Protein AF-0000000082836106 (afdb_homodimer)

InterPro domains:
  IPR004549 Acetyl-CoA carboxylase, biotin carboxylase [TIGR00514] (13-456)
  IPR005479 Carbamoyl phosphate synthase, ATP-binding domain [PF02786] (125-332)
  IPR005479 Carbamoyl phosphate synthase, ATP-binding domain [PS00866] (163-177)
  IPR005479 Carbamoyl phosphate synthase, ATP-binding domain [PS00867] (296-303)
  IPR005481 Biotin carboxylase-like, N-terminal domain [PF00289] (12-120)
  IPR005482 Biotin carboxylase, C-terminal [PF02785] (346-452)
  IPR005482 Biotin carboxylase, C-terminal [SM00878] (346-452)
  IPR011054 Rudiment single hybrid motif [SSF51246] (341-456)
  IPR011761 ATP-grasp fold [PS50975] (130-327)
  IPR011764 Biotin carboxylation domain [PS50979] (11-456)
  IPR016185 Pre-ATP-grasp domain superfamily [SSF52440] (9-123)
  IPR051602 Acetyl-CoA Carboxylase Biotin Carboxylase Component [PTHR48095] (11-457)

Structure (mmCIF, N/CA/C/O backbone):
data_AF-0000000082836106-model_v1
#
loop_
_entity.id
_entity.type
_entity.pdbx_description
1 polymer 'Biotin carboxylase'
#
loop_
_atom_site.group_PDB
_atom_site.id
_atom_site.type_symbol
_atom_site.label_atom_id
_atom_site.label_alt_id
_atom_site.label_comp_id
_atom_site.label_asym_id
_atom_site.label_entity_id
_atom_site.label_seq_id
_atom_site.pdbx_PDB_ins_code
_atom_site.Cartn_x
_atom_site.Cartn_y
_atom_site.Cartn_z
_atom_site.occupancy
_atom_site.B_iso_or_equiv
_atom_site.auth_seq_id
_atom_site.auth_comp_id
_atom_site.auth_asym_id
_atom_site.auth_atom_id
_atom_site.pdbx_PDB_model_num
ATOM 1 N N . MET A 1 1 ? -33.094 6.199 3.857 1 26.92 1 MET A N 1
ATOM 2 C CA . MET A 1 1 ? -32.188 6.82 2.904 1 26.92 1 MET A CA 1
ATOM 3 C C . MET A 1 1 ? -30.906 5.977 2.729 1 26.92 1 MET A C 1
ATOM 5 O O . MET A 1 1 ? -30.234 5.66 3.707 1 26.92 1 MET A O 1
ATOM 9 N N . GLY A 1 2 ? -30.75 4.965 1.754 1 36.78 2 GLY A N 1
ATOM 10 C CA . GLY A 1 2 ? -29.984 3.734 1.646 1 36.78 2 GLY A CA 1
ATOM 11 C C . GLY A 1 2 ? -28.484 3.949 1.783 1 36.78 2 GLY A C 1
ATOM 12 O O . GLY A 1 2 ? -27.938 4.922 1.256 1 36.78 2 GLY A O 1
ATOM 13 N N . VAL A 1 3 ? -27.906 3.609 2.736 1 43.66 3 VAL A N 1
ATOM 14 C CA . VAL A 1 3 ? -26.469 3.596 2.939 1 43.66 3 VAL A CA 1
ATOM 15 C C . VAL A 1 3 ? -25.75 3.307 1.618 1 43.66 3 VAL A C 1
ATOM 17 O O . VAL A 1 3 ? -26 2.277 0.986 1 43.66 3 VAL A O 1
ATOM 20 N N . HIS A 1 4 ? -25.516 4.266 0.72 1 56.12 4 HIS A N 1
ATOM 21 C CA . HIS A 1 4 ? -24.828 4.148 -0.56 1 56.12 4 HIS A CA 1
ATOM 22 C C . HIS A 1 4 ? -23.594 3.264 -0.441 1 56.12 4 HIS A C 1
ATOM 24 O O . HIS A 1 4 ? -22.594 3.666 0.156 1 56.12 4 HIS A O 1
ATOM 30 N N . SER A 1 5 ? -23.859 1.925 -0.444 1 71.69 5 SER A N 1
ATOM 31 C CA . SER A 1 5 ? -22.797 0.916 -0.417 1 71.69 5 SER A CA 1
ATOM 32 C C . SER A 1 5 ? -22 0.915 -1.717 1 71.69 5 SER A C 1
ATOM 34 O O . SER A 1 5 ? -22.547 1.197 -2.787 1 71.69 5 SER A O 1
ATOM 36 N N . PHE A 1 6 ? -20.719 0.881 -1.63 1 85.88 6 PHE A N 1
ATOM 37 C CA . PHE A 1 6 ? -19.781 0.758 -2.734 1 85.88 6 PHE A CA 1
ATOM 38 C C . PHE A 1 6 ? -20.203 -0.344 -3.695 1 85.88 6 PHE A C 1
ATOM 40 O O . PHE A 1 6 ? -20.062 -0.206 -4.91 1 85.88 6 PHE A O 1
ATOM 47 N N . TYR A 1 7 ? -20.891 -1.307 -3.232 1 93 7 TYR A N 1
ATOM 48 C CA . TYR A 1 7 ? -21.344 -2.467 -3.996 1 93 7 TYR A CA 1
ATOM 49 C C . TYR A 1 7 ? -22.5 -3.168 -3.295 1 93 7 TYR A C 1
ATOM 51 O O . TYR A 1 7 ? -22.516 -3.271 -2.064 1 93 7 TYR A O 1
ATOM 59 N N . ARG A 1 8 ? -23.484 -3.559 -4.035 1 93.88 8 ARG A N 1
ATOM 60 C CA . ARG A 1 8 ? -24.594 -4.359 -3.518 1 93.88 8 ARG A CA 1
ATOM 61 C C . ARG A 1 8 ? -24.625 -5.738 -4.164 1 93.88 8 ARG A C 1
ATOM 63 O O . ARG A 1 8 ? -25 -5.875 -5.328 1 93.88 8 ARG A O 1
ATOM 70 N N . PRO A 1 9 ? -24.281 -6.734 -3.365 1 96.56 9 PRO A N 1
ATOM 71 C CA . PRO A 1 9 ? -24.281 -8.086 -3.922 1 96.56 9 PRO A CA 1
ATOM 72 C C . PRO A 1 9 ? -25.656 -8.5 -4.477 1 96.56 9 PRO A C 1
ATOM 74 O O . PRO A 1 9 ? -26.688 -8.172 -3.887 1 96.56 9 PRO A O 1
ATOM 77 N N . ARG A 1 10 ? -25.656 -9.258 -5.559 1 95.88 10 ARG A N 1
ATOM 78 C CA . ARG A 1 10 ? -26.906 -9.695 -6.195 1 95.88 10 ARG A CA 1
ATOM 79 C C . ARG A 1 10 ? -27.156 -11.172 -5.941 1 95.88 10 ARG A C 1
ATOM 81 O O . ARG A 1 10 ? -28.219 -11.547 -5.422 1 95.88 10 ARG A O 1
ATOM 88 N N . ARG A 1 11 ? -26.141 -11.953 -6.254 1 97.38 11 ARG A N 1
ATOM 89 C CA . ARG A 1 11 ? -26.281 -13.398 -6.164 1 97.38 11 ARG A CA 1
ATOM 90 C C . ARG A 1 11 ? -25.547 -13.945 -4.945 1 97.38 11 ARG A C 1
ATOM 92 O O . ARG A 1 11 ? -25.938 -14.977 -4.391 1 97.38 11 ARG A O 1
ATOM 99 N N . ILE A 1 12 ? -24.5 -13.297 -4.625 1 98.69 12 ILE A N 1
ATOM 100 C CA . ILE A 1 12 ? -23.609 -13.82 -3.59 1 98.69 12 ILE A CA 1
ATOM 101 C C . ILE A 1 12 ? -23.719 -12.969 -2.33 1 98.69 12 ILE A C 1
ATOM 103 O O . ILE A 1 12 ? -23.031 -11.961 -2.193 1 98.69 12 ILE A O 1
ATOM 107 N N . HIS A 1 13 ? -24.484 -13.406 -1.452 1 98.56 13 HIS A N 1
ATOM 108 C CA . HIS A 1 13 ? -24.609 -12.727 -0.166 1 98.56 13 HIS A CA 1
ATOM 109 C C . HIS A 1 13 ? -23.688 -13.336 0.872 1 98.56 13 HIS A C 1
ATOM 111 O O . HIS A 1 13 ? -23.125 -12.625 1.71 1 98.56 13 HIS A O 1
ATOM 117 N N . THR A 1 14 ? -23.562 -14.633 0.803 1 98.81 14 THR A N 1
ATOM 118 C CA . THR A 1 14 ? -22.656 -15.383 1.67 1 98.81 14 THR A CA 1
ATOM 119 C C . THR A 1 14 ? -21.641 -16.172 0.845 1 98.81 14 THR A C 1
ATOM 121 O O . THR A 1 14 ? -22.016 -16.953 -0.031 1 98.81 14 THR A O 1
ATOM 124 N N . LEU A 1 15 ? -20.344 -15.93 1.142 1 98.94 15 LEU A N 1
ATOM 125 C CA . LEU A 1 15 ? -19.25 -16.547 0.399 1 98.94 15 LEU A CA 1
ATOM 126 C C . LEU A 1 15 ? -18.484 -17.516 1.281 1 98.94 15 LEU A C 1
ATOM 128 O O . LEU A 1 15 ? -18 -17.141 2.35 1 98.94 15 LEU A O 1
ATOM 132 N N . LEU A 1 16 ? -18.391 -18.766 0.863 1 98.94 16 LEU A N 1
ATOM 133 C CA . LEU A 1 16 ? -17.5 -19.703 1.513 1 98.94 16 LEU A CA 1
ATOM 134 C C . LEU A 1 16 ? -16.109 -19.641 0.889 1 98.94 16 LEU A C 1
ATOM 136 O O . LEU A 1 16 ? -15.961 -19.734 -0.333 1 98.94 16 LEU A O 1
ATOM 140 N N . VAL A 1 17 ? -15.117 -19.469 1.69 1 98.94 17 VAL A N 1
ATOM 141 C CA . VAL A 1 17 ? -13.727 -19.469 1.257 1 98.94 17 VAL A CA 1
ATOM 142 C C . VAL A 1 17 ? -13.109 -20.844 1.462 1 98.94 17 VAL A C 1
ATOM 144 O O . VAL A 1 17 ? -12.719 -21.203 2.576 1 98.94 17 VAL A O 1
ATOM 147 N N . ALA A 1 18 ? -12.938 -21.562 0.358 1 98.75 18 ALA A N 1
ATOM 148 C CA . ALA A 1 18 ? -12.484 -22.938 0.409 1 98.75 18 ALA A CA 1
ATOM 149 C C . ALA A 1 18 ? -10.961 -23.031 0.312 1 98.75 18 ALA A C 1
ATOM 151 O O . ALA A 1 18 ? -10.422 -23.734 -0.541 1 98.75 18 ALA A O 1
ATOM 152 N N . ASN A 1 19 ? -10.312 -22.359 1.171 1 98.44 19 ASN A N 1
ATOM 153 C CA . ASN A 1 19 ? -8.859 -22.328 1.199 1 98.44 19 ASN A CA 1
ATOM 154 C C . ASN A 1 19 ? -8.336 -21.938 2.576 1 98.44 19 ASN A C 1
ATOM 156 O O . ASN A 1 19 ? -9.102 -21.828 3.533 1 98.44 19 ASN A O 1
ATOM 160 N N . ARG A 1 20 ? -7.09 -21.828 2.727 1 97.88 20 ARG A N 1
ATOM 161 C CA . ARG A 1 20 ? -6.375 -21.438 3.936 1 97.88 20 ARG A CA 1
ATOM 162 C C . ARG A 1 20 ? -5.289 -20.406 3.617 1 97.88 20 ARG A C 1
ATOM 164 O O . ARG A 1 20 ? -5.07 -20.078 2.453 1 97.88 20 ARG A O 1
ATOM 171 N N . GLY A 1 21 ? -4.59 -19.969 4.691 1 96.88 21 GLY A N 1
ATOM 172 C CA . GLY A 1 21 ? -3.395 -19.156 4.516 1 96.88 21 GLY A CA 1
ATOM 173 C C . GLY A 1 21 ? -3.695 -17.75 4.078 1 96.88 21 GLY A C 1
ATOM 174 O O . GLY A 1 21 ? -4.75 -17.203 4.406 1 96.88 21 GLY A O 1
ATOM 175 N N . GLU A 1 22 ? -2.717 -17.141 3.473 1 97.81 22 GLU A N 1
ATOM 176 C CA . GLU A 1 22 ? -2.812 -15.719 3.131 1 97.81 22 GLU A CA 1
ATOM 177 C C . GLU A 1 22 ? -3.869 -15.484 2.057 1 97.81 22 GLU A C 1
ATOM 179 O O . GLU A 1 22 ? -4.527 -14.445 2.045 1 97.81 22 GLU A O 1
ATOM 184 N N . ILE A 1 23 ? -4.117 -16.469 1.186 1 98.56 23 ILE A N 1
ATOM 185 C CA . ILE A 1 23 ? -5.09 -16.266 0.116 1 98.56 23 ILE A CA 1
ATOM 186 C C . ILE A 1 23 ? -6.504 -16.266 0.695 1 98.56 23 ILE A C 1
ATOM 188 O O . ILE A 1 23 ? -7.379 -15.547 0.221 1 98.56 23 ILE A O 1
ATOM 192 N N . ALA A 1 24 ? -6.73 -17.109 1.729 1 98.69 24 ALA A N 1
ATOM 193 C CA . ALA A 1 24 ? -8.031 -17.062 2.393 1 98.69 24 ALA A CA 1
ATOM 194 C C . ALA A 1 24 ? -8.32 -15.672 2.953 1 98.69 24 ALA A C 1
ATOM 196 O O . ALA A 1 24 ? -9.43 -15.156 2.811 1 98.69 24 ALA A O 1
ATOM 197 N N . LEU A 1 25 ? -7.301 -15.078 3.541 1 98.25 25 LEU A N 1
ATOM 198 C CA . LEU A 1 25 ? -7.438 -13.727 4.078 1 98.25 25 LEU A CA 1
ATOM 199 C C . LEU A 1 25 ? -7.699 -12.719 2.965 1 98.25 25 LEU A C 1
ATOM 201 O O . LEU A 1 25 ? -8.531 -11.828 3.113 1 98.25 25 LEU A O 1
ATOM 205 N N . ARG A 1 26 ? -6.992 -12.867 1.902 1 98.69 26 ARG A N 1
ATOM 206 C CA . ARG A 1 26 ? -7.156 -11.992 0.742 1 98.69 26 ARG A CA 1
ATOM 207 C C . ARG A 1 26 ? -8.594 -12.031 0.232 1 98.69 26 ARG A C 1
ATOM 209 O O . ARG A 1 26 ? -9.18 -10.984 -0.072 1 98.69 26 ARG A O 1
ATOM 216 N N . VAL A 1 27 ? -9.156 -13.188 0.156 1 98.88 27 VAL A N 1
ATOM 217 C CA . VAL A 1 27 ? -10.516 -13.367 -0.344 1 98.88 27 VAL A CA 1
ATOM 218 C C . VAL A 1 27 ? -11.516 -12.805 0.663 1 98.88 27 VAL A C 1
ATOM 220 O O . VAL A 1 27 ? -12.477 -12.133 0.283 1 98.88 27 VAL A O 1
ATOM 223 N N . ILE A 1 28 ? -11.312 -13.086 1.913 1 98.69 28 ILE A N 1
ATOM 224 C CA . ILE A 1 28 ? -12.195 -12.586 2.965 1 98.69 28 ILE A CA 1
ATOM 225 C C . ILE A 1 28 ? -12.258 -11.062 2.912 1 98.69 28 ILE A C 1
ATOM 227 O O . ILE A 1 28 ? -13.344 -10.477 2.93 1 98.69 28 ILE A O 1
ATOM 231 N N . ARG A 1 29 ? -11.117 -10.43 2.795 1 98.44 29 ARG A N 1
ATOM 232 C CA . ARG A 1 29 ? -11.055 -8.969 2.766 1 98.44 29 ARG A CA 1
ATOM 233 C C . ARG A 1 29 ? -11.789 -8.414 1.554 1 98.44 29 ARG A C 1
ATOM 235 O O . ARG A 1 29 ? -12.578 -7.473 1.678 1 98.44 29 ARG A O 1
ATOM 242 N N . ALA A 1 30 ? -11.562 -8.992 0.409 1 98.5 30 ALA A N 1
ATOM 243 C CA . ALA A 1 30 ? -12.219 -8.539 -0.813 1 98.5 30 ALA A CA 1
ATOM 244 C C . ALA A 1 30 ? -13.734 -8.688 -0.706 1 98.5 30 ALA A C 1
ATOM 246 O O . ALA A 1 30 ? -14.477 -7.773 -1.077 1 98.5 30 ALA A O 1
ATOM 247 N N . ALA A 1 31 ? -14.148 -9.828 -0.204 1 98.62 31 ALA A N 1
ATOM 248 C CA . ALA A 1 31 ? -15.578 -10.094 -0.066 1 98.62 31 ALA A CA 1
ATOM 249 C C . ALA A 1 31 ? -16.234 -9.102 0.896 1 98.62 31 ALA A C 1
ATOM 251 O O . ALA A 1 31 ? -17.297 -8.547 0.604 1 98.62 31 ALA A O 1
ATOM 252 N N . ARG A 1 32 ? -15.625 -8.875 1.991 1 97.44 32 ARG A N 1
ATOM 253 C CA . ARG A 1 32 ? -16.172 -7.957 2.988 1 97.44 32 ARG A CA 1
ATOM 254 C C . ARG A 1 32 ? -16.281 -6.547 2.424 1 97.44 32 ARG A C 1
ATOM 256 O O . ARG A 1 32 ? -17.266 -5.852 2.682 1 97.44 32 ARG A O 1
ATOM 263 N N . GLU A 1 33 ? -15.336 -6.125 1.688 1 97.5 33 GLU A N 1
ATOM 264 C CA . GLU A 1 33 ? -15.375 -4.801 1.068 1 97.5 33 GLU A CA 1
ATOM 265 C C . GLU A 1 33 ? -16.547 -4.691 0.089 1 97.5 33 GLU A C 1
ATOM 267 O O . GLU A 1 33 ? -17.016 -3.59 -0.194 1 97.5 33 GLU A O 1
ATOM 272 N N . LEU A 1 34 ? -17 -5.816 -0.427 1 97.81 34 LEU A N 1
ATOM 273 C CA . LEU A 1 34 ? -18.109 -5.84 -1.371 1 97.81 34 LEU A CA 1
ATOM 274 C C . LEU A 1 34 ? -19.438 -6.051 -0.646 1 97.81 34 LEU A C 1
ATOM 276 O O . LEU A 1 34 ? -20.484 -6.207 -1.283 1 97.81 34 LEU A O 1
ATOM 280 N N . GLY A 1 35 ? -19.391 -6.176 0.662 1 96.5 35 GLY A N 1
ATOM 281 C CA . GLY A 1 35 ? -20.609 -6.32 1.442 1 96.5 35 GLY A CA 1
ATOM 282 C C . GLY A 1 35 ? -21.078 -7.758 1.543 1 96.5 35 GLY A C 1
ATOM 283 O O . GLY A 1 35 ? -22.25 -8.016 1.83 1 96.5 35 GLY A O 1
ATOM 284 N N . MET A 1 36 ? -20.219 -8.703 1.307 1 98.25 36 MET A N 1
ATOM 285 C CA . MET A 1 36 ? -20.578 -10.125 1.386 1 98.25 36 MET A CA 1
ATOM 286 C C . MET A 1 36 ? -20.203 -10.703 2.746 1 98.25 36 MET A C 1
ATOM 288 O O . MET A 1 36 ? -19.156 -10.375 3.295 1 98.25 36 MET A O 1
ATOM 292 N N . ARG A 1 37 ? -21.062 -11.531 3.281 1 98.38 37 ARG A N 1
ATOM 293 C CA . ARG A 1 37 ? -20.734 -12.305 4.473 1 98.38 37 ARG A CA 1
ATOM 294 C C . ARG A 1 37 ? -19.734 -13.406 4.148 1 98.38 37 ARG A C 1
ATOM 296 O O . ARG A 1 37 ? -19.859 -14.078 3.121 1 98.38 37 ARG A O 1
ATOM 303 N N . THR A 1 38 ? -18.766 -13.648 5.027 1 98.81 38 THR A N 1
ATOM 304 C CA . THR A 1 38 ? -17.688 -14.594 4.715 1 98.81 38 THR A CA 1
ATOM 305 C C . THR A 1 38 ? -17.719 -15.773 5.68 1 98.81 38 THR A C 1
ATOM 307 O O . THR A 1 38 ? -17.969 -15.602 6.871 1 98.81 38 THR A O 1
ATOM 310 N N . VAL A 1 39 ? -17.469 -16.938 5.133 1 98.88 39 VAL A N 1
ATOM 311 C CA . VAL A 1 39 ? -17.344 -18.172 5.898 1 98.88 39 VAL A CA 1
ATOM 312 C C . VAL A 1 39 ? -15.984 -18.812 5.613 1 98.88 39 VAL A C 1
ATOM 314 O O . VAL A 1 39 ? -15.711 -19.219 4.48 1 98.88 39 VAL A O 1
ATOM 317 N N . ALA A 1 40 ? -15.164 -18.922 6.625 1 98.75 40 ALA A N 1
ATOM 318 C CA . ALA A 1 40 ? -13.891 -19.625 6.488 1 98.75 40 ALA A CA 1
ATOM 319 C C . ALA A 1 40 ? -14.055 -21.109 6.793 1 98.75 40 ALA A C 1
ATOM 321 O O . ALA A 1 40 ? -14.891 -21.5 7.617 1 98.75 40 ALA A O 1
ATOM 322 N N . VAL A 1 41 ? -13.297 -21.922 6.152 1 98.88 41 VAL A N 1
ATOM 323 C CA . VAL A 1 41 ? -13.188 -23.328 6.539 1 98.88 41 VAL A CA 1
ATOM 324 C C . VAL A 1 41 ? -11.828 -23.578 7.199 1 98.88 41 VAL A C 1
ATOM 326 O O . VAL A 1 41 ? -10.883 -22.812 6.992 1 98.88 41 VAL A O 1
ATOM 329 N N . TYR A 1 42 ? -11.781 -24.609 8.047 1 98.69 42 TYR A N 1
ATOM 330 C CA . TYR A 1 42 ? -10.5 -24.891 8.695 1 98.69 42 TYR A CA 1
ATOM 331 C C . TYR A 1 42 ? -10.383 -26.359 9.055 1 98.69 42 TYR A C 1
ATOM 333 O O . TYR A 1 42 ? -11.383 -27.016 9.359 1 98.69 42 TYR A O 1
ATOM 341 N N . SER A 1 43 ? -9.211 -26.891 8.906 1 98.62 43 SER A N 1
ATOM 342 C CA . SER A 1 43 ? -8.859 -28.203 9.422 1 98.62 43 SER A CA 1
ATOM 343 C C . SER A 1 43 ? -8.461 -28.141 10.898 1 98.62 43 SER A C 1
ATOM 345 O O . SER A 1 43 ? -8.352 -27.047 11.461 1 98.62 43 SER A O 1
ATOM 347 N N . ASP A 1 44 ? -8.164 -29.328 11.445 1 98.38 44 ASP A N 1
ATOM 348 C CA . ASP A 1 44 ? -7.672 -29.375 12.82 1 98.38 44 ASP A CA 1
ATOM 349 C C . ASP A 1 44 ? -6.426 -28.516 12.984 1 98.38 44 ASP A C 1
ATOM 351 O O . ASP A 1 44 ? -6.25 -27.859 14.016 1 98.38 44 ASP A O 1
ATOM 355 N N . ALA A 1 45 ? -5.664 -28.5 12.023 1 97.69 45 ALA A N 1
ATOM 356 C CA . ALA A 1 45 ? -4.371 -27.812 12.102 1 97.69 45 ALA A CA 1
ATOM 357 C C . ALA A 1 45 ? -4.539 -26.297 12.008 1 97.69 45 ALA A C 1
ATOM 359 O O . ALA A 1 45 ? -3.66 -25.547 12.43 1 97.69 45 ALA A O 1
ATOM 360 N N . ASP A 1 46 ? -5.715 -25.859 11.516 1 97.69 46 ASP A N 1
ATOM 361 C CA . ASP A 1 46 ? -5.898 -24.453 11.227 1 97.69 46 ASP A CA 1
ATOM 362 C C . ASP A 1 46 ? -6.941 -23.828 12.156 1 97.69 46 ASP A C 1
ATOM 364 O O . ASP A 1 46 ? -7.504 -22.781 11.852 1 97.69 46 ASP A O 1
ATOM 368 N N . ARG A 1 47 ? -7.125 -24.422 13.242 1 97.19 47 ARG A N 1
ATOM 369 C CA . ARG A 1 47 ? -8.164 -23.969 14.156 1 97.19 47 ARG A CA 1
ATOM 370 C C . ARG A 1 47 ? -7.934 -22.516 14.578 1 97.19 47 ARG A C 1
ATOM 372 O O . ARG A 1 47 ? -8.883 -21.75 14.727 1 97.19 47 ARG A O 1
ATOM 379 N N . ASP A 1 48 ? -6.715 -22.125 14.719 1 95.75 48 ASP A N 1
ATOM 380 C CA . ASP A 1 48 ? -6.395 -20.797 15.227 1 95.75 48 ASP A CA 1
ATOM 381 C C . ASP A 1 48 ? -5.863 -19.891 14.109 1 95.75 48 ASP A C 1
ATOM 383 O O . ASP A 1 48 ? -5.242 -18.859 14.383 1 95.75 48 ASP A O 1
ATOM 387 N N . ALA A 1 49 ? -6.121 -20.297 12.891 1 96.5 49 ALA A N 1
ATOM 388 C CA . ALA A 1 49 ? -5.641 -19.5 11.758 1 96.5 49 ALA A CA 1
ATOM 389 C C . ALA A 1 49 ? -6.312 -18.141 11.711 1 96.5 49 ALA A C 1
ATOM 391 O O . ALA A 1 49 ? -7.473 -18 12.109 1 96.5 49 ALA A O 1
ATOM 392 N N . LEU A 1 50 ? -5.625 -17.141 11.195 1 95.06 50 LEU A N 1
ATOM 393 C CA . LEU A 1 50 ? -6.121 -15.773 11.141 1 95.06 50 LEU A CA 1
ATOM 394 C C . LEU A 1 50 ? -7.391 -15.688 10.297 1 95.06 50 LEU A C 1
ATOM 396 O O . LEU A 1 50 ? -8.273 -14.883 10.586 1 95.06 50 LEU A O 1
ATOM 400 N N . ALA A 1 51 ? -7.438 -16.453 9.25 1 96.62 51 ALA A N 1
ATOM 401 C CA . ALA A 1 51 ? -8.617 -16.438 8.391 1 96.62 51 ALA A CA 1
ATOM 402 C C . ALA A 1 51 ? -9.867 -16.844 9.172 1 96.62 51 ALA A C 1
ATOM 404 O O . ALA A 1 51 ? -10.945 -16.281 8.953 1 96.62 51 ALA A O 1
ATOM 405 N N . VAL A 1 52 ? -9.703 -17.797 10.039 1 97.38 52 VAL A N 1
ATOM 406 C CA . VAL A 1 52 ? -10.797 -18.281 10.875 1 97.38 52 VAL A CA 1
ATOM 407 C C . VAL A 1 52 ? -11.258 -17.172 11.82 1 97.38 52 VAL A C 1
ATOM 409 O O . VAL A 1 52 ? -12.461 -16.984 12.016 1 97.38 52 VAL A O 1
ATOM 412 N N . ARG A 1 53 ? -10.359 -16.391 12.258 1 94.19 53 ARG A N 1
ATOM 413 C CA . ARG A 1 53 ? -10.641 -15.336 13.219 1 94.19 53 ARG A CA 1
ATOM 414 C C . ARG A 1 53 ? -11.305 -14.141 12.547 1 94.19 53 ARG A C 1
ATOM 416 O O . ARG A 1 53 ? -12.117 -13.445 13.156 1 94.19 53 ARG A O 1
ATOM 423 N N . LEU A 1 54 ? -10.984 -13.914 11.328 1 95.62 54 LEU A N 1
ATOM 424 C CA . LEU A 1 54 ? -11.391 -12.672 10.688 1 95.62 54 LEU A CA 1
ATOM 425 C C . LEU A 1 54 ? -12.68 -12.859 9.891 1 95.62 54 LEU A C 1
ATOM 427 O O . LEU A 1 54 ? -13.375 -11.883 9.586 1 95.62 54 LEU A O 1
ATOM 431 N N . ALA A 1 55 ? -12.977 -14.07 9.547 1 98.19 55 ALA A N 1
ATOM 432 C CA . ALA A 1 55 ? -14.211 -14.328 8.805 1 98.19 55 ALA A CA 1
ATOM 433 C C . ALA A 1 55 ? -15.438 -14.117 9.688 1 98.19 55 ALA A C 1
ATOM 435 O O . ALA A 1 55 ? -15.336 -14.133 10.922 1 98.19 55 ALA A O 1
ATOM 436 N N . ASP A 1 56 ? -16.562 -13.922 9.094 1 98.06 56 ASP A N 1
ATOM 437 C CA . ASP A 1 56 ? -17.812 -13.734 9.828 1 98.06 56 ASP A CA 1
ATOM 438 C C . ASP A 1 56 ? -18.25 -15.039 10.508 1 98.06 56 ASP A C 1
ATOM 440 O O . ASP A 1 56 ? -18.906 -15.016 11.547 1 98.06 56 ASP A O 1
ATOM 444 N N . ALA A 1 57 ? -17.984 -16.141 9.875 1 98.44 57 ALA A N 1
ATOM 445 C CA . ALA A 1 57 ? -18.234 -17.469 10.398 1 98.44 57 ALA A CA 1
ATOM 446 C C . ALA A 1 57 ? -17.156 -18.453 9.961 1 98.44 57 ALA A C 1
ATOM 448 O O . ALA A 1 57 ? -16.375 -18.156 9.062 1 98.44 57 ALA A O 1
ATOM 449 N N . ALA A 1 58 ? -17.062 -19.625 10.672 1 98.69 58 ALA A N 1
ATOM 450 C CA . ALA A 1 58 ? -16.078 -20.656 10.32 1 98.69 58 ALA A CA 1
ATOM 451 C C . ALA A 1 58 ? -16.672 -22.047 10.469 1 98.69 58 ALA A C 1
ATOM 453 O O . ALA A 1 58 ? -17.484 -22.297 11.359 1 98.69 58 ALA A O 1
ATOM 454 N N . VAL A 1 59 ? -16.281 -22.906 9.586 1 98.81 59 VAL A N 1
ATOM 455 C CA . VAL A 1 59 ? -16.781 -24.281 9.602 1 98.81 59 VAL A CA 1
ATOM 456 C C . VAL A 1 59 ? -15.602 -25.266 9.609 1 98.81 59 VAL A C 1
ATOM 458 O O . VAL A 1 59 ? -14.688 -25.141 8.781 1 98.81 59 VAL A O 1
ATOM 461 N N . HIS A 1 60 ? -15.617 -26.203 10.539 1 98.75 60 HIS A N 1
ATOM 462 C CA . HIS A 1 60 ? -14.617 -27.266 10.602 1 98.75 60 HIS A CA 1
ATOM 463 C C . HIS A 1 60 ? -14.828 -28.297 9.5 1 98.75 60 HIS A C 1
ATOM 465 O O . HIS A 1 60 ? -15.938 -28.812 9.344 1 98.75 60 HIS A O 1
ATOM 471 N N . ILE A 1 61 ? -13.766 -28.641 8.773 1 98.75 61 ILE A N 1
ATOM 472 C CA . ILE A 1 61 ? -13.992 -29.484 7.605 1 98.75 61 ILE A CA 1
ATOM 473 C C . ILE A 1 61 ? -13.219 -30.797 7.762 1 98.75 61 ILE A C 1
ATOM 475 O O . ILE A 1 61 ? -13.141 -31.594 6.82 1 98.75 61 ILE A O 1
ATOM 479 N N . GLY A 1 62 ? -12.5 -31.047 8.891 1 98.44 62 GLY A N 1
ATOM 480 C CA . GLY A 1 62 ? -11.883 -32.344 9.102 1 98.44 62 GLY A CA 1
ATOM 481 C C . GLY A 1 62 ? -10.492 -32.25 9.695 1 98.44 62 GLY A C 1
ATOM 482 O O . GLY A 1 62 ? -10.086 -31.219 10.195 1 98.44 62 GLY A O 1
ATOM 483 N N . PRO A 1 63 ? -9.766 -33.438 9.656 1 98.19 63 PRO A N 1
ATOM 484 C CA . PRO A 1 63 ? -8.43 -33.531 10.242 1 98.19 63 PRO A CA 1
ATOM 485 C C . PRO A 1 63 ? -7.383 -32.781 9.438 1 98.19 63 PRO A C 1
ATOM 487 O O . PRO A 1 63 ? -7.695 -32.219 8.383 1 98.19 63 PRO A O 1
ATOM 490 N N . ALA A 1 64 ? -6.191 -32.719 9.898 1 97.69 64 ALA A N 1
ATOM 491 C CA . ALA A 1 64 ? -5.109 -31.891 9.398 1 97.69 64 ALA A CA 1
ATOM 492 C C . ALA A 1 64 ? -4.699 -32.312 7.988 1 97.69 64 ALA A C 1
ATOM 494 O O . ALA A 1 64 ? -4.363 -31.469 7.152 1 97.69 64 ALA A O 1
ATOM 495 N N . HIS A 1 65 ? -4.777 -33.562 7.738 1 97.31 65 HIS A N 1
ATOM 496 C CA . HIS A 1 65 ? -4.332 -34 6.43 1 97.31 65 HIS A CA 1
ATOM 497 C C . H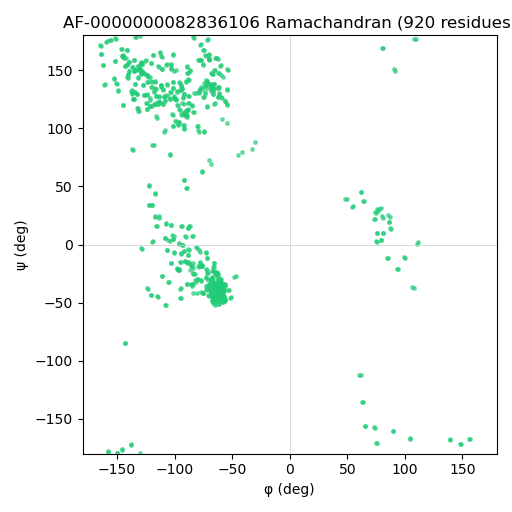IS A 1 65 ? -5.223 -33.469 5.32 1 97.31 65 HIS A C 1
ATOM 499 O O . HIS A 1 65 ? -6.449 -33.594 5.383 1 97.31 65 HIS A O 1
ATOM 505 N N . ALA A 1 66 ? -4.668 -32.969 4.266 1 95.88 66 ALA A N 1
ATOM 506 C CA . ALA A 1 66 ? -5.383 -32.219 3.238 1 95.88 66 ALA A CA 1
ATOM 507 C C . ALA A 1 66 ? -6.465 -33.062 2.582 1 95.88 66 ALA A C 1
ATOM 509 O O . ALA A 1 66 ? -7.547 -32.562 2.27 1 95.88 66 ALA A O 1
ATOM 510 N N . THR A 1 67 ? -6.188 -34.375 2.318 1 95.81 67 THR A N 1
ATOM 511 C CA . THR A 1 67 ? -7.121 -35.25 1.62 1 95.81 67 THR A CA 1
ATOM 512 C C . THR A 1 67 ? -8.383 -35.469 2.451 1 95.81 67 THR A C 1
ATOM 514 O O . THR A 1 67 ? -9.406 -35.906 1.928 1 95.81 67 THR A O 1
ATOM 517 N N . ARG A 1 68 ? -8.281 -35.125 3.742 1 97.44 68 ARG A N 1
ATOM 518 C CA . ARG A 1 68 ? -9.414 -35.312 4.645 1 97.44 68 ARG A CA 1
ATOM 519 C C . ARG A 1 68 ? -10.047 -34 5.035 1 97.44 68 ARG A C 1
ATOM 521 O O . ARG A 1 68 ? -10.922 -33.938 5.902 1 97.44 68 ARG A O 1
ATOM 528 N N . SER A 1 69 ? -9.562 -32.906 4.426 1 97.94 69 SER A N 1
ATOM 529 C CA . SER A 1 69 ? -10.086 -31.594 4.73 1 97.94 69 SER A CA 1
ATOM 530 C C . SER A 1 69 ? -10.148 -30.719 3.482 1 97.94 69 SER A C 1
ATOM 532 O O . SER A 1 69 ? -11.117 -30.781 2.723 1 97.94 69 SER A O 1
ATOM 534 N N . TYR A 1 70 ? -9.086 -30.062 3.102 1 98.25 70 TYR A N 1
ATOM 535 C CA . TYR A 1 70 ? -9.109 -29.031 2.066 1 98.25 70 TYR A CA 1
ATOM 536 C C . TYR A 1 70 ? -9.281 -29.656 0.686 1 98.25 70 TYR A C 1
ATOM 538 O O . TYR A 1 70 ? -9.695 -28.969 -0.258 1 98.25 70 TYR A O 1
ATOM 546 N N . LEU A 1 71 ? -8.961 -30.938 0.535 1 97.44 71 LEU A N 1
ATOM 547 C CA . LEU A 1 71 ? -9.125 -31.641 -0.737 1 97.44 71 LEU A CA 1
ATOM 548 C C . LEU A 1 71 ? -10.375 -32.5 -0.728 1 97.44 71 LEU A C 1
ATOM 550 O O . LEU A 1 71 ? -10.617 -33.25 -1.669 1 97.44 71 LEU A O 1
ATOM 554 N N . ASN A 1 72 ? -11.133 -32.406 0.344 1 98.25 72 ASN A N 1
ATOM 555 C CA . ASN A 1 72 ? -12.375 -33.156 0.47 1 98.25 72 ASN A CA 1
ATOM 556 C C . ASN A 1 72 ? -13.57 -32.344 -0.041 1 98.25 72 ASN A C 1
ATOM 558 O O . ASN A 1 72 ? -14.164 -31.578 0.706 1 98.25 72 ASN A O 1
ATOM 562 N N . ALA A 1 73 ? -13.984 -32.656 -1.286 1 98.56 73 ALA A N 1
ATOM 563 C CA . ALA A 1 73 ? -15.055 -31.906 -1.947 1 98.56 73 ALA A CA 1
ATOM 564 C C . ALA A 1 73 ? -16.359 -32.031 -1.179 1 98.56 73 ALA A C 1
ATOM 566 O O . ALA A 1 73 ? -17.125 -31.062 -1.063 1 98.56 73 ALA A O 1
ATOM 567 N N . GLU A 1 74 ? -16.625 -33.188 -0.707 1 98.44 74 GLU A N 1
ATOM 568 C CA . GLU A 1 74 ? -17.859 -33.438 0.022 1 98.44 74 GLU A CA 1
ATOM 569 C C . GLU A 1 74 ? -17.922 -32.594 1.294 1 98.44 74 GLU A C 1
ATOM 571 O O . GLU A 1 74 ? -18.969 -32 1.614 1 98.44 74 GLU A O 1
ATOM 576 N N . ALA A 1 75 ? -16.875 -32.531 2.004 1 98.69 75 ALA A N 1
ATOM 577 C CA . ALA A 1 75 ? -16.812 -31.719 3.223 1 98.69 75 ALA A CA 1
ATOM 578 C C . ALA A 1 75 ? -17.031 -30.234 2.918 1 98.69 75 ALA A C 1
ATOM 580 O O . ALA A 1 75 ? -17.703 -29.531 3.672 1 98.69 75 ALA A O 1
ATOM 581 N N . LEU A 1 76 ? -16.469 -29.797 1.867 1 98.88 76 LEU A N 1
ATOM 582 C CA . LEU A 1 76 ? -16.594 -28.391 1.484 1 98.88 76 LEU A CA 1
ATOM 583 C C . LEU A 1 76 ? -18.016 -28.062 1.059 1 98.88 76 LEU A C 1
ATOM 585 O O . LEU A 1 76 ? -18.547 -27.016 1.402 1 98.88 76 LEU A O 1
ATOM 589 N N . LEU A 1 77 ? -18.625 -28.953 0.3 1 98.81 77 LEU A N 1
ATOM 590 C CA . LEU A 1 77 ? -20.016 -28.766 -0.114 1 98.81 77 LEU A CA 1
ATOM 591 C C . LEU A 1 77 ? -20.953 -28.797 1.089 1 98.81 77 LEU A C 1
ATOM 593 O O . LEU A 1 77 ? -21.922 -28.016 1.153 1 98.81 77 LEU A O 1
ATOM 597 N N . ALA A 1 78 ? -20.672 -29.656 2.008 1 98.75 78 ALA A N 1
ATOM 598 C CA . ALA A 1 78 ? -21.469 -29.703 3.238 1 98.75 78 ALA A CA 1
ATOM 599 C C . ALA A 1 78 ? -21.328 -28.391 4.023 1 98.75 78 ALA A C 1
ATOM 601 O O . ALA A 1 78 ? -22.312 -27.875 4.559 1 98.75 78 ALA A O 1
ATOM 602 N N . ALA A 1 79 ? -20.109 -27.906 4.105 1 98.81 79 ALA A N 1
ATOM 603 C CA . ALA A 1 79 ? -19.844 -26.641 4.781 1 98.81 79 ALA A CA 1
ATOM 604 C C . ALA A 1 79 ? -20.641 -25.5 4.137 1 98.81 79 ALA A C 1
ATOM 606 O O . ALA A 1 79 ? -21.172 -24.641 4.828 1 98.81 79 ALA A O 1
ATOM 607 N N . ALA A 1 80 ? -20.656 -25.484 2.834 1 98.81 80 ALA A N 1
ATOM 608 C CA . ALA A 1 80 ? -21.406 -24.484 2.107 1 98.81 80 ALA A CA 1
ATOM 609 C C . ALA A 1 80 ? -22.891 -24.562 2.434 1 98.81 80 ALA A C 1
ATOM 611 O O . ALA A 1 80 ? -23.547 -23.547 2.703 1 98.81 80 ALA A O 1
ATOM 612 N N . ARG A 1 81 ? -23.391 -25.75 2.412 1 98.06 81 ARG A N 1
ATOM 613 C CA . ARG A 1 81 ? -24.812 -25.969 2.717 1 98.06 81 ARG A CA 1
ATOM 614 C C . ARG A 1 81 ? -25.125 -25.531 4.141 1 98.06 81 ARG A C 1
ATOM 616 O O . ARG A 1 81 ? -26.109 -24.828 4.371 1 98.06 81 ARG A O 1
ATOM 623 N N . ASP A 1 82 ? -24.312 -25.891 5.059 1 97.44 82 ASP A N 1
ATOM 624 C CA . ASP A 1 82 ? -24.531 -25.641 6.477 1 97.44 82 ASP A CA 1
ATOM 625 C C . ASP A 1 82 ? -24.469 -24.141 6.781 1 97.44 82 ASP A C 1
ATOM 627 O O . ASP A 1 82 ? -25.156 -23.656 7.691 1 97.44 82 ASP A O 1
ATOM 631 N N . SER A 1 83 ? -23.672 -23.453 6.051 1 98.25 83 SER A N 1
ATOM 632 C CA . SER A 1 83 ? -23.453 -22.031 6.34 1 98.25 83 SER A CA 1
ATOM 633 C C . SER A 1 83 ? -24.375 -21.156 5.516 1 98.25 83 SER A C 1
ATOM 635 O O . SER A 1 83 ? -24.406 -19.938 5.688 1 98.25 83 SER A O 1
ATOM 637 N N . GLY A 1 84 ? -25.078 -21.766 4.582 1 98.25 84 GLY A N 1
ATOM 638 C CA . GLY A 1 84 ? -25.969 -20.984 3.727 1 98.25 84 GLY A CA 1
ATOM 639 C C . GLY A 1 84 ? -25.219 -20.188 2.674 1 98.25 84 GLY A C 1
ATOM 640 O O . GLY A 1 84 ? -25.688 -19.125 2.262 1 98.25 84 GLY A O 1
ATOM 641 N N . ALA A 1 85 ? -24.109 -20.641 2.299 1 98.81 85 ALA A N 1
ATOM 642 C CA . ALA A 1 85 ? -23.312 -19.953 1.29 1 98.81 85 ALA A CA 1
ATOM 643 C C . ALA A 1 85 ? -23.984 -20 -0.075 1 98.81 85 ALA A C 1
ATOM 645 O O . ALA A 1 85 ? -24.641 -20.984 -0.411 1 98.81 85 ALA A O 1
ATOM 646 N N . ASP A 1 86 ? -23.75 -18.938 -0.812 1 98.81 86 ASP A N 1
ATOM 647 C CA . ASP A 1 86 ? -24.25 -18.844 -2.184 1 98.81 86 ASP A CA 1
ATOM 648 C C . ASP A 1 86 ? -23.156 -19.219 -3.184 1 98.81 86 ASP A C 1
ATOM 650 O O . ASP A 1 86 ? -23.438 -19.547 -4.336 1 98.81 86 ASP A O 1
ATOM 654 N N . ALA A 1 87 ? -21.953 -19.125 -2.723 1 98.94 87 ALA A N 1
ATOM 655 C CA . ALA A 1 87 ? -20.812 -19.281 -3.617 1 98.94 87 ALA A CA 1
ATOM 656 C C . ALA A 1 87 ? -19.594 -19.812 -2.865 1 98.94 87 ALA A C 1
ATOM 658 O O . ALA A 1 87 ? -19.516 -19.719 -1.638 1 98.94 87 ALA A O 1
ATOM 659 N N . ILE A 1 88 ? -18.688 -20.406 -3.619 1 98.94 88 ILE A N 1
ATOM 660 C CA . ILE A 1 88 ? -17.422 -20.891 -3.094 1 98.94 88 ILE A CA 1
ATOM 661 C C . ILE A 1 88 ? -16.266 -20.266 -3.869 1 98.94 88 ILE A C 1
ATOM 663 O O . ILE A 1 88 ? -16.219 -20.344 -5.102 1 98.94 88 ILE A O 1
ATOM 667 N N . HIS A 1 89 ? -15.398 -19.594 -3.213 1 98.94 89 HIS A N 1
ATOM 668 C CA . HIS A 1 89 ? -14.117 -19.172 -3.775 1 98.94 89 HIS A CA 1
ATOM 669 C C . HIS A 1 89 ? -13 -20.125 -3.371 1 98.94 89 HIS A C 1
ATOM 671 O O . HIS A 1 89 ? -12.664 -20.234 -2.189 1 98.94 89 HIS A O 1
ATOM 677 N N . PRO A 1 90 ? -12.352 -20.734 -4.297 1 98.44 90 PRO A N 1
ATOM 678 C CA . PRO A 1 90 ? -11.398 -21.781 -3.949 1 98.44 90 PRO A CA 1
ATOM 679 C C . PRO A 1 90 ? -9.977 -21.25 -3.758 1 98.44 90 PRO A C 1
ATOM 681 O O . PRO A 1 90 ? -9.086 -22 -3.354 1 98.44 90 PRO A O 1
ATOM 684 N N . GLY A 1 91 ? -9.719 -19.953 -4.023 1 97.88 91 GLY A N 1
ATOM 685 C CA . GLY A 1 91 ? -8.367 -19.406 -3.951 1 97.88 91 GLY A CA 1
ATOM 686 C C . GLY A 1 91 ? -7.422 -20.047 -4.957 1 97.88 91 GLY A C 1
ATOM 687 O O . GLY A 1 91 ? -7.727 -20.094 -6.148 1 97.88 91 GLY A O 1
ATOM 688 N N . TYR A 1 92 ? -6.246 -20.375 -4.512 1 96.5 92 TYR A N 1
ATOM 689 C CA . TYR A 1 92 ? -5.312 -21.172 -5.297 1 96.5 92 TYR A CA 1
ATOM 690 C C . TYR A 1 92 ? -4.809 -22.359 -4.488 1 96.5 92 TYR A C 1
ATOM 692 O O . TYR A 1 92 ? -4.828 -22.344 -3.256 1 96.5 92 TYR A O 1
ATOM 700 N N . GLY A 1 93 ? -4.395 -23.375 -5.234 1 92.69 93 GLY A N 1
ATOM 701 C CA . GLY A 1 93 ? -4.055 -24.641 -4.578 1 92.69 93 GLY A CA 1
ATOM 702 C C . GLY A 1 93 ? -5.27 -25.484 -4.242 1 92.69 93 GLY A C 1
ATOM 703 O O . GLY A 1 93 ? -6.406 -25.062 -4.488 1 92.69 93 GLY A O 1
ATOM 704 N N . PHE A 1 94 ? -5.047 -26.734 -3.857 1 96.19 94 PHE A N 1
ATOM 705 C CA . PHE A 1 94 ? -6.098 -27.656 -3.455 1 96.19 94 PHE A CA 1
ATOM 706 C C . PHE A 1 94 ? -7.07 -27.906 -4.598 1 96.19 94 PHE A C 1
ATOM 708 O O . PHE A 1 94 ? -6.684 -28.391 -5.66 1 96.19 94 PHE A O 1
ATOM 715 N N . LEU A 1 95 ? -8.32 -27.406 -4.418 1 96.88 95 LEU A N 1
ATOM 716 C CA . LEU A 1 95 ? -9.328 -27.766 -5.41 1 96.88 95 LEU A CA 1
ATOM 717 C C . LEU A 1 95 ? -9.594 -26.609 -6.371 1 96.88 95 LEU A C 1
ATOM 719 O O . LEU A 1 95 ? -10.57 -26.641 -7.125 1 96.88 95 LEU A O 1
ATOM 723 N N . ALA A 1 96 ? -8.719 -25.625 -6.426 1 97.25 96 ALA A N 1
ATOM 724 C CA . ALA A 1 96 ? -8.953 -24.406 -7.168 1 97.25 96 ALA A CA 1
ATOM 725 C C . ALA A 1 96 ? -8.984 -24.656 -8.672 1 97.25 96 ALA A C 1
ATOM 727 O O . ALA A 1 96 ? -9.664 -23.953 -9.422 1 97.25 96 ALA A O 1
ATOM 728 N N . GLU A 1 97 ? -8.273 -25.688 -9.086 1 95.06 97 GLU A N 1
ATOM 729 C CA . GLU A 1 97 ? -8.234 -26.016 -10.508 1 95.06 97 GLU A CA 1
ATOM 730 C C . GLU A 1 97 ? -8.828 -27.391 -10.781 1 95.06 97 GLU A C 1
ATOM 732 O O . GLU A 1 97 ? -8.414 -28.078 -11.719 1 95.06 97 GLU A O 1
ATOM 737 N N . ASN A 1 98 ? -9.672 -27.828 -9.883 1 96.19 98 ASN A N 1
ATOM 738 C CA . ASN A 1 98 ? -10.312 -29.125 -10.031 1 96.19 98 ASN A CA 1
ATOM 739 C C . ASN A 1 98 ? -11.656 -29 -10.758 1 96.19 98 ASN A C 1
ATOM 741 O O . ASN A 1 98 ? -12.617 -28.484 -10.195 1 96.19 98 ASN A O 1
ATOM 745 N N . ALA A 1 99 ? -11.703 -29.578 -11.938 1 97.5 99 ALA A N 1
ATOM 746 C CA . ALA A 1 99 ? -12.891 -29.453 -12.781 1 97.5 99 ALA A CA 1
ATOM 747 C C . ALA A 1 99 ? -14.094 -30.156 -12.133 1 97.5 99 ALA A C 1
ATOM 749 O O . ALA A 1 99 ? -15.211 -29.641 -12.188 1 97.5 99 ALA A O 1
ATOM 750 N N . ASP A 1 100 ? -13.82 -31.281 -11.562 1 97.75 100 ASP A N 1
ATOM 751 C CA . ASP A 1 100 ? -14.914 -32.031 -10.938 1 97.75 100 ASP A CA 1
ATOM 752 C C . ASP A 1 100 ? -15.5 -31.266 -9.758 1 97.75 100 ASP A C 1
ATOM 754 O O . ASP A 1 100 ? -16.719 -31.297 -9.531 1 97.75 100 ASP A O 1
ATOM 758 N N . PHE A 1 101 ? -14.711 -30.609 -8.992 1 98.38 101 PHE A N 1
ATOM 759 C CA . PHE A 1 101 ? -15.188 -29.812 -7.883 1 98.38 101 PHE A CA 1
ATOM 760 C C . PHE A 1 101 ? -16 -28.625 -8.383 1 98.38 101 PHE A C 1
ATOM 762 O O . PHE A 1 101 ? -17.078 -28.328 -7.852 1 98.38 101 PHE A O 1
ATOM 769 N N . SER A 1 102 ? -15.43 -27.922 -9.344 1 98.56 102 SER A N 1
ATOM 770 C CA . SER A 1 102 ? -16.188 -26.828 -9.945 1 98.56 102 SER A CA 1
ATOM 771 C C . SER A 1 102 ? -17.562 -27.281 -10.398 1 98.56 102 SER A C 1
ATOM 773 O O . SER A 1 102 ? -18.562 -26.609 -10.141 1 98.56 102 SER A O 1
ATOM 775 N N . GLN A 1 103 ? -17.641 -28.438 -11.078 1 98.5 103 GLN A N 1
ATOM 776 C CA . GLN A 1 103 ? -18.906 -29 -11.539 1 98.5 103 GLN A CA 1
ATOM 777 C C . GLN A 1 103 ? -19.812 -29.344 -10.359 1 98.5 103 GLN A C 1
ATOM 779 O O . GLN A 1 103 ? -21.016 -29.062 -10.398 1 98.5 103 GLN A O 1
ATOM 784 N N . ALA A 1 104 ? -19.25 -29.938 -9.352 1 98.75 104 ALA A N 1
ATOM 785 C CA . ALA A 1 104 ? -20.031 -30.328 -8.172 1 98.75 104 ALA A CA 1
ATOM 786 C C . ALA A 1 104 ? -20.641 -29.094 -7.5 1 98.75 104 ALA A C 1
ATOM 788 O O . ALA A 1 104 ? -21.781 -29.156 -7.008 1 98.75 104 ALA A O 1
ATOM 789 N N . VAL A 1 105 ? -19.891 -28.031 -7.406 1 98.81 105 VAL A N 1
ATOM 790 C CA . VAL A 1 105 ? -20.375 -26.797 -6.816 1 98.81 105 VAL A CA 1
ATOM 791 C C . VAL A 1 105 ? -21.578 -26.281 -7.609 1 98.81 105 VAL A C 1
ATOM 793 O O . VAL A 1 105 ? -22.609 -25.938 -7.023 1 98.81 105 VAL A O 1
ATOM 796 N N . THR A 1 106 ? -21.453 -26.281 -8.898 1 98.38 106 THR A N 1
ATOM 797 C CA . THR A 1 106 ? -22.531 -25.781 -9.75 1 98.38 106 THR A CA 1
ATOM 798 C C . THR A 1 106 ? -23.734 -26.719 -9.688 1 98.38 106 THR A C 1
ATOM 800 O O . THR A 1 106 ? -24.875 -26.25 -9.688 1 98.38 106 THR A O 1
ATOM 803 N N . ASP A 1 107 ? -23.484 -27.969 -9.68 1 98.44 107 ASP A N 1
ATOM 804 C CA . ASP A 1 107 ? -24.562 -28.953 -9.578 1 98.44 107 ASP A CA 1
ATOM 805 C C . ASP A 1 107 ? -25.344 -28.781 -8.281 1 98.44 107 ASP A C 1
ATOM 807 O O . ASP A 1 107 ? -26.531 -29.094 -8.219 1 98.44 107 ASP A O 1
ATOM 811 N N . ALA A 1 108 ? -24.719 -28.312 -7.27 1 98.5 108 ALA A N 1
ATOM 812 C CA . ALA A 1 108 ? -25.344 -28.094 -5.973 1 98.5 108 ALA A CA 1
ATOM 813 C C . ALA A 1 108 ? -26.125 -26.781 -5.949 1 98.5 108 ALA A C 1
ATOM 815 O O . ALA A 1 108 ? -26.688 -26.406 -4.922 1 98.5 108 ALA A O 1
ATOM 816 N N . GLY A 1 109 ? -26.078 -26.078 -7.031 1 98.19 109 GLY A N 1
ATOM 817 C CA . GLY A 1 109 ? -26.812 -24.812 -7.137 1 98.19 109 GLY A CA 1
ATOM 818 C C . GLY A 1 109 ? -26.031 -23.625 -6.613 1 98.19 109 GLY A C 1
ATOM 819 O O . GLY A 1 109 ? -26.594 -22.562 -6.355 1 98.19 109 GLY A O 1
ATOM 820 N N . LEU A 1 110 ? -24.75 -23.797 -6.406 1 98.69 110 LEU A N 1
ATOM 821 C CA . LEU A 1 110 ? -23.891 -22.734 -5.902 1 98.69 110 LEU A CA 1
ATOM 822 C C . LEU A 1 110 ? -23.078 -22.109 -7.031 1 98.69 110 LEU A C 1
ATOM 824 O O . LEU A 1 110 ? -22.953 -22.688 -8.109 1 98.69 110 LEU A O 1
ATOM 828 N N . VAL A 1 111 ? -22.547 -20.953 -6.766 1 98.75 111 VAL A N 1
ATOM 829 C CA . VAL A 1 111 ? -21.656 -20.266 -7.711 1 98.75 111 VAL A CA 1
ATOM 830 C C . VAL A 1 111 ? -20.203 -20.641 -7.414 1 98.75 111 VAL A C 1
ATOM 832 O O . VAL A 1 111 ? -19.734 -20.5 -6.281 1 98.75 111 VAL A O 1
ATOM 835 N N . PHE A 1 112 ? -19.562 -21.203 -8.383 1 98.69 112 PHE A N 1
ATOM 836 C CA . PHE A 1 112 ? -18.125 -21.375 -8.297 1 98.69 112 PHE A CA 1
ATOM 837 C C . PHE A 1 112 ? -17.406 -20.109 -8.766 1 98.69 112 PHE A C 1
ATOM 839 O O . PHE A 1 112 ? -17.562 -19.672 -9.906 1 98.69 112 PHE A O 1
ATOM 846 N N . VAL A 1 113 ? -16.594 -19.453 -7.914 1 98.88 113 VAL A N 1
ATOM 847 C CA . VAL A 1 113 ? -15.867 -18.234 -8.297 1 98.88 113 VAL A CA 1
ATOM 848 C C . VAL A 1 113 ? -14.625 -18.625 -9.094 1 98.88 113 VAL A C 1
ATOM 850 O O . VAL A 1 113 ? -13.562 -18.891 -8.523 1 98.88 113 VAL A O 1
ATOM 853 N N . GLY A 1 114 ? -14.664 -18.578 -10.344 1 98.06 114 GLY A N 1
ATOM 854 C CA . GLY A 1 114 ? -13.656 -19 -11.297 1 98.06 114 GLY A CA 1
ATOM 855 C C . GLY A 1 114 ? -14.242 -19.516 -12.602 1 98.06 114 GLY A C 1
ATOM 856 O O . GLY A 1 114 ? -15.43 -19.312 -12.875 1 98.06 114 GLY A O 1
ATOM 857 N N . PRO A 1 115 ? -13.5 -20.047 -13.422 1 98 115 PRO A N 1
ATOM 858 C CA . PRO A 1 115 ? -14 -20.562 -14.695 1 98 115 PRO A CA 1
ATOM 859 C C . PRO A 1 115 ? -14.867 -21.812 -14.523 1 98 115 PRO A C 1
ATOM 861 O O . PRO A 1 115 ? -14.836 -22.438 -13.469 1 98 115 PRO A O 1
ATOM 864 N N . ASP A 1 116 ? -15.602 -22.125 -15.539 1 97.69 116 ASP A N 1
ATOM 865 C CA . ASP A 1 116 ? -16.469 -23.297 -15.469 1 97.69 116 ASP A CA 1
ATOM 866 C C . ASP A 1 116 ? -15.648 -24.578 -15.602 1 97.69 116 ASP A C 1
ATOM 868 O O . ASP A 1 116 ? -14.477 -24.547 -15.977 1 97.69 116 ASP A O 1
ATOM 872 N N . ALA A 1 117 ? -16.281 -25.656 -15.297 1 98.25 117 ALA A N 1
ATOM 873 C CA . ALA A 1 117 ? -15.633 -26.969 -15.258 1 98.25 117 ALA A CA 1
ATOM 874 C C . ALA A 1 117 ? -15.039 -27.328 -16.609 1 98.25 117 ALA A C 1
ATOM 876 O O . ALA A 1 117 ? -13.961 -27.906 -16.688 1 98.25 117 ALA A O 1
ATOM 877 N N . ARG A 1 118 ? -15.695 -27.016 -17.672 1 97.69 118 ARG A N 1
ATOM 878 C CA . ARG A 1 118 ? -15.234 -27.344 -19.016 1 97.69 118 ARG A CA 1
ATOM 879 C C . ARG A 1 118 ? -13.914 -26.641 -19.328 1 97.69 118 ARG A C 1
ATOM 881 O O . ARG A 1 118 ? -12.984 -27.25 -19.844 1 97.69 118 ARG A O 1
ATOM 888 N N . THR A 1 119 ? -13.875 -25.359 -19 1 97.94 119 THR A N 1
ATOM 889 C CA . THR A 1 119 ? -12.672 -24.578 -19.234 1 97.94 119 THR A CA 1
ATOM 890 C C . THR A 1 119 ? -11.516 -25.094 -18.375 1 97.94 119 THR A C 1
ATOM 892 O O . THR A 1 119 ? -10.391 -25.219 -18.859 1 97.94 119 THR A O 1
ATOM 895 N N . ILE A 1 120 ? -11.812 -25.422 -17.094 1 97.38 120 ILE A N 1
ATOM 896 C CA . ILE A 1 120 ? -10.781 -25.953 -16.219 1 97.38 120 ILE A CA 1
ATOM 897 C C . ILE A 1 120 ? -10.234 -27.25 -16.781 1 97.38 120 ILE A C 1
ATOM 899 O O . ILE A 1 120 ? -9.023 -27.453 -16.828 1 97.38 120 ILE A O 1
ATOM 903 N N . ARG A 1 121 ? -11.062 -28.078 -17.281 1 95.81 121 ARG A N 1
ATOM 904 C CA . ARG A 1 121 ? -10.672 -29.375 -17.828 1 95.81 121 ARG A CA 1
ATOM 905 C C . ARG A 1 121 ? -9.836 -29.203 -19.094 1 95.81 121 ARG A C 1
ATOM 907 O O . ARG A 1 121 ? -8.773 -29.812 -19.219 1 95.81 121 ARG A O 1
ATOM 914 N N . SER A 1 122 ? -10.297 -28.406 -19.984 1 95.19 122 SER A N 1
ATOM 915 C CA . SER A 1 122 ? -9.633 -28.25 -21.281 1 95.19 122 SER A CA 1
ATOM 916 C C . SER A 1 122 ? -8.273 -27.578 -21.125 1 95.19 122 SER A C 1
ATOM 918 O O . SER A 1 122 ? -7.277 -28.031 -21.688 1 95.19 122 SER A O 1
ATOM 920 N N . MET A 1 123 ? -8.211 -26.547 -20.312 1 95.81 123 MET A N 1
ATOM 921 C CA . MET A 1 123 ? -6.98 -25.766 -20.203 1 95.81 123 MET A CA 1
ATOM 922 C C . MET A 1 123 ? -6.027 -26.391 -19.188 1 95.81 123 MET A C 1
ATOM 924 O O . MET A 1 123 ? -4.836 -26.078 -19.172 1 95.81 123 MET A O 1
ATOM 928 N N . GLY A 1 124 ? -6.617 -27.266 -18.328 1 89.38 124 GLY A N 1
ATOM 929 C CA . GLY A 1 124 ? -5.773 -27.984 -17.391 1 89.38 124 GLY A CA 1
ATOM 930 C C . GLY A 1 124 ? -5.066 -29.172 -18.016 1 89.38 124 GLY A C 1
ATOM 931 O O . GLY A 1 124 ? -4.066 -29.656 -17.484 1 89.38 124 GLY A O 1
ATOM 932 N N . ASP A 1 125 ? -5.559 -29.625 -19.141 1 85.62 125 ASP A N 1
ATOM 933 C CA . ASP A 1 125 ? -4.949 -30.703 -19.922 1 85.62 125 ASP A CA 1
ATOM 934 C C . ASP A 1 125 ? -3.92 -30.141 -20.906 1 85.62 125 ASP A C 1
ATOM 936 O O . ASP A 1 125 ? -4.258 -29.359 -21.781 1 85.62 125 ASP A O 1
ATOM 940 N N . LYS A 1 126 ? -2.727 -30.594 -20.781 1 80.31 126 LYS A N 1
ATOM 941 C CA . LYS A 1 126 ? -1.624 -30.016 -21.547 1 80.31 126 LYS A CA 1
ATOM 942 C C . LYS A 1 126 ? -1.876 -30.141 -23.047 1 80.31 126 LYS A C 1
ATOM 944 O O . LYS A 1 126 ? -1.685 -29.172 -23.781 1 80.31 126 LYS A O 1
ATOM 949 N N . ALA A 1 127 ? -2.264 -31.297 -23.469 1 81.38 127 ALA A N 1
ATOM 950 C CA . ALA A 1 127 ? -2.514 -31.5 -24.891 1 81.38 127 ALA A CA 1
ATOM 951 C C . ALA A 1 127 ? -3.684 -30.656 -25.375 1 81.38 127 ALA A C 1
ATOM 953 O O . ALA A 1 127 ? -3.609 -30.031 -26.438 1 81.38 127 ALA A O 1
ATOM 954 N N . ALA A 1 128 ? -4.742 -30.672 -24.625 1 90 128 ALA A N 1
ATOM 955 C CA . ALA A 1 128 ? -5.918 -29.875 -24.984 1 90 128 ALA A CA 1
ATOM 956 C C . ALA A 1 128 ? -5.605 -28.391 -24.984 1 90 128 ALA A C 1
ATOM 958 O O . ALA A 1 128 ? -6.043 -27.656 -25.875 1 90 128 ALA A O 1
ATOM 959 N N . ALA A 1 129 ? -4.879 -27.969 -24.016 1 92.38 129 ALA A N 1
ATOM 960 C CA . ALA A 1 129 ? -4.5 -26.562 -23.938 1 92.38 129 ALA A CA 1
ATOM 961 C C . ALA A 1 129 ? -3.668 -26.141 -25.141 1 92.38 129 ALA A C 1
ATOM 963 O O . ALA A 1 129 ? -3.863 -25.047 -25.688 1 92.38 129 ALA A O 1
ATOM 964 N N . ARG A 1 130 ? -2.746 -26.953 -25.531 1 90.31 130 ARG A N 1
ATOM 965 C CA . ARG A 1 130 ? -1.909 -26.672 -26.688 1 90.31 130 ARG A CA 1
ATOM 966 C C . ARG A 1 130 ? -2.748 -26.578 -27.969 1 90.31 130 ARG A C 1
ATOM 968 O O . ARG A 1 130 ? -2.498 -25.734 -28.812 1 90.31 130 ARG A O 1
ATOM 975 N N . ALA A 1 131 ? -3.664 -27.516 -28.062 1 92.31 131 ALA A N 1
ATOM 976 C CA . ALA A 1 131 ? -4.555 -27.484 -29.219 1 92.31 131 ALA A CA 1
ATOM 977 C C . ALA A 1 131 ? -5.359 -26.188 -29.266 1 92.31 131 ALA A C 1
ATOM 979 O O . ALA A 1 131 ? -5.523 -25.594 -30.328 1 92.31 131 ALA A O 1
ATOM 980 N N . CYS A 1 132 ? -5.859 -25.797 -28.125 1 95.5 132 CYS A N 1
ATOM 981 C CA . CYS A 1 132 ? -6.598 -24.547 -28.031 1 95.5 132 CYS A CA 1
ATOM 982 C C . CYS A 1 132 ? -5.711 -23.359 -28.422 1 95.5 132 CYS A C 1
ATOM 984 O O . CYS A 1 132 ? -6.152 -22.453 -29.125 1 95.5 132 CYS A O 1
ATOM 986 N N . ALA A 1 133 ? -4.5 -23.375 -27.969 1 96.69 133 ALA A N 1
ATOM 987 C CA . ALA A 1 133 ? -3.549 -22.312 -28.266 1 96.69 133 ALA A CA 1
ATOM 988 C C . ALA A 1 133 ? -3.273 -22.234 -29.766 1 96.69 133 ALA A C 1
ATOM 990 O O . ALA A 1 133 ? -3.307 -21.141 -30.344 1 96.69 133 ALA A O 1
ATOM 991 N N . LYS A 1 134 ? -3.039 -23.328 -30.344 1 94.5 134 LYS A N 1
ATOM 992 C CA . LYS A 1 134 ? -2.785 -23.375 -31.781 1 94.5 134 LYS A CA 1
ATOM 993 C C . LYS A 1 134 ? -3.979 -22.828 -32.562 1 94.5 134 LYS A C 1
ATOM 995 O O . LYS A 1 134 ? -3.807 -22.047 -33.5 1 94.5 134 LYS A O 1
ATOM 1000 N N . ALA A 1 135 ? -5.09 -23.266 -32.188 1 96.56 135 ALA A N 1
ATOM 1001 C CA . ALA A 1 135 ? -6.309 -22.828 -32.844 1 96.56 135 ALA A CA 1
ATOM 1002 C C . ALA A 1 135 ? -6.484 -21.312 -32.719 1 96.56 135 ALA A C 1
ATOM 1004 O O . ALA A 1 135 ? -7.023 -20.672 -33.625 1 96.56 135 ALA A O 1
ATOM 1005 N N . ALA A 1 136 ? -6.027 -20.75 -31.656 1 97.25 136 ALA A N 1
ATOM 1006 C CA . ALA A 1 136 ? -6.16 -19.312 -31.391 1 97.25 136 ALA A CA 1
ATOM 1007 C C . ALA A 1 136 ? -4.988 -18.531 -31.984 1 97.25 136 ALA A C 1
ATOM 1009 O O . ALA A 1 136 ? -4.91 -17.312 -31.844 1 97.25 136 ALA A O 1
ATOM 1010 N N . GLY A 1 137 ? -4.012 -19.234 -32.562 1 97 137 GLY A N 1
ATOM 1011 C CA . GLY A 1 137 ? -2.852 -18.578 -33.156 1 97 137 GLY A CA 1
ATOM 1012 C C . GLY A 1 137 ? -1.803 -18.188 -32.125 1 97 137 GLY A C 1
ATOM 1013 O O . GLY A 1 137 ? -1.041 -17.234 -32.344 1 97 137 GLY A O 1
ATOM 1014 N N . VAL A 1 138 ? -1.799 -18.812 -31.047 1 97.5 138 VAL A N 1
ATOM 1015 C CA . VAL A 1 138 ? -0.827 -18.547 -29.984 1 97.5 138 VAL A CA 1
ATOM 1016 C C . VAL A 1 138 ? 0.374 -19.484 -30.141 1 97.5 138 VAL A C 1
ATOM 1018 O O . VAL A 1 138 ? 0.216 -20.703 -30.219 1 97.5 138 VAL A O 1
ATOM 1021 N N . PRO A 1 139 ? 1.565 -18.922 -30.203 1 95.62 139 PRO A N 1
ATOM 1022 C CA . PRO A 1 139 ? 2.748 -19.766 -30.391 1 95.62 139 PRO A CA 1
ATOM 1023 C C . PRO A 1 139 ? 2.957 -20.75 -29.25 1 95.62 139 PRO A C 1
ATOM 1025 O O . PRO A 1 139 ? 2.832 -20.375 -28.078 1 95.62 139 PRO A O 1
ATOM 1028 N N . THR A 1 140 ? 3.238 -21.922 -29.594 1 93.88 140 THR A N 1
ATOM 1029 C CA . THR A 1 140 ? 3.604 -22.938 -28.625 1 93.88 140 THR A CA 1
ATOM 1030 C C . THR A 1 140 ? 5.02 -23.453 -28.875 1 93.88 140 THR A C 1
ATOM 1032 O O . THR A 1 140 ? 5.605 -23.172 -29.922 1 93.88 140 THR A O 1
ATOM 1035 N N . VAL A 1 141 ? 5.555 -24.094 -27.875 1 89.69 141 VAL A N 1
ATOM 1036 C CA . VAL A 1 141 ? 6.918 -24.594 -28.031 1 89.69 141 VAL A CA 1
ATOM 1037 C C . VAL A 1 141 ? 6.992 -25.562 -29.203 1 89.69 141 VAL A C 1
ATOM 1039 O O . VAL A 1 141 ? 6.246 -26.547 -29.25 1 89.69 141 VAL A O 1
ATOM 1042 N N . PRO A 1 142 ? 7.859 -25.297 -30.047 1 89.62 142 PRO A N 1
ATOM 1043 C CA . PRO A 1 142 ? 8.008 -26.219 -31.172 1 89.62 142 PRO A CA 1
ATOM 1044 C C . PRO A 1 142 ? 8.398 -27.625 -30.734 1 89.62 142 PRO A C 1
ATOM 1046 O O . PRO A 1 142 ? 9.258 -27.781 -29.859 1 89.62 142 PRO A O 1
ATOM 1049 N N . GLY A 1 143 ? 7.676 -28.562 -31.234 1 87.31 143 GLY A N 1
ATOM 1050 C CA . GLY A 1 143 ? 7.934 -29.953 -30.891 1 87.31 143 GLY A CA 1
ATOM 1051 C C . GLY A 1 143 ? 7.359 -30.938 -31.906 1 87.31 143 GLY A C 1
ATOM 1052 O O . GLY A 1 143 ? 6.742 -30.516 -32.875 1 87.31 143 GLY A O 1
ATOM 1053 N N . SER A 1 144 ? 7.727 -32.156 -31.609 1 86.44 144 SER A N 1
ATOM 1054 C CA . SER A 1 144 ? 7.207 -33.188 -32.5 1 86.44 144 SER A CA 1
ATOM 1055 C C . SER A 1 144 ? 5.703 -33.375 -32.312 1 86.44 144 SER A C 1
ATOM 1057 O O . SER A 1 144 ? 5.184 -33.156 -31.203 1 86.44 144 SER A O 1
ATOM 1059 N N . GLU A 1 145 ? 4.98 -33.531 -33.406 1 78.12 145 GLU A N 1
ATOM 1060 C CA . GLU A 1 145 ? 3.555 -33.812 -33.344 1 78.12 145 GLU A CA 1
ATOM 1061 C C . GLU A 1 145 ? 3.316 -35.219 -32.781 1 78.12 145 GLU A C 1
ATOM 1063 O O . GLU A 1 145 ? 3.035 -36.156 -33.562 1 78.12 145 GLU A O 1
ATOM 1068 N N . GLY A 1 146 ? 3.57 -35.5 -31.516 1 74.81 146 GLY A N 1
ATOM 1069 C CA . GLY A 1 146 ? 3.373 -36.812 -30.922 1 74.81 146 GLY A CA 1
ATOM 1070 C C . GLY A 1 146 ? 4.672 -37.562 -30.703 1 74.81 146 GLY A C 1
ATOM 1071 O O . GLY A 1 146 ? 5.746 -36.969 -30.672 1 74.81 146 GLY A O 1
ATOM 1072 N N . VAL A 1 147 ? 4.5 -38.844 -30.438 1 81.38 147 VAL A N 1
ATOM 1073 C CA . VAL A 1 147 ? 5.633 -39.719 -30.125 1 81.38 147 VAL A CA 1
ATOM 1074 C C . VAL A 1 147 ? 6.426 -40 -31.406 1 81.38 147 VAL A C 1
ATOM 1076 O O . VAL A 1 147 ? 5.844 -40.188 -32.469 1 81.38 147 VAL A O 1
ATOM 1079 N N . VAL A 1 148 ? 7.742 -39.906 -31.172 1 85.94 148 VAL A N 1
ATOM 1080 C CA . VAL A 1 148 ? 8.641 -40.219 -32.281 1 85.94 148 VAL A CA 1
ATOM 1081 C C . VAL A 1 148 ? 8.953 -41.719 -32.281 1 85.94 148 VAL A C 1
ATOM 1083 O O . VAL A 1 148 ? 9.469 -42.25 -31.297 1 85.94 148 VAL A O 1
ATOM 1086 N N . GLY A 1 149 ? 8.531 -42.375 -33.312 1 77.56 149 GLY A N 1
ATOM 1087 C CA . GLY A 1 149 ? 8.609 -43.844 -33.375 1 77.56 149 GLY A CA 1
ATOM 1088 C C . GLY A 1 149 ? 9.953 -44.344 -33.844 1 77.56 149 GLY A C 1
ATOM 1089 O O . GLY A 1 149 ? 10.297 -45.5 -33.625 1 77.56 149 GLY A O 1
ATOM 1090 N N . SER A 1 150 ? 10.719 -43.469 -34.625 1 84.62 150 SER A N 1
ATOM 1091 C CA . SER A 1 150 ? 11.992 -43.906 -35.188 1 84.62 150 SER A CA 1
ATOM 1092 C C . SER A 1 150 ? 13.023 -42.781 -35.156 1 84.62 150 SER A C 1
ATOM 1094 O O . SER A 1 150 ? 12.672 -41.625 -35 1 84.62 150 SER A O 1
ATOM 1096 N N . LEU A 1 151 ? 14.203 -43.219 -35.25 1 89.62 151 LEU A N 1
ATOM 1097 C CA . LEU A 1 151 ? 15.289 -42.25 -35.312 1 89.62 151 LEU A CA 1
ATOM 1098 C C . LEU A 1 151 ? 15.125 -41.312 -36.531 1 89.62 151 LEU A C 1
ATOM 1100 O O . LEU A 1 151 ? 15.391 -40.125 -36.438 1 89.62 151 LEU A O 1
ATOM 1104 N N . ASP A 1 152 ? 14.758 -41.938 -37.625 1 90.69 152 ASP A N 1
ATOM 1105 C CA . ASP A 1 152 ? 14.562 -41.125 -38.844 1 90.69 152 ASP A CA 1
ATOM 1106 C C . ASP A 1 152 ? 13.469 -40.094 -38.625 1 90.69 152 ASP A C 1
ATOM 1108 O O . ASP A 1 152 ? 13.609 -38.938 -39.062 1 90.69 152 ASP A O 1
ATOM 1112 N N . GLU A 1 153 ? 12.461 -40.469 -38.062 1 90.38 153 GLU A N 1
ATOM 1113 C CA . GLU A 1 153 ? 11.391 -39.531 -37.75 1 90.38 153 GLU A CA 1
ATOM 1114 C C . GLU A 1 153 ? 11.883 -38.438 -36.781 1 90.38 153 GLU A C 1
ATOM 1116 O O . GLU A 1 153 ? 11.531 -37.281 -36.938 1 90.38 153 GLU A O 1
ATOM 1121 N N . ALA A 1 154 ? 12.609 -38.875 -35.844 1 92.19 154 ALA A N 1
ATOM 1122 C CA . ALA A 1 154 ? 13.172 -37.906 -34.875 1 92.19 154 ALA A CA 1
ATOM 1123 C C . ALA A 1 154 ? 14.039 -36.875 -35.594 1 92.19 154 ALA A C 1
ATOM 1125 O O . ALA A 1 154 ? 13.961 -35.688 -35.281 1 92.19 154 ALA A O 1
ATOM 1126 N N . LEU A 1 155 ? 14.828 -37.375 -36.438 1 92.56 155 LEU A N 1
ATOM 1127 C CA . LEU A 1 155 ? 15.734 -36.469 -37.156 1 92.56 155 LEU A CA 1
ATOM 1128 C C . LEU A 1 155 ? 14.953 -35.531 -38.062 1 92.56 155 LEU A C 1
ATOM 1130 O O . LEU A 1 155 ? 15.328 -34.344 -38.188 1 92.56 155 LEU A O 1
ATOM 1134 N N . SER A 1 156 ? 13.93 -36 -38.656 1 92.56 156 SER A N 1
ATOM 1135 C CA . SER A 1 156 ? 13.078 -35.156 -39.469 1 92.56 156 SER A CA 1
ATOM 1136 C C . SER A 1 156 ? 12.43 -34.031 -38.656 1 92.56 156 SER A C 1
ATOM 1138 O O . SER A 1 156 ? 12.445 -32.875 -39.031 1 92.56 156 SER A O 1
ATOM 1140 N N . HIS A 1 157 ? 11.812 -34.406 -37.562 1 92 157 HIS A N 1
ATOM 1141 C CA . HIS A 1 157 ? 11.219 -33.438 -36.656 1 92 157 HIS A CA 1
ATOM 1142 C C . HIS A 1 157 ? 12.273 -32.438 -36.156 1 92 157 HIS A C 1
ATOM 1144 O O . HIS A 1 157 ? 12.008 -31.234 -36.062 1 92 157 HIS A O 1
ATOM 1150 N N . ALA A 1 158 ? 13.359 -32.969 -35.781 1 92.94 158 ALA A N 1
ATOM 1151 C CA . ALA A 1 158 ? 14.438 -32.125 -35.25 1 92.94 158 ALA A CA 1
ATOM 1152 C C . ALA A 1 158 ? 14.859 -31.062 -36.25 1 92.94 158 ALA A C 1
ATOM 1154 O O . ALA A 1 158 ? 15.188 -29.938 -35.875 1 92.94 158 ALA A O 1
ATOM 1155 N N . ALA A 1 159 ? 14.891 -31.438 -37.5 1 91.56 159 ALA A N 1
ATOM 1156 C CA . ALA A 1 159 ? 15.258 -30.5 -38.562 1 91.56 159 ALA A CA 1
ATOM 1157 C C . ALA A 1 159 ? 14.258 -29.344 -38.625 1 91.56 159 ALA A C 1
ATOM 1159 O O . ALA A 1 159 ? 14.625 -28.203 -38.938 1 91.56 159 ALA A O 1
ATOM 1160 N N . GLN A 1 160 ? 13.117 -29.594 -38.344 1 90.31 160 GLN A N 1
ATOM 1161 C CA . GLN A 1 160 ? 12.07 -28.578 -38.375 1 90.31 160 GLN A CA 1
ATOM 1162 C C . GLN A 1 160 ? 12.086 -27.719 -37.094 1 90.31 160 GLN A C 1
ATOM 1164 O O . GLN A 1 160 ? 11.898 -26.5 -37.156 1 90.31 160 GLN A O 1
ATOM 1169 N N . ILE A 1 161 ? 12.281 -28.344 -35.969 1 90.94 161 ILE A N 1
ATOM 1170 C CA . ILE A 1 161 ? 12.242 -27.672 -34.688 1 90.94 161 ILE A CA 1
ATOM 1171 C C . ILE A 1 161 ? 13.516 -26.859 -34.5 1 90.94 161 ILE A C 1
ATOM 1173 O O . ILE A 1 161 ? 13.461 -25.719 -34 1 90.94 161 ILE A O 1
ATOM 1177 N N . GLY A 1 162 ? 14.609 -27.422 -34.875 1 89.31 162 GLY A N 1
ATOM 1178 C CA . GLY A 1 162 ? 15.906 -26.797 -34.656 1 89.31 162 GLY A CA 1
ATOM 1179 C C . GLY A 1 162 ? 16.531 -27.219 -33.344 1 89.31 162 GLY A C 1
ATOM 1180 O O . GLY A 1 162 ? 15.828 -27.516 -32.375 1 89.31 162 GLY A O 1
ATOM 1181 N N . TYR A 1 163 ? 17.906 -27.281 -33.25 1 90.31 163 TYR A N 1
ATOM 1182 C CA . TYR A 1 163 ? 18.656 -27.625 -32.031 1 90.31 163 TYR A CA 1
ATOM 1183 C C . TYR A 1 163 ? 18.953 -26.391 -31.203 1 90.31 163 TYR A C 1
ATOM 1185 O O . TYR A 1 163 ? 18.969 -25.266 -31.719 1 90.31 163 TYR A O 1
ATOM 1193 N N . PRO A 1 164 ? 19.141 -26.438 -29.891 1 90.12 164 PRO A N 1
ATOM 1194 C CA . PRO A 1 164 ? 19.094 -27.688 -29.109 1 90.12 164 PRO A CA 1
ATOM 1195 C C . PRO A 1 164 ? 17.672 -28.172 -28.859 1 90.12 164 PRO A C 1
ATOM 1197 O O . PRO A 1 164 ? 16.719 -27.391 -28.938 1 90.12 164 PRO A O 1
ATOM 1200 N N . LEU A 1 165 ? 17.578 -29.516 -28.562 1 91.88 165 LEU A N 1
ATOM 1201 C CA . LEU A 1 165 ? 16.281 -30.156 -28.375 1 91.88 165 LEU A CA 1
ATOM 1202 C C . LEU A 1 165 ? 16.234 -30.922 -27.047 1 91.88 165 LEU A C 1
ATOM 1204 O O . LEU A 1 165 ? 17.281 -31.359 -26.547 1 91.88 165 LEU A O 1
ATOM 1208 N N . MET A 1 166 ? 15.07 -30.922 -26.562 1 88.44 166 MET A N 1
ATOM 1209 C CA . MET A 1 166 ? 14.797 -31.766 -25.406 1 88.44 166 MET A CA 1
ATOM 1210 C C . MET A 1 166 ? 14.031 -33.031 -25.812 1 88.44 166 MET A C 1
ATOM 1212 O O . MET A 1 166 ? 13.078 -32.938 -26.594 1 88.44 166 MET A O 1
ATOM 1216 N N . ILE A 1 167 ? 14.531 -34.188 -25.328 1 87.44 167 ILE A N 1
ATOM 1217 C CA . ILE A 1 167 ? 13.875 -35.469 -25.531 1 87.44 167 ILE A CA 1
ATOM 1218 C C . ILE A 1 167 ? 13.117 -35.875 -24.266 1 87.44 167 ILE A C 1
ATOM 1220 O O . ILE A 1 167 ? 13.711 -36 -23.188 1 87.44 167 ILE A O 1
ATOM 1224 N N . LYS A 1 168 ? 11.844 -35.875 -24.359 1 83 168 LYS A N 1
ATOM 1225 C CA . LYS A 1 168 ? 11.023 -36.219 -23.203 1 83 168 LYS A CA 1
ATOM 1226 C C . LYS A 1 168 ? 10.297 -37.562 -23.406 1 83 168 LYS A C 1
ATOM 1228 O O . LYS A 1 168 ? 9.805 -37.844 -24.5 1 83 168 LYS A O 1
ATOM 1233 N N . ALA A 1 169 ? 10.32 -38.312 -22.359 1 77.75 169 ALA A N 1
ATOM 1234 C CA . ALA A 1 169 ? 9.516 -39.531 -22.391 1 77.75 169 ALA A CA 1
ATOM 1235 C C . ALA A 1 169 ? 8.023 -39.188 -22.391 1 77.75 169 ALA A C 1
ATOM 1237 O O . ALA A 1 169 ? 7.574 -38.312 -21.672 1 77.75 169 ALA A O 1
ATOM 1238 N N . SER A 1 170 ? 7.273 -39.844 -23.219 1 72.94 170 SER A N 1
ATOM 1239 C CA . SER A 1 170 ? 5.844 -39.594 -23.344 1 72.94 170 SER A CA 1
ATOM 1240 C C . SER A 1 170 ? 5.105 -39.938 -22.047 1 72.94 170 SER A C 1
ATOM 1242 O O . SER A 1 170 ? 4.121 -39.281 -21.688 1 72.94 170 SER A O 1
ATOM 1244 N N . ALA A 1 171 ? 5.637 -40.969 -21.469 1 63.44 171 ALA A N 1
ATOM 1245 C CA . ALA A 1 171 ? 4.992 -41.438 -20.25 1 63.44 171 ALA A CA 1
ATOM 1246 C C . ALA A 1 171 ? 5.68 -40.875 -19 1 63.44 171 ALA A C 1
ATOM 1248 O O . ALA A 1 171 ? 5.332 -41.25 -17.875 1 63.44 171 ALA A O 1
ATOM 1249 N N . GLY A 1 172 ? 6.684 -40.062 -19.312 1 56.19 172 GLY A N 1
ATOM 1250 C CA . GLY A 1 172 ? 7.441 -39.531 -18.188 1 56.19 172 GLY A CA 1
ATOM 1251 C C . GLY A 1 172 ? 6.863 -38.25 -17.609 1 56.19 172 GLY A C 1
ATOM 1252 O O . GLY A 1 172 ? 6.078 -37.594 -18.281 1 56.19 172 GLY A O 1
ATOM 1253 N N . GLY A 1 173 ? 6.879 -38.031 -16.234 1 53.66 173 GLY A N 1
ATOM 1254 C CA . GLY A 1 173 ? 6.492 -36.812 -15.539 1 53.66 173 GLY A CA 1
ATOM 1255 C C . GLY A 1 173 ? 7.535 -36.344 -14.547 1 53.66 173 GLY A C 1
ATOM 1256 O O . GLY A 1 173 ? 8.484 -37.062 -14.242 1 53.66 173 GLY A O 1
ATOM 1257 N N . GLY A 1 174 ? 7.66 -35.062 -14.172 1 47.78 174 GLY A N 1
ATOM 1258 C CA . GLY A 1 174 ? 8.445 -34.531 -13.07 1 47.78 174 GLY A CA 1
ATOM 1259 C C . GLY A 1 174 ? 9.922 -34.406 -13.391 1 47.78 174 GLY A C 1
ATOM 1260 O O . GLY A 1 174 ? 10.773 -34.625 -12.531 1 47.78 174 GLY A O 1
ATOM 1261 N N . GLY A 1 175 ? 10.227 -34.156 -14.586 1 55.72 175 GLY A N 1
ATOM 1262 C CA . GLY A 1 175 ? 11.617 -33.969 -14.961 1 55.72 175 GLY A CA 1
ATOM 1263 C C . GLY A 1 175 ? 12.344 -35.281 -15.242 1 55.72 175 GLY A C 1
ATOM 1264 O O . GLY A 1 175 ? 13.492 -35.25 -15.688 1 55.72 175 GLY A O 1
ATOM 1265 N N . ARG A 1 176 ? 11.742 -36.406 -14.891 1 57.72 176 ARG A N 1
ATOM 1266 C CA . ARG A 1 176 ? 12.367 -37.719 -15.172 1 57.72 176 ARG A CA 1
ATOM 1267 C C . ARG A 1 176 ? 12.203 -38.094 -16.641 1 57.72 176 ARG A C 1
ATOM 1269 O O . ARG A 1 176 ? 11.172 -37.812 -17.25 1 57.72 176 ARG A O 1
ATOM 1276 N N . GLY A 1 177 ? 13.258 -38.562 -17.188 1 60.5 177 GLY A N 1
ATOM 1277 C CA . GLY A 1 177 ? 13.258 -39.031 -18.562 1 60.5 177 GLY A CA 1
ATOM 1278 C C . GLY A 1 177 ? 13.484 -37.938 -19.578 1 60.5 177 GLY A C 1
ATOM 1279 O O . GLY A 1 177 ? 12.852 -37.906 -20.641 1 60.5 177 GLY A O 1
ATOM 1280 N N . ILE A 1 178 ? 14.141 -36.906 -19.125 1 73.44 178 ILE A N 1
ATOM 1281 C CA . ILE A 1 178 ? 14.414 -35.781 -20.031 1 73.44 178 ILE A CA 1
ATOM 1282 C C . ILE A 1 178 ? 15.898 -35.781 -20.391 1 73.44 178 ILE A C 1
ATOM 1284 O O . ILE A 1 178 ? 16.766 -36 -19.547 1 73.44 178 ILE A O 1
ATOM 1288 N N . ARG A 1 179 ? 16.281 -35.719 -21.688 1 81.44 179 ARG A N 1
ATOM 1289 C CA . ARG A 1 179 ? 17.625 -35.562 -22.203 1 81.44 179 ARG A CA 1
ATOM 1290 C C . ARG A 1 179 ? 17.703 -34.406 -23.188 1 81.44 179 ARG A C 1
ATOM 1292 O O . ARG A 1 179 ? 16.719 -34.094 -23.859 1 81.44 179 ARG A O 1
ATOM 1299 N N . VAL A 1 180 ? 18.828 -33.781 -23.188 1 88.31 180 VAL A N 1
ATOM 1300 C CA . VAL A 1 180 ? 19.031 -32.656 -24.094 1 88.31 180 VAL A CA 1
ATOM 1301 C C . VAL A 1 180 ? 20.031 -33.031 -25.188 1 88.31 180 VAL A C 1
ATOM 1303 O O . VAL A 1 180 ? 21.031 -33.719 -24.906 1 88.31 180 VAL A O 1
ATOM 1306 N N . ALA A 1 181 ? 19.75 -32.75 -26.422 1 92 181 ALA A N 1
ATOM 1307 C CA . ALA A 1 181 ? 20.656 -32.938 -27.562 1 92 181 ALA A CA 1
ATOM 1308 C C . ALA A 1 181 ? 20.984 -31.594 -28.219 1 92 181 ALA A C 1
ATOM 1310 O O . ALA A 1 181 ? 20.094 -30.906 -28.719 1 92 181 ALA A O 1
ATOM 1311 N N . ALA A 1 182 ? 22.234 -31.25 -28.266 1 92 182 ALA A N 1
ATOM 1312 C CA . ALA A 1 182 ? 22.656 -29.953 -28.766 1 92 182 ALA A CA 1
ATOM 1313 C C . ALA A 1 182 ? 22.766 -29.953 -30.297 1 92 182 ALA A C 1
ATOM 1315 O O . ALA A 1 182 ? 22.766 -28.906 -30.922 1 92 182 ALA A O 1
ATOM 1316 N N . ASP A 1 183 ? 22.984 -31.109 -30.844 1 93.38 183 ASP A N 1
ATOM 1317 C CA . ASP A 1 183 ? 23.141 -31.25 -32.281 1 93.38 183 ASP A CA 1
ATOM 1318 C C . ASP A 1 183 ? 22.688 -32.625 -32.781 1 93.38 183 ASP A C 1
ATOM 1320 O O . ASP A 1 183 ? 22.203 -33.438 -31.969 1 93.38 183 ASP A O 1
ATOM 1324 N N . GLU A 1 184 ? 22.766 -32.75 -34.062 1 94.38 184 GLU A N 1
ATOM 1325 C CA . GLU A 1 184 ? 22.281 -33.969 -34.656 1 94.38 184 GLU A CA 1
ATOM 1326 C C . GLU A 1 184 ? 23.031 -35.188 -34.156 1 94.38 184 GLU A C 1
ATOM 1328 O O . GLU A 1 184 ? 22.438 -36.25 -33.906 1 94.38 184 GLU A O 1
ATOM 1333 N N . ALA A 1 185 ? 24.328 -34.969 -33.969 1 94.81 185 ALA A N 1
ATOM 1334 C CA . ALA A 1 185 ? 25.141 -36.094 -33.469 1 94.81 185 ALA A CA 1
ATOM 1335 C C . ALA A 1 185 ? 24.672 -36.531 -32.094 1 94.81 185 ALA A C 1
ATOM 1337 O O . ALA A 1 185 ? 24.531 -37.719 -31.828 1 94.81 185 ALA A O 1
ATOM 1338 N N . GLN A 1 186 ? 24.375 -35.625 -31.312 1 94.38 186 GLN A N 1
ATOM 1339 C CA . GLN A 1 186 ? 23.906 -35.906 -29.969 1 94.38 186 GLN A CA 1
ATOM 1340 C C . GLN A 1 186 ? 22.516 -36.5 -30 1 94.38 186 GLN A C 1
ATOM 1342 O O . GLN A 1 186 ? 22.172 -37.375 -29.172 1 94.38 186 GLN A O 1
ATOM 1347 N N . LEU A 1 187 ? 21.734 -36.062 -30.906 1 94 187 LEU A N 1
ATOM 1348 C CA . LEU A 1 187 ? 20.375 -36.594 -31.016 1 94 187 LEU A CA 1
ATOM 1349 C C . LEU A 1 187 ? 20.391 -38.094 -31.391 1 94 187 LEU A C 1
ATOM 1351 O O . LEU A 1 187 ? 19.641 -38.875 -30.828 1 94 187 LEU A O 1
ATOM 1355 N N . ARG A 1 188 ? 21.266 -38.406 -32.281 1 93.81 188 ARG A N 1
ATOM 1356 C CA . ARG A 1 188 ? 21.391 -39.781 -32.75 1 93.81 188 ARG A CA 1
ATOM 1357 C C . ARG A 1 188 ? 21.781 -40.719 -31.594 1 93.81 188 ARG A C 1
ATOM 1359 O O . ARG A 1 188 ? 21.344 -41.875 -31.562 1 93.81 188 ARG A O 1
ATOM 1366 N N . GLU A 1 189 ? 22.484 -40.125 -30.719 1 93.12 189 GLU A N 1
ATOM 1367 C CA . GLU A 1 189 ? 22.922 -40.906 -29.578 1 93.12 189 GLU A CA 1
ATOM 1368 C C . GLU A 1 189 ? 21.859 -40.938 -28.484 1 93.12 189 GLU A C 1
ATOM 1370 O O . GLU A 1 189 ? 21.656 -41.938 -27.812 1 93.12 189 GLU A O 1
ATOM 1375 N N . ALA A 1 190 ? 21.203 -39.906 -28.344 1 91.75 190 ALA A N 1
ATOM 1376 C CA . ALA A 1 190 ? 20.344 -39.688 -27.188 1 91.75 190 ALA A CA 1
ATOM 1377 C C . ALA A 1 190 ? 19 -40.375 -27.375 1 91.75 190 ALA A C 1
ATOM 1379 O O . ALA A 1 190 ? 18.391 -40.844 -26.406 1 91.75 190 ALA A O 1
ATOM 1380 N N . ILE A 1 191 ? 18.484 -40.531 -28.562 1 90.94 191 ILE A N 1
ATOM 1381 C CA . ILE A 1 191 ? 17.125 -41.031 -28.812 1 90.94 191 ILE A CA 1
ATOM 1382 C C . ILE A 1 191 ? 17.016 -42.469 -28.344 1 90.94 191 ILE A C 1
ATOM 1384 O O . ILE A 1 191 ? 16.141 -42.812 -27.547 1 90.94 191 ILE A O 1
ATOM 1388 N N . PRO A 1 192 ? 18 -43.312 -28.844 1 88.44 192 PRO A N 1
ATOM 1389 C CA . PRO A 1 192 ? 17.891 -44.719 -28.375 1 88.44 192 PRO A CA 1
ATOM 1390 C C . PRO A 1 192 ? 18.031 -44.812 -26.859 1 88.44 192 PRO A C 1
ATOM 1392 O O . PRO A 1 192 ? 17.344 -45.656 -26.234 1 88.44 192 PRO A O 1
ATOM 1395 N N . MET A 1 193 ? 18.828 -44 -26.344 1 89 193 MET A N 1
ATOM 1396 C CA . MET A 1 193 ? 19.016 -44.031 -24.891 1 89 193 MET A CA 1
ATOM 1397 C C . MET A 1 193 ? 17.734 -43.594 -24.188 1 89 193 MET A C 1
ATOM 1399 O O . MET A 1 193 ? 17.344 -44.188 -23.172 1 89 193 MET A O 1
ATOM 1403 N N . ALA A 1 194 ? 17.172 -42.562 -24.609 1 87.75 194 ALA A N 1
ATOM 1404 C CA . ALA A 1 194 ? 15.953 -42.031 -24.016 1 87.75 194 ALA A CA 1
ATOM 1405 C C . ALA A 1 194 ? 14.805 -43.031 -24.141 1 87.75 194 ALA A C 1
ATOM 1407 O O . ALA A 1 194 ? 14.008 -43.188 -23.203 1 87.75 194 ALA A O 1
ATOM 1408 N N . GLN A 1 195 ? 14.719 -43.656 -25.25 1 87.19 195 GLN A N 1
ATOM 1409 C CA . GLN A 1 195 ? 13.672 -44.656 -25.469 1 87.19 195 GLN A CA 1
ATOM 1410 C C . GLN A 1 195 ? 13.836 -45.844 -24.547 1 87.19 195 GLN A C 1
ATOM 1412 O O . GLN A 1 195 ? 12.859 -46.344 -23.984 1 87.19 195 GLN A O 1
ATOM 1417 N N . ALA A 1 196 ? 15.078 -46.25 -24.406 1 86.31 196 ALA A N 1
ATOM 1418 C CA . ALA A 1 196 ? 15.375 -47.375 -23.5 1 86.31 196 ALA A CA 1
ATOM 1419 C C . ALA A 1 196 ? 15.055 -47.031 -22.062 1 86.31 196 ALA A C 1
ATOM 1421 O O . ALA A 1 196 ? 14.469 -47.844 -21.328 1 86.31 196 ALA A O 1
ATOM 1422 N N . GLU A 1 197 ? 15.508 -45.875 -21.75 1 85.62 197 GLU A N 1
ATOM 1423 C CA . GLU A 1 197 ? 15.227 -45.406 -20.391 1 85.62 197 GLU A CA 1
ATOM 1424 C C . GLU A 1 197 ? 13.727 -45.281 -20.156 1 85.62 197 GLU A C 1
ATOM 1426 O O . GLU A 1 197 ? 13.234 -45.625 -19.078 1 85.62 197 GLU A O 1
ATOM 1431 N N . ALA A 1 198 ? 13.039 -44.75 -21.047 1 80.88 198 ALA A N 1
ATOM 1432 C CA . ALA A 1 198 ? 11.586 -44.594 -20.938 1 80.88 198 ALA A CA 1
ATOM 1433 C C . ALA A 1 198 ? 10.898 -45.969 -20.828 1 80.88 198 ALA A C 1
ATOM 1435 O O . ALA A 1 198 ? 9.977 -46.125 -20.031 1 80.88 198 ALA A O 1
ATOM 1436 N N . ARG A 1 199 ? 11.398 -46.906 -21.609 1 84.06 199 ARG A N 1
ATOM 1437 C CA . ARG A 1 199 ? 10.852 -48.25 -21.547 1 84.06 199 ARG A CA 1
ATOM 1438 C C . ARG A 1 199 ? 11.094 -48.875 -20.172 1 84.06 199 ARG A C 1
ATOM 1440 O O . ARG A 1 199 ? 10.211 -49.531 -19.625 1 84.06 199 ARG A O 1
ATOM 1447 N N . ALA A 1 200 ? 12.25 -48.656 -19.766 1 82.5 200 ALA A N 1
ATOM 1448 C CA . ALA A 1 200 ? 12.633 -49.25 -18.484 1 82.5 200 ALA A CA 1
ATOM 1449 C C . ALA A 1 200 ? 11.875 -48.594 -17.328 1 82.5 200 ALA A C 1
ATOM 1451 O O . ALA A 1 200 ? 11.484 -49.25 -16.375 1 82.5 200 ALA A O 1
ATOM 1452 N N . ALA A 1 201 ? 11.766 -47.312 -17.5 1 75.62 201 ALA A N 1
ATOM 1453 C CA . ALA A 1 201 ? 11.203 -46.562 -16.406 1 75.62 201 ALA A CA 1
ATOM 1454 C C . ALA A 1 201 ? 9.68 -46.562 -16.438 1 75.62 201 ALA A C 1
ATOM 1456 O O . ALA A 1 201 ? 9.031 -46.562 -15.383 1 75.62 201 ALA A O 1
ATOM 1457 N N . PHE A 1 202 ? 9.094 -46.562 -17.609 1 75.06 202 PHE A N 1
ATOM 1458 C CA . PHE A 1 202 ? 7.66 -46.281 -17.703 1 75.06 202 PHE A CA 1
ATOM 1459 C C . PHE A 1 202 ? 6.961 -47.375 -18.5 1 75.06 202 PHE A C 1
ATOM 1461 O O . PHE A 1 202 ? 5.738 -47.344 -18.672 1 75.06 202 PHE A O 1
ATOM 1468 N N . GLY A 1 203 ? 7.742 -48.375 -19.062 1 77.38 203 GLY A N 1
ATOM 1469 C CA . GLY A 1 203 ? 7.168 -49.438 -19.859 1 77.38 203 GLY A CA 1
ATOM 1470 C C . GLY A 1 203 ? 6.762 -49 -21.25 1 77.38 203 GLY A C 1
ATOM 1471 O O . GLY A 1 203 ? 6.094 -49.75 -21.969 1 77.38 203 GLY A O 1
ATOM 1472 N N . ASP A 1 204 ? 7.004 -47.812 -21.578 1 78.06 204 ASP A N 1
ATOM 1473 C CA . ASP A 1 204 ? 6.719 -47.188 -22.875 1 78.06 204 ASP A CA 1
ATOM 1474 C C . ASP A 1 204 ? 7.934 -46.406 -23.391 1 78.06 204 ASP A C 1
ATOM 1476 O O . ASP A 1 204 ? 8.422 -45.5 -22.734 1 78.06 204 ASP A O 1
ATOM 1480 N N . GLY A 1 205 ? 8.414 -46.844 -24.484 1 79.75 205 GLY A N 1
ATOM 1481 C CA . GLY A 1 205 ? 9.625 -46.25 -25.031 1 79.75 205 GLY A CA 1
ATOM 1482 C C . GLY A 1 205 ? 9.352 -45 -25.859 1 79.75 205 GLY A C 1
ATOM 1483 O O . GLY A 1 205 ? 10.25 -44.5 -26.531 1 79.75 205 GLY A O 1
ATOM 1484 N N . GLY A 1 206 ? 8.07 -44.562 -25.828 1 82.12 206 GLY A N 1
ATOM 1485 C CA . GLY A 1 206 ? 7.707 -43.406 -26.594 1 82.12 206 GLY A CA 1
ATOM 1486 C C . GLY A 1 206 ? 8.359 -42.125 -26.078 1 82.12 206 GLY A C 1
ATOM 1487 O O . GLY A 1 206 ? 8.43 -41.906 -24.875 1 82.12 206 GLY A O 1
ATOM 1488 N N . VAL A 1 207 ? 8.992 -41.375 -27.031 1 87.38 207 VAL A N 1
ATOM 1489 C CA . VAL A 1 207 ? 9.586 -40.094 -26.688 1 87.38 207 VAL A CA 1
ATOM 1490 C C . VAL A 1 207 ? 9.117 -39 -27.656 1 87.38 207 VAL A C 1
ATOM 1492 O O . VAL A 1 207 ? 8.68 -39.312 -28.766 1 87.38 207 VAL A O 1
ATOM 1495 N N . TYR A 1 208 ? 8.984 -37.812 -27.172 1 87.12 208 TYR A N 1
ATOM 1496 C CA . TYR A 1 208 ? 8.734 -36.719 -28.094 1 87.12 208 TYR A CA 1
ATOM 1497 C C . TYR A 1 208 ? 9.836 -35.656 -27.984 1 87.12 208 TYR A C 1
ATOM 1499 O O . TYR A 1 208 ? 10.602 -35.656 -27.016 1 87.12 208 TYR A O 1
ATOM 1507 N N . LEU A 1 209 ? 10.008 -34.875 -29.062 1 89.31 209 LEU A N 1
ATOM 1508 C CA . LEU A 1 209 ? 11.016 -33.844 -29.141 1 89.31 209 LEU A CA 1
ATOM 1509 C C . LEU A 1 209 ? 10.391 -32.469 -28.906 1 89.31 209 LEU A C 1
ATOM 1511 O O . LEU A 1 209 ? 9.266 -32.219 -29.359 1 89.31 209 LEU A O 1
ATOM 1515 N N . GLU A 1 210 ? 11.094 -31.656 -28.188 1 88.75 210 GLU A N 1
ATOM 1516 C CA . GLU A 1 210 ? 10.719 -30.266 -28 1 88.75 210 GLU A CA 1
ATOM 1517 C C . GLU A 1 210 ? 11.938 -29.359 -28.031 1 88.75 210 GLU A C 1
ATOM 1519 O O . GLU A 1 210 ? 13.039 -29.766 -27.656 1 88.75 210 GLU A O 1
ATOM 1524 N N . ARG A 1 211 ? 11.727 -28.203 -28.531 1 90.56 211 ARG A N 1
ATOM 1525 C CA . ARG A 1 211 ? 12.805 -27.219 -28.484 1 90.56 211 ARG A CA 1
ATOM 1526 C C . ARG A 1 211 ? 13.32 -27.016 -27.062 1 90.56 211 ARG A C 1
ATOM 1528 O O . ARG A 1 211 ? 12.523 -26.938 -26.125 1 90.56 211 ARG A O 1
ATOM 1535 N N . TYR A 1 212 ? 14.68 -27.031 -26.938 1 86.44 212 TYR A N 1
ATOM 1536 C CA . TYR A 1 212 ? 15.289 -26.766 -25.641 1 86.44 212 TYR A CA 1
ATOM 1537 C C . TYR A 1 212 ? 15.594 -25.281 -25.484 1 86.44 212 TYR A C 1
ATOM 1539 O O . TYR A 1 212 ? 16.203 -24.656 -26.359 1 86.44 212 TYR A O 1
ATOM 1547 N N . LEU A 1 213 ? 15.188 -24.703 -24.438 1 87.94 213 LEU A N 1
ATOM 1548 C CA . LEU A 1 213 ? 15.406 -23.297 -24.125 1 87.94 213 LEU A CA 1
ATOM 1549 C C . LEU A 1 213 ? 16.234 -23.141 -22.844 1 87.94 213 LEU A C 1
ATOM 1551 O O . LEU A 1 213 ? 15.672 -22.906 -21.781 1 87.94 213 LEU A O 1
ATOM 1555 N N . PRO A 1 214 ? 17.578 -23.172 -22.922 1 83.31 214 PRO A N 1
ATOM 1556 C CA . PRO A 1 214 ? 18.438 -23.219 -21.734 1 83.31 214 PRO A CA 1
ATOM 1557 C C . PRO A 1 214 ? 18.359 -21.953 -20.891 1 83.31 214 PRO A C 1
ATOM 1559 O O . PRO A 1 214 ? 18.531 -22 -19.672 1 83.31 214 PRO A O 1
ATOM 1562 N N . ARG A 1 215 ? 18.156 -20.828 -21.5 1 90.69 215 ARG A N 1
ATOM 1563 C CA . ARG A 1 215 ? 18.094 -19.547 -20.797 1 90.69 215 ARG A CA 1
ATOM 1564 C C . ARG A 1 215 ? 16.734 -18.906 -20.938 1 90.69 215 ARG A C 1
ATOM 1566 O O . ARG A 1 215 ? 16.625 -17.719 -21.25 1 90.69 215 ARG A O 1
ATOM 1573 N N . ALA A 1 216 ? 15.766 -19.766 -20.781 1 92.12 216 ALA A N 1
ATOM 1574 C CA . ALA A 1 216 ? 14.398 -19.281 -20.969 1 92.12 216 ALA A CA 1
ATOM 1575 C C . ALA A 1 216 ? 13.969 -18.391 -19.797 1 92.12 216 ALA A C 1
ATOM 1577 O O . ALA A 1 216 ? 14.359 -18.625 -18.656 1 92.12 216 ALA A O 1
ATOM 1578 N N . ARG A 1 217 ? 13.242 -17.359 -20.156 1 96.62 217 ARG A N 1
ATOM 1579 C CA . ARG A 1 217 ? 12.492 -16.578 -19.172 1 96.62 217 ARG A CA 1
ATOM 1580 C C . ARG A 1 217 ? 11.086 -17.125 -18.984 1 96.62 217 ARG A C 1
ATOM 1582 O O . ARG A 1 217 ? 10.477 -17.625 -19.953 1 96.62 217 ARG A O 1
ATOM 1589 N N . HIS A 1 218 ? 10.609 -17.156 -17.797 1 96.75 218 HIS A N 1
ATOM 1590 C CA . HIS A 1 218 ? 9.234 -17.531 -17.484 1 96.75 218 HIS A CA 1
ATOM 1591 C C . HIS A 1 218 ? 8.352 -16.297 -17.312 1 96.75 218 HIS A C 1
ATOM 1593 O O . HIS A 1 218 ? 8.414 -15.617 -16.297 1 96.75 218 HIS A O 1
ATOM 1599 N N . ILE A 1 219 ? 7.535 -15.984 -18.328 1 98.44 219 ILE A N 1
ATOM 1600 C CA . ILE A 1 219 ? 6.691 -14.797 -18.344 1 98.44 219 ILE A CA 1
ATOM 1601 C C . ILE A 1 219 ? 5.223 -15.203 -18.25 1 98.44 219 ILE A C 1
ATOM 1603 O O . ILE A 1 219 ? 4.797 -16.172 -18.891 1 98.44 219 ILE A O 1
ATOM 1607 N N . GLU A 1 220 ? 4.52 -14.492 -17.453 1 98.69 220 GLU A N 1
ATOM 1608 C CA . GLU A 1 220 ? 3.098 -14.773 -17.281 1 98.69 220 GLU A CA 1
ATOM 1609 C C . GLU A 1 220 ? 2.244 -13.562 -17.641 1 98.69 220 GLU A C 1
ATOM 1611 O O . GLU A 1 220 ? 2.646 -12.422 -17.391 1 98.69 220 GLU A O 1
ATOM 1616 N N . VAL A 1 221 ? 1.114 -13.789 -18.203 1 98.94 221 VAL A N 1
ATOM 1617 C CA . VAL A 1 221 ? 0.168 -12.719 -18.5 1 98.94 221 VAL A CA 1
ATOM 1618 C C . VAL A 1 221 ? -1.099 -12.906 -17.672 1 98.94 221 VAL A C 1
ATOM 1620 O O . VAL A 1 221 ? -1.723 -13.969 -17.703 1 98.94 221 VAL A O 1
ATOM 1623 N N . GLN A 1 222 ? -1.431 -11.914 -16.891 1 98.94 222 GLN A N 1
ATOM 1624 C CA . GLN A 1 222 ? -2.67 -11.922 -16.125 1 98.94 222 GLN A CA 1
ATOM 1625 C C . GLN A 1 222 ? -3.865 -11.555 -17 1 98.94 222 GLN A C 1
ATOM 1627 O O . GLN A 1 222 ? -3.838 -10.547 -17.703 1 98.94 222 GLN A O 1
ATOM 1632 N N . VAL A 1 223 ? -4.914 -12.336 -16.938 1 98.88 223 VAL A N 1
ATOM 1633 C CA . VAL A 1 223 ? -6.109 -12.039 -17.719 1 98.88 223 VAL A CA 1
ATOM 1634 C C . VAL A 1 223 ? -7.34 -12.062 -16.812 1 98.88 223 VAL A C 1
ATOM 1636 O O . VAL A 1 223 ? -7.309 -12.641 -15.727 1 98.88 223 VAL A O 1
ATOM 1639 N N . LEU A 1 224 ? -8.344 -11.398 -17.219 1 98.69 224 LEU A N 1
ATOM 1640 C CA . LEU A 1 224 ? -9.68 -11.359 -16.625 1 98.69 224 LEU A CA 1
ATOM 1641 C C . LEU A 1 224 ? -10.758 -11.461 -17.688 1 98.69 224 LEU A C 1
ATOM 1643 O O . LEU A 1 224 ? -10.688 -10.781 -18.719 1 98.69 224 LEU A O 1
ATOM 1647 N N . GLY A 1 225 ? -11.719 -12.352 -17.469 1 98.56 225 GLY A N 1
ATOM 1648 C CA . GLY A 1 225 ? -12.812 -12.508 -18.422 1 98.56 225 GLY A CA 1
ATOM 1649 C C . GLY A 1 225 ? -14.156 -12.711 -17.75 1 98.56 225 GLY A C 1
ATOM 1650 O O . GLY A 1 225 ? -14.227 -13.156 -16.609 1 98.56 225 GLY A O 1
ATOM 1651 N N . ASP A 1 226 ? -15.227 -12.391 -18.484 1 98.31 226 ASP A N 1
ATOM 1652 C CA . ASP A 1 226 ? -16.578 -12.617 -17.969 1 98.31 226 ASP A CA 1
ATOM 1653 C C . ASP A 1 226 ? -17.312 -13.648 -18.812 1 98.31 226 ASP A C 1
ATOM 1655 O O . ASP A 1 226 ? -18.547 -13.766 -18.719 1 98.31 226 ASP A O 1
ATOM 1659 N N . GLY A 1 227 ? -16.609 -14.398 -19.609 1 97.19 227 GLY A N 1
ATOM 1660 C CA . GLY A 1 227 ? -17.203 -15.391 -20.5 1 97.19 227 GLY A CA 1
ATOM 1661 C C . GLY A 1 227 ? -17.484 -14.867 -21.891 1 97.19 227 GLY A C 1
ATOM 1662 O O . GLY A 1 227 ? -17.594 -15.641 -22.844 1 97.19 227 GLY A O 1
ATOM 1663 N N . GLU A 1 228 ? -17.578 -13.57 -22.031 1 97.06 228 GLU A N 1
ATOM 1664 C CA . GLU A 1 228 ? -17.859 -12.93 -23.312 1 97.06 228 GLU A CA 1
ATOM 1665 C C . GLU A 1 228 ? -16.672 -12.07 -23.766 1 97.06 228 GLU A C 1
ATOM 1667 O O . GLU A 1 228 ? -16.281 -12.117 -24.938 1 97.06 228 GLU A O 1
ATOM 1672 N N . ARG A 1 229 ? -16.156 -11.336 -22.844 1 97.81 229 ARG A N 1
ATOM 1673 C CA . ARG A 1 229 ? -15.008 -10.469 -23.094 1 97.81 229 ARG A CA 1
ATOM 1674 C C . ARG A 1 229 ? -13.883 -10.766 -22.109 1 97.81 229 ARG A C 1
ATOM 1676 O O . ARG A 1 229 ? -14.109 -11.359 -21.047 1 97.81 229 ARG A O 1
ATOM 1683 N N . ALA A 1 230 ? -12.719 -10.375 -22.562 1 98.5 230 ALA A N 1
ATOM 1684 C CA . ALA A 1 230 ? -11.562 -10.523 -21.672 1 98.5 230 ALA A CA 1
ATOM 1685 C C . ALA A 1 230 ? -10.625 -9.328 -21.797 1 98.5 230 ALA A C 1
ATOM 1687 O O . ALA A 1 230 ? -10.68 -8.586 -22.781 1 98.5 230 ALA A O 1
ATOM 1688 N N . VAL A 1 231 ? -9.875 -9.062 -20.797 1 98.88 231 VAL A N 1
ATOM 1689 C CA . VAL A 1 231 ? -8.805 -8.07 -20.797 1 98.88 231 VAL A CA 1
ATOM 1690 C C . VAL A 1 231 ? -7.531 -8.688 -20.203 1 98.88 231 VAL A C 1
ATOM 1692 O O . VAL A 1 231 ? -7.59 -9.695 -19.5 1 98.88 231 VAL A O 1
ATOM 1695 N N . HIS A 1 232 ? -6.457 -8.133 -20.625 1 98.88 232 HIS A N 1
ATOM 1696 C CA . HIS A 1 232 ? -5.219 -8.469 -19.938 1 98.88 232 HIS A CA 1
ATOM 1697 C C . HIS A 1 232 ? -4.785 -7.348 -19 1 98.88 232 HIS A C 1
ATOM 1699 O O . HIS A 1 232 ? -5.211 -6.203 -19.156 1 98.88 232 HIS A O 1
ATOM 1705 N N . LEU A 1 233 ? -4.031 -7.723 -18 1 98.81 233 LEU A N 1
ATOM 1706 C CA . LEU A 1 233 ? -3.479 -6.766 -17.047 1 98.81 233 LEU A CA 1
ATOM 1707 C C . LEU A 1 233 ? -1.953 -6.809 -17.062 1 98.81 233 LEU A C 1
ATOM 1709 O O . LEU A 1 233 ? -1.316 -6.727 -16 1 98.81 233 LEU A O 1
ATOM 1713 N N . PHE A 1 234 ? -1.412 -7.066 -18.234 1 98.81 234 PHE A N 1
ATOM 1714 C CA . PHE A 1 234 ? 0.019 -7.051 -18.516 1 98.81 234 PHE A CA 1
ATOM 1715 C C . PHE A 1 234 ? 0.694 -8.297 -17.953 1 98.81 234 PHE A C 1
ATOM 1717 O O . PHE A 1 234 ? 0.026 -9.281 -17.641 1 98.81 234 PHE A O 1
ATOM 1724 N N . GLU A 1 235 ? 2.053 -8.273 -18 1 98.81 235 GLU A N 1
ATOM 1725 C CA . GLU A 1 235 ? 2.805 -9.492 -17.719 1 98.81 235 GLU A CA 1
ATOM 1726 C C . GLU A 1 235 ? 3.588 -9.359 -16.422 1 98.81 235 GLU A C 1
ATOM 1728 O O . GLU A 1 235 ? 3.723 -8.266 -15.867 1 98.81 235 GLU A O 1
ATOM 1733 N N . ARG A 1 236 ? 4.027 -10.484 -15.953 1 98.69 236 ARG A N 1
ATOM 1734 C CA . ARG A 1 236 ? 4.953 -10.648 -14.836 1 98.69 236 ARG A CA 1
ATOM 1735 C C . ARG A 1 236 ? 6.18 -11.453 -15.258 1 98.69 236 ARG A C 1
ATOM 1737 O O . ARG A 1 236 ? 6.086 -12.336 -16.109 1 98.69 236 ARG A O 1
ATOM 1744 N N . GLU A 1 237 ? 7.301 -11.117 -14.688 1 98.62 237 GLU A N 1
ATOM 1745 C CA . GLU A 1 237 ? 8.539 -11.875 -14.781 1 98.62 237 GLU A CA 1
ATOM 1746 C C . GLU A 1 237 ? 8.688 -12.844 -13.609 1 98.62 237 GLU A C 1
ATOM 1748 O O . GLU A 1 237 ? 8.852 -12.422 -12.461 1 98.62 237 GLU A O 1
ATOM 1753 N N . CYS A 1 238 ? 8.602 -14.141 -13.938 1 98.06 238 CYS A N 1
ATOM 1754 C CA . CYS A 1 238 ? 8.609 -15.156 -12.891 1 98.06 238 CYS A CA 1
ATOM 1755 C C . CYS A 1 238 ? 9.75 -16.141 -13.094 1 98.06 238 CYS A C 1
ATOM 1757 O O . CYS A 1 238 ? 9.625 -17.328 -12.75 1 98.06 238 CYS A O 1
ATOM 1759 N N . SER A 1 239 ? 10.859 -15.727 -13.586 1 97.25 239 SER A N 1
ATOM 1760 C CA . SER A 1 239 ? 11.961 -16.578 -14.008 1 97.25 239 SER A CA 1
ATOM 1761 C C . SER A 1 239 ? 12.789 -17.047 -12.82 1 97.25 239 SER A C 1
ATOM 1763 O O . SER A 1 239 ? 13.406 -18.109 -12.867 1 97.25 239 SER A O 1
ATOM 1765 N N . LEU A 1 240 ? 12.859 -16.266 -11.766 1 96.25 240 LEU A N 1
ATOM 1766 C CA . LEU A 1 240 ? 13.617 -16.688 -10.602 1 96.25 240 LEU A CA 1
ATOM 1767 C C . LEU A 1 240 ? 12.867 -17.766 -9.828 1 96.25 240 LEU A C 1
ATOM 1769 O O . LEU A 1 240 ? 12 -17.469 -9.008 1 96.25 240 LEU A O 1
ATOM 1773 N N . GLN A 1 241 ? 13.289 -18.984 -10.141 1 92.44 241 GLN A N 1
ATOM 1774 C CA . GLN A 1 241 ? 12.617 -20.156 -9.609 1 92.44 241 GLN A CA 1
ATOM 1775 C C . GLN A 1 241 ? 13.617 -21.156 -9.023 1 92.44 241 GLN A C 1
ATOM 1777 O O . GLN A 1 241 ? 14.781 -21.172 -9.422 1 92.44 241 GLN A O 1
ATOM 1782 N N . ARG A 1 242 ? 13.109 -21.844 -8.062 1 86.19 242 ARG A N 1
ATOM 1783 C CA . ARG A 1 242 ? 13.828 -23 -7.516 1 86.19 242 ARG A CA 1
ATOM 1784 C C . ARG A 1 242 ? 13.039 -24.281 -7.715 1 86.19 242 ARG A C 1
ATOM 1786 O O . ARG A 1 242 ? 11.938 -24.438 -7.184 1 86.19 242 ARG A O 1
ATOM 1793 N N . ARG A 1 243 ? 13.586 -25.219 -8.398 1 78.56 243 ARG A N 1
ATOM 1794 C CA . ARG A 1 243 ? 12.891 -26.453 -8.719 1 78.56 243 ARG A CA 1
ATOM 1795 C C . ARG A 1 243 ? 11.492 -26.188 -9.273 1 78.56 243 ARG A C 1
ATOM 1797 O O . ARG A 1 243 ? 10.508 -26.75 -8.789 1 78.56 243 ARG A O 1
ATOM 1804 N N . ARG A 1 244 ? 11.406 -25.156 -10.094 1 78.12 244 ARG A N 1
ATOM 1805 C CA . ARG A 1 244 ? 10.211 -24.781 -10.836 1 78.12 244 ARG A CA 1
ATOM 1806 C C . ARG A 1 244 ? 9.188 -24.109 -9.922 1 78.12 244 ARG A C 1
ATOM 1808 O O . ARG A 1 244 ? 8 -24.031 -10.258 1 78.12 244 ARG A O 1
ATOM 1815 N N . GLN A 1 245 ? 9.617 -23.812 -8.75 1 84.56 245 GLN A N 1
ATOM 1816 C CA . GLN A 1 245 ? 8.781 -23.031 -7.844 1 84.56 245 GLN A CA 1
ATOM 1817 C C . GLN A 1 245 ? 9.188 -21.562 -7.848 1 84.56 245 GLN A C 1
ATOM 1819 O O . GLN A 1 245 ? 10.367 -21.234 -7.66 1 84.56 245 GLN A O 1
ATOM 1824 N N . LYS A 1 246 ? 8.289 -20.781 -8.109 1 93.12 246 LYS A N 1
ATOM 1825 C CA . LYS A 1 246 ? 8.555 -19.344 -8.172 1 93.12 246 LYS A CA 1
ATOM 1826 C C . LYS A 1 246 ? 8.906 -18.797 -6.801 1 93.12 246 LYS A C 1
ATOM 1828 O O . LYS A 1 246 ? 8.25 -19.109 -5.809 1 93.12 246 LYS A O 1
ATOM 1833 N N . VAL A 1 247 ? 9.938 -17.938 -6.73 1 94.81 247 VAL A N 1
ATOM 1834 C CA . VAL A 1 247 ? 10.414 -17.438 -5.441 1 94.81 247 VAL A CA 1
ATOM 1835 C C . VAL A 1 247 ? 10.391 -15.914 -5.434 1 94.81 247 VAL A C 1
ATOM 1837 O O . VAL A 1 247 ? 10.18 -15.297 -4.391 1 94.81 247 VAL A O 1
ATOM 1840 N N . PHE A 1 248 ? 10.711 -15.344 -6.531 1 97.44 248 PHE A N 1
ATOM 1841 C CA . PHE A 1 248 ? 10.836 -13.906 -6.758 1 97.44 248 PHE A CA 1
ATOM 1842 C C . PHE A 1 248 ? 10.18 -13.508 -8.07 1 97.44 248 PHE A C 1
ATOM 1844 O O . PHE A 1 248 ? 10.492 -14.07 -9.125 1 97.44 248 PHE A O 1
ATOM 1851 N N . GLU A 1 249 ? 9.258 -12.547 -7.988 1 98.5 249 GLU A N 1
ATOM 1852 C CA . GLU A 1 249 ? 8.539 -12.125 -9.188 1 98.5 249 GLU A CA 1
ATOM 1853 C C . GLU A 1 249 ? 8.555 -10.609 -9.328 1 98.5 249 GLU A C 1
ATOM 1855 O O . GLU A 1 249 ? 8.602 -9.883 -8.328 1 98.5 249 GLU A O 1
ATOM 1860 N N . GLU A 1 250 ? 8.508 -10.109 -10.5 1 98.38 250 GLU A N 1
ATOM 1861 C CA . GLU A 1 250 ? 8.422 -8.664 -10.695 1 98.38 250 GLU A CA 1
ATOM 1862 C C . GLU A 1 250 ? 7.531 -8.32 -11.891 1 98.38 250 GLU A C 1
ATOM 1864 O O . GLU A 1 250 ? 7.273 -9.172 -12.742 1 98.38 250 GLU A O 1
ATOM 1869 N N . ALA A 1 251 ? 6.961 -7.25 -11.914 1 98.81 251 ALA A N 1
ATOM 1870 C CA . ALA A 1 251 ? 6.129 -6.68 -12.969 1 98.81 251 ALA A CA 1
ATOM 1871 C C . ALA A 1 251 ? 6.457 -5.203 -13.188 1 98.81 251 ALA A C 1
ATOM 1873 O O . ALA A 1 251 ? 6.574 -4.438 -12.234 1 98.81 251 ALA A O 1
ATOM 1874 N N . PRO A 1 252 ? 6.691 -4.754 -14.445 1 98.5 252 PRO A N 1
ATOM 1875 C CA . PRO A 1 252 ? 6.754 -5.582 -15.648 1 98.5 252 PRO A CA 1
ATOM 1876 C C . PRO A 1 252 ? 8.07 -6.344 -15.773 1 98.5 252 PRO A C 1
ATOM 1878 O O . PRO A 1 252 ? 8.969 -6.184 -14.938 1 98.5 252 PRO A O 1
ATOM 1881 N N . SER A 1 253 ? 8.148 -7.168 -16.688 1 98.5 253 SER A N 1
ATOM 1882 C CA . SER A 1 253 ? 9.398 -7.867 -16.969 1 98.5 253 SER A CA 1
ATOM 1883 C C . SER A 1 253 ? 10.453 -6.91 -17.516 1 98.5 253 SER A C 1
ATOM 1885 O O . SER A 1 253 ? 10.18 -6.117 -18.406 1 98.5 253 SER A O 1
ATOM 1887 N N . PRO A 1 254 ? 11.633 -6.953 -16.984 1 96.69 254 PRO A N 1
ATOM 1888 C CA . PRO A 1 254 ? 12.711 -6.117 -17.516 1 96.69 254 PRO A CA 1
ATOM 1889 C C . PRO A 1 254 ? 13.227 -6.613 -18.859 1 96.69 254 PRO A C 1
ATOM 1891 O O . PRO A 1 254 ? 13.984 -5.91 -19.531 1 96.69 254 PRO A O 1
ATOM 1894 N N . ALA A 1 255 ? 12.773 -7.746 -19.281 1 96.19 255 ALA A N 1
ATOM 1895 C CA . ALA A 1 255 ? 13.336 -8.375 -20.469 1 96.19 255 ALA A CA 1
ATOM 1896 C C . ALA A 1 255 ? 12.531 -8.016 -21.719 1 96.19 255 ALA A C 1
ATOM 1898 O O . ALA A 1 255 ? 13 -8.211 -22.844 1 96.19 255 ALA A O 1
ATOM 1899 N N . LEU A 1 256 ? 11.367 -7.512 -21.516 1 97.38 256 LEU A N 1
ATOM 1900 C CA . LEU A 1 256 ? 10.484 -7.352 -22.672 1 97.38 256 LEU A CA 1
ATOM 1901 C C . LEU A 1 256 ? 10.477 -5.906 -23.156 1 97.38 256 LEU A C 1
ATOM 1903 O O . LEU A 1 256 ? 10.352 -4.977 -22.344 1 97.38 256 LEU A O 1
ATOM 1907 N N . SER A 1 257 ? 10.586 -5.73 -24.453 1 96.81 257 SER A N 1
ATOM 1908 C CA . SER A 1 257 ? 10.305 -4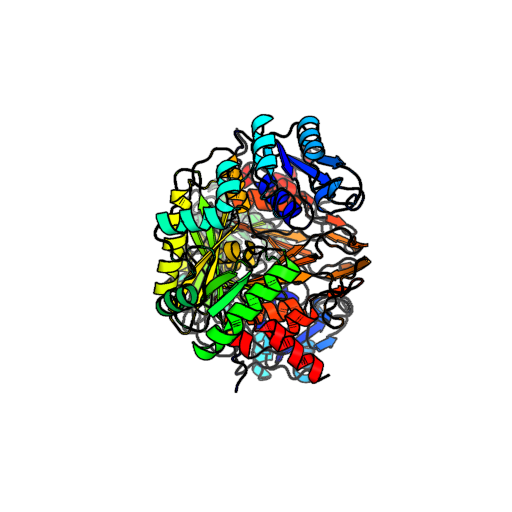.438 -25.062 1 96.81 257 SER A CA 1
ATOM 1909 C C . SER A 1 257 ? 8.805 -4.16 -25.094 1 96.81 257 SER A C 1
ATOM 1911 O O . SER A 1 257 ? 7.992 -5.078 -24.938 1 96.81 257 SER A O 1
ATOM 1913 N N . PRO A 1 258 ? 8.406 -2.916 -25.297 1 97 258 PRO A N 1
ATOM 1914 C CA . PRO A 1 258 ? 6.977 -2.605 -25.375 1 97 258 PRO A CA 1
ATOM 1915 C C . PRO A 1 258 ? 6.273 -3.371 -26.484 1 97 258 PRO A C 1
ATOM 1917 O O . PRO A 1 258 ? 5.145 -3.842 -26.312 1 97 258 PRO A O 1
ATOM 1920 N N . ALA A 1 259 ? 6.953 -3.506 -27.609 1 97.75 259 ALA A N 1
ATOM 1921 C CA . ALA A 1 259 ? 6.355 -4.207 -28.75 1 97.75 259 ALA A CA 1
ATOM 1922 C C . ALA A 1 259 ? 6.145 -5.688 -28.422 1 97.75 259 ALA A C 1
ATOM 1924 O O . ALA A 1 259 ? 5.098 -6.254 -28.75 1 97.75 259 ALA A O 1
ATOM 1925 N N . LEU A 1 260 ? 7.141 -6.305 -27.844 1 97.75 260 LEU A N 1
ATOM 1926 C CA . LEU A 1 260 ? 7.039 -7.715 -27.484 1 97.75 260 LEU A CA 1
ATOM 1927 C C . LEU A 1 260 ? 5.969 -7.918 -26.406 1 97.75 260 LEU A C 1
ATOM 1929 O O . LEU A 1 260 ? 5.227 -8.898 -26.453 1 97.75 260 LEU A O 1
ATOM 1933 N N . ARG A 1 261 ? 5.918 -7.043 -25.453 1 98.31 261 ARG A N 1
ATOM 1934 C CA . ARG A 1 261 ? 4.887 -7.078 -24.422 1 98.31 261 ARG A CA 1
ATOM 1935 C C . ARG A 1 261 ? 3.492 -7.051 -25.047 1 98.31 261 ARG A C 1
ATOM 1937 O O . ARG A 1 261 ? 2.621 -7.828 -24.641 1 98.31 261 ARG A O 1
ATOM 1944 N N . GLN A 1 262 ? 3.314 -6.152 -25.938 1 98.31 262 GLN A N 1
ATOM 1945 C CA . GLN A 1 262 ? 2.02 -6.035 -26.594 1 98.31 262 GLN A CA 1
ATOM 1946 C C . GLN A 1 262 ? 1.651 -7.328 -27.312 1 98.31 262 GLN A C 1
ATOM 1948 O O . GLN A 1 262 ? 0.529 -7.82 -27.188 1 98.31 262 GLN A O 1
ATOM 1953 N N . ALA A 1 263 ? 2.598 -7.855 -28.062 1 98.5 263 ALA A N 1
ATOM 1954 C CA . ALA A 1 263 ? 2.35 -9.086 -28.797 1 98.5 263 ALA A CA 1
ATOM 1955 C C . ALA A 1 263 ? 2.018 -10.242 -27.859 1 98.5 263 ALA A C 1
ATOM 1957 O O . ALA A 1 263 ? 1.118 -11.039 -28.141 1 98.5 263 ALA A O 1
ATOM 1958 N N . LEU A 1 264 ? 2.779 -10.297 -26.812 1 98.69 264 LEU A N 1
ATOM 1959 C CA . LEU A 1 264 ? 2.58 -11.344 -25.812 1 98.69 264 LEU A CA 1
ATOM 1960 C C . LEU A 1 264 ? 1.194 -11.234 -25.188 1 98.69 264 LEU A C 1
ATOM 1962 O O . LEU A 1 264 ? 0.464 -12.219 -25.109 1 98.69 264 LEU A O 1
ATOM 1966 N N . CYS A 1 265 ? 0.791 -10.078 -24.766 1 98.81 265 CYS A N 1
ATOM 1967 C CA . CYS A 1 265 ? -0.491 -9.859 -24.109 1 98.81 265 CYS A CA 1
ATOM 1968 C C . CYS A 1 265 ? -1.647 -10.102 -25.062 1 98.81 265 CYS A C 1
ATOM 1970 O O . CYS A 1 265 ? -2.676 -10.664 -24.688 1 98.81 265 CYS A O 1
ATOM 1972 N N . GLU A 1 266 ? -1.461 -9.711 -26.312 1 98.56 266 GLU A N 1
ATOM 1973 C CA . GLU A 1 266 ? -2.494 -9.945 -27.312 1 98.56 266 GLU A CA 1
ATOM 1974 C C . GLU A 1 266 ? -2.688 -11.438 -27.562 1 98.56 266 GLU A C 1
ATOM 1976 O O . GLU A 1 266 ? -3.814 -11.898 -27.766 1 98.56 266 GLU A O 1
ATOM 1981 N N . SER A 1 267 ? -1.601 -12.109 -27.578 1 98.56 267 SER A N 1
ATOM 1982 C CA . SER A 1 267 ? -1.681 -13.555 -27.734 1 98.56 267 SER A CA 1
ATOM 1983 C C . SER A 1 267 ? -2.457 -14.188 -26.578 1 98.56 267 SER A C 1
ATOM 1985 O O . SER A 1 267 ? -3.291 -15.07 -26.797 1 98.56 267 SER A O 1
ATOM 1987 N N . ALA A 1 268 ? -2.197 -13.75 -25.375 1 98.81 268 ALA A N 1
ATOM 1988 C CA . ALA A 1 268 ? -2.904 -14.25 -24.203 1 98.81 268 ALA A CA 1
ATOM 1989 C C . ALA A 1 268 ? -4.398 -13.945 -24.281 1 98.81 268 ALA A C 1
ATOM 1991 O O . ALA A 1 268 ? -5.23 -14.781 -23.938 1 98.81 268 ALA A O 1
ATOM 1992 N N . LEU A 1 269 ? -4.684 -12.781 -24.75 1 98.56 269 LEU A N 1
ATOM 1993 C CA . LEU A 1 269 ? -6.074 -12.352 -24.875 1 98.56 269 LEU A CA 1
ATOM 1994 C C . LEU A 1 269 ? -6.828 -13.211 -25.875 1 98.56 269 LEU A C 1
ATOM 1996 O O . LEU A 1 269 ? -7.973 -13.594 -25.641 1 98.56 269 LEU A O 1
ATOM 2000 N N . ARG A 1 270 ? -6.211 -13.484 -27 1 98.31 270 ARG A N 1
ATOM 2001 C CA . ARG A 1 270 ? -6.848 -14.297 -28.031 1 98.31 270 ARG A CA 1
ATOM 2002 C C . ARG A 1 270 ? -7.223 -15.672 -27.484 1 98.31 270 ARG A C 1
ATOM 2004 O O . ARG A 1 270 ? -8.336 -16.156 -27.719 1 98.31 270 ARG A O 1
ATOM 2011 N N . LEU A 1 271 ? -6.301 -16.234 -26.781 1 98.5 271 LEU A N 1
ATOM 2012 C CA . LEU A 1 271 ? -6.57 -17.562 -26.219 1 98.5 271 LEU A CA 1
ATOM 2013 C C . LEU A 1 271 ? -7.66 -17.484 -25.156 1 98.5 271 LEU A C 1
ATOM 2015 O O . LEU A 1 271 ? -8.57 -18.312 -25.125 1 98.5 271 LEU A O 1
ATOM 2019 N N . THR A 1 272 ? -7.562 -16.516 -24.312 1 98.69 272 THR A N 1
ATOM 2020 C CA . THR A 1 272 ? -8.531 -16.328 -23.25 1 98.69 272 THR A CA 1
ATOM 2021 C C . THR A 1 272 ? -9.945 -16.188 -23.812 1 98.69 272 THR A C 1
ATOM 2023 O O . THR A 1 272 ? -10.883 -16.812 -23.312 1 98.69 272 THR A O 1
ATOM 2026 N N . GLU A 1 273 ? -10.086 -15.398 -24.828 1 98.12 273 GLU A N 1
ATOM 2027 C CA . GLU A 1 273 ? -11.383 -15.164 -25.453 1 98.12 273 GLU A CA 1
ATOM 2028 C C . GLU A 1 273 ? -11.875 -16.406 -26.188 1 98.12 273 GLU A C 1
ATOM 2030 O O . GLU A 1 273 ? -13.07 -16.719 -26.156 1 98.12 273 GLU A O 1
ATOM 2035 N N . SER A 1 274 ? -11 -17.125 -26.766 1 97.88 274 SER A N 1
ATOM 2036 C CA . SER A 1 274 ? -11.367 -18.297 -27.562 1 97.88 274 SER A CA 1
ATOM 2037 C C . SER A 1 274 ? -12 -19.375 -26.688 1 97.88 274 SER A C 1
ATOM 2039 O O . SER A 1 274 ? -12.812 -20.156 -27.156 1 97.88 274 SER A O 1
ATOM 2041 N N . VAL A 1 275 ? -11.68 -19.375 -25.406 1 97.56 275 VAL A N 1
ATOM 2042 C CA . VAL A 1 275 ? -12.195 -20.438 -24.547 1 97.56 275 VAL A CA 1
ATOM 2043 C C . VAL A 1 275 ? -13.312 -19.891 -23.656 1 97.56 275 VAL A C 1
ATOM 2045 O O . VAL A 1 275 ? -13.789 -20.578 -22.75 1 97.56 275 VAL A O 1
ATOM 2048 N N . GLY A 1 276 ? -13.664 -18.641 -23.844 1 97.75 276 GLY A N 1
ATOM 2049 C CA . GLY A 1 276 ? -14.734 -18.062 -23.062 1 97.75 276 GLY A CA 1
ATOM 2050 C C . GLY A 1 276 ? -14.43 -18.031 -21.578 1 97.75 276 GLY A C 1
ATOM 2051 O O . GLY A 1 276 ? -15.281 -18.391 -20.75 1 97.75 276 GLY A O 1
ATOM 2052 N N . TYR A 1 277 ? -13.305 -17.641 -21.281 1 98.44 277 TYR A N 1
ATOM 2053 C CA . TYR A 1 277 ? -12.805 -17.719 -19.922 1 98.44 277 TYR A CA 1
ATOM 2054 C C . TYR A 1 277 ? -13.586 -16.797 -19 1 98.44 277 TYR A C 1
ATOM 2056 O O . TYR A 1 277 ? -13.906 -15.664 -19.359 1 98.44 277 TYR A O 1
ATOM 2064 N N . ARG A 1 278 ? -13.898 -17.266 -17.812 1 98.31 278 ARG A N 1
ATOM 2065 C CA . ARG A 1 278 ? -14.562 -16.484 -16.766 1 98.31 278 ARG A CA 1
ATOM 2066 C C . ARG A 1 278 ? -13.703 -16.406 -15.516 1 98.31 278 ARG A C 1
ATOM 2068 O O . ARG A 1 278 ? -13.203 -17.422 -15.031 1 98.31 278 ARG A O 1
ATOM 2075 N N . GLY A 1 279 ? -13.617 -15.156 -14.938 1 98.25 279 GLY A N 1
ATOM 2076 C CA . GLY A 1 279 ? -12.797 -14.953 -13.758 1 98.25 279 GLY A CA 1
ATOM 2077 C C . GLY A 1 279 ? -11.359 -14.586 -14.086 1 98.25 279 GLY A C 1
ATOM 2078 O O . GLY A 1 279 ? -11.078 -14.086 -15.172 1 98.25 279 GLY A O 1
ATOM 2079 N N . ALA A 1 280 ? -10.469 -14.766 -13.125 1 98.75 280 ALA A N 1
ATOM 2080 C CA . ALA A 1 280 ? -9.055 -14.477 -13.305 1 98.75 280 ALA A CA 1
ATOM 2081 C C . ALA A 1 280 ? -8.281 -15.727 -13.719 1 98.75 280 ALA A C 1
ATOM 2083 O O . ALA A 1 280 ? -8.547 -16.812 -13.227 1 98.75 280 ALA A O 1
ATOM 2084 N N . GLY A 1 281 ? -7.402 -15.586 -14.656 1 98.62 281 GLY A N 1
ATOM 2085 C CA . GLY A 1 281 ? -6.492 -16.625 -15.109 1 98.62 281 GLY A CA 1
ATOM 2086 C C . GLY A 1 281 ? -5.105 -16.109 -15.438 1 98.62 281 GLY A C 1
ATOM 2087 O O . GLY A 1 281 ? -4.887 -14.891 -15.484 1 98.62 281 GLY A O 1
ATOM 2088 N N . THR A 1 282 ? -4.191 -16.984 -15.602 1 98.62 282 THR A N 1
ATOM 2089 C CA . THR A 1 282 ? -2.824 -16.609 -15.953 1 98.62 282 THR A CA 1
ATOM 2090 C C . THR A 1 282 ? -2.285 -17.531 -17.047 1 98.62 282 THR A C 1
ATOM 2092 O O . THR A 1 282 ? -2.359 -18.75 -16.938 1 98.62 282 THR A O 1
ATOM 2095 N N . LEU A 1 283 ? -1.846 -16.953 -18.094 1 98.5 283 LEU A N 1
ATOM 2096 C CA . LEU A 1 283 ? -1.146 -17.703 -19.125 1 98.5 283 LEU A CA 1
ATOM 2097 C C . LEU A 1 283 ? 0.363 -17.641 -18.922 1 98.5 283 LEU A C 1
ATOM 2099 O O . LEU A 1 283 ? 0.913 -16.562 -18.672 1 98.5 283 LEU A O 1
ATOM 2103 N N . GLU A 1 284 ? 0.951 -18.781 -19.016 1 96.88 284 GLU A N 1
ATOM 2104 C CA . GLU A 1 284 ? 2.395 -18.875 -18.828 1 96.88 284 GLU A CA 1
ATOM 2105 C C . GLU A 1 284 ? 3.117 -19.109 -20.156 1 96.88 284 GLU A C 1
ATOM 2107 O O . GLU A 1 284 ? 2.648 -19.859 -21 1 96.88 284 GLU A O 1
ATOM 2112 N N . TYR A 1 285 ? 4.207 -18.375 -20.266 1 97.12 285 TYR A N 1
ATOM 2113 C CA . TYR A 1 285 ? 5.027 -18.438 -21.469 1 97.12 285 TYR A CA 1
ATOM 2114 C C . TYR A 1 285 ? 6.492 -18.672 -21.125 1 97.12 285 TYR A C 1
ATOM 2116 O O . TYR A 1 285 ? 6.949 -18.281 -20.047 1 97.12 285 TYR A O 1
ATOM 2124 N N . LEU A 1 286 ? 7.148 -19.312 -22 1 94.56 286 LEU A N 1
ATOM 2125 C CA . LEU A 1 286 ? 8.602 -19.25 -22.047 1 94.56 286 LEU A CA 1
ATOM 2126 C C . LEU A 1 286 ? 9.07 -18.234 -23.078 1 94.56 286 LEU A C 1
ATOM 2128 O O . LEU A 1 286 ? 8.508 -18.156 -24.172 1 94.56 286 LEU A O 1
ATOM 2132 N N . TYR A 1 287 ? 9.961 -17.391 -22.703 1 97 287 TYR A N 1
ATOM 2133 C CA . TYR A 1 287 ? 10.531 -16.406 -23.609 1 97 287 TYR A CA 1
ATOM 2134 C C . TYR A 1 287 ? 12.016 -16.672 -23.844 1 97 287 TYR A C 1
ATOM 2136 O O . TYR A 1 287 ? 12.789 -16.797 -22.875 1 97 287 TYR A O 1
ATOM 2144 N N . ASP A 1 288 ? 12.328 -16.875 -25.062 1 94.38 288 ASP A N 1
ATOM 2145 C CA . ASP A 1 288 ? 13.719 -17.016 -25.5 1 94.38 288 ASP A CA 1
ATOM 2146 C C . ASP A 1 288 ? 14.297 -15.664 -25.922 1 94.38 288 ASP A C 1
ATOM 2148 O O . ASP A 1 288 ? 14.086 -15.227 -27.062 1 94.38 288 ASP A O 1
ATOM 2152 N N . GLU A 1 289 ? 15.086 -15.125 -25.047 1 92.94 289 GLU A N 1
ATOM 2153 C CA . GLU A 1 289 ? 15.617 -13.789 -25.297 1 92.94 289 GLU A CA 1
ATOM 2154 C C . GLU A 1 289 ? 16.516 -13.766 -26.516 1 92.94 289 GLU A C 1
ATOM 2156 O O . GLU A 1 289 ? 16.562 -12.773 -27.25 1 92.94 289 GLU A O 1
ATOM 2161 N N . ALA A 1 290 ? 17.297 -14.797 -26.719 1 90.06 290 ALA A N 1
ATOM 2162 C CA . ALA A 1 290 ? 18.234 -14.867 -27.828 1 90.06 290 ALA A CA 1
ATOM 2163 C C . ALA A 1 290 ? 17.5 -14.82 -29.172 1 90.06 290 ALA A C 1
ATOM 2165 O O . ALA A 1 290 ? 17.984 -14.211 -30.125 1 90.06 290 ALA A O 1
ATOM 2166 N N . ARG A 1 291 ? 16.391 -15.445 -29.219 1 89.5 291 ARG A N 1
ATOM 2167 C CA . ARG A 1 291 ? 15.633 -15.508 -30.469 1 89.5 291 ARG A CA 1
ATOM 2168 C C . ARG A 1 291 ? 14.555 -14.43 -30.516 1 89.5 291 ARG A C 1
ATOM 2170 O O . ARG A 1 291 ? 14.016 -14.133 -31.578 1 89.5 291 ARG A O 1
ATOM 2177 N N . GLY A 1 292 ? 14.148 -13.938 -29.359 1 93.69 292 GLY A N 1
ATOM 2178 C CA . GLY A 1 292 ? 13.078 -12.961 -29.266 1 93.69 292 GLY A CA 1
ATOM 2179 C C . GLY A 1 292 ? 11.703 -13.562 -29.469 1 93.69 292 GLY A C 1
ATOM 2180 O O . GLY A 1 292 ? 10.82 -12.93 -30.047 1 93.69 292 GLY A O 1
ATOM 2181 N N . GLU A 1 293 ? 11.578 -14.836 -29.078 1 94.75 293 GLU A N 1
ATOM 2182 C CA . GLU A 1 293 ? 10.32 -15.555 -29.281 1 94.75 293 GLU A CA 1
ATOM 2183 C C . GLU A 1 293 ? 9.75 -16.031 -27.938 1 94.75 293 GLU A C 1
ATOM 2185 O O . GLU A 1 293 ? 10.5 -16.406 -27.047 1 94.75 293 GLU A O 1
ATOM 2190 N N . PHE A 1 294 ? 8.461 -15.914 -27.875 1 97.44 294 PHE A N 1
ATOM 2191 C CA . PHE A 1 294 ? 7.789 -16.469 -26.703 1 97.44 294 PHE A CA 1
ATOM 2192 C C . PHE A 1 294 ? 6.895 -17.625 -27.094 1 97.44 294 PHE A C 1
ATOM 2194 O O . PHE A 1 294 ? 6.418 -17.703 -28.234 1 97.44 294 PHE A O 1
ATOM 2201 N N . TYR A 1 295 ? 6.652 -18.578 -26.125 1 95.75 295 TYR A N 1
ATOM 2202 C CA . TYR A 1 295 ? 5.863 -19.781 -26.359 1 95.75 295 TYR A CA 1
ATOM 2203 C C . TYR A 1 295 ? 4.934 -20.062 -25.188 1 95.75 295 TYR A C 1
ATOM 2205 O O . TYR A 1 295 ? 5.371 -20.109 -24.031 1 95.75 295 TYR A O 1
ATOM 2213 N N . PHE A 1 296 ? 3.703 -20.312 -25.562 1 96.31 296 PHE A N 1
ATOM 2214 C CA . PHE A 1 296 ? 2.719 -20.703 -24.547 1 96.31 296 PHE A CA 1
ATOM 2215 C C . PHE A 1 296 ? 3.043 -22.062 -23.969 1 96.31 296 PHE A C 1
ATOM 2217 O O . PHE A 1 296 ? 3.418 -22.984 -24.703 1 96.31 296 PHE A O 1
ATOM 2224 N N . ILE A 1 297 ? 2.883 -22.141 -22.594 1 89.25 297 ILE A N 1
ATOM 2225 C CA . ILE A 1 297 ? 3.152 -23.453 -22 1 89.25 297 ILE A CA 1
ATOM 2226 C C . ILE A 1 297 ? 1.901 -23.953 -21.281 1 89.25 297 ILE A C 1
ATOM 2228 O O . ILE A 1 297 ? 1.543 -25.125 -21.406 1 89.25 297 ILE A O 1
ATOM 2232 N N . GLU A 1 298 ? 1.237 -23.125 -20.562 1 90.38 298 GLU A N 1
ATOM 2233 C CA . GLU A 1 298 ? 0.03 -23.547 -19.859 1 90.38 298 GLU A CA 1
ATOM 2234 C C . GLU A 1 298 ? -0.792 -22.344 -19.406 1 90.38 298 GLU A C 1
ATOM 2236 O O . GLU A 1 298 ? -0.321 -21.203 -19.453 1 90.38 298 GLU A O 1
ATOM 2241 N N . MET A 1 299 ? -2.004 -22.625 -19.078 1 96.06 299 MET A N 1
ATOM 2242 C CA . MET A 1 299 ? -2.885 -21.641 -18.453 1 96.06 299 MET A CA 1
ATOM 2243 C C . MET A 1 299 ? -3.273 -22.094 -17.047 1 96.06 299 MET A C 1
ATOM 2245 O O . MET A 1 299 ? -3.666 -23.25 -16.844 1 96.06 299 MET A O 1
ATOM 2249 N N . ASN A 1 300 ? -3.078 -21.219 -16.094 1 95.81 300 ASN A N 1
ATOM 2250 C CA . ASN A 1 300 ? -3.617 -21.438 -14.766 1 95.81 300 ASN A CA 1
ATOM 2251 C C . ASN A 1 300 ? -5.027 -20.875 -14.625 1 95.81 300 ASN A C 1
ATOM 2253 O O . ASN A 1 300 ? -5.227 -19.672 -14.719 1 95.81 300 ASN A O 1
ATOM 2257 N N . THR A 1 301 ? -5.945 -21.781 -14.414 1 98.12 301 THR A N 1
ATOM 2258 C CA . THR A 1 301 ? -7.359 -21.422 -14.43 1 98.12 301 THR A CA 1
ATOM 2259 C C . THR A 1 301 ? -7.82 -21 -13.031 1 98.12 301 THR A C 1
ATOM 2261 O O . THR A 1 301 ? -8.852 -21.469 -12.547 1 98.12 301 THR A O 1
ATOM 2264 N N . ARG A 1 302 ? -7.098 -20.156 -12.422 1 97.62 302 ARG A N 1
ATOM 2265 C CA . ARG A 1 302 ? -7.324 -19.578 -11.102 1 97.62 302 ARG A CA 1
ATOM 2266 C C . ARG A 1 302 ? -6.465 -18.344 -10.875 1 97.62 302 ARG A C 1
ATOM 2268 O O . ARG A 1 302 ? -5.625 -18 -11.711 1 97.62 302 ARG A O 1
ATOM 2275 N N . ILE A 1 303 ? -6.723 -17.656 -9.797 1 98.31 303 ILE A N 1
ATOM 2276 C CA . ILE A 1 303 ? -5.816 -16.594 -9.359 1 98.31 303 ILE A CA 1
ATOM 2277 C C . ILE A 1 303 ? -4.488 -17.203 -8.914 1 98.31 303 ILE A C 1
ATOM 2279 O O . ILE A 1 303 ? -4.445 -18.344 -8.445 1 98.31 303 ILE A O 1
ATOM 2283 N N . GLN A 1 304 ? -3.395 -16.484 -9.133 1 97.81 304 GLN A N 1
ATOM 2284 C CA . GLN A 1 304 ? -2.082 -17.031 -8.789 1 97.81 304 GLN A CA 1
ATOM 2285 C C . GLN A 1 304 ? -1.463 -16.266 -7.621 1 97.81 304 GLN A C 1
ATOM 2287 O O . GLN A 1 304 ? -1.939 -15.195 -7.246 1 97.81 304 GLN A O 1
ATOM 2292 N N . VAL A 1 305 ? -0.483 -16.922 -7.023 1 98.19 305 VAL A N 1
ATOM 2293 C CA . VAL A 1 305 ? 0.196 -16.422 -5.828 1 98.19 305 VAL A CA 1
ATOM 2294 C C . VAL A 1 305 ? 0.773 -15.039 -6.094 1 98.19 305 VAL A C 1
ATOM 2296 O O . VAL A 1 305 ? 0.75 -14.172 -5.215 1 98.19 305 VAL A O 1
ATOM 2299 N N . GLU A 1 306 ? 1.228 -14.773 -7.359 1 98.38 306 GLU A N 1
ATOM 2300 C CA . GLU A 1 306 ? 1.965 -13.555 -7.703 1 98.38 306 GLU A CA 1
ATOM 2301 C C . GLU A 1 306 ? 1.027 -12.469 -8.219 1 98.38 306 GLU A C 1
ATOM 2303 O O . GLU A 1 306 ? 1.481 -11.414 -8.672 1 98.38 306 GLU A O 1
ATOM 2308 N N . HIS A 1 307 ? -0.316 -12.602 -7.996 1 98.75 307 HIS A N 1
ATOM 2309 C CA . HIS A 1 307 ? -1.274 -11.633 -8.523 1 98.75 307 HIS A CA 1
ATOM 2310 C C . HIS A 1 307 ? -1.078 -10.266 -7.891 1 98.75 307 HIS A C 1
ATOM 2312 O O . HIS A 1 307 ? -1.425 -9.242 -8.492 1 98.75 307 HIS A O 1
ATOM 2318 N N . PRO A 1 308 ? -0.493 -10.164 -6.688 1 98.88 308 PRO A N 1
ATOM 2319 C CA . PRO A 1 308 ? -0.399 -8.859 -6.039 1 98.88 308 PRO A CA 1
ATOM 2320 C C . PRO A 1 308 ? 0.448 -7.867 -6.832 1 98.88 308 PRO A C 1
ATOM 2322 O O . PRO A 1 308 ? 0.192 -6.66 -6.797 1 98.88 308 PRO A O 1
ATOM 2325 N N . ILE A 1 309 ? 1.481 -8.32 -7.535 1 98.88 309 ILE A N 1
ATOM 2326 C CA . ILE A 1 309 ? 2.318 -7.355 -8.242 1 98.88 309 ILE A CA 1
ATOM 2327 C C . ILE A 1 309 ? 1.569 -6.816 -9.461 1 98.88 309 ILE A C 1
ATOM 2329 O O . ILE A 1 309 ? 1.809 -5.688 -9.891 1 98.88 309 ILE A O 1
ATOM 2333 N N . THR A 1 310 ? 0.65 -7.625 -10.031 1 98.88 310 THR A N 1
ATOM 2334 C CA . THR A 1 310 ? -0.24 -7.098 -11.062 1 98.88 310 THR A CA 1
ATOM 2335 C C . THR A 1 310 ? -1.163 -6.031 -10.484 1 98.88 310 THR A C 1
ATOM 2337 O O . THR A 1 310 ? -1.362 -4.977 -11.094 1 98.88 310 THR A O 1
ATOM 2340 N N . GLU A 1 311 ? -1.688 -6.336 -9.32 1 98.75 311 GLU A N 1
ATOM 2341 C CA . GLU A 1 311 ? -2.535 -5.348 -8.664 1 98.75 311 GLU A CA 1
ATOM 2342 C C . GLU A 1 311 ? -1.763 -4.066 -8.367 1 98.75 311 GLU A C 1
ATOM 2344 O O . GLU A 1 311 ? -2.295 -2.967 -8.508 1 98.75 311 GLU A O 1
ATOM 2349 N N . ALA A 1 312 ? -0.536 -4.207 -7.98 1 98.62 312 ALA A N 1
ATOM 2350 C CA . ALA A 1 312 ? 0.281 -3.066 -7.582 1 98.62 312 ALA A CA 1
ATOM 2351 C C . ALA A 1 312 ? 0.547 -2.139 -8.766 1 98.62 312 ALA A C 1
ATOM 2353 O O . ALA A 1 312 ? 0.516 -0.915 -8.617 1 98.62 312 ALA A O 1
ATOM 2354 N N . ILE A 1 313 ? 0.749 -2.65 -9.977 1 98.56 313 ILE A N 1
ATOM 2355 C CA . ILE A 1 313 ? 1.152 -1.796 -11.094 1 98.56 313 ILE A CA 1
ATOM 2356 C C . ILE A 1 313 ? -0.085 -1.289 -11.828 1 98.56 313 ILE A C 1
ATOM 2358 O O . ILE A 1 313 ? 0.003 -0.361 -12.633 1 98.56 313 ILE A O 1
ATOM 2362 N N . THR A 1 314 ? -1.283 -1.909 -11.562 1 98.31 314 THR A N 1
ATOM 2363 C CA . THR A 1 314 ? -2.457 -1.505 -12.328 1 98.31 314 THR A CA 1
ATOM 2364 C C . THR A 1 314 ? -3.451 -0.76 -11.438 1 98.31 314 THR A C 1
ATOM 2366 O O . THR A 1 314 ? -4.293 -0.007 -11.938 1 98.31 314 THR A O 1
ATOM 2369 N N . GLY A 1 315 ? -3.406 -1.081 -10.133 1 97.25 315 GLY A N 1
ATOM 2370 C CA . GLY A 1 315 ? -4.395 -0.528 -9.219 1 97.25 315 GLY A CA 1
ATOM 2371 C C . GLY A 1 315 ? -5.711 -1.28 -9.242 1 97.25 315 GLY A C 1
ATOM 2372 O O . GLY A 1 315 ? -6.691 -0.845 -8.633 1 97.25 315 GLY A O 1
ATOM 2373 N N . ILE A 1 316 ? -5.738 -2.398 -9.891 1 98.19 316 ILE A N 1
ATOM 2374 C CA . ILE A 1 316 ? -6.973 -3.166 -10.031 1 98.19 316 ILE A CA 1
ATOM 2375 C C . ILE A 1 316 ? -6.98 -4.316 -9.023 1 98.19 316 ILE A C 1
ATOM 2377 O O . ILE A 1 316 ? -6.023 -5.086 -8.945 1 98.19 316 ILE A O 1
ATOM 2381 N N . ASP A 1 317 ? -8.016 -4.391 -8.234 1 98.38 317 ASP A N 1
ATOM 2382 C CA . ASP A 1 317 ? -8.195 -5.477 -7.273 1 98.38 317 ASP A CA 1
ATOM 2383 C C . ASP A 1 317 ? -8.75 -6.723 -7.957 1 98.38 317 ASP A C 1
ATOM 2385 O O . ASP A 1 317 ? -9.961 -6.824 -8.18 1 98.38 317 ASP A O 1
ATOM 2389 N N . LEU A 1 318 ? -7.934 -7.672 -8.219 1 98.75 318 LEU A N 1
ATOM 2390 C CA . LEU A 1 318 ? -8.281 -8.828 -9.047 1 98.75 318 LEU A CA 1
ATOM 2391 C C . LEU A 1 318 ? -9.305 -9.711 -8.344 1 98.75 318 LEU A C 1
ATOM 2393 O O . LEU A 1 318 ? -10.219 -10.242 -8.977 1 98.75 318 LEU A O 1
ATOM 2397 N N . VAL A 1 319 ? -9.141 -9.883 -7.031 1 98.81 319 VAL A N 1
ATOM 2398 C CA . VAL A 1 319 ? -10.047 -10.766 -6.301 1 98.81 319 VAL A CA 1
ATOM 2399 C C . VAL A 1 319 ? -11.438 -10.141 -6.242 1 98.81 319 VAL A C 1
ATOM 2401 O O . VAL A 1 319 ? -12.445 -10.836 -6.391 1 98.81 319 VAL A O 1
ATOM 2404 N N . ARG A 1 320 ? -11.531 -8.852 -6.07 1 98.56 320 ARG A N 1
ATOM 2405 C CA . ARG A 1 320 ? -12.828 -8.188 -6.113 1 98.56 320 ARG A CA 1
ATOM 2406 C C . ARG A 1 320 ? -13.469 -8.328 -7.488 1 98.56 320 ARG A C 1
ATOM 2408 O O . ARG A 1 320 ? -14.68 -8.562 -7.594 1 98.56 320 ARG A O 1
ATOM 2415 N N . GLU A 1 321 ? -12.648 -8.156 -8.547 1 98.5 321 GLU A N 1
ATOM 2416 C CA . GLU A 1 321 ? -13.18 -8.305 -9.898 1 98.5 321 GLU A CA 1
ATOM 2417 C C . GLU A 1 321 ? -13.727 -9.711 -10.125 1 98.5 321 GLU A C 1
ATOM 2419 O O . GLU A 1 321 ? -14.766 -9.883 -10.758 1 98.5 321 GLU A O 1
ATOM 2424 N N . MET A 1 322 ? -13.023 -10.703 -9.625 1 98.81 322 MET A N 1
ATOM 2425 C CA . MET A 1 322 ? -13.5 -12.078 -9.727 1 98.81 322 MET A CA 1
ATOM 2426 C C . MET A 1 322 ? -14.883 -12.227 -9.086 1 98.81 322 MET A C 1
ATOM 2428 O O . MET A 1 322 ? -15.773 -12.852 -9.664 1 98.81 322 MET A O 1
ATOM 2432 N N . LEU A 1 323 ? -14.992 -11.68 -7.891 1 98.81 323 LEU A N 1
ATOM 2433 C CA . LEU A 1 323 ? -16.234 -11.797 -7.137 1 98.81 323 LEU A CA 1
ATOM 2434 C C . LEU A 1 323 ? -17.375 -11.07 -7.848 1 98.81 323 LEU A C 1
ATOM 2436 O O . LEU A 1 323 ? -18.5 -11.57 -7.902 1 98.81 323 LEU A O 1
ATOM 2440 N N . ARG A 1 324 ? -17.109 -9.938 -8.398 1 98.5 324 ARG A N 1
ATOM 2441 C CA . ARG A 1 324 ? -18.109 -9.18 -9.133 1 98.5 324 ARG A CA 1
ATOM 2442 C C . ARG A 1 324 ? -18.578 -9.93 -10.367 1 98.5 324 ARG A C 1
ATOM 2444 O O . ARG A 1 324 ? -19.781 -10.016 -10.641 1 98.5 324 ARG A O 1
ATOM 2451 N N . ILE A 1 325 ? -17.641 -10.461 -11.086 1 98.62 325 ILE A N 1
ATOM 2452 C CA . ILE A 1 325 ? -17.953 -11.25 -12.273 1 98.62 325 ILE A CA 1
ATOM 2453 C C . ILE A 1 325 ? -18.797 -12.469 -11.875 1 98.62 325 ILE A C 1
ATOM 2455 O O . ILE A 1 325 ? -19.812 -12.758 -12.492 1 98.62 325 ILE A O 1
ATOM 2459 N N . ALA A 1 326 ? -18.344 -13.164 -10.828 1 98.75 326 ALA A N 1
ATOM 2460 C CA . ALA A 1 326 ? -19.078 -14.344 -10.344 1 98.75 326 ALA A CA 1
ATOM 2461 C C . ALA A 1 326 ? -20.469 -13.961 -9.875 1 98.75 326 ALA A C 1
ATOM 2463 O O . ALA A 1 326 ? -21.406 -14.773 -9.953 1 98.75 326 ALA A O 1
ATOM 2464 N N . ASP A 1 327 ? -20.609 -12.75 -9.398 1 98.62 327 ASP A N 1
ATOM 2465 C CA . ASP A 1 327 ? -21.891 -12.242 -8.898 1 98.62 327 ASP A CA 1
ATOM 2466 C C . ASP A 1 327 ? -22.797 -11.828 -10.055 1 98.62 327 ASP A C 1
ATOM 2468 O O . ASP A 1 327 ? -23.922 -11.367 -9.828 1 98.62 327 ASP A O 1
ATOM 2472 N N . GLY A 1 328 ? -22.266 -11.891 -11.258 1 97.38 328 GLY A N 1
ATOM 2473 C CA . GLY A 1 328 ? -23.094 -11.695 -12.43 1 97.38 328 GLY A CA 1
ATOM 2474 C C . GLY A 1 328 ? -22.797 -10.398 -13.164 1 97.38 328 GLY A C 1
ATOM 2475 O O . GLY A 1 328 ? -23.406 -10.117 -14.203 1 97.38 328 GLY A O 1
ATOM 2476 N N . GLU A 1 329 ? -21.891 -9.648 -12.711 1 97.12 329 GLU A N 1
ATOM 2477 C CA . GLU A 1 329 ? -21.547 -8.398 -13.375 1 97.12 329 GLU A CA 1
ATOM 2478 C C . GLU A 1 329 ? -20.688 -8.641 -14.609 1 97.12 329 GLU A C 1
ATOM 2480 O O . GLU A 1 329 ? -19.75 -9.453 -14.578 1 97.12 329 GLU A O 1
ATOM 2485 N N . PRO A 1 330 ? -21.047 -7.988 -15.711 1 97.12 330 PRO A N 1
ATOM 2486 C CA . PRO A 1 330 ? -20.109 -8.031 -16.828 1 97.12 330 PRO A CA 1
ATOM 2487 C C . PRO A 1 330 ? -18.766 -7.371 -16.516 1 97.12 330 PRO A C 1
ATOM 2489 O O . PRO A 1 330 ? -18.672 -6.609 -15.547 1 97.12 330 PRO A O 1
ATOM 2492 N N . LEU A 1 331 ? -17.828 -7.727 -17.281 1 97.12 331 LEU A N 1
ATOM 2493 C CA . LEU A 1 331 ? -16.531 -7.086 -17.125 1 97.12 331 LEU A CA 1
ATOM 2494 C C . LEU A 1 331 ? -16.656 -5.566 -17.219 1 97.12 331 LEU A C 1
ATOM 2496 O O . LEU A 1 331 ? -17.062 -5.035 -18.25 1 97.12 331 LEU A O 1
ATOM 2500 N N . ARG A 1 332 ? -16.281 -4.852 -16.219 1 95.69 332 ARG A N 1
ATOM 2501 C CA . ARG A 1 332 ? -16.469 -3.402 -16.188 1 95.69 332 ARG A CA 1
ATOM 2502 C C . ARG A 1 332 ? -15.273 -2.682 -16.797 1 95.69 332 ARG A C 1
ATOM 2504 O O . ARG A 1 332 ? -15.367 -1.513 -17.172 1 95.69 332 ARG A O 1
ATOM 2511 N N . LEU A 1 333 ? -14.133 -3.371 -16.969 1 96.5 333 LEU A N 1
ATOM 2512 C CA . LEU A 1 333 ? -12.891 -2.775 -17.453 1 96.5 333 LEU A CA 1
ATOM 2513 C C . LEU A 1 333 ? -12.766 -2.93 -18.969 1 96.5 333 LEU A C 1
ATOM 2515 O O . LEU A 1 333 ? -13.078 -3.99 -19.516 1 96.5 333 LEU A O 1
ATOM 2519 N N . LYS A 1 334 ? -12.414 -1.896 -19.594 1 97.62 334 LYS A N 1
ATOM 2520 C CA . LYS A 1 334 ? -11.93 -1.953 -20.969 1 97.62 334 LYS A CA 1
ATOM 2521 C C . LYS A 1 334 ? -10.406 -1.921 -21.016 1 97.62 334 LYS A C 1
ATOM 2523 O O . LYS A 1 334 ? -9.766 -1.367 -20.125 1 97.62 334 LYS A O 1
ATOM 2528 N N . GLN A 1 335 ? -9.875 -2.557 -22.047 1 98.12 335 GLN A N 1
ATOM 2529 C CA . GLN A 1 335 ? -8.422 -2.645 -22.141 1 98.12 335 GLN A CA 1
ATOM 2530 C C . GLN A 1 335 ? -7.781 -1.263 -22.047 1 98.12 335 GLN A C 1
ATOM 2532 O O . GLN A 1 335 ? -6.754 -1.092 -21.391 1 98.12 335 GLN A O 1
ATOM 2537 N N . ALA A 1 336 ? -8.414 -0.274 -22.672 1 96.5 336 ALA A N 1
ATOM 2538 C CA . ALA A 1 336 ? -7.879 1.081 -22.766 1 96.5 336 ALA A CA 1
ATOM 2539 C C . ALA A 1 336 ? -7.82 1.735 -21.391 1 96.5 336 ALA A C 1
ATOM 2541 O O . ALA A 1 336 ? -7.062 2.686 -21.172 1 96.5 336 ALA A O 1
ATOM 2542 N N . ASP A 1 337 ? -8.57 1.226 -20.422 1 91.94 337 ASP A N 1
ATOM 2543 C CA . ASP A 1 337 ? -8.656 1.795 -19.078 1 91.94 337 ASP A CA 1
ATOM 2544 C C . ASP A 1 337 ? -7.547 1.252 -18.188 1 91.94 337 ASP A C 1
ATOM 2546 O O . ASP A 1 337 ? -7.297 1.788 -17.094 1 91.94 337 ASP A O 1
ATOM 2550 N N . ILE A 1 338 ? -6.941 0.206 -18.578 1 97.69 338 ILE A N 1
ATOM 2551 C CA . ILE A 1 338 ? -5.922 -0.455 -17.781 1 97.69 338 ILE A CA 1
ATOM 2552 C C . ILE A 1 338 ? -4.547 0.122 -18.109 1 97.69 338 ILE A C 1
ATOM 2554 O O . ILE A 1 338 ? -4.051 -0.039 -19.234 1 97.69 338 ILE A O 1
ATOM 2558 N N . VAL A 1 339 ? -3.973 0.831 -17.172 1 96.44 339 VAL A N 1
ATOM 2559 C CA . VAL A 1 339 ? -2.703 1.521 -17.375 1 96.44 339 VAL A CA 1
ATOM 2560 C C . VAL A 1 339 ? -1.647 0.958 -16.422 1 96.44 339 VAL A C 1
ATOM 2562 O O . VAL A 1 339 ? -1.914 0.757 -15.242 1 96.44 339 VAL A O 1
ATOM 2565 N N . MET A 1 340 ? -0.533 0.647 -16.969 1 97.25 340 MET A N 1
ATOM 2566 C CA . MET A 1 340 ? 0.592 0.176 -16.172 1 97.25 340 MET A CA 1
ATOM 2567 C C . MET A 1 340 ? 1.344 1.347 -15.539 1 97.25 340 MET A C 1
ATOM 2569 O O . MET A 1 340 ? 1.716 2.293 -16.234 1 97.25 340 MET A O 1
ATOM 2573 N N . ARG A 1 341 ? 1.582 1.268 -14.258 1 96.19 341 ARG A N 1
ATOM 2574 C CA . ARG A 1 341 ? 2.312 2.316 -13.555 1 96.19 341 ARG A CA 1
ATOM 2575 C C . ARG A 1 341 ? 3.393 1.721 -12.656 1 96.19 341 ARG A C 1
ATOM 2577 O O . ARG A 1 341 ? 3.113 0.845 -11.836 1 96.19 341 ARG A O 1
ATOM 2584 N N . GLY A 1 342 ? 4.574 2.264 -12.828 1 97.44 342 GLY A N 1
ATOM 2585 C CA . GLY A 1 342 ? 5.676 1.871 -11.969 1 97.44 342 GLY A CA 1
ATOM 2586 C C . GLY A 1 342 ? 6.078 0.419 -12.141 1 97.44 342 GLY A C 1
ATOM 2587 O O . GLY A 1 342 ? 5.949 -0.142 -13.234 1 97.44 342 GLY A O 1
ATOM 2588 N N . ALA A 1 343 ? 6.707 -0.096 -11.062 1 98.62 343 ALA A N 1
ATOM 2589 C CA . ALA A 1 343 ? 7.195 -1.471 -11 1 98.62 343 ALA A CA 1
ATOM 2590 C C . ALA A 1 343 ? 6.93 -2.088 -9.633 1 98.62 343 ALA A C 1
ATOM 2592 O O . ALA A 1 343 ? 6.859 -1.377 -8.625 1 98.62 343 ALA A O 1
ATOM 2593 N N . ALA A 1 344 ? 6.742 -3.357 -9.672 1 98.88 344 ALA A N 1
ATOM 2594 C CA . ALA A 1 344 ? 6.469 -4.074 -8.43 1 98.88 344 ALA A CA 1
ATOM 2595 C C . ALA A 1 344 ? 7.293 -5.355 -8.344 1 98.88 344 ALA A C 1
ATOM 2597 O O . ALA A 1 344 ? 7.656 -5.938 -9.375 1 98.88 344 ALA A O 1
ATOM 2598 N N . ILE A 1 345 ? 7.617 -5.754 -7.148 1 98.88 345 ILE A N 1
ATOM 2599 C CA . ILE A 1 345 ? 8.375 -6.961 -6.848 1 98.88 345 ILE A CA 1
ATOM 2600 C C . ILE A 1 345 ? 7.707 -7.719 -5.703 1 98.88 345 ILE A C 1
ATOM 2602 O O . ILE A 1 345 ? 7.23 -7.109 -4.742 1 98.88 345 ILE A O 1
ATOM 2606 N N . GLU A 1 346 ? 7.652 -9.008 -5.844 1 98.88 346 GLU A N 1
ATOM 2607 C CA . GLU A 1 346 ? 7.129 -9.875 -4.793 1 98.88 346 GLU A CA 1
ATOM 2608 C C . GLU A 1 346 ? 8.156 -10.938 -4.395 1 98.88 346 GLU A C 1
ATOM 2610 O O . GLU A 1 346 ? 8.734 -11.602 -5.254 1 98.88 346 GLU A O 1
ATOM 2615 N N . CYS A 1 347 ? 8.422 -11.062 -3.121 1 98.75 347 CYS A N 1
ATOM 2616 C CA . CYS A 1 347 ? 9.211 -12.133 -2.531 1 98.75 347 CYS A CA 1
ATOM 2617 C C . CYS A 1 347 ? 8.328 -13.094 -1.744 1 98.75 347 CYS A C 1
ATOM 2619 O O . CYS A 1 347 ? 7.59 -12.672 -0.853 1 98.75 347 CYS A O 1
ATOM 2621 N N . ARG A 1 348 ? 8.406 -14.32 -2.102 1 98.31 348 ARG A N 1
ATOM 2622 C CA . ARG A 1 348 ? 7.699 -15.344 -1.343 1 98.31 348 ARG A CA 1
ATOM 2623 C C . ARG A 1 348 ? 8.516 -15.797 -0.136 1 98.31 348 ARG A C 1
ATOM 2625 O O . ARG A 1 348 ? 9.562 -16.422 -0.29 1 98.31 348 ARG A O 1
ATOM 2632 N N . LEU A 1 349 ? 8.055 -15.531 1.011 1 98.06 349 LEU A N 1
ATOM 2633 C CA . LEU A 1 349 ? 8.695 -16.016 2.23 1 98.06 349 LEU A CA 1
ATOM 2634 C C . LEU A 1 349 ? 8.125 -17.359 2.654 1 98.06 349 LEU A C 1
ATOM 2636 O O . LEU A 1 349 ? 6.973 -17.438 3.086 1 98.06 349 LEU A O 1
ATOM 2640 N N . ASN A 1 350 ? 8.914 -18.375 2.562 1 97 350 ASN A N 1
ATOM 2641 C CA . ASN A 1 350 ? 8.508 -19.734 2.891 1 97 350 ASN A CA 1
ATOM 2642 C C . ASN A 1 350 ? 9.195 -20.234 4.156 1 97 350 ASN A C 1
ATOM 2644 O O . ASN A 1 350 ? 10.32 -19.828 4.457 1 97 350 ASN A O 1
ATOM 2648 N N . ALA A 1 351 ? 8.547 -21.109 4.848 1 97.06 351 ALA A N 1
ATOM 2649 C CA . ALA A 1 351 ? 9.109 -21.734 6.039 1 97.06 351 ALA A CA 1
ATOM 2650 C C . ALA A 1 351 ? 10.133 -22.812 5.668 1 97.06 351 ALA A C 1
ATOM 2652 O O . ALA A 1 351 ? 9.961 -23.984 5.996 1 97.06 351 ALA A O 1
ATOM 2653 N N . GLU A 1 352 ? 11.188 -22.359 5.023 1 95.38 352 GLU A N 1
ATOM 2654 C CA . GLU A 1 352 ? 12.273 -23.219 4.551 1 95.38 352 GLU A CA 1
ATOM 2655 C C . GLU A 1 352 ? 13.633 -22.609 4.871 1 95.38 352 GLU A C 1
ATOM 2657 O O . GLU A 1 352 ? 13.781 -21.391 4.938 1 95.38 352 GLU A O 1
ATOM 2662 N N . ASP A 1 353 ? 14.609 -23.5 5.094 1 93.38 353 ASP A N 1
ATOM 2663 C CA . ASP A 1 353 ? 15.969 -23.062 5.391 1 93.38 353 ASP A CA 1
ATOM 2664 C C . ASP A 1 353 ? 16.844 -23.125 4.145 1 93.38 353 ASP A C 1
ATOM 2666 O O . ASP A 1 353 ? 17.328 -24.188 3.768 1 93.38 353 ASP A O 1
ATOM 2670 N N . PRO A 1 354 ? 17.141 -21.984 3.596 1 90.19 354 PRO A N 1
ATOM 2671 C CA . PRO A 1 354 ? 17.953 -21.984 2.381 1 90.19 354 PRO A CA 1
ATOM 2672 C C . PRO A 1 354 ? 19.344 -22.578 2.611 1 90.19 354 PRO A C 1
ATOM 2674 O O . PRO A 1 354 ? 19.969 -23.109 1.679 1 90.19 354 PRO A O 1
ATOM 2677 N N . ALA A 1 355 ? 19.828 -22.516 3.793 1 88.25 355 ALA A N 1
ATOM 2678 C CA . ALA A 1 355 ? 21.156 -23.016 4.113 1 88.25 355 ALA A CA 1
ATOM 2679 C C . ALA A 1 355 ? 21.156 -24.547 4.242 1 88.25 355 ALA A C 1
ATOM 2681 O O . ALA A 1 355 ? 22.219 -25.172 4.23 1 88.25 355 ALA A O 1
ATOM 2682 N N . ARG A 1 356 ? 20.016 -25.172 4.367 1 90.06 356 ARG A N 1
ATOM 2683 C CA . ARG A 1 356 ? 19.891 -26.609 4.496 1 90.06 356 ARG A CA 1
ATOM 2684 C C . ARG A 1 356 ? 19 -27.188 3.389 1 90.06 356 ARG A C 1
ATOM 2686 O O . ARG A 1 356 ? 18.031 -27.891 3.666 1 90.06 356 ARG A O 1
ATOM 2693 N N . ASN A 1 357 ? 19.344 -26.812 2.215 1 85.38 357 ASN A N 1
ATOM 2694 C CA . ASN A 1 357 ? 18.688 -27.312 1.013 1 85.38 357 ASN A CA 1
ATOM 2695 C C . ASN A 1 357 ? 17.172 -27.109 1.073 1 85.38 357 ASN A C 1
ATOM 2697 O O . ASN A 1 357 ? 16.406 -28.016 0.718 1 85.38 357 ASN A O 1
ATOM 2701 N N . PHE A 1 358 ? 16.781 -26 1.745 1 89.44 358 PHE A N 1
ATOM 2702 C CA . PHE A 1 358 ? 15.391 -25.578 1.81 1 89.44 358 PHE A CA 1
ATOM 2703 C C . PHE A 1 358 ? 14.547 -26.609 2.553 1 89.44 358 PHE A C 1
ATOM 2705 O O . PHE A 1 358 ? 13.398 -26.875 2.17 1 89.44 358 PHE A O 1
ATOM 2712 N N . THR A 1 359 ? 15.062 -27.156 3.492 1 91.31 359 THR A N 1
ATOM 2713 C CA . THR A 1 359 ? 14.297 -28.047 4.355 1 91.31 359 THR A CA 1
ATOM 2714 C C . THR A 1 359 ? 13.156 -27.281 5.039 1 91.31 359 THR A C 1
ATOM 2716 O O . THR A 1 359 ? 13.375 -26.219 5.621 1 91.31 359 THR A O 1
ATOM 2719 N N . PRO A 1 360 ? 11.961 -27.859 4.859 1 91.06 360 PRO A N 1
ATOM 2720 C CA . PRO A 1 360 ? 10.852 -27.203 5.551 1 91.06 360 PRO A CA 1
ATOM 2721 C C . PRO A 1 360 ? 11.023 -27.188 7.066 1 91.06 360 PRO A C 1
ATOM 2723 O O . PRO A 1 360 ? 11.594 -28.125 7.629 1 91.06 360 PRO A O 1
ATOM 2726 N N . GLY A 1 361 ? 10.531 -26.141 7.723 1 92.81 361 GLY A N 1
ATOM 2727 C CA . GLY A 1 361 ? 10.633 -26.031 9.172 1 92.81 361 GLY A CA 1
ATOM 2728 C C . GLY A 1 361 ? 9.359 -25.562 9.828 1 92.81 361 GLY A C 1
ATOM 2729 O O . GLY A 1 361 ? 9.211 -24.359 10.109 1 92.81 361 GLY A O 1
ATOM 2730 N N . PRO A 1 362 ? 8.461 -26.531 10.008 1 94 362 PRO A N 1
ATOM 2731 C CA . PRO A 1 362 ? 7.27 -26.156 10.781 1 94 362 PRO A CA 1
ATOM 2732 C C . PRO A 1 362 ? 7.598 -25.797 12.227 1 94 362 PRO A C 1
ATOM 2734 O O . PRO A 1 362 ? 8.711 -26.047 12.695 1 94 362 PRO A O 1
ATOM 2737 N N . GLY A 1 363 ? 6.676 -25.094 12.82 1 96.19 363 GLY A N 1
ATOM 2738 C CA . GLY A 1 363 ? 6.887 -24.672 14.195 1 96.19 363 GLY A CA 1
ATOM 2739 C C . GLY A 1 363 ? 6.074 -23.453 14.57 1 96.19 363 GLY A C 1
ATOM 2740 O O . GLY A 1 363 ? 5.102 -23.109 13.891 1 96.19 363 GLY A O 1
ATOM 2741 N N . THR A 1 364 ? 6.492 -22.938 15.742 1 97.25 364 THR A N 1
ATOM 2742 C CA . THR A 1 364 ? 5.785 -21.766 16.266 1 97.25 364 THR A CA 1
ATOM 2743 C C . THR A 1 364 ? 6.57 -20.5 15.977 1 97.25 364 THR A C 1
ATOM 2745 O O . THR A 1 364 ? 7.762 -20.406 16.266 1 97.25 364 THR A O 1
ATOM 2748 N N . VAL A 1 365 ? 5.906 -19.531 15.375 1 96.88 365 VAL A N 1
ATOM 2749 C CA . VAL A 1 365 ? 6.512 -18.219 15.148 1 96.88 365 VAL A CA 1
ATOM 2750 C C . VAL A 1 365 ? 6.625 -17.469 16.469 1 96.88 365 VAL A C 1
ATOM 2752 O O . VAL A 1 365 ? 5.613 -17.156 17.109 1 96.88 365 VAL A O 1
ATOM 2755 N N . SER A 1 366 ? 7.844 -17.156 16.859 1 96.81 366 SER A N 1
ATOM 2756 C CA . SER A 1 366 ? 8.031 -16.5 18.141 1 96.81 366 SER A CA 1
ATOM 2757 C C . SER A 1 366 ? 7.953 -14.992 18.016 1 96.81 366 SER A C 1
ATOM 2759 O O . SER A 1 366 ? 7.543 -14.305 18.953 1 96.81 366 SER A O 1
ATOM 2761 N N . HIS A 1 367 ? 8.414 -14.531 16.906 1 95.12 367 HIS A N 1
ATOM 2762 C CA . HIS A 1 367 ? 8.461 -13.086 16.688 1 95.12 367 HIS A CA 1
ATOM 2763 C C . HIS A 1 367 ? 8.336 -12.742 15.211 1 95.12 367 HIS A C 1
ATOM 2765 O O . HIS A 1 367 ? 8.891 -13.438 14.359 1 95.12 367 HIS A O 1
ATOM 2771 N N . VAL A 1 368 ? 7.578 -11.727 15 1 95.62 368 VAL A N 1
ATOM 2772 C CA . VAL A 1 368 ? 7.496 -11.227 13.633 1 95.62 368 VAL A CA 1
ATOM 2773 C C . VAL A 1 368 ? 7.246 -9.719 13.648 1 95.62 368 VAL A C 1
ATOM 2775 O O . VAL A 1 368 ? 6.43 -9.227 14.43 1 95.62 368 VAL A O 1
ATOM 2778 N N . ARG A 1 369 ? 7.973 -8.969 12.898 1 94.5 369 ARG A N 1
ATOM 2779 C CA . ARG A 1 369 ? 7.758 -7.562 12.578 1 94.5 369 ARG A CA 1
ATOM 2780 C C . ARG A 1 369 ? 7.863 -7.316 11.078 1 94.5 369 ARG A C 1
ATOM 2782 O O . ARG A 1 369 ? 8.938 -7.492 10.484 1 94.5 369 ARG A O 1
ATOM 2789 N N . TRP A 1 370 ? 6.805 -6.934 10.516 1 96.69 370 TRP A N 1
ATOM 2790 C CA . TRP A 1 370 ? 6.766 -6.691 9.078 1 96.69 370 TRP A CA 1
ATOM 2791 C C . TRP A 1 370 ? 7.199 -5.266 8.758 1 96.69 370 TRP A C 1
ATOM 2793 O O . TRP A 1 370 ? 7.004 -4.352 9.562 1 96.69 370 TRP A O 1
ATOM 2803 N N . PRO A 1 371 ? 7.793 -5.082 7.582 1 96.94 371 PRO A N 1
ATOM 2804 C CA . PRO A 1 371 ? 8.125 -3.729 7.133 1 96.94 371 PRO A CA 1
ATOM 2805 C C . PRO A 1 371 ? 6.891 -2.904 6.773 1 96.94 371 PRO A C 1
ATOM 2807 O O . PRO A 1 371 ? 5.797 -3.455 6.645 1 96.94 371 PRO A O 1
ATOM 2810 N N . ALA A 1 372 ? 7.047 -1.591 6.77 1 96.31 372 ALA A N 1
ATOM 2811 C CA . ALA A 1 372 ? 5.965 -0.674 6.422 1 96.31 372 ALA A CA 1
ATOM 2812 C C . ALA A 1 372 ? 6.469 0.458 5.531 1 96.31 372 ALA A C 1
ATOM 2814 O O . ALA A 1 372 ? 7.578 0.385 4.992 1 96.31 372 ALA A O 1
ATOM 2815 N N . GLY A 1 373 ? 5.641 1.435 5.293 1 95.31 373 GLY A N 1
ATOM 2816 C CA . GLY A 1 373 ? 5.992 2.572 4.461 1 95.31 373 GLY A CA 1
ATOM 2817 C C . GLY A 1 373 ? 5.289 2.568 3.115 1 95.31 373 GLY A C 1
ATOM 2818 O O . GLY A 1 373 ? 4.559 1.627 2.793 1 95.31 373 GLY A O 1
ATOM 2819 N N . PRO A 1 374 ? 5.504 3.592 2.348 1 96.94 374 PRO A N 1
ATOM 2820 C CA . PRO A 1 374 ? 4.84 3.688 1.044 1 96.94 374 PRO A CA 1
ATOM 2821 C C . PRO A 1 374 ? 5.223 2.547 0.104 1 96.94 374 PRO A C 1
ATOM 2823 O O . PRO A 1 374 ? 6.395 2.16 0.038 1 96.94 374 PRO A O 1
ATOM 2826 N N . GLY A 1 375 ? 4.227 2.016 -0.533 1 98 375 GLY A N 1
ATOM 2827 C CA . GLY A 1 375 ? 4.48 1.034 -1.574 1 98 375 GLY A CA 1
ATOM 2828 C C . GLY A 1 375 ? 4.785 -0.349 -1.028 1 98 375 GLY A C 1
ATOM 2829 O O . GLY A 1 375 ? 5.117 -1.263 -1.786 1 98 375 GLY A O 1
ATOM 2830 N N . VAL A 1 376 ? 4.707 -0.532 0.314 1 98.56 376 VAL A N 1
ATOM 2831 C CA . VAL A 1 376 ? 5.008 -1.826 0.917 1 98.56 376 VAL A CA 1
ATOM 2832 C C . VAL A 1 376 ? 3.713 -2.521 1.323 1 98.56 376 VAL A C 1
ATOM 2834 O O . VAL A 1 376 ? 2.865 -1.926 1.995 1 98.56 376 VAL A O 1
ATOM 2837 N N . ARG A 1 377 ? 3.541 -3.742 0.839 1 98.62 377 ARG A N 1
ATOM 2838 C CA . ARG A 1 377 ? 2.395 -4.586 1.159 1 98.62 377 ARG A CA 1
ATOM 2839 C C . ARG A 1 377 ? 2.842 -5.957 1.646 1 98.62 377 ARG A C 1
ATOM 2841 O O . ARG A 1 377 ? 3.797 -6.531 1.116 1 98.62 377 ARG A O 1
ATOM 2848 N N . ILE A 1 378 ? 2.162 -6.457 2.727 1 98.25 378 ILE A N 1
ATOM 2849 C CA . ILE A 1 378 ? 2.416 -7.801 3.234 1 98.25 378 ILE A CA 1
ATOM 2850 C C . ILE A 1 378 ? 1.129 -8.625 3.191 1 98.25 378 ILE A C 1
ATOM 2852 O O . ILE A 1 378 ? 0.108 -8.219 3.754 1 98.25 378 ILE A O 1
ATOM 2856 N N . ASP A 1 379 ? 1.131 -9.648 2.494 1 98.31 379 ASP A N 1
ATOM 2857 C CA . ASP A 1 379 ? 0.095 -10.672 2.588 1 98.31 379 ASP A CA 1
ATOM 2858 C C . ASP A 1 379 ? 0.579 -11.875 3.402 1 98.31 379 ASP A C 1
ATOM 2860 O O . ASP A 1 379 ? 1.343 -12.703 2.904 1 98.31 379 ASP A O 1
ATOM 2864 N N . SER A 1 380 ? 0.14 -11.93 4.633 1 97.62 380 SER A N 1
ATOM 2865 C CA . SER A 1 380 ? 0.677 -12.953 5.523 1 97.62 380 SER A CA 1
ATOM 2866 C C . SER A 1 380 ? -0.43 -13.609 6.344 1 97.62 380 SER A C 1
ATOM 2868 O O . SER A 1 380 ? -1.432 -12.969 6.668 1 97.62 380 SER A O 1
ATOM 2870 N N . MET A 1 381 ? -0.158 -14.805 6.695 1 95.38 381 MET A N 1
ATOM 2871 C CA . MET A 1 381 ? -1.065 -15.523 7.59 1 95.38 381 MET A CA 1
ATOM 2872 C C . MET A 1 381 ? -0.474 -15.641 8.992 1 95.38 381 MET A C 1
ATOM 2874 O O . MET A 1 381 ? -1.126 -16.141 9.906 1 95.38 381 MET A O 1
ATOM 2878 N N . VAL A 1 382 ? 0.758 -15.188 9.18 1 95.25 382 VAL A N 1
ATOM 2879 C CA . VAL A 1 382 ? 1.427 -15.531 10.43 1 95.25 382 VAL A CA 1
ATOM 2880 C C . VAL A 1 382 ? 1.403 -14.328 11.375 1 95.25 382 VAL A C 1
ATOM 2882 O O . VAL A 1 382 ? 1.322 -13.188 10.93 1 95.25 382 VAL A O 1
ATOM 2885 N N . TYR A 1 383 ? 1.413 -14.562 12.586 1 93.62 383 TYR A N 1
ATOM 2886 C CA . TYR A 1 383 ? 1.554 -13.641 13.711 1 93.62 383 TYR A CA 1
ATOM 2887 C C . TYR A 1 383 ? 2.33 -14.281 14.852 1 93.62 383 TYR A C 1
ATOM 2889 O O . TYR A 1 383 ? 2.557 -15.492 14.852 1 93.62 383 TYR A O 1
ATOM 2897 N N . ALA A 1 384 ? 2.832 -13.484 15.734 1 92.81 384 ALA A N 1
ATOM 2898 C CA . ALA A 1 384 ? 3.549 -14.039 16.875 1 92.81 384 ALA A CA 1
ATOM 2899 C C . ALA A 1 384 ? 2.674 -15.031 17.641 1 92.81 384 ALA A C 1
ATOM 2901 O O . ALA A 1 384 ? 1.538 -14.719 18 1 92.81 384 ALA A O 1
ATOM 2902 N N . GLY A 1 385 ? 3.146 -16.234 17.797 1 93.69 385 GLY A N 1
ATOM 2903 C CA . GLY A 1 385 ? 2.412 -17.281 18.484 1 93.69 385 GLY A CA 1
ATOM 2904 C C . GLY A 1 385 ? 1.705 -18.234 17.547 1 93.69 385 GLY A C 1
ATOM 2905 O O . GLY A 1 385 ? 1.264 -19.312 17.969 1 93.69 385 GLY A O 1
ATOM 2906 N N . SER A 1 386 ? 1.652 -17.891 16.312 1 94.56 386 SER A N 1
ATOM 2907 C CA . SER A 1 386 ? 0.983 -18.781 15.375 1 94.56 386 SER A CA 1
ATOM 2908 C C . SER A 1 386 ? 1.844 -19.984 15.055 1 94.56 386 SER A C 1
ATOM 2910 O O . SER A 1 386 ? 3.072 -19.938 15.141 1 94.56 386 SER A O 1
ATOM 2912 N N . VAL A 1 387 ? 1.157 -21.078 14.656 1 95.69 387 VAL A N 1
ATOM 2913 C CA . VAL A 1 387 ? 1.837 -22.344 14.359 1 95.69 387 VAL A CA 1
ATOM 2914 C C . VAL A 1 387 ? 1.809 -22.609 12.859 1 95.69 387 VAL A C 1
ATOM 2916 O O . VAL A 1 387 ? 0.747 -22.547 12.234 1 95.69 387 VAL A O 1
ATOM 2919 N N . VAL A 1 388 ? 2.941 -22.844 12.359 1 96.25 388 VAL A N 1
ATOM 2920 C CA . VAL A 1 388 ? 3.074 -23.312 10.977 1 96.25 388 VAL A CA 1
ATOM 2921 C C . VAL A 1 388 ? 3.029 -24.828 10.938 1 96.25 388 VAL A C 1
ATOM 2923 O O . VAL A 1 388 ? 3.992 -25.5 11.328 1 96.25 388 VAL A O 1
ATOM 2926 N N . PRO A 1 389 ? 1.966 -25.344 10.414 1 95.19 389 PRO A N 1
ATOM 2927 C CA . PRO A 1 389 ? 1.827 -26.812 10.438 1 95.19 389 PRO A CA 1
ATOM 2928 C C . PRO A 1 389 ? 2.648 -27.5 9.352 1 95.19 389 PRO A C 1
ATOM 2930 O O . PRO A 1 389 ? 2.953 -26.891 8.32 1 95.19 389 PRO A O 1
ATOM 2933 N N . PRO A 1 390 ? 2.959 -28.75 9.5 1 94.88 390 PRO A N 1
ATOM 2934 C CA . PRO A 1 390 ? 3.758 -29.5 8.523 1 94.88 390 PRO A CA 1
ATOM 2935 C C . PRO A 1 390 ? 2.908 -30.141 7.426 1 94.88 390 PRO A C 1
ATOM 2937 O O . PRO A 1 390 ? 3.412 -30.938 6.633 1 94.88 390 PRO A O 1
ATOM 2940 N N . TYR A 1 391 ? 1.696 -29.75 7.289 1 94.19 391 TYR A N 1
ATOM 2941 C CA . TYR A 1 391 ? 0.768 -30.5 6.445 1 94.19 391 TYR A CA 1
ATOM 2942 C C . TYR A 1 391 ? 0.562 -29.797 5.109 1 94.19 391 TYR A C 1
ATOM 2944 O O . TYR A 1 391 ? 0.057 -30.391 4.156 1 94.19 391 TYR A O 1
ATOM 2952 N N . TYR A 1 392 ? 0.964 -28.562 5.105 1 94.75 392 TYR A N 1
ATOM 2953 C CA . TYR A 1 392 ? 0.566 -27.75 3.955 1 94.75 392 TYR A CA 1
ATOM 2954 C C . TYR A 1 392 ? 1.766 -27.031 3.354 1 94.75 392 TYR A C 1
ATOM 2956 O O . TYR A 1 392 ? 2.898 -27.219 3.809 1 94.75 392 TYR A O 1
ATOM 2964 N N . ASP A 1 393 ? 1.438 -26.25 2.25 1 90.06 393 ASP A N 1
ATOM 2965 C CA . ASP A 1 393 ? 2.484 -25.438 1.63 1 90.06 393 ASP A CA 1
ATOM 2966 C C . ASP A 1 393 ? 3.168 -24.547 2.658 1 90.06 393 ASP A C 1
ATOM 2968 O O . ASP A 1 393 ? 2.523 -24.062 3.59 1 90.06 393 ASP A O 1
ATOM 2972 N N . SER A 1 394 ? 4.379 -24.25 2.457 1 93.12 394 SER A N 1
ATOM 2973 C CA . SER A 1 394 ? 5.219 -23.594 3.455 1 93.12 394 SER A CA 1
ATOM 2974 C C . SER A 1 394 ? 5.148 -22.078 3.32 1 93.12 394 SER A C 1
ATOM 2976 O O . SER A 1 394 ? 5.879 -21.359 4.004 1 93.12 394 SER A O 1
ATOM 2978 N N . LEU A 1 395 ? 4.312 -21.547 2.494 1 95.94 395 LEU A N 1
ATOM 2979 C CA . LEU A 1 395 ? 4.25 -20.094 2.289 1 95.94 395 LEU A CA 1
ATOM 2980 C C . LEU A 1 395 ? 3.793 -19.391 3.559 1 95.94 395 LEU A C 1
ATOM 2982 O O . LEU A 1 395 ? 2.705 -19.656 4.07 1 95.94 395 LEU A O 1
ATOM 2986 N N . LEU A 1 396 ? 4.629 -18.5 4.039 1 96.94 396 LEU A N 1
ATOM 2987 C CA . LEU A 1 396 ? 4.355 -17.734 5.25 1 96.94 396 LEU A CA 1
ATOM 2988 C C . LEU A 1 396 ? 3.738 -16.391 4.906 1 96.94 396 LEU A C 1
ATOM 2990 O O . LEU A 1 396 ? 2.777 -15.953 5.547 1 96.94 396 LEU A O 1
ATOM 2994 N N . ALA A 1 397 ? 4.344 -15.773 3.939 1 98.12 397 ALA A N 1
ATOM 2995 C CA . ALA A 1 397 ? 3.99 -14.398 3.594 1 98.12 397 ALA A CA 1
ATOM 2996 C C . ALA A 1 397 ? 4.496 -14.039 2.201 1 98.12 397 ALA A C 1
ATOM 2998 O O . ALA A 1 397 ? 5.426 -14.672 1.688 1 98.12 397 ALA A O 1
ATOM 2999 N N . LYS A 1 398 ? 3.877 -13.148 1.628 1 98.75 398 LYS A N 1
ATOM 3000 C CA . LYS A 1 398 ? 4.359 -12.445 0.442 1 98.75 398 LYS A CA 1
ATOM 3001 C C . LYS A 1 398 ? 4.715 -11 0.768 1 98.75 398 LYS A C 1
ATOM 3003 O O . LYS A 1 398 ? 3.885 -10.258 1.294 1 98.75 398 LYS A O 1
ATOM 3008 N N . LEU A 1 399 ? 5.957 -10.664 0.524 1 98.81 399 LEU A N 1
ATOM 3009 C CA . LEU A 1 399 ? 6.371 -9.266 0.629 1 98.81 399 LEU A CA 1
ATOM 3010 C C . LEU A 1 399 ? 6.34 -8.586 -0.736 1 98.81 399 LEU A C 1
ATOM 3012 O O . LEU A 1 399 ? 7.086 -8.977 -1.642 1 98.81 399 LEU A O 1
ATOM 3016 N N . ILE A 1 400 ? 5.473 -7.574 -0.884 1 98.94 400 ILE A N 1
ATOM 3017 C CA . ILE A 1 400 ? 5.254 -6.887 -2.152 1 98.94 400 ILE A CA 1
ATOM 3018 C C . ILE A 1 400 ? 5.668 -5.422 -2.025 1 98.94 400 ILE A C 1
ATOM 3020 O O . ILE A 1 400 ? 5.344 -4.766 -1.034 1 98.94 400 ILE A O 1
ATOM 3024 N N . VAL A 1 401 ? 6.398 -4.941 -3.016 1 98.75 401 VAL A N 1
ATOM 3025 C CA . VAL A 1 401 ? 6.699 -3.514 -3.051 1 98.75 401 VAL A CA 1
ATOM 3026 C C . VAL A 1 401 ? 6.32 -2.941 -4.414 1 98.75 401 VAL A C 1
ATOM 3028 O O . VAL A 1 401 ? 6.359 -3.648 -5.426 1 98.75 401 VAL A O 1
ATOM 3031 N N . TRP A 1 402 ? 5.906 -1.733 -4.477 1 98.75 402 TRP A N 1
ATOM 3032 C CA . TRP A 1 402 ? 5.688 -0.927 -5.672 1 98.75 402 TRP A CA 1
ATOM 3033 C C . TRP A 1 402 ? 6.496 0.365 -5.613 1 98.75 402 TRP A C 1
ATOM 3035 O O . TRP A 1 402 ? 6.621 0.98 -4.551 1 98.75 402 TRP A O 1
ATOM 3045 N N . ASP A 1 403 ? 7.043 0.748 -6.664 1 98.44 403 ASP A N 1
ATOM 3046 C CA . ASP A 1 403 ? 7.695 2.049 -6.789 1 98.44 403 ASP A CA 1
ATOM 3047 C C . ASP A 1 403 ? 7.621 2.568 -8.219 1 98.44 403 ASP A C 1
ATOM 3049 O O . ASP A 1 403 ? 7.035 1.921 -9.094 1 98.44 403 ASP A O 1
ATOM 3053 N N . GLU A 1 404 ? 8.172 3.73 -8.531 1 96.62 404 GLU A N 1
ATOM 3054 C CA . GLU A 1 404 ? 7.988 4.445 -9.797 1 96.62 404 GLU A CA 1
ATOM 3055 C C . GLU A 1 404 ? 8.719 3.742 -10.938 1 96.62 404 GLU A C 1
ATOM 3057 O O . GLU A 1 404 ? 8.344 3.889 -12.102 1 96.62 404 GLU A O 1
ATOM 3062 N N . ASP A 1 405 ? 9.75 2.982 -10.609 1 96.88 405 ASP A N 1
ATOM 3063 C CA . ASP A 1 405 ? 10.469 2.178 -11.594 1 96.88 405 ASP A CA 1
ATOM 3064 C C . ASP A 1 405 ? 11.164 0.993 -10.93 1 96.88 405 ASP A C 1
ATOM 3066 O O . ASP A 1 405 ? 11.094 0.822 -9.711 1 96.88 405 ASP A O 1
ATOM 3070 N N . ARG A 1 406 ? 11.75 0.186 -11.711 1 97.88 406 ARG A N 1
ATOM 3071 C CA . ARG A 1 406 ? 12.305 -1.076 -11.234 1 97.88 406 ARG A CA 1
ATOM 3072 C C . ARG A 1 406 ? 13.438 -0.834 -10.242 1 97.88 406 ARG A C 1
ATOM 3074 O O . ARG A 1 406 ? 13.508 -1.496 -9.203 1 97.88 406 ARG A O 1
ATOM 3081 N N . ASP A 1 407 ? 14.352 0.112 -10.531 1 97.31 407 ASP A N 1
ATOM 3082 C CA . ASP A 1 407 ? 15.484 0.384 -9.656 1 97.31 407 ASP A CA 1
ATOM 3083 C C . ASP A 1 407 ? 15.016 0.85 -8.273 1 97.31 407 ASP A C 1
ATOM 3085 O O . ASP A 1 407 ? 15.539 0.401 -7.254 1 97.31 407 ASP A O 1
ATOM 3089 N N . ALA A 1 408 ? 14.055 1.72 -8.281 1 97.56 408 ALA A N 1
ATOM 3090 C CA . ALA A 1 408 ? 13.484 2.193 -7.023 1 97.56 408 ALA A CA 1
ATOM 3091 C C . ALA A 1 408 ? 12.797 1.058 -6.273 1 97.56 408 ALA A C 1
ATOM 3093 O O . ALA A 1 408 ? 12.875 0.981 -5.043 1 97.56 408 ALA A O 1
ATOM 3094 N N . ALA A 1 409 ? 12.109 0.22 -6.977 1 98.44 409 ALA A N 1
ATOM 3095 C CA . ALA A 1 409 ? 11.438 -0.917 -6.355 1 98.44 409 ALA A CA 1
ATOM 3096 C C . ALA A 1 409 ? 12.445 -1.863 -5.707 1 98.44 409 ALA A C 1
ATOM 3098 O O . ALA A 1 409 ? 12.211 -2.373 -4.609 1 98.44 409 ALA A O 1
ATOM 3099 N N . LEU A 1 410 ? 13.523 -2.09 -6.395 1 98.31 410 LEU A N 1
ATOM 3100 C CA . LEU A 1 410 ? 14.562 -2.953 -5.844 1 98.31 410 LEU A CA 1
ATOM 3101 C C . LEU A 1 410 ? 15.148 -2.354 -4.57 1 98.31 410 LEU A C 1
ATOM 3103 O O . LEU A 1 410 ? 15.375 -3.066 -3.59 1 98.31 410 LEU A O 1
ATOM 3107 N N . ALA A 1 411 ? 15.391 -1.068 -4.562 1 97.81 411 ALA A N 1
ATOM 3108 C CA . ALA A 1 411 ? 15.906 -0.394 -3.375 1 97.81 411 ALA A CA 1
ATOM 3109 C C . ALA A 1 411 ? 14.914 -0.493 -2.215 1 97.81 411 ALA A C 1
ATOM 3111 O O . ALA A 1 411 ? 15.312 -0.758 -1.077 1 97.81 411 ALA A O 1
ATOM 3112 N N . ARG A 1 412 ? 13.711 -0.265 -2.51 1 98.31 412 ARG A N 1
ATOM 3113 C CA . ARG A 1 412 ? 12.672 -0.354 -1.483 1 98.31 412 ARG A CA 1
ATOM 3114 C C . ARG A 1 412 ? 12.547 -1.779 -0.958 1 98.31 412 ARG A C 1
ATOM 3116 O O . ARG A 1 412 ? 12.344 -1.989 0.24 1 98.31 412 ARG A O 1
ATOM 3123 N N . MET A 1 413 ? 12.617 -2.734 -1.853 1 98.62 413 MET A N 1
ATOM 3124 C CA . MET A 1 413 ? 12.547 -4.129 -1.42 1 98.62 413 MET A CA 1
ATOM 3125 C C . MET A 1 413 ? 13.719 -4.469 -0.503 1 98.62 413 MET A C 1
ATOM 3127 O O . MET A 1 413 ? 13.539 -5.145 0.513 1 98.62 413 MET A O 1
ATOM 3131 N N . ALA A 1 414 ? 14.875 -4.02 -0.916 1 98.06 414 ALA A N 1
ATOM 3132 C CA . ALA A 1 414 ? 16.047 -4.254 -0.073 1 98.06 414 ALA A CA 1
ATOM 3133 C C . ALA A 1 414 ? 15.828 -3.684 1.327 1 98.06 414 ALA A C 1
ATOM 3135 O O . ALA A 1 414 ? 16.078 -4.363 2.324 1 98.06 414 ALA A O 1
ATOM 3136 N N . ARG A 1 415 ? 15.352 -2.502 1.4 1 97.31 415 ARG A N 1
ATOM 3137 C CA . ARG A 1 415 ? 15.07 -1.864 2.684 1 97.31 415 ARG A CA 1
ATOM 3138 C C . ARG A 1 415 ? 14.008 -2.635 3.455 1 97.31 415 ARG A C 1
ATOM 3140 O O . ARG A 1 415 ? 14.141 -2.852 4.66 1 97.31 415 ARG A O 1
ATOM 3147 N N . ALA A 1 416 ? 12.945 -3.012 2.811 1 98.44 416 ALA A N 1
ATOM 3148 C CA . ALA A 1 416 ? 11.836 -3.725 3.441 1 98.44 416 ALA A CA 1
ATOM 3149 C C . ALA A 1 416 ? 12.297 -5.074 3.99 1 98.44 416 ALA A C 1
ATOM 3151 O O . ALA A 1 416 ? 11.922 -5.457 5.105 1 98.44 416 ALA A O 1
ATOM 3152 N N . LEU A 1 417 ? 13.086 -5.77 3.18 1 98.5 417 LEU A N 1
ATOM 3153 C CA . LEU A 1 417 ? 13.617 -7.047 3.629 1 98.5 417 LEU A CA 1
ATOM 3154 C C . LEU A 1 417 ? 14.508 -6.863 4.855 1 98.5 417 LEU A C 1
ATOM 3156 O O . LEU A 1 417 ? 14.438 -7.652 5.801 1 98.5 417 LEU A O 1
ATOM 3160 N N . ASP A 1 418 ? 15.273 -5.852 4.852 1 96.94 418 ASP A N 1
ATOM 3161 C CA . ASP A 1 418 ? 16.172 -5.57 5.969 1 96.94 418 ASP A CA 1
ATOM 3162 C C . ASP A 1 418 ? 15.383 -5.246 7.238 1 96.94 418 ASP A C 1
ATOM 3164 O O . ASP A 1 418 ? 15.82 -5.574 8.344 1 96.94 418 ASP A O 1
ATOM 3168 N N . GLU A 1 419 ? 14.297 -4.602 7.074 1 96.88 419 GLU A N 1
ATOM 3169 C CA . GLU A 1 419 ? 13.461 -4.191 8.195 1 96.88 419 GLU A CA 1
ATOM 3170 C C . GLU A 1 419 ? 12.672 -5.375 8.75 1 96.88 419 GLU A C 1
ATOM 3172 O O . GLU A 1 419 ? 12.164 -5.312 9.875 1 96.88 419 GLU A O 1
ATOM 3177 N N . THR A 1 420 ? 12.516 -6.441 8.008 1 97.5 420 THR A N 1
ATOM 3178 C CA . THR A 1 420 ? 11.695 -7.582 8.398 1 97.5 420 THR A CA 1
ATOM 3179 C C . THR A 1 420 ? 12.398 -8.414 9.469 1 97.5 420 THR A C 1
ATOM 3181 O O . THR A 1 420 ? 13.57 -8.766 9.32 1 97.5 420 THR A O 1
ATOM 3184 N N . GLU A 1 421 ? 11.68 -8.656 10.586 1 96 421 GLU A N 1
ATOM 3185 C CA . GLU A 1 421 ? 12.125 -9.586 11.617 1 96 421 GLU A CA 1
ATOM 3186 C C . GLU A 1 421 ? 11.203 -10.797 11.703 1 96 421 GLU A C 1
ATOM 3188 O O . GLU A 1 421 ? 9.984 -10.656 11.766 1 96 421 GLU A O 1
ATOM 3193 N N . PHE A 1 422 ? 11.781 -11.906 11.633 1 95.69 422 PHE A N 1
ATOM 3194 C CA . PHE A 1 422 ? 11.031 -13.148 11.68 1 95.69 422 PHE A CA 1
ATOM 3195 C C . PHE A 1 422 ? 11.812 -14.234 12.414 1 95.69 422 PHE A C 1
ATOM 3197 O O . PHE A 1 422 ? 12.898 -14.625 11.977 1 95.69 422 PHE A O 1
ATOM 3204 N N . GLU A 1 423 ? 11.219 -14.75 13.523 1 96.19 423 GLU A N 1
ATOM 3205 C CA . GLU A 1 423 ? 11.922 -15.719 14.359 1 96.19 423 GLU A CA 1
ATOM 3206 C C . GLU A 1 423 ? 11.016 -16.875 14.742 1 96.19 423 GLU A C 1
ATOM 3208 O O . GLU A 1 423 ? 9.789 -16.766 14.672 1 96.19 423 GLU A O 1
ATOM 3213 N N . GLY A 1 424 ? 11.578 -17.953 15.094 1 96.56 424 GLY A N 1
ATOM 3214 C CA . GLY A 1 424 ? 10.867 -19.141 15.57 1 96.56 424 GLY A CA 1
ATOM 3215 C C . GLY A 1 424 ? 10.836 -20.266 14.555 1 96.56 424 GLY A C 1
ATOM 3216 O O . GLY A 1 424 ? 10.875 -21.438 14.93 1 96.56 424 GLY A O 1
ATOM 3217 N N . VAL A 1 425 ? 10.719 -19.906 13.312 1 95.81 425 VAL A N 1
ATOM 3218 C CA . VAL A 1 425 ? 10.742 -20.859 12.203 1 95.81 425 VAL A CA 1
ATOM 3219 C C . VAL A 1 425 ? 11.703 -20.359 11.125 1 95.81 425 VAL A C 1
ATOM 3221 O O . VAL A 1 425 ? 11.875 -19.156 10.945 1 95.81 425 VAL A O 1
ATOM 3224 N N . PRO A 1 426 ? 12.398 -21.328 10.516 1 96.25 426 PRO A N 1
ATOM 3225 C CA . PRO A 1 426 ? 13.219 -20.859 9.406 1 96.25 426 PRO A CA 1
ATOM 3226 C C . PRO A 1 426 ? 12.398 -20.188 8.297 1 96.25 426 PRO A C 1
ATOM 3228 O O . PRO A 1 426 ? 11.203 -20.469 8.164 1 96.25 426 PRO A O 1
ATOM 3231 N N . SER A 1 427 ? 13.047 -19.312 7.574 1 96.81 427 SER A N 1
ATOM 3232 C CA . SER A 1 427 ? 12.383 -18.672 6.445 1 96.81 427 SER A CA 1
ATOM 3233 C C . SER A 1 427 ? 13.367 -18.391 5.312 1 96.81 427 SER A C 1
ATOM 3235 O O . SER A 1 427 ? 14.586 -18.453 5.512 1 96.81 427 SER A O 1
ATOM 3237 N N . THR A 1 428 ? 12.875 -18.047 4.188 1 96.81 428 THR A N 1
ATOM 3238 C CA . THR A 1 428 ? 13.688 -17.734 3.018 1 96.81 428 THR A CA 1
ATOM 3239 C C . THR A 1 428 ? 14.094 -16.266 3.018 1 96.81 428 THR A C 1
ATOM 3241 O O . THR A 1 428 ? 14.547 -15.734 1.996 1 96.81 428 THR A O 1
ATOM 3244 N N . LEU A 1 429 ? 13.969 -15.602 4.113 1 97.81 429 LEU A N 1
ATOM 3245 C CA . LEU A 1 429 ? 14.281 -14.18 4.242 1 97.81 429 LEU A CA 1
ATOM 3246 C C . LEU A 1 429 ? 15.727 -13.898 3.836 1 97.81 429 LEU A C 1
ATOM 3248 O O . LEU A 1 429 ? 15.992 -12.977 3.061 1 97.81 429 LEU A O 1
ATOM 3252 N N . SER A 1 430 ? 16.672 -14.711 4.316 1 96.44 430 SER A N 1
ATOM 3253 C CA . SER A 1 430 ? 18.078 -14.492 4.02 1 96.44 430 SER A CA 1
ATOM 3254 C C . SER A 1 430 ? 18.359 -14.656 2.529 1 96.44 430 SER A C 1
ATOM 3256 O O . SER A 1 430 ? 19.219 -13.961 1.971 1 96.44 430 SER A O 1
ATOM 3258 N N . LEU A 1 431 ? 17.719 -15.586 1.896 1 96 431 LEU A N 1
ATOM 3259 C CA . LEU A 1 431 ? 17.844 -15.781 0.457 1 96 431 LEU A CA 1
ATOM 3260 C C . LEU A 1 431 ? 17.453 -14.523 -0.304 1 96 431 LEU A C 1
ATOM 3262 O O . LEU A 1 431 ? 18.188 -14.078 -1.191 1 96 431 LEU A O 1
ATOM 3266 N N . HIS A 1 432 ? 16.344 -13.969 0.009 1 98.06 432 HIS A N 1
ATOM 3267 C CA . HIS A 1 432 ? 15.836 -12.789 -0.693 1 98.06 432 HIS A CA 1
ATOM 3268 C C . HIS A 1 432 ? 16.734 -11.586 -0.464 1 98.06 432 HIS A C 1
ATOM 3270 O O . HIS A 1 432 ? 16.938 -10.773 -1.37 1 98.06 432 HIS A O 1
ATOM 3276 N N . ARG A 1 433 ? 17.281 -11.406 0.788 1 97.75 433 ARG A N 1
ATOM 3277 C CA . ARG A 1 433 ? 18.234 -10.336 1.055 1 97.75 433 ARG A CA 1
ATOM 3278 C C . ARG A 1 433 ? 19.438 -10.445 0.13 1 97.75 433 ARG A C 1
ATOM 3280 O O . ARG A 1 433 ? 19.922 -9.438 -0.387 1 97.75 433 ARG A O 1
ATOM 3287 N N . ALA A 1 434 ? 19.859 -11.664 -0.098 1 96.44 434 ALA A N 1
ATOM 3288 C CA . ALA A 1 434 ? 21.016 -11.898 -0.971 1 96.44 434 ALA A CA 1
ATOM 3289 C C . ALA A 1 434 ? 20.656 -11.648 -2.432 1 96.44 434 ALA A C 1
ATOM 3291 O O . ALA A 1 434 ? 21.453 -11.094 -3.191 1 96.44 434 ALA A O 1
ATOM 3292 N N . LEU A 1 435 ? 19.484 -12.023 -2.822 1 96.12 435 LEU A N 1
ATOM 3293 C CA . LEU A 1 435 ? 19.062 -11.93 -4.215 1 96.12 435 LEU A CA 1
ATOM 3294 C C . LEU A 1 435 ? 18.938 -10.469 -4.648 1 96.12 435 LEU A C 1
ATOM 3296 O O . LEU A 1 435 ? 19.359 -10.109 -5.746 1 96.12 435 LEU A O 1
ATOM 3300 N N . VAL A 1 436 ? 18.391 -9.609 -3.824 1 96.62 436 VAL A N 1
ATOM 3301 C CA . VAL A 1 436 ? 18.156 -8.227 -4.207 1 96.62 436 VAL A CA 1
ATOM 3302 C C . VAL A 1 436 ? 19.484 -7.469 -4.277 1 96.62 436 VAL A C 1
ATOM 3304 O O . VAL A 1 436 ? 19.531 -6.344 -4.777 1 96.62 436 VAL A O 1
ATOM 3307 N N . ALA A 1 437 ? 20.516 -8.078 -3.781 1 94.75 437 ALA A N 1
ATOM 3308 C CA . ALA A 1 437 ? 21.844 -7.473 -3.844 1 94.75 437 ALA A CA 1
ATOM 3309 C C . ALA A 1 437 ? 22.672 -8.078 -4.973 1 94.75 437 ALA A C 1
ATOM 3311 O O . ALA A 1 437 ? 23.781 -7.625 -5.25 1 94.75 437 ALA A O 1
ATOM 3312 N N . ASP A 1 438 ? 22.172 -9.086 -5.605 1 95.75 438 ASP A N 1
ATOM 3313 C CA . ASP A 1 438 ? 22.922 -9.82 -6.629 1 95.75 438 ASP A CA 1
ATOM 3314 C C . ASP A 1 438 ? 23.016 -9.016 -7.922 1 95.75 438 ASP A C 1
ATOM 3316 O O . ASP A 1 438 ? 22.031 -8.422 -8.367 1 95.75 438 ASP A O 1
ATOM 3320 N N . ALA A 1 439 ? 24.188 -9.07 -8.523 1 95.19 439 ALA A N 1
ATOM 3321 C CA . ALA A 1 439 ? 24.453 -8.266 -9.711 1 95.19 439 ALA A CA 1
ATOM 3322 C C . ALA A 1 439 ? 23.578 -8.695 -10.883 1 95.19 439 ALA A C 1
ATOM 3324 O O . ALA A 1 439 ? 23.125 -7.863 -11.664 1 95.19 439 ALA A O 1
ATOM 3325 N N . GLY A 1 440 ? 23.406 -9.992 -11.023 1 95.5 440 GLY A N 1
ATOM 3326 C CA . GLY A 1 440 ? 22.547 -10.492 -12.086 1 95.5 440 GLY A CA 1
ATOM 3327 C C . GLY A 1 440 ? 21.109 -10.086 -11.938 1 95.5 440 GLY A C 1
ATOM 3328 O O . GLY A 1 440 ? 20.453 -9.695 -12.914 1 95.5 440 GLY A O 1
ATOM 3329 N N . VAL A 1 441 ? 20.594 -10.133 -10.734 1 96.62 441 VAL A N 1
ATOM 3330 C CA . VAL A 1 441 ? 19.219 -9.727 -10.453 1 96.62 441 VAL A CA 1
ATOM 3331 C C . VAL A 1 441 ? 19.078 -8.227 -10.648 1 96.62 441 VAL A C 1
ATOM 3333 O O . VAL A 1 441 ? 18.109 -7.766 -11.281 1 96.62 441 VAL A O 1
ATOM 3336 N N . LEU A 1 442 ? 20.016 -7.434 -10.172 1 96.62 442 LEU A N 1
ATOM 3337 C CA . LEU A 1 442 ? 19.984 -5.984 -10.312 1 96.62 442 LEU A CA 1
ATOM 3338 C C . LEU A 1 442 ? 19.984 -5.582 -11.789 1 96.62 442 LEU A C 1
ATOM 3340 O O . LEU A 1 442 ? 19.328 -4.617 -12.172 1 96.62 442 LEU A O 1
ATOM 3344 N N . ALA A 1 443 ? 20.641 -6.383 -12.617 1 96.12 443 ALA A N 1
ATOM 3345 C CA . ALA A 1 443 ? 20.75 -6.074 -14.039 1 96.12 443 ALA A CA 1
ATOM 3346 C C . ALA A 1 443 ? 19.578 -6.633 -14.82 1 96.12 443 ALA A C 1
ATOM 3348 O O . ALA A 1 443 ? 19.406 -6.328 -16 1 96.12 443 ALA A O 1
ATOM 3349 N N . GLY A 1 444 ? 18.781 -7.426 -14.172 1 95.81 444 GLY A N 1
ATOM 3350 C CA . GLY A 1 444 ? 17.703 -8.102 -14.867 1 95.81 444 GLY A CA 1
ATOM 3351 C C . GLY A 1 444 ? 18.188 -9.234 -15.75 1 95.81 444 GLY A C 1
ATOM 3352 O O . GLY A 1 444 ? 17.5 -9.617 -16.703 1 95.81 444 GLY A O 1
ATOM 3353 N N . ASP A 1 445 ? 19.391 -9.742 -15.422 1 95.25 445 ASP A N 1
ATOM 3354 C CA . ASP A 1 445 ? 20 -10.797 -16.234 1 95.25 445 ASP A CA 1
ATOM 3355 C C . ASP A 1 445 ? 19.875 -12.156 -15.531 1 95.25 445 ASP A C 1
ATOM 3357 O O . ASP A 1 445 ? 20.859 -12.656 -14.984 1 95.25 445 ASP A O 1
ATOM 3361 N N . TYR A 1 446 ? 18.734 -12.703 -15.586 1 95.75 446 TYR A N 1
ATOM 3362 C CA . TYR A 1 446 ? 18.484 -14.008 -14.992 1 95.75 446 TYR A CA 1
ATOM 3363 C C . TYR A 1 446 ? 17.484 -14.805 -15.828 1 95.75 446 TYR A C 1
ATOM 3365 O O . TYR A 1 446 ? 16.844 -14.25 -16.734 1 95.75 446 TYR A O 1
ATOM 3373 N N . HIS A 1 447 ? 17.422 -16.047 -15.625 1 94.81 447 HIS A N 1
ATOM 3374 C CA . HIS A 1 447 ? 16.578 -16.984 -16.328 1 94.81 447 HIS A CA 1
ATOM 3375 C C . HIS A 1 447 ? 16.109 -18.109 -15.406 1 94.81 447 HIS A C 1
ATOM 3377 O O . HIS A 1 447 ? 16.391 -18.078 -14.203 1 94.81 447 HIS A O 1
ATOM 3383 N N . THR A 1 448 ? 15.422 -19.047 -15.883 1 91.94 448 THR A N 1
ATOM 3384 C CA . THR A 1 448 ? 14.734 -20.031 -15.062 1 91.94 448 THR A CA 1
ATOM 3385 C C . THR A 1 448 ? 15.742 -20.922 -14.328 1 91.94 448 THR A C 1
ATOM 3387 O O . THR A 1 448 ? 15.43 -21.484 -13.281 1 91.94 448 THR A O 1
ATOM 3390 N N . ASN A 1 449 ? 16.984 -21.031 -14.844 1 89.38 449 ASN A N 1
ATOM 3391 C CA . ASN A 1 449 ? 17.984 -21.875 -14.203 1 89.38 449 ASN A CA 1
ATOM 3392 C C . ASN A 1 449 ? 18.984 -21.047 -13.391 1 89.38 449 ASN A C 1
ATOM 3394 O O . ASN A 1 449 ? 19.984 -21.578 -12.898 1 89.38 449 ASN A O 1
ATOM 3398 N N . TYR A 1 450 ? 18.719 -19.781 -13.258 1 92.38 450 TYR A N 1
ATOM 3399 C CA . TYR A 1 450 ? 19.641 -18.844 -12.625 1 92.38 450 TYR A CA 1
ATOM 3400 C C . TYR A 1 450 ? 19.844 -19.188 -11.156 1 92.38 450 TYR A C 1
ATOM 3402 O O . TYR A 1 450 ? 20.984 -19.281 -10.688 1 92.38 450 TYR A O 1
ATOM 3410 N N . LEU A 1 451 ? 18.797 -19.422 -10.5 1 90.19 451 LEU A N 1
ATOM 3411 C CA . LEU A 1 451 ? 18.844 -19.578 -9.055 1 90.19 451 LEU A CA 1
ATOM 3412 C C . LEU A 1 451 ? 19.578 -20.875 -8.68 1 90.19 451 LEU A C 1
ATOM 3414 O O . LEU A 1 451 ? 20.312 -20.906 -7.691 1 90.19 451 LEU A O 1
ATOM 3418 N N . GLU A 1 452 ? 19.344 -21.891 -9.414 1 86.31 452 GLU A N 1
ATOM 3419 C CA . GLU A 1 452 ? 20.031 -23.156 -9.156 1 86.31 452 GLU A CA 1
ATOM 3420 C C . GLU A 1 452 ? 21.547 -23 -9.273 1 86.31 452 GLU A C 1
ATOM 3422 O O . GLU A 1 452 ? 22.297 -23.469 -8.414 1 86.31 452 GLU A O 1
ATOM 3427 N N . SER A 1 453 ? 21.906 -22.359 -10.32 1 87 453 SER A N 1
ATOM 3428 C CA . SER A 1 453 ? 23.328 -22.078 -10.508 1 87 453 SER A CA 1
ATOM 3429 C C . SER A 1 453 ? 23.859 -21.141 -9.438 1 87 453 SER A C 1
ATOM 3431 O O . SER A 1 453 ? 24.984 -21.312 -8.953 1 87 453 SER A O 1
ATOM 3433 N N . TRP A 1 454 ? 23.109 -20.203 -9.117 1 88.06 454 TRP A N 1
ATOM 3434 C CA . TRP A 1 454 ? 23.438 -19.203 -8.102 1 88.06 454 TRP A CA 1
ATOM 3435 C C . TRP A 1 454 ? 23.672 -19.859 -6.746 1 88.06 454 TRP A C 1
ATOM 3437 O O . TRP A 1 454 ? 24.656 -19.531 -6.059 1 88.06 454 TRP A O 1
ATOM 3447 N N . MET A 1 455 ? 22.875 -20.719 -6.363 1 85.62 455 MET A N 1
ATOM 3448 C CA . MET A 1 455 ? 22.953 -21.406 -5.078 1 85.62 455 MET A CA 1
ATOM 3449 C C . MET A 1 455 ? 24.172 -22.344 -5.035 1 85.62 455 MET A C 1
ATOM 3451 O O . MET A 1 455 ? 24.828 -22.469 -4 1 85.62 455 MET A O 1
ATOM 3455 N N . GLN A 1 456 ? 24.438 -22.969 -6.133 1 81.69 456 GLN A N 1
ATOM 3456 C CA . GLN A 1 456 ? 25.609 -23.859 -6.215 1 81.69 456 GLN A CA 1
ATOM 3457 C C . GLN A 1 456 ? 26.906 -23.078 -6.031 1 81.69 456 GLN A C 1
ATOM 3459 O O . GLN A 1 456 ? 27.828 -23.562 -5.387 1 81.69 456 GLN A O 1
ATOM 3464 N N . GLN A 1 457 ? 26.922 -21.984 -6.559 1 80.94 457 GLN A N 1
ATOM 3465 C CA . GLN A 1 457 ? 28.125 -21.156 -6.449 1 80.94 457 GLN A CA 1
ATOM 3466 C C . GLN A 1 457 ? 28.312 -20.641 -5.023 1 80.94 457 GLN A C 1
ATOM 3468 O O . GLN A 1 457 ? 29.453 -20.453 -4.57 1 80.94 457 GLN A O 1
ATOM 3473 N N . ARG A 1 458 ? 27.312 -20.359 -4.344 1 75.81 458 ARG A N 1
ATOM 3474 C CA . ARG A 1 458 ? 27.391 -19.812 -2.992 1 75.81 458 ARG A CA 1
ATOM 3475 C C . ARG A 1 458 ? 27.734 -20.906 -1.986 1 75.81 458 ARG A C 1
ATOM 3477 O O . ARG A 1 458 ? 28.391 -20.641 -0.973 1 75.81 458 ARG A O 1
ATOM 3484 N N . GLU A 1 459 ? 27.156 -22.078 -2.137 1 66.12 459 GLU A N 1
ATOM 3485 C CA . GLU A 1 459 ? 27.547 -23.203 -1.289 1 66.12 459 GLU A CA 1
ATOM 3486 C C . GLU A 1 459 ? 29.016 -23.531 -1.448 1 66.12 459 GLU A C 1
ATOM 3488 O O . GLU A 1 459 ? 29.688 -23.906 -0.482 1 66.12 459 GLU A O 1
ATOM 3493 N N . GLY A 1 460 ? 29.531 -23.375 -2.604 1 50.56 460 GLY A N 1
ATOM 3494 C CA . GLY A 1 460 ? 30.953 -23.641 -2.816 1 50.56 460 GLY A CA 1
ATOM 3495 C C . GLY A 1 460 ? 31.844 -22.609 -2.168 1 50.56 460 GLY A C 1
ATOM 3496 O O . GLY A 1 460 ? 33.031 -22.859 -1.932 1 50.56 460 GLY A O 1
ATOM 3497 N N . THR A 1 461 ? 31.344 -21.438 -2.096 1 46.75 461 THR A N 1
ATOM 3498 C CA . THR A 1 461 ? 32.188 -20.406 -1.485 1 46.75 461 THR A CA 1
ATOM 3499 C C . THR A 1 461 ? 32.062 -20.453 0.035 1 46.75 461 THR A C 1
ATOM 3501 O O . THR A 1 461 ? 32.781 -19.75 0.738 1 46.75 461 THR A O 1
ATOM 3504 N N . GLN A 1 462 ? 31.109 -21.078 0.617 1 40.72 462 GLN A N 1
ATOM 3505 C CA . GLN A 1 462 ? 31.188 -21.25 2.064 1 40.72 462 GLN A CA 1
ATOM 3506 C C . GLN A 1 462 ? 32.062 -22.453 2.43 1 40.72 462 GLN A C 1
ATOM 3508 O O . GLN A 1 462 ? 32 -23.484 1.755 1 40.72 462 GLN A O 1
ATOM 3513 N N . MET B 1 1 ? 32.531 -2.652 -11.336 1 26.11 1 MET B N 1
ATOM 3514 C CA . MET B 1 1 ? 31.297 -2.541 -12.133 1 26.11 1 MET B CA 1
ATOM 3515 C C . MET B 1 1 ? 30.125 -2.09 -11.273 1 26.11 1 MET B C 1
ATOM 3517 O O . MET B 1 1 ? 29.828 -2.711 -10.25 1 26.11 1 MET B O 1
ATOM 3521 N N . GLY B 1 2 ? 29.859 -0.755 -11.031 1 37.69 2 GLY B N 1
ATOM 3522 C CA . GLY B 1 2 ? 29.234 0.032 -9.977 1 37.69 2 GLY B CA 1
ATOM 3523 C C . GLY B 1 2 ? 27.828 -0.423 -9.633 1 37.69 2 GLY B C 1
ATOM 3524 O O . GLY B 1 2 ? 27.047 -0.757 -10.516 1 37.69 2 GLY B O 1
ATOM 3525 N N . VAL B 1 3 ? 27.594 -1.058 -8.625 1 45 3 VAL B N 1
ATOM 3526 C CA . VAL B 1 3 ? 26.281 -1.457 -8.094 1 45 3 VAL B CA 1
ATOM 3527 C C . VAL B 1 3 ? 25.234 -0.421 -8.477 1 45 3 VAL B C 1
ATOM 3529 O O . VAL B 1 3 ? 25.391 0.766 -8.18 1 45 3 VAL B O 1
ATOM 3532 N N . HIS B 1 4 ? 24.547 -0.475 -9.609 1 58.16 4 HIS B N 1
ATOM 3533 C CA . HIS B 1 4 ? 23.516 0.403 -10.148 1 58.16 4 HIS B CA 1
ATOM 3534 C C . HIS B 1 4 ? 22.484 0.765 -9.078 1 58.16 4 HIS B C 1
ATOM 3536 O O . HIS B 1 4 ? 21.703 -0.085 -8.648 1 58.16 4 HIS B O 1
ATOM 3542 N N . SER B 1 5 ? 22.953 1.745 -8.164 1 72.81 5 SER B N 1
ATOM 3543 C CA . SER B 1 5 ? 22.078 2.258 -7.109 1 72.81 5 SER B CA 1
ATOM 3544 C C . SER B 1 5 ? 21 3.156 -7.676 1 72.81 5 SER B C 1
ATOM 3546 O O . SER B 1 5 ? 21.203 3.854 -8.672 1 72.81 5 SER B O 1
ATOM 3548 N N . PHE B 1 6 ? 19.797 2.98 -7.242 1 86.19 6 PHE B N 1
ATOM 3549 C CA . PHE B 1 6 ? 18.641 3.797 -7.562 1 86.19 6 PHE B CA 1
ATOM 3550 C C . PHE B 1 6 ? 18.953 5.277 -7.395 1 86.19 6 PHE B C 1
ATOM 3552 O O . PHE B 1 6 ? 18.5 6.109 -8.188 1 86.19 6 PHE B O 1
ATOM 3559 N N . TYR B 1 7 ? 19.844 5.605 -6.551 1 93.19 7 TYR B N 1
ATOM 3560 C CA . TYR B 1 7 ? 20.219 6.977 -6.227 1 93.19 7 TYR B CA 1
ATOM 3561 C C . TYR B 1 7 ? 21.609 7.02 -5.574 1 93.19 7 TYR B C 1
ATOM 3563 O O . TYR B 1 7 ? 21.953 6.137 -4.781 1 93.19 7 TYR B O 1
ATOM 3571 N N . ARG B 1 8 ? 22.406 7.961 -5.957 1 94 8 ARG B N 1
ATOM 3572 C CA . ARG B 1 8 ? 23.703 8.203 -5.324 1 94 8 ARG B CA 1
ATOM 3573 C C . ARG B 1 8 ? 23.734 9.57 -4.652 1 94 8 ARG B C 1
ATOM 3575 O O . ARG B 1 8 ? 23.812 10.602 -5.332 1 94 8 ARG B O 1
ATOM 3582 N N . PRO B 1 9 ? 23.766 9.539 -3.344 1 96.56 9 PRO B N 1
ATOM 3583 C CA . PRO B 1 9 ? 23.781 10.82 -2.629 1 96.56 9 PRO B CA 1
ATOM 3584 C C . PRO B 1 9 ? 25 11.672 -3.004 1 96.56 9 PRO B C 1
ATOM 3586 O O . PRO B 1 9 ? 26.094 11.148 -3.188 1 96.56 9 PRO B O 1
ATOM 3589 N N . ARG B 1 10 ? 24.828 12.992 -3.037 1 95.88 10 ARG B N 1
ATOM 3590 C CA . ARG B 1 10 ? 25.906 13.906 -3.402 1 95.88 10 ARG B CA 1
ATOM 3591 C C . ARG B 1 10 ? 26.406 14.68 -2.186 1 95.88 10 ARG B C 1
ATOM 3593 O O . ARG B 1 10 ? 27.594 14.633 -1.861 1 95.88 10 ARG B O 1
ATOM 3600 N N . ARG B 1 11 ? 25.438 15.289 -1.512 1 97.38 11 ARG B N 1
ATOM 3601 C CA . ARG B 1 11 ? 25.781 16.141 -0.384 1 97.38 11 ARG B CA 1
ATOM 3602 C C . ARG B 1 11 ? 25.469 15.469 0.942 1 97.38 11 ARG B C 1
ATOM 3604 O O . ARG B 1 11 ? 26.109 15.734 1.957 1 97.38 11 ARG B O 1
ATOM 3611 N N . ILE B 1 12 ? 24.453 14.68 0.91 1 98.69 12 ILE B N 1
ATOM 3612 C CA . ILE B 1 12 ? 23.953 14.102 2.15 1 98.69 12 ILE B CA 1
ATOM 3613 C C . ILE B 1 12 ? 24.281 12.617 2.199 1 98.69 12 ILE B C 1
ATOM 3615 O O . ILE B 1 12 ? 23.516 11.789 1.682 1 98.69 12 ILE B O 1
ATOM 3619 N N . HIS B 1 13 ? 25.281 12.312 2.859 1 98.56 13 HIS B N 1
ATOM 3620 C CA . HIS B 1 13 ? 25.656 10.914 3.059 1 98.56 13 HIS B CA 1
ATOM 3621 C C . HIS B 1 13 ? 25.109 10.383 4.379 1 98.56 13 HIS B C 1
ATOM 3623 O O . HIS B 1 13 ? 24.703 9.219 4.469 1 98.56 13 HIS B O 1
ATOM 3629 N N . THR B 1 14 ? 25.141 11.242 5.367 1 98.81 14 THR B N 1
ATOM 3630 C CA . THR B 1 14 ? 24.578 10.93 6.68 1 98.81 14 THR B CA 1
ATOM 3631 C C . THR B 1 14 ? 23.5 11.93 7.062 1 98.81 14 THR B C 1
ATOM 3633 O O . THR B 1 14 ? 23.734 13.141 7.051 1 98.81 14 THR B O 1
ATOM 3636 N N . LEU B 1 15 ? 22.312 11.391 7.391 1 98.94 15 LEU B N 1
ATOM 3637 C CA . LEU B 1 15 ? 21.141 12.211 7.711 1 98.94 15 LEU B CA 1
ATOM 3638 C C . LEU B 1 15 ? 20.75 12.047 9.172 1 98.94 15 LEU B C 1
ATOM 3640 O O . LEU B 1 15 ? 20.516 10.93 9.641 1 98.94 15 LEU B O 1
ATOM 3644 N N . LEU B 1 16 ? 20.719 13.141 9.906 1 98.94 16 LEU B N 1
ATOM 3645 C CA . LEU B 1 16 ? 20.141 13.117 11.25 1 98.94 16 LEU B CA 1
ATOM 3646 C C . LEU B 1 16 ? 18.641 13.383 11.195 1 98.94 16 LEU B C 1
ATOM 3648 O O . LEU B 1 16 ? 18.203 14.359 10.586 1 98.94 16 LEU B O 1
ATOM 3652 N N . VAL B 1 17 ? 17.891 12.531 11.789 1 98.94 17 VAL B N 1
ATOM 3653 C CA . VAL B 1 17 ? 16.438 12.688 11.891 1 98.94 17 VAL B CA 1
ATOM 3654 C C . VAL B 1 17 ? 16.078 13.32 13.227 1 98.94 17 VAL B C 1
ATOM 3656 O O . VAL B 1 17 ? 16.031 12.633 14.258 1 98.94 17 VAL B O 1
ATOM 3659 N N . ALA B 1 18 ? 15.719 14.594 13.172 1 98.75 18 ALA B N 1
ATOM 3660 C CA . ALA B 1 18 ? 15.469 15.367 14.383 1 98.75 18 ALA B CA 1
ATOM 3661 C C . ALA B 1 18 ? 13.992 15.297 14.781 1 98.75 18 ALA B C 1
ATOM 3663 O O . ALA B 1 18 ? 13.352 16.328 14.969 1 98.75 18 ALA B O 1
ATOM 3664 N N . ASN B 1 19 ? 13.508 14.141 14.938 1 98.44 19 ASN B N 1
ATOM 3665 C CA . ASN B 1 19 ? 12.117 13.906 15.305 1 98.44 19 ASN B CA 1
ATOM 3666 C C . ASN B 1 19 ? 11.922 12.531 15.945 1 98.44 19 ASN B C 1
ATOM 3668 O O . ASN B 1 19 ? 12.898 11.828 16.219 1 98.44 19 ASN B O 1
ATOM 3672 N N . ARG B 1 20 ? 10.766 12.211 16.281 1 97.81 20 ARG B N 1
ATOM 3673 C CA . ARG B 1 20 ? 10.344 10.945 16.875 1 97.81 20 ARG B CA 1
ATOM 3674 C C . ARG B 1 20 ? 9.094 10.406 16.188 1 97.81 20 ARG B C 1
ATOM 3676 O O . ARG B 1 20 ? 8.547 11.055 15.297 1 97.81 20 ARG B O 1
ATOM 3683 N N . GLY B 1 21 ? 8.656 9.219 16.656 1 96.88 21 GLY B N 1
ATOM 3684 C CA . GLY B 1 21 ? 7.363 8.695 16.234 1 96.88 21 GLY B CA 1
ATOM 3685 C C . GLY B 1 21 ? 7.359 8.172 14.812 1 96.88 21 GLY B C 1
ATOM 3686 O O . GLY B 1 21 ? 8.391 7.723 14.312 1 96.88 21 GLY B O 1
ATOM 3687 N N . GLU B 1 22 ? 6.184 8.133 14.258 1 97.75 22 GLU B N 1
ATOM 3688 C CA . GLU B 1 22 ? 6.008 7.52 12.945 1 97.75 22 GLU B CA 1
ATOM 3689 C C . GLU B 1 22 ? 6.711 8.328 11.859 1 97.75 22 GLU B C 1
ATOM 3691 O O . GLU B 1 22 ? 7.203 7.766 10.883 1 97.75 22 GLU B O 1
ATOM 3696 N N . ILE B 1 23 ? 6.84 9.641 12.031 1 98.5 23 ILE B N 1
ATOM 3697 C CA . ILE B 1 23 ? 7.469 10.461 11 1 98.5 23 ILE B CA 1
ATOM 3698 C C . ILE B 1 23 ? 8.969 10.195 10.977 1 98.5 23 ILE B C 1
ATOM 3700 O O . ILE B 1 23 ? 9.594 10.219 9.914 1 98.5 23 ILE B O 1
ATOM 3704 N N . ALA B 1 24 ? 9.562 9.961 12.164 1 98.69 24 ALA B N 1
ATOM 3705 C CA . ALA B 1 24 ? 10.977 9.594 12.188 1 98.69 24 ALA B CA 1
ATOM 3706 C C . ALA B 1 24 ? 11.219 8.32 11.375 1 98.69 24 ALA B C 1
ATOM 3708 O O . ALA B 1 24 ? 12.18 8.242 10.602 1 98.69 24 ALA B O 1
ATOM 3709 N N . LEU B 1 25 ? 10.32 7.363 11.523 1 98.25 25 LEU B N 1
ATOM 3710 C CA . LEU B 1 25 ? 10.422 6.117 10.773 1 98.25 25 LEU B CA 1
ATOM 3711 C C . LEU B 1 25 ? 10.258 6.375 9.273 1 98.25 25 LEU B C 1
ATOM 3713 O O . LEU B 1 25 ? 10.984 5.801 8.461 1 98.25 25 LEU B O 1
ATOM 3717 N N . ARG B 1 26 ? 9.328 7.191 8.945 1 98.69 26 ARG B N 1
ATOM 3718 C CA . ARG B 1 26 ? 9.078 7.559 7.559 1 98.69 26 ARG B CA 1
ATOM 3719 C C . ARG B 1 26 ? 10.328 8.156 6.914 1 98.69 26 ARG B C 1
ATOM 3721 O O . ARG B 1 26 ? 10.68 7.805 5.785 1 98.69 26 ARG B O 1
ATOM 3728 N N . VAL B 1 27 ? 10.992 9.008 7.605 1 98.88 27 VAL B N 1
ATOM 3729 C CA . VAL B 1 27 ? 12.18 9.68 7.102 1 98.88 27 VAL B CA 1
ATOM 3730 C C . VAL B 1 27 ? 13.336 8.68 7 1 98.88 27 VAL B C 1
ATOM 3732 O O . VAL B 1 27 ? 14.07 8.664 6.012 1 98.88 27 VAL B O 1
ATOM 3735 N N . ILE B 1 28 ? 13.5 7.863 8 1 98.69 28 ILE B N 1
ATOM 3736 C CA . ILE B 1 28 ? 14.555 6.859 8.008 1 98.69 28 ILE B CA 1
ATOM 3737 C C . ILE B 1 28 ? 14.406 5.945 6.793 1 98.69 28 ILE B C 1
ATOM 3739 O O . ILE B 1 28 ? 15.383 5.703 6.074 1 98.69 28 ILE B O 1
ATOM 3743 N N . ARG B 1 29 ? 13.203 5.492 6.531 1 98.44 29 ARG B N 1
ATOM 3744 C CA . ARG B 1 29 ? 12.953 4.59 5.414 1 98.44 29 ARG B CA 1
ATOM 3745 C C . ARG B 1 29 ? 13.273 5.266 4.086 1 98.44 29 ARG B C 1
ATOM 3747 O O . ARG B 1 29 ? 13.938 4.676 3.229 1 98.44 29 ARG B O 1
ATOM 3754 N N . ALA B 1 30 ? 12.836 6.477 3.916 1 98.56 30 ALA B N 1
ATOM 3755 C CA . ALA B 1 30 ? 13.094 7.215 2.682 1 98.56 30 ALA B CA 1
ATOM 3756 C C . ALA B 1 30 ? 14.594 7.414 2.461 1 98.56 30 ALA B C 1
ATOM 3758 O O . ALA B 1 30 ? 15.094 7.223 1.351 1 98.56 30 ALA B O 1
ATOM 3759 N N . ALA B 1 31 ? 15.258 7.797 3.527 1 98.62 31 ALA B N 1
ATOM 3760 C CA . ALA B 1 31 ? 16.703 8.039 3.439 1 98.62 31 ALA B CA 1
ATOM 3761 C C . ALA B 1 31 ? 17.453 6.762 3.074 1 98.62 31 ALA B C 1
ATOM 3763 O O . ALA B 1 31 ? 18.328 6.777 2.205 1 98.62 31 ALA B O 1
ATOM 3764 N N . ARG B 1 32 ? 17.125 5.699 3.703 1 97.5 32 ARG B N 1
ATOM 3765 C CA . ARG B 1 32 ? 17.797 4.426 3.443 1 97.5 32 ARG B CA 1
ATOM 3766 C C . ARG B 1 32 ? 17.578 3.984 1.998 1 97.5 32 ARG B C 1
ATOM 3768 O O . ARG B 1 32 ? 18.5 3.475 1.36 1 97.5 32 ARG B O 1
ATOM 3775 N N . GLU B 1 33 ? 16.422 4.168 1.479 1 97.5 33 GLU B N 1
ATOM 3776 C CA . GLU B 1 33 ? 16.141 3.818 0.091 1 97.5 33 GLU B CA 1
ATOM 3777 C C . GLU B 1 33 ? 16.984 4.645 -0.872 1 97.5 33 GLU B C 1
ATOM 3779 O O . GLU B 1 33 ? 17.234 4.234 -2.008 1 97.5 33 GLU B O 1
ATOM 3784 N N . LEU B 1 34 ? 17.438 5.809 -0.43 1 97.88 34 LEU B N 1
ATOM 3785 C CA . LEU B 1 34 ? 18.266 6.688 -1.256 1 97.88 34 LEU B CA 1
ATOM 3786 C C . LEU B 1 34 ? 19.75 6.434 -1.012 1 97.88 34 LEU B C 1
ATOM 3788 O O . LEU B 1 34 ? 20.594 7.148 -1.539 1 97.88 34 LEU B O 1
ATOM 3792 N N . GLY B 1 35 ? 20.047 5.492 -0.122 1 96.5 35 GLY B N 1
ATOM 3793 C CA . GLY B 1 35 ? 21.438 5.141 0.132 1 96.5 35 GLY B CA 1
ATOM 3794 C C . GLY B 1 35 ? 22.094 6.027 1.171 1 96.5 35 GLY B C 1
ATOM 3795 O O . GLY B 1 35 ? 23.328 6.117 1.23 1 96.5 35 GLY B O 1
ATOM 3796 N N . MET B 1 36 ? 21.344 6.699 1.97 1 98.25 36 MET B N 1
ATOM 3797 C CA . MET B 1 36 ? 21.875 7.57 3.012 1 98.25 36 MET B CA 1
ATOM 3798 C C . MET B 1 36 ? 21.938 6.844 4.352 1 98.25 36 MET B C 1
ATOM 3800 O O . MET B 1 36 ? 21.031 6.078 4.691 1 98.25 36 MET B O 1
ATOM 3804 N N . ARG B 1 37 ? 23.016 7.07 5.082 1 98.31 37 ARG B N 1
ATOM 3805 C CA . ARG B 1 37 ? 23.109 6.598 6.461 1 98.31 37 ARG B CA 1
ATOM 3806 C C . ARG B 1 37 ? 22.203 7.414 7.379 1 98.31 37 ARG B C 1
ATOM 3808 O O . ARG B 1 37 ? 22.125 8.641 7.262 1 98.31 37 ARG B O 1
ATOM 3815 N N . THR B 1 38 ? 21.516 6.773 8.336 1 98.81 38 THR B N 1
ATOM 3816 C CA . THR B 1 38 ? 20.531 7.473 9.156 1 98.81 38 THR B CA 1
ATOM 3817 C C . THR B 1 38 ? 20.953 7.473 10.625 1 98.81 38 THR B C 1
ATOM 3819 O O . THR B 1 38 ? 21.484 6.48 11.125 1 98.81 38 THR B O 1
ATOM 3822 N N . VAL B 1 39 ? 20.719 8.602 11.25 1 98.88 39 VAL B N 1
ATOM 3823 C CA . VAL B 1 39 ? 20.953 8.766 12.68 1 98.88 39 VAL B CA 1
ATOM 3824 C C . VAL B 1 39 ? 19.656 9.227 13.359 1 98.88 39 VAL B C 1
ATOM 3826 O O . VAL B 1 39 ? 19.156 10.32 13.078 1 98.88 39 VAL B O 1
ATOM 3829 N N . ALA B 1 40 ? 19.141 8.406 14.25 1 98.75 40 ALA B N 1
ATOM 3830 C CA . ALA B 1 40 ? 17.969 8.797 15.039 1 98.75 40 ALA B CA 1
ATOM 3831 C C . ALA B 1 40 ? 18.391 9.516 16.312 1 98.75 40 ALA B C 1
ATOM 3833 O O . ALA B 1 40 ? 19.453 9.227 16.875 1 98.75 40 ALA B O 1
ATOM 3834 N N . VAL B 1 41 ? 17.609 10.438 16.766 1 98.88 41 VAL B N 1
ATOM 3835 C CA . VAL B 1 41 ? 17.781 11.008 18.094 1 98.88 41 VAL B CA 1
ATOM 3836 C C . VAL B 1 41 ? 16.688 10.484 19.016 1 98.88 41 VAL B C 1
ATOM 3838 O O . VAL B 1 41 ? 15.633 10.039 18.562 1 98.88 41 VAL B O 1
ATOM 3841 N N . TYR B 1 42 ? 16.984 10.477 20.328 1 98.69 42 TYR B N 1
ATOM 3842 C CA . TYR B 1 42 ? 15.961 10 21.25 1 98.69 42 TYR B CA 1
ATOM 3843 C C . TYR B 1 42 ? 16.125 10.633 22.625 1 98.69 42 TYR B C 1
ATOM 3845 O O . TYR B 1 42 ? 17.25 10.93 23.047 1 98.69 42 TYR B O 1
ATOM 3853 N N . SER B 1 43 ? 15.031 10.922 23.25 1 98.62 43 SER B N 1
ATOM 3854 C CA . SER B 1 43 ? 15 11.312 24.656 1 98.62 43 SER B CA 1
ATOM 3855 C C . SER B 1 43 ? 14.992 10.086 25.562 1 98.62 43 SER B C 1
ATOM 3857 O O . SER B 1 43 ? 14.906 8.953 25.094 1 98.62 43 SER B O 1
ATOM 3859 N N . ASP B 1 44 ? 14.992 10.383 26.891 1 98.38 44 ASP B N 1
ATOM 3860 C CA . ASP B 1 44 ? 14.883 9.297 27.859 1 98.38 44 ASP B CA 1
ATOM 3861 C C . ASP B 1 44 ? 13.617 8.469 27.609 1 98.38 44 ASP B C 1
ATOM 3863 O O . ASP B 1 44 ? 13.641 7.246 27.75 1 98.38 44 ASP B O 1
ATOM 3867 N N . ALA B 1 45 ? 12.641 9.086 27.219 1 97.62 45 ALA B N 1
ATOM 3868 C CA . ALA B 1 45 ? 11.336 8.445 27.094 1 97.62 45 ALA B CA 1
ATOM 3869 C C . ALA B 1 45 ? 11.289 7.582 25.828 1 97.62 45 ALA B C 1
ATOM 3871 O O . ALA B 1 45 ? 10.453 6.676 25.719 1 97.62 45 ALA B O 1
ATOM 3872 N N . ASP B 1 46 ? 12.219 7.836 24.891 1 97.62 46 ASP B N 1
ATOM 3873 C CA . ASP B 1 46 ? 12.141 7.184 23.594 1 97.62 46 ASP B CA 1
ATOM 3874 C C . ASP B 1 46 ? 13.305 6.219 23.391 1 97.62 46 ASP B C 1
ATOM 3876 O O . ASP B 1 46 ? 13.633 5.855 22.266 1 97.62 46 ASP B O 1
ATOM 3880 N N . ARG B 1 47 ? 13.836 5.773 24.422 1 97.12 47 ARG B N 1
ATOM 3881 C CA . ARG B 1 47 ? 15.008 4.914 24.359 1 97.12 47 ARG B CA 1
ATOM 3882 C C . ARG B 1 47 ? 14.719 3.652 23.547 1 97.12 47 ARG B C 1
ATOM 3884 O O . ARG B 1 47 ? 15.57 3.174 22.797 1 97.12 47 ARG B O 1
ATOM 3891 N N . ASP B 1 48 ? 13.539 3.148 23.641 1 95.62 48 ASP B N 1
ATOM 3892 C CA . ASP B 1 48 ? 13.195 1.882 23 1 95.62 48 ASP B CA 1
ATOM 3893 C C . ASP B 1 48 ? 12.289 2.102 21.797 1 95.62 48 ASP B C 1
ATOM 3895 O O . ASP B 1 48 ? 11.633 1.169 21.328 1 95.62 48 ASP B O 1
ATOM 3899 N N . ALA B 1 49 ? 12.273 3.324 21.312 1 96.44 49 ALA B N 1
ATOM 3900 C CA . ALA B 1 49 ? 11.422 3.639 20.172 1 96.44 49 ALA B CA 1
ATOM 3901 C C . ALA B 1 49 ? 11.883 2.896 18.922 1 96.44 49 ALA B C 1
ATOM 3903 O O . ALA B 1 49 ? 13.078 2.65 18.75 1 96.44 49 ALA B O 1
ATOM 3904 N N . LEU B 1 50 ? 10.977 2.58 18.031 1 95 50 LEU B N 1
ATOM 3905 C CA . LEU B 1 50 ? 11.266 1.826 16.812 1 95 50 LEU B CA 1
ATOM 3906 C C . LEU B 1 50 ? 12.25 2.58 15.93 1 95 50 LEU B C 1
ATOM 3908 O O . LEU B 1 50 ? 13.078 1.967 15.25 1 95 50 LEU B O 1
ATOM 3912 N N . ALA B 1 51 ? 12.117 3.863 15.875 1 96.56 51 ALA B N 1
ATOM 3913 C CA . ALA B 1 51 ? 13.023 4.672 15.062 1 96.56 51 ALA B CA 1
ATOM 3914 C C . ALA B 1 51 ? 14.469 4.48 15.508 1 96.56 51 ALA B C 1
ATOM 3916 O O . ALA B 1 51 ? 15.375 4.438 14.68 1 96.56 51 ALA B O 1
ATOM 3917 N N . VAL B 1 52 ? 14.648 4.398 16.797 1 97.38 52 VAL B N 1
ATOM 3918 C CA . VAL B 1 52 ? 15.977 4.207 17.375 1 97.38 52 VAL B CA 1
ATOM 3919 C C . VAL B 1 52 ? 16.531 2.844 16.969 1 97.38 52 VAL B C 1
ATOM 3921 O O . VAL B 1 52 ? 17.703 2.721 16.625 1 97.38 52 VAL B O 1
ATOM 3924 N N . ARG B 1 53 ? 15.688 1.894 16.859 1 94.19 53 ARG B N 1
ATOM 3925 C CA . ARG B 1 53 ? 16.078 0.524 16.547 1 94.19 53 ARG B CA 1
ATOM 3926 C C . ARG B 1 53 ? 16.391 0.376 15.062 1 94.19 53 ARG B C 1
ATOM 3928 O O . ARG B 1 53 ? 17.25 -0.426 14.68 1 94.19 53 ARG B O 1
ATOM 3935 N N . LEU B 1 54 ? 15.75 1.128 14.25 1 95.5 54 LEU B N 1
ATOM 3936 C CA . LEU B 1 54 ? 15.812 0.885 12.812 1 95.5 54 LEU B CA 1
ATOM 3937 C C . LEU B 1 54 ? 16.875 1.77 12.164 1 95.5 54 LEU B C 1
ATOM 3939 O O . LEU B 1 54 ? 17.344 1.472 11.062 1 95.5 54 LEU B O 1
ATOM 3943 N N . ALA B 1 55 ? 17.219 2.848 12.805 1 98.19 55 ALA B N 1
ATOM 3944 C CA . ALA B 1 55 ? 18.234 3.732 12.242 1 98.19 55 ALA B CA 1
ATOM 3945 C C . ALA B 1 55 ? 19.609 3.08 12.289 1 98.19 55 ALA B C 1
ATOM 3947 O O . ALA B 1 55 ? 19.828 2.139 13.055 1 98.19 55 ALA B O 1
ATOM 3948 N N . ASP B 1 56 ? 20.516 3.549 11.492 1 98.06 56 ASP B N 1
ATOM 3949 C CA . ASP B 1 56 ? 21.875 3.023 11.469 1 98.06 56 ASP B CA 1
ATOM 3950 C C . ASP B 1 56 ? 22.625 3.379 12.75 1 98.06 56 ASP B C 1
ATOM 3952 O O . ASP B 1 56 ? 23.531 2.652 13.164 1 98.06 56 ASP B O 1
ATOM 3956 N N . ALA B 1 57 ? 22.344 4.523 13.297 1 98.44 57 ALA B N 1
ATOM 3957 C CA . ALA B 1 57 ? 22.891 4.996 14.562 1 98.44 57 ALA B CA 1
ATOM 3958 C C . ALA B 1 57 ? 21.859 5.812 15.336 1 98.44 57 ALA B C 1
ATOM 3960 O O . ALA B 1 57 ? 20.828 6.211 14.781 1 98.44 57 ALA B O 1
ATOM 3961 N N . ALA B 1 58 ? 22.109 5.996 16.672 1 98.69 58 ALA B N 1
ATOM 3962 C CA . ALA B 1 58 ? 21.203 6.789 17.5 1 98.69 58 ALA B CA 1
ATOM 3963 C C . ALA B 1 58 ? 21.984 7.629 18.516 1 98.69 58 ALA B C 1
ATOM 3965 O O . ALA B 1 58 ? 23.031 7.207 19.016 1 98.69 58 ALA B O 1
ATOM 3966 N N . VAL B 1 59 ? 21.484 8.797 18.766 1 98.81 59 VAL B N 1
ATOM 3967 C CA . VAL B 1 59 ? 22.125 9.719 19.703 1 98.81 59 VAL B CA 1
ATOM 3968 C C . VAL B 1 59 ? 21.125 10.172 2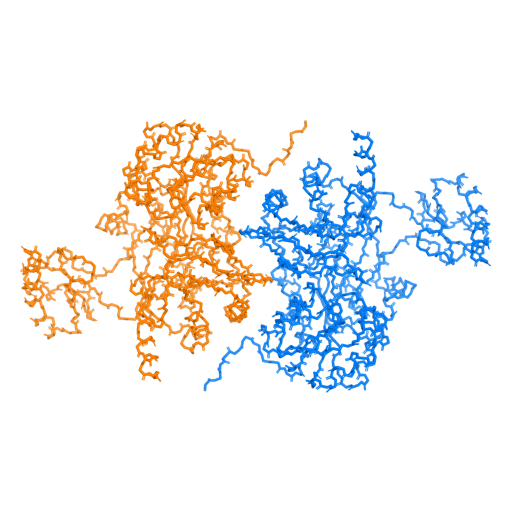0.75 1 98.81 59 VAL B C 1
ATOM 3970 O O . VAL B 1 59 ? 20.016 10.617 20.422 1 98.81 59 VAL B O 1
ATOM 3973 N N . HIS B 1 60 ? 21.484 10.062 22.031 1 98.75 60 HIS B N 1
ATOM 3974 C CA . HIS B 1 60 ? 20.688 10.555 23.141 1 98.75 60 HIS B CA 1
ATOM 3975 C C . HIS B 1 60 ? 20.734 12.078 23.234 1 98.75 60 HIS B C 1
ATOM 3977 O O . HIS B 1 60 ? 21.812 12.664 23.25 1 98.75 60 HIS B O 1
ATOM 3983 N N . ILE B 1 61 ? 19.562 12.703 23.328 1 98.75 61 ILE B N 1
ATOM 3984 C CA . ILE B 1 61 ? 19.594 14.164 23.234 1 98.75 61 ILE B CA 1
ATOM 3985 C C . ILE B 1 61 ? 19.047 14.773 24.531 1 98.75 61 ILE B C 1
ATOM 3987 O O . ILE B 1 61 ? 18.828 15.977 24.609 1 98.75 61 ILE B O 1
ATOM 3991 N N . GLY B 1 62 ? 18.688 13.969 25.578 1 98.44 62 GLY B N 1
ATOM 3992 C CA . GLY B 1 62 ? 18.312 14.555 26.859 1 98.44 62 GLY B CA 1
ATOM 3993 C C . GLY B 1 62 ? 17.125 13.867 27.5 1 98.44 62 GLY B C 1
ATOM 3994 O O . GLY B 1 62 ? 16.734 12.773 27.094 1 98.44 62 GLY B O 1
ATOM 3995 N N . PRO B 1 63 ? 16.578 14.547 28.578 1 98.19 63 PRO B N 1
ATOM 3996 C CA . PRO B 1 63 ? 15.461 13.984 29.328 1 98.19 63 PRO B CA 1
ATOM 3997 C C . PRO B 1 63 ? 14.148 13.984 28.547 1 98.19 63 PRO B C 1
ATOM 3999 O O . PRO B 1 63 ? 14.109 14.484 27.422 1 98.19 63 PRO B O 1
ATOM 4002 N N . ALA B 1 64 ? 13.133 13.453 29.094 1 97.69 64 ALA B N 1
ATOM 4003 C CA . ALA B 1 64 ? 11.859 13.172 28.438 1 97.69 64 ALA B CA 1
ATOM 4004 C C . ALA B 1 64 ? 11.148 14.469 28.047 1 97.69 64 ALA B C 1
ATOM 4006 O O . ALA B 1 64 ? 10.5 14.523 27 1 97.69 64 ALA B O 1
ATOM 4007 N N . HIS B 1 65 ? 11.312 15.438 28.812 1 97.31 65 HIS B N 1
ATOM 4008 C CA . HIS B 1 65 ? 10.602 16.672 28.516 1 97.31 65 HIS B CA 1
ATOM 4009 C C . HIS B 1 65 ? 11.094 17.297 27.219 1 97.31 65 HIS B C 1
ATOM 4011 O O . HIS B 1 65 ? 12.305 17.484 27.031 1 97.31 65 HIS B O 1
ATOM 4017 N N . ALA B 1 66 ? 10.227 17.719 26.359 1 95.94 66 ALA B N 1
ATOM 4018 C CA . ALA B 1 66 ? 10.547 18.125 25 1 95.94 66 ALA B CA 1
ATOM 4019 C C . ALA B 1 66 ? 11.516 19.297 24.984 1 95.94 66 ALA B C 1
ATOM 4021 O O . ALA B 1 66 ? 12.414 19.375 24.141 1 95.94 66 ALA B O 1
ATOM 4022 N N . THR B 1 67 ? 11.352 20.297 25.906 1 95.81 67 THR B N 1
ATOM 4023 C CA . THR B 1 67 ? 12.172 21.5 25.922 1 95.81 67 THR B CA 1
ATOM 4024 C C . THR B 1 67 ? 13.617 21.156 26.25 1 95.81 67 THR B C 1
ATOM 4026 O O . THR B 1 67 ? 14.523 21.969 26.016 1 95.81 67 THR B O 1
ATOM 4029 N N . ARG B 1 68 ? 13.82 19.922 26.781 1 97.44 68 ARG B N 1
ATOM 4030 C CA . ARG B 1 68 ? 15.156 19.5 27.156 1 97.44 68 ARG B CA 1
ATOM 4031 C C . ARG B 1 68 ? 15.703 18.453 26.203 1 97.44 68 ARG B C 1
ATOM 4033 O O . ARG B 1 68 ? 16.766 17.875 26.453 1 97.44 68 ARG B O 1
ATOM 4040 N N . SER B 1 69 ? 14.945 18.188 25.141 1 97.88 69 SER B N 1
ATOM 4041 C CA . SER B 1 69 ? 15.367 17.188 24.172 1 97.88 69 SER B CA 1
ATOM 4042 C C . SER B 1 69 ? 14.984 17.609 22.75 1 97.88 69 SER B C 1
ATOM 4044 O O . SER B 1 69 ? 15.727 18.359 22.109 1 97.88 69 SER B O 1
ATOM 4046 N N . TYR B 1 70 ? 13.797 17.344 22.297 1 98.25 70 TYR B N 1
ATOM 4047 C CA . TYR B 1 70 ? 13.422 17.5 20.891 1 98.25 70 TYR B CA 1
ATOM 4048 C C . TYR B 1 70 ? 13.312 18.969 20.516 1 98.25 70 TYR B C 1
ATOM 4050 O O . TYR B 1 70 ? 13.391 19.328 19.344 1 98.25 70 TYR B O 1
ATOM 4058 N N . LEU B 1 71 ? 13.117 19.859 21.5 1 97.44 71 LEU B N 1
ATOM 4059 C CA . LEU B 1 71 ? 13.023 21.297 21.25 1 97.44 71 LEU B CA 1
ATOM 4060 C C . LEU B 1 71 ? 14.336 22 21.594 1 97.44 71 LEU B C 1
ATOM 4062 O O . LEU B 1 71 ? 14.422 23.219 21.562 1 97.44 71 LEU B O 1
ATOM 4066 N N . ASN B 1 72 ? 15.328 21.203 21.953 1 98.25 72 ASN B N 1
ATOM 4067 C CA . ASN B 1 72 ? 16.641 21.734 22.281 1 98.25 72 ASN B CA 1
ATOM 4068 C C . ASN B 1 72 ? 17.547 21.766 21.062 1 98.25 72 ASN B C 1
ATOM 4070 O O . ASN B 1 72 ? 18.234 20.781 20.75 1 98.25 72 ASN B O 1
ATOM 4074 N N . ALA B 1 73 ? 17.656 22.969 20.453 1 98.56 73 ALA B N 1
ATOM 4075 C CA . ALA B 1 73 ? 18.422 23.141 19.219 1 98.56 73 ALA B CA 1
ATOM 4076 C C . ALA B 1 73 ? 19.891 22.797 19.422 1 98.56 73 ALA B C 1
ATOM 4078 O O . ALA B 1 73 ? 20.531 22.188 18.562 1 98.56 73 ALA B O 1
ATOM 4079 N N . GLU B 1 74 ? 20.406 23.203 20.516 1 98.44 74 GLU B N 1
ATOM 4080 C CA . GLU B 1 74 ? 21.812 22.953 20.812 1 98.44 74 GLU B CA 1
ATOM 4081 C C . GLU B 1 74 ? 22.109 21.453 20.891 1 98.44 74 GLU B C 1
ATOM 4083 O O . GLU B 1 74 ? 23.125 20.984 20.375 1 98.44 74 GLU B O 1
ATOM 4088 N N . ALA B 1 75 ? 21.266 20.734 21.531 1 98.69 75 ALA B N 1
ATOM 4089 C CA . ALA B 1 75 ? 21.422 19.281 21.656 1 98.69 75 ALA B CA 1
ATOM 4090 C C . ALA B 1 75 ? 21.375 18.609 20.281 1 98.69 75 ALA B C 1
ATOM 4092 O O . ALA B 1 75 ? 22.125 17.672 20 1 98.69 75 ALA B O 1
ATOM 4093 N N . LEU B 1 76 ? 20.516 19.062 19.453 1 98.88 76 LEU B N 1
ATOM 4094 C CA . LEU B 1 76 ? 20.359 18.5 18.125 1 98.88 76 LEU B CA 1
ATOM 4095 C C . LEU B 1 76 ? 21.578 18.797 17.266 1 98.88 76 LEU B C 1
ATOM 4097 O O . LEU B 1 76 ? 22.047 17.938 16.516 1 98.88 76 LEU B O 1
ATOM 4101 N N . LEU B 1 77 ? 22.078 20.016 17.344 1 98.81 77 LEU B N 1
ATOM 4102 C CA . LEU B 1 77 ? 23.266 20.391 16.594 1 98.81 77 LEU B CA 1
ATOM 4103 C C . LEU B 1 77 ? 24.484 19.594 17.078 1 98.81 77 LEU B C 1
ATOM 4105 O O . LEU B 1 77 ? 25.328 19.188 16.281 1 98.81 77 LEU B O 1
ATOM 4109 N N . ALA B 1 78 ? 24.562 19.406 18.344 1 98.75 78 ALA B N 1
ATOM 4110 C CA . ALA B 1 78 ? 25.641 18.594 18.891 1 98.75 78 ALA B CA 1
ATOM 4111 C C . ALA B 1 78 ? 25.547 17.156 18.391 1 98.75 78 ALA B C 1
ATOM 4113 O O . ALA B 1 78 ? 26.562 16.547 18.062 1 98.75 78 ALA B O 1
ATOM 4114 N N . ALA B 1 79 ? 24.344 16.625 18.391 1 98.81 79 ALA B N 1
ATOM 4115 C CA . ALA B 1 79 ? 24.125 15.273 17.875 1 98.81 79 ALA B CA 1
ATOM 4116 C C . ALA B 1 79 ? 24.562 15.156 16.422 1 98.81 79 ALA B C 1
ATOM 4118 O O . ALA B 1 79 ? 25.141 14.141 16.031 1 98.81 79 ALA B O 1
ATOM 4119 N N . ALA B 1 80 ? 24.234 16.156 15.648 1 98.81 80 ALA B N 1
ATOM 4120 C CA . ALA B 1 80 ? 24.656 16.156 14.25 1 98.81 80 ALA B CA 1
ATOM 4121 C C . ALA B 1 80 ? 26.172 16.156 14.125 1 98.81 80 ALA B C 1
ATOM 4123 O O . ALA B 1 80 ? 26.734 15.391 13.336 1 98.81 80 ALA B O 1
ATOM 4124 N N . ARG B 1 81 ? 26.797 16.984 14.891 1 98.06 81 ARG B N 1
ATOM 4125 C CA . ARG B 1 81 ? 28.25 17.062 14.867 1 98.06 81 ARG B CA 1
ATOM 4126 C C . ARG B 1 81 ? 28.875 15.734 15.289 1 98.06 81 ARG B C 1
ATOM 4128 O O . ARG B 1 81 ? 29.781 15.234 14.617 1 98.06 81 ARG B O 1
ATOM 4135 N N . ASP B 1 82 ? 28.359 15.156 16.312 1 97.5 82 ASP B N 1
ATOM 4136 C CA . ASP B 1 82 ? 28.922 13.93 16.891 1 97.5 82 ASP B CA 1
ATOM 4137 C C . ASP B 1 82 ? 28.75 12.75 15.938 1 97.5 82 ASP B C 1
ATOM 4139 O O . ASP B 1 82 ? 29.578 11.828 15.93 1 97.5 82 ASP B O 1
ATOM 4143 N N . SER B 1 83 ? 27.703 12.781 15.188 1 98.25 83 SER B N 1
ATOM 4144 C CA . SER B 1 83 ? 27.391 11.641 14.328 1 98.25 83 SER B CA 1
ATOM 4145 C C . SER B 1 83 ? 27.953 11.836 12.922 1 98.25 83 SER B C 1
ATOM 4147 O O . SER B 1 83 ? 27.859 10.938 12.086 1 98.25 83 SER B O 1
ATOM 4149 N N . GLY B 1 84 ? 28.469 13.016 12.672 1 98.25 84 GLY B N 1
ATOM 4150 C CA . GLY B 1 84 ? 29 13.297 11.344 1 98.25 84 GLY B CA 1
ATOM 4151 C C . GLY B 1 84 ? 27.922 13.5 10.305 1 98.25 84 GLY B C 1
ATOM 4152 O O . GLY B 1 84 ? 28.109 13.195 9.125 1 98.25 84 GLY B O 1
ATOM 4153 N N . ALA B 1 85 ? 26.797 13.945 10.719 1 98.81 85 ALA B N 1
ATOM 4154 C CA . ALA B 1 85 ? 25.688 14.18 9.797 1 98.81 85 ALA B CA 1
ATOM 4155 C C . ALA B 1 85 ? 25.984 15.344 8.859 1 98.81 85 ALA B C 1
ATOM 4157 O O . ALA B 1 85 ? 26.656 16.312 9.25 1 98.81 85 ALA B O 1
ATOM 4158 N N . ASP B 1 86 ? 25.438 15.203 7.672 1 98.81 86 ASP B N 1
ATOM 4159 C CA . ASP B 1 86 ? 25.547 16.266 6.672 1 98.81 86 ASP B CA 1
ATOM 4160 C C . ASP B 1 86 ? 24.281 17.125 6.652 1 98.81 86 ASP B C 1
ATOM 4162 O O . ASP B 1 86 ? 24.297 18.25 6.145 1 98.81 86 ASP B O 1
ATOM 4166 N N . ALA B 1 87 ? 23.25 16.562 7.16 1 98.94 87 ALA B N 1
ATOM 4167 C CA . ALA B 1 87 ? 21.938 17.203 7.051 1 98.94 87 ALA B CA 1
ATOM 4168 C C . ALA B 1 87 ? 21.047 16.812 8.219 1 98.94 87 ALA B C 1
ATOM 4170 O O . ALA B 1 87 ? 21.281 15.805 8.891 1 98.94 87 ALA B O 1
ATOM 4171 N N . ILE B 1 88 ? 20.047 17.656 8.461 1 98.94 88 ILE B N 1
ATOM 4172 C CA . ILE B 1 88 ? 19.031 17.391 9.477 1 98.94 88 ILE B CA 1
ATOM 4173 C C . ILE B 1 88 ? 17.641 17.453 8.836 1 98.94 88 ILE B C 1
ATOM 4175 O O . ILE B 1 88 ? 17.297 18.438 8.18 1 98.94 88 ILE B O 1
ATOM 4179 N N . HIS B 1 89 ? 16.906 16.406 8.93 1 98.94 89 HIS B N 1
ATOM 4180 C CA . HIS B 1 89 ? 15.477 16.406 8.609 1 98.94 89 HIS B CA 1
ATOM 4181 C C . HIS B 1 89 ? 14.633 16.562 9.875 1 98.94 89 HIS B C 1
ATOM 4183 O O . HIS B 1 89 ? 14.633 15.68 10.734 1 98.94 89 HIS B O 1
ATOM 4189 N N . PRO B 1 90 ? 13.859 17.562 9.953 1 98.5 90 PRO B N 1
ATOM 4190 C CA . PRO B 1 90 ? 13.164 17.844 11.219 1 98.5 90 PRO B CA 1
ATOM 4191 C C . PRO B 1 90 ? 11.789 17.188 11.289 1 98.5 90 PRO B C 1
ATOM 4193 O O . PRO B 1 90 ? 11.133 17.234 12.336 1 98.5 90 PRO B O 1
ATOM 4196 N N . GLY B 1 91 ? 11.297 16.547 10.203 1 97.88 91 GLY B N 1
ATOM 4197 C CA . GLY B 1 91 ? 9.961 15.977 10.188 1 97.88 91 GLY B CA 1
ATOM 4198 C C . GLY B 1 91 ? 8.867 17.016 10.328 1 97.88 91 GLY B C 1
ATOM 4199 O O . GLY B 1 91 ? 8.852 18.016 9.594 1 97.88 91 GLY B O 1
ATOM 4200 N N . TYR B 1 92 ? 7.898 16.734 11.141 1 96.44 92 TYR B N 1
ATOM 4201 C CA . TYR B 1 92 ? 6.898 17.719 11.539 1 96.44 92 TYR B CA 1
ATOM 4202 C C . TYR B 1 92 ? 6.77 17.781 13.055 1 96.44 92 TYR B C 1
ATOM 4204 O O . TYR B 1 92 ? 7.105 16.828 13.758 1 96.44 92 TYR B O 1
ATOM 4212 N N . GLY B 1 93 ? 6.312 18.953 13.508 1 92.62 93 GLY B N 1
ATOM 4213 C CA . GLY B 1 93 ? 6.316 19.188 14.938 1 92.62 93 GLY B CA 1
ATOM 4214 C C . GLY B 1 93 ? 7.668 19.625 15.469 1 92.62 93 GLY B C 1
ATOM 4215 O O . GLY B 1 93 ? 8.641 19.703 14.711 1 92.62 93 GLY B O 1
ATOM 4216 N N . PHE B 1 94 ? 7.711 20.078 16.719 1 96.19 94 PHE B N 1
ATOM 4217 C CA . PHE B 1 94 ? 8.938 20.5 17.391 1 96.19 94 PHE B CA 1
ATOM 4218 C C . PHE B 1 94 ? 9.602 21.641 16.656 1 96.19 94 PHE B C 1
ATOM 4220 O O . PHE B 1 94 ? 9.016 22.719 16.516 1 96.19 94 PHE B O 1
ATOM 4227 N N . LEU B 1 95 ? 10.789 21.359 16.062 1 96.81 95 LEU B N 1
ATOM 4228 C CA . LEU B 1 95 ? 11.539 22.469 15.492 1 96.81 95 LEU B CA 1
ATOM 4229 C C . LEU B 1 95 ? 11.398 22.5 13.977 1 96.81 95 LEU B C 1
ATOM 4231 O O . LEU B 1 95 ? 12.148 23.219 13.297 1 96.81 95 LEU B O 1
ATOM 4235 N N . ALA B 1 96 ? 10.43 21.828 13.414 1 97.19 96 ALA B N 1
ATOM 4236 C CA . ALA B 1 96 ? 10.312 21.641 11.969 1 97.19 96 ALA B CA 1
ATOM 4237 C C . ALA B 1 96 ? 9.992 22.969 11.281 1 97.19 96 ALA B C 1
ATOM 4239 O O . ALA B 1 96 ? 10.359 23.172 10.125 1 97.19 96 ALA B O 1
ATOM 4240 N N . GLU B 1 97 ? 9.32 23.844 12.016 1 95 97 GLU B N 1
ATOM 4241 C CA . GLU B 1 97 ? 8.961 25.141 11.43 1 95 97 GLU B CA 1
ATOM 4242 C C . GLU B 1 97 ? 9.625 26.297 12.18 1 95 97 GLU B C 1
ATOM 4244 O O . GLU B 1 97 ? 9.078 27.391 12.25 1 95 97 GLU B O 1
ATOM 4249 N N . ASN B 1 98 ? 10.711 25.969 12.812 1 96.12 98 ASN B N 1
ATOM 4250 C CA . ASN B 1 98 ? 11.453 26.984 13.562 1 96.12 98 ASN B CA 1
ATOM 4251 C C . ASN B 1 98 ? 12.531 27.641 12.703 1 96.12 98 ASN B C 1
ATOM 4253 O O . ASN B 1 98 ? 13.539 27 12.375 1 96.12 98 ASN B O 1
ATOM 4257 N N . ALA B 1 99 ? 12.336 28.906 12.43 1 97.44 99 ALA B N 1
ATOM 4258 C CA . ALA B 1 99 ? 13.242 29.625 11.539 1 97.44 99 ALA B CA 1
ATOM 4259 C C . ALA B 1 99 ? 14.648 29.719 12.141 1 97.44 99 ALA B C 1
ATOM 4261 O O . ALA B 1 99 ? 15.641 29.594 11.43 1 97.44 99 ALA B O 1
ATOM 4262 N N . ASP B 1 100 ? 14.688 29.953 13.406 1 97.69 100 ASP B N 1
ATOM 4263 C CA . ASP B 1 100 ? 15.977 30.094 14.07 1 97.69 100 ASP B CA 1
ATOM 4264 C C . ASP B 1 100 ? 16.766 28.781 14.016 1 97.69 100 ASP B C 1
ATOM 4266 O O . ASP B 1 100 ? 17.984 28.781 13.867 1 97.69 100 ASP B O 1
ATOM 4270 N N . PHE B 1 101 ? 16.109 27.688 14.172 1 98.38 101 PHE B N 1
ATOM 4271 C CA . PHE B 1 101 ? 16.766 26.375 14.078 1 98.38 101 PHE B CA 1
ATOM 4272 C C . PHE B 1 101 ? 17.266 26.125 12.664 1 98.38 101 PHE B C 1
ATOM 4274 O O . PHE B 1 101 ? 18.391 25.672 12.469 1 98.38 101 PHE B O 1
ATOM 4281 N N . SER B 1 102 ? 16.375 26.344 11.719 1 98.56 102 SER B N 1
ATOM 4282 C CA . SER B 1 102 ? 16.812 26.219 10.328 1 98.56 102 SER B CA 1
ATOM 4283 C C . SER B 1 102 ? 18.062 27.031 10.055 1 98.56 102 SER B C 1
ATOM 4285 O O . SER B 1 102 ? 19 26.531 9.422 1 98.56 102 SER B O 1
ATOM 4287 N N . GLN B 1 103 ? 18.109 28.281 10.523 1 98.5 103 GLN B N 1
ATOM 4288 C CA . GLN B 1 103 ? 19.266 29.141 10.352 1 98.5 103 GLN B CA 1
ATOM 4289 C C . GLN B 1 103 ? 20.484 28.578 11.062 1 98.5 103 GLN B C 1
ATOM 4291 O O . GLN B 1 103 ? 21.594 28.578 10.516 1 98.5 103 GLN B O 1
ATOM 4296 N N . ALA B 1 104 ? 20.297 28.109 12.273 1 98.75 104 ALA B N 1
ATOM 4297 C CA . ALA B 1 104 ? 21.391 27.547 13.055 1 98.75 104 ALA B CA 1
ATOM 4298 C C . ALA B 1 104 ? 22 26.328 12.352 1 98.75 104 ALA B C 1
ATOM 4300 O O . ALA B 1 104 ? 23.219 26.141 12.383 1 98.75 104 ALA B O 1
ATOM 4301 N N . VAL B 1 105 ? 21.172 25.5 11.781 1 98.81 105 VAL B N 1
ATOM 4302 C CA . VAL B 1 105 ? 21.625 24.328 11.039 1 98.81 105 VAL B CA 1
ATOM 4303 C C . VAL B 1 105 ? 22.516 24.766 9.875 1 98.81 105 VAL B C 1
ATOM 4305 O O . VAL B 1 105 ? 23.594 24.219 9.68 1 98.81 105 VAL B O 1
ATOM 4308 N N . THR B 1 106 ? 22.062 25.734 9.156 1 98.38 106 THR B N 1
ATOM 4309 C CA . THR B 1 106 ? 22.797 26.219 7.996 1 98.38 106 THR B CA 1
ATOM 4310 C C . THR B 1 106 ? 24.094 26.891 8.43 1 98.38 106 THR B C 1
ATOM 4312 O O . THR B 1 106 ? 25.125 26.766 7.777 1 98.38 106 THR B O 1
ATOM 4315 N N . ASP B 1 107 ? 24 27.656 9.469 1 98.5 107 ASP B N 1
ATOM 4316 C CA . ASP B 1 107 ? 25.188 28.328 10 1 98.5 107 ASP B CA 1
ATOM 4317 C C . ASP B 1 107 ? 26.25 27.328 10.422 1 98.5 107 ASP B C 1
ATOM 4319 O O . ASP B 1 107 ? 27.453 27.625 10.383 1 98.5 107 ASP B O 1
ATOM 4323 N N . ALA B 1 108 ? 25.859 26.188 10.82 1 98.5 108 ALA B N 1
ATOM 4324 C CA . ALA B 1 108 ? 26.781 25.125 11.258 1 98.5 108 ALA B CA 1
ATOM 4325 C C . ALA B 1 108 ? 27.359 24.391 10.055 1 98.5 108 ALA B C 1
ATOM 4327 O O . ALA B 1 108 ? 28.125 23.438 10.227 1 98.5 108 ALA B O 1
ATOM 4328 N N . GLY B 1 109 ? 26.938 24.75 8.891 1 98.19 109 GLY B N 1
ATOM 4329 C CA . GLY B 1 109 ? 27.453 24.141 7.68 1 98.19 109 GLY B CA 1
ATOM 4330 C C . GLY B 1 109 ? 26.688 22.891 7.273 1 98.19 109 GLY B C 1
ATOM 4331 O O . GLY B 1 109 ? 27.172 22.109 6.457 1 98.19 109 GLY B O 1
ATOM 4332 N N . LEU B 1 110 ? 25.562 22.672 7.844 1 98.75 110 LEU B N 1
ATOM 4333 C CA . LEU B 1 110 ? 24.734 21.516 7.547 1 98.75 110 LEU B CA 1
ATOM 4334 C C . LEU B 1 110 ? 23.578 21.891 6.617 1 98.75 110 LEU B C 1
ATOM 4336 O O . LEU B 1 110 ? 23.25 23.062 6.473 1 98.75 110 LEU B O 1
ATOM 4340 N N . VAL B 1 111 ? 22.984 20.891 6.035 1 98.75 111 VAL B N 1
ATOM 4341 C CA . VAL B 1 111 ? 21.812 21.078 5.191 1 98.75 111 VAL B CA 1
ATOM 4342 C C . VAL B 1 111 ? 20.547 20.891 6.027 1 98.75 111 VAL B C 1
ATOM 4344 O O . VAL B 1 111 ? 20.375 19.891 6.711 1 98.75 111 VAL B O 1
ATOM 4347 N N . PHE B 1 112 ? 19.734 21.906 6.051 1 98.69 112 PHE B N 1
ATOM 4348 C CA . PHE B 1 112 ? 18.406 21.766 6.605 1 98.69 112 PHE B CA 1
ATOM 4349 C C . PHE B 1 112 ? 17.438 21.234 5.551 1 98.69 112 PHE B C 1
ATOM 4351 O O . PHE B 1 112 ? 17.234 21.859 4.508 1 98.69 112 PHE B O 1
ATOM 4358 N N . VAL B 1 113 ? 16.812 20.062 5.754 1 98.88 113 VAL B N 1
ATOM 4359 C CA . VAL B 1 113 ? 15.859 19.5 4.797 1 98.88 113 VAL B CA 1
ATOM 4360 C C . VAL B 1 113 ? 14.508 20.203 4.938 1 98.88 113 VAL B C 1
ATOM 4362 O O . VAL B 1 113 ? 13.672 19.797 5.746 1 98.88 113 VAL B O 1
ATOM 4365 N N . GLY B 1 114 ? 14.219 21.156 4.156 1 98 114 GLY B N 1
ATOM 4366 C CA . GLY B 1 114 ? 13.062 22.031 4.191 1 98 114 GLY B CA 1
ATOM 4367 C C . GLY B 1 114 ? 13.352 23.422 3.662 1 98 114 GLY B C 1
ATOM 4368 O O . GLY B 1 114 ? 14.398 23.656 3.045 1 98 114 GLY B O 1
ATOM 4369 N N . PRO B 1 115 ? 12.492 24.281 3.785 1 98 115 PRO B N 1
ATOM 4370 C CA . PRO B 1 115 ? 12.711 25.656 3.299 1 98 115 PRO B CA 1
ATOM 4371 C C . PRO B 1 115 ? 13.734 26.422 4.133 1 98 115 PRO B C 1
ATOM 4373 O O . PRO B 1 115 ? 14.062 26 5.25 1 98 115 PRO B O 1
ATOM 4376 N N . ASP B 1 116 ? 14.219 27.484 3.592 1 97.75 116 ASP B N 1
ATOM 4377 C CA . ASP B 1 116 ? 15.203 28.281 4.309 1 97.75 116 ASP B CA 1
ATOM 4378 C C . ASP B 1 116 ? 14.555 29.078 5.43 1 97.75 116 ASP B C 1
ATOM 4380 O O . ASP B 1 116 ? 13.328 29.203 5.484 1 97.75 116 ASP B O 1
ATOM 4384 N N . ALA B 1 117 ? 15.367 29.609 6.266 1 98.25 117 ALA B N 1
ATOM 4385 C CA . ALA B 1 117 ? 14.914 30.312 7.465 1 98.25 117 ALA B CA 1
ATOM 4386 C C . ALA B 1 117 ? 14.047 31.516 7.102 1 98.25 117 ALA B C 1
ATOM 4388 O O . ALA B 1 117 ? 13.062 31.797 7.785 1 98.25 117 ALA B O 1
ATOM 4389 N N . ARG B 1 118 ? 14.359 32.219 6.086 1 97.69 118 ARG B N 1
ATOM 4390 C CA . ARG B 1 118 ? 13.609 33.375 5.66 1 97.69 118 ARG B CA 1
ATOM 4391 C C . ARG B 1 118 ? 12.18 33 5.285 1 97.69 118 ARG B C 1
ATOM 4393 O O . ARG B 1 118 ? 11.227 33.688 5.695 1 97.69 118 ARG B O 1
ATOM 4400 N N . THR B 1 119 ? 12.062 31.953 4.5 1 97.94 119 THR B N 1
ATOM 4401 C CA . THR B 1 119 ? 10.75 31.5 4.074 1 97.94 119 THR B CA 1
ATOM 4402 C C . THR B 1 119 ? 9.93 31.016 5.27 1 97.94 119 THR B C 1
ATOM 4404 O O . THR B 1 119 ? 8.734 31.328 5.371 1 97.94 119 THR B O 1
ATOM 4407 N N . ILE B 1 120 ? 10.594 30.281 6.184 1 97.31 120 ILE B N 1
ATOM 4408 C CA . ILE B 1 120 ? 9.906 29.797 7.375 1 97.31 120 ILE B CA 1
ATOM 4409 C C . ILE B 1 120 ? 9.398 30.984 8.188 1 97.31 120 ILE B C 1
ATOM 4411 O O . ILE B 1 120 ? 8.25 30.984 8.641 1 97.31 120 ILE B O 1
ATOM 4415 N N . ARG B 1 121 ? 10.164 31.984 8.32 1 95.81 121 ARG B N 1
ATOM 4416 C CA . ARG B 1 121 ? 9.812 33.188 9.094 1 95.81 121 ARG B CA 1
ATOM 4417 C C . ARG B 1 121 ? 8.656 33.938 8.438 1 95.81 121 ARG B C 1
ATOM 4419 O O . ARG B 1 121 ? 7.684 34.281 9.102 1 95.81 121 ARG B O 1
ATOM 4426 N N . SER B 1 122 ? 8.766 34.188 7.191 1 95.19 122 SER B N 1
ATOM 4427 C CA . SER B 1 122 ? 7.777 34.969 6.48 1 95.19 122 SER B CA 1
ATOM 4428 C C . SER B 1 122 ? 6.434 34.25 6.406 1 95.19 122 SER B C 1
ATOM 4430 O O . SER B 1 122 ? 5.391 34.844 6.691 1 95.19 122 SER B O 1
ATOM 4432 N N . MET B 1 123 ? 6.457 33 6.098 1 95.75 123 MET B N 1
ATOM 4433 C CA . MET B 1 123 ? 5.207 32.25 5.887 1 95.75 123 MET B CA 1
ATOM 4434 C C . MET B 1 123 ? 4.637 31.766 7.207 1 95.75 123 MET B C 1
ATOM 4436 O O . MET B 1 123 ? 3.461 31.406 7.285 1 95.75 123 MET B O 1
ATOM 4440 N N . GLY B 1 124 ? 5.535 31.719 8.219 1 89.12 124 GLY B N 1
ATOM 4441 C CA . GLY B 1 124 ? 5.059 31.344 9.539 1 89.12 124 GLY B CA 1
ATOM 4442 C C . GLY B 1 124 ? 4.363 32.469 10.266 1 89.12 124 GLY B C 1
ATOM 4443 O O . GLY B 1 124 ? 3.602 32.25 11.211 1 89.12 124 GLY B O 1
ATOM 4444 N N . ASP B 1 125 ? 4.609 33.688 9.844 1 85.56 125 ASP B N 1
ATOM 4445 C CA . ASP B 1 125 ? 3.955 34.875 10.367 1 85.56 125 ASP B CA 1
ATOM 4446 C C . ASP B 1 125 ? 2.646 35.156 9.633 1 85.56 125 ASP B C 1
ATOM 4448 O O . ASP B 1 125 ? 2.643 35.375 8.422 1 85.56 125 ASP B O 1
ATOM 4452 N N . LYS B 1 126 ? 1.59 35.188 10.359 1 80.19 126 LYS B N 1
ATOM 4453 C CA . LYS B 1 126 ? 0.264 35.281 9.758 1 80.19 126 LYS B CA 1
ATOM 4454 C C . LYS B 1 126 ? 0.129 36.531 8.906 1 80.19 126 LYS B C 1
ATOM 4456 O O . LYS B 1 126 ? -0.374 36.469 7.777 1 80.19 126 LYS B O 1
ATOM 4461 N N . ALA B 1 127 ? 0.532 37.625 9.438 1 81.38 127 ALA B N 1
ATOM 4462 C CA . ALA B 1 127 ? 0.425 38.906 8.703 1 81.38 127 ALA B CA 1
ATOM 4463 C C . ALA B 1 127 ? 1.312 38.875 7.465 1 81.38 127 ALA B C 1
ATOM 4465 O O . ALA B 1 127 ? 0.886 39.312 6.387 1 81.38 127 ALA B O 1
ATOM 4466 N N . ALA B 1 128 ? 2.523 38.438 7.637 1 89.88 128 ALA B N 1
ATOM 4467 C CA . ALA B 1 128 ? 3.457 38.375 6.516 1 89.88 128 ALA B CA 1
ATOM 4468 C C . ALA B 1 128 ? 2.969 37.406 5.453 1 89.88 128 ALA B C 1
ATOM 4470 O O . ALA B 1 128 ? 3.068 37.688 4.254 1 89.88 128 ALA B O 1
ATOM 4471 N N . ALA B 1 129 ? 2.471 36.312 5.883 1 92.25 129 ALA B N 1
ATOM 4472 C CA . ALA B 1 129 ? 1.955 35.312 4.953 1 92.25 129 ALA B CA 1
ATOM 4473 C C . ALA B 1 129 ? 0.791 35.875 4.141 1 92.25 129 ALA B C 1
ATOM 4475 O O . ALA B 1 129 ? 0.699 35.625 2.932 1 92.25 129 ALA B O 1
ATOM 4476 N N . ARG B 1 130 ? -0.088 36.562 4.781 1 90.25 130 ARG B N 1
ATOM 4477 C CA . ARG B 1 130 ? -1.228 37.188 4.105 1 90.25 130 ARG B CA 1
ATOM 4478 C C . ARG B 1 130 ? -0.768 38.188 3.072 1 90.25 130 ARG B C 1
ATOM 4480 O O . ARG B 1 130 ? -1.338 38.281 1.983 1 90.25 130 ARG B O 1
ATOM 4487 N N . ALA B 1 131 ? 0.193 38.969 3.477 1 92.38 131 ALA B N 1
ATOM 4488 C CA . ALA B 1 131 ? 0.74 39.969 2.547 1 92.38 131 ALA B CA 1
ATOM 4489 C C . ALA B 1 131 ? 1.336 39.281 1.316 1 92.38 131 ALA B C 1
ATOM 4491 O O . ALA B 1 131 ? 1.14 39.75 0.189 1 92.38 131 ALA B O 1
ATOM 4492 N N . CYS B 1 132 ? 2.072 38.219 1.56 1 95.5 132 CYS B N 1
ATOM 4493 C CA . CYS B 1 132 ? 2.645 37.469 0.458 1 95.5 132 CYS B CA 1
ATOM 4494 C C . CYS B 1 132 ? 1.552 36.906 -0.444 1 95.5 132 CYS B C 1
ATOM 4496 O O . CYS B 1 132 ? 1.677 36.938 -1.669 1 95.5 132 CYS B O 1
ATOM 4498 N N . ALA B 1 133 ? 0.505 36.406 0.148 1 96.69 133 ALA B N 1
ATOM 4499 C CA . ALA B 1 133 ? -0.618 35.844 -0.601 1 96.69 133 ALA B CA 1
ATOM 4500 C C . ALA B 1 133 ? -1.28 36.906 -1.472 1 96.69 133 ALA B C 1
ATOM 4502 O O . ALA B 1 133 ? -1.538 36.688 -2.656 1 96.69 133 ALA B O 1
ATOM 4503 N N . LYS B 1 134 ? -1.527 38.031 -0.909 1 94.44 134 LYS B N 1
ATOM 4504 C CA . LYS B 1 134 ? -2.137 39.125 -1.65 1 94.44 134 LYS B CA 1
ATOM 4505 C C . LYS B 1 134 ? -1.266 39.531 -2.834 1 94.44 134 LYS B C 1
ATOM 4507 O O . LYS B 1 134 ? -1.771 39.75 -3.938 1 94.44 134 LYS B O 1
ATOM 4512 N N . ALA B 1 135 ? -0.028 39.656 -2.557 1 96.5 135 ALA B N 1
ATOM 4513 C CA . ALA B 1 135 ? 0.911 40.031 -3.604 1 96.5 135 ALA B CA 1
ATOM 4514 C C . ALA B 1 135 ? 0.92 39.031 -4.742 1 96.5 135 ALA B C 1
ATOM 4516 O O . ALA B 1 135 ? 1.121 39.375 -5.902 1 96.5 135 ALA B O 1
ATOM 4517 N N . ALA B 1 136 ? 0.685 37.781 -4.434 1 97.25 136 ALA B N 1
ATOM 4518 C CA . ALA B 1 136 ? 0.702 36.688 -5.418 1 97.25 136 ALA B CA 1
ATOM 4519 C C . ALA B 1 136 ? -0.671 36.531 -6.055 1 97.25 136 ALA B C 1
ATOM 4521 O O . ALA B 1 136 ? -0.863 35.625 -6.887 1 97.25 136 ALA B O 1
ATOM 4522 N N . GLY B 1 137 ? -1.668 37.281 -5.609 1 97 137 GLY B N 1
ATOM 4523 C CA . GLY B 1 137 ? -3.012 37.188 -6.16 1 97 137 GLY B CA 1
ATOM 4524 C C . GLY B 1 137 ? -3.803 36 -5.59 1 97 137 GLY B C 1
ATOM 4525 O O . GLY B 1 137 ? -4.707 35.5 -6.242 1 97 137 GLY B O 1
ATOM 4526 N N . VAL B 1 138 ? -3.457 35.562 -4.465 1 97.44 138 VAL B N 1
ATOM 4527 C CA . VAL B 1 138 ? -4.148 34.469 -3.799 1 97.44 138 VAL B CA 1
ATOM 4528 C C . VAL B 1 138 ? -5.227 35.031 -2.869 1 97.44 138 VAL B C 1
ATOM 4530 O O . VAL B 1 138 ? -4.941 35.875 -2.016 1 97.44 138 VAL B O 1
ATOM 4533 N N . PRO B 1 139 ? -6.445 34.562 -3.029 1 95.56 139 PRO B N 1
ATOM 4534 C CA . PRO B 1 139 ? -7.523 35.094 -2.186 1 95.56 139 PRO B CA 1
ATOM 4535 C C . PRO B 1 139 ? -7.301 34.812 -0.702 1 95.56 139 PRO B C 1
ATOM 4537 O O . PRO B 1 139 ? -6.926 33.688 -0.329 1 95.56 139 PRO B O 1
ATOM 4540 N N . THR B 1 140 ? -7.508 35.781 0.059 1 93.81 140 THR B N 1
ATOM 4541 C CA . THR B 1 140 ? -7.477 35.625 1.511 1 93.81 140 THR B CA 1
ATOM 4542 C C . THR B 1 140 ? -8.836 35.969 2.119 1 93.81 140 THR B C 1
ATOM 4544 O O . THR B 1 140 ? -9.703 36.531 1.443 1 93.81 140 THR B O 1
ATOM 4547 N N . VAL B 1 141 ? -9.008 35.531 3.34 1 89.44 141 VAL B N 1
ATOM 4548 C CA . VAL B 1 141 ? -10.289 35.781 3.99 1 89.44 141 VAL B CA 1
ATOM 4549 C C . VAL B 1 141 ? -10.547 37.281 4.062 1 89.44 141 VAL B C 1
ATOM 4551 O O . VAL B 1 141 ? -9.727 38.062 4.59 1 89.44 141 VAL B O 1
ATOM 4554 N N . PRO B 1 142 ? -11.625 37.656 3.586 1 89.62 142 PRO B N 1
ATOM 4555 C CA . PRO B 1 142 ? -11.945 39.094 3.672 1 89.62 142 PRO B CA 1
ATOM 4556 C C . PRO B 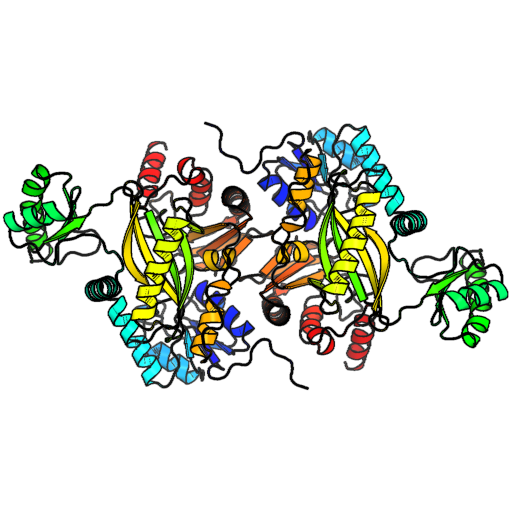1 142 ? -12.039 39.594 5.113 1 89.62 142 PRO B C 1
ATOM 4558 O O . PRO B 1 142 ? -12.617 38.906 5.969 1 89.62 142 PRO B O 1
ATOM 4561 N N . GLY B 1 143 ? -11.367 40.625 5.352 1 87.38 143 GLY B N 1
ATOM 4562 C CA . GLY B 1 143 ? -11.359 41.219 6.684 1 87.38 143 GLY B CA 1
ATOM 4563 C C . GLY B 1 143 ? -10.945 42.688 6.688 1 87.38 143 GLY B C 1
ATOM 4564 O O . GLY B 1 143 ? -10.664 43.25 5.633 1 87.38 143 GLY B O 1
ATOM 4565 N N . SER B 1 144 ? -11.062 43.188 7.895 1 86.38 144 SER B N 1
ATOM 4566 C CA . SER B 1 144 ? -10.664 44.594 8.023 1 86.38 144 SER B CA 1
ATOM 4567 C C . SER B 1 144 ? -9.156 44.75 7.898 1 86.38 144 SER B C 1
ATOM 4569 O O . SER B 1 144 ? -8.398 43.812 8.234 1 86.38 144 SER B O 1
ATOM 4571 N N . GLU B 1 145 ? -8.734 45.781 7.172 1 78.31 145 GLU B N 1
ATOM 4572 C CA . GLU B 1 145 ? -7.309 46.062 7.082 1 78.31 145 GLU B CA 1
ATOM 4573 C C . GLU B 1 145 ? -6.77 46.594 8.414 1 78.31 145 GLU B C 1
ATOM 4575 O O . GLU B 1 145 ? -6.598 47.781 8.594 1 78.31 145 GLU B O 1
ATOM 4580 N N . GLY B 1 146 ? -6.637 45.75 9.438 1 74.81 146 GLY B N 1
ATOM 4581 C CA . GLY B 1 146 ? -6.133 46.156 10.742 1 74.81 146 GLY B CA 1
ATOM 4582 C C . GLY B 1 146 ? -7.223 46.281 11.781 1 74.81 146 GLY B C 1
ATOM 4583 O O . GLY B 1 146 ? -8.32 45.75 11.625 1 74.81 146 GLY B O 1
ATOM 4584 N N . VAL B 1 147 ? -6.844 46.906 12.891 1 81.38 147 VAL B N 1
ATOM 4585 C CA . VAL B 1 147 ? -7.746 47.062 14.031 1 81.38 147 VAL B CA 1
ATOM 4586 C C . VAL B 1 147 ? -8.797 48.125 13.695 1 81.38 147 VAL B C 1
ATOM 4588 O O . VAL B 1 147 ? -8.492 49.156 13.078 1 81.38 147 VAL B O 1
ATOM 4591 N N . VAL B 1 148 ? -10.008 47.719 14.094 1 85.88 148 VAL B N 1
ATOM 4592 C CA . VAL B 1 148 ? -11.109 48.656 13.906 1 85.88 148 VAL B CA 1
ATOM 4593 C C . VAL B 1 148 ? -11.227 49.562 15.133 1 85.88 148 VAL B C 1
ATOM 4595 O O . VAL B 1 148 ? -11.383 49.094 16.25 1 85.88 148 VAL B O 1
ATOM 4598 N N . GLY B 1 149 ? -11.023 50.844 14.93 1 77.38 149 GLY B N 1
ATOM 4599 C CA . GLY B 1 149 ? -10.93 51.781 16.031 1 77.38 149 GLY B CA 1
ATOM 4600 C C . GLY B 1 149 ? -12.273 52.312 16.484 1 77.38 149 GLY B C 1
ATOM 4601 O O . GLY B 1 149 ? -12.398 52.844 17.594 1 77.38 149 GLY B O 1
ATOM 4602 N N . SER B 1 150 ? -13.312 52.25 15.578 1 84.56 150 SER B N 1
ATOM 4603 C CA . SER B 1 150 ? -14.625 52.781 15.914 1 84.56 150 SER B CA 1
ATOM 4604 C C . SER B 1 150 ? -15.742 51.938 15.328 1 84.56 150 SER B C 1
ATOM 4606 O O . SER B 1 150 ? -15.508 51.125 14.438 1 84.56 150 SER B O 1
ATOM 4608 N N . LEU B 1 151 ? -16.844 52.125 15.906 1 89.62 151 LEU B N 1
ATOM 4609 C CA . LEU B 1 151 ? -18.031 51.406 15.398 1 89.62 151 LEU B CA 1
ATOM 4610 C C . LEU B 1 151 ? -18.297 51.781 13.945 1 89.62 151 LEU B C 1
ATOM 4612 O O . LEU B 1 151 ? -18.672 50.938 13.141 1 89.62 151 LEU B O 1
ATOM 4616 N N . ASP B 1 152 ? -18.141 53.062 13.656 1 90.62 152 ASP B N 1
ATOM 4617 C CA . ASP B 1 152 ? -18.359 53.5 12.289 1 90.62 152 ASP B CA 1
ATOM 4618 C C . ASP B 1 152 ? -17.391 52.812 11.32 1 90.62 152 ASP B C 1
ATOM 4620 O O . ASP B 1 152 ? -17.781 52.438 10.219 1 90.62 152 ASP B O 1
ATOM 4624 N N . GLU B 1 153 ? -16.234 52.75 11.695 1 90.25 153 GLU B N 1
ATOM 4625 C CA . GLU B 1 153 ? -15.242 52.062 10.891 1 90.25 153 GLU B CA 1
ATOM 4626 C C . GLU B 1 153 ? -15.602 50.562 10.742 1 90.25 153 GLU B C 1
ATOM 4628 O O . GLU B 1 153 ? -15.445 50 9.664 1 90.25 153 GLU B O 1
ATOM 4633 N N . ALA B 1 154 ? -16 50.031 11.805 1 92.19 154 ALA B N 1
ATOM 4634 C CA . ALA B 1 154 ? -16.406 48.625 11.797 1 92.19 154 ALA B CA 1
ATOM 4635 C C . ALA B 1 154 ? -17.547 48.406 10.812 1 92.19 154 ALA B C 1
ATOM 4637 O O . ALA B 1 154 ? -17.547 47.406 10.062 1 92.19 154 ALA B O 1
ATOM 4638 N N . LEU B 1 155 ? -18.469 49.25 10.883 1 92.5 155 LEU B N 1
ATOM 4639 C CA . LEU B 1 155 ? -19.625 49.156 10.016 1 92.5 155 LEU B CA 1
ATOM 4640 C C . LEU B 1 155 ? -19.234 49.312 8.555 1 92.5 155 LEU B C 1
ATOM 4642 O O . LEU B 1 155 ? -19.781 48.656 7.672 1 92.5 155 LEU B O 1
ATOM 4646 N N . SER B 1 156 ? -18.344 50.188 8.305 1 92.5 156 SER B N 1
ATOM 4647 C CA . SER B 1 156 ? -17.844 50.406 6.945 1 92.5 156 SER B CA 1
ATOM 4648 C C . SER B 1 156 ? -17.156 49.156 6.418 1 92.5 156 SER B C 1
ATOM 4650 O O . SER B 1 156 ? -17.406 48.719 5.293 1 92.5 156 SER B O 1
ATOM 4652 N N . HIS B 1 157 ? -16.234 48.625 7.184 1 91.94 157 HIS B N 1
ATOM 4653 C CA . HIS B 1 157 ? -15.562 47.406 6.801 1 91.94 157 HIS B CA 1
ATOM 4654 C C . HIS B 1 157 ? -16.562 46.25 6.621 1 91.94 157 HIS B C 1
ATOM 4656 O O . HIS B 1 157 ? -16.438 45.469 5.688 1 91.94 157 HIS B O 1
ATOM 4662 N N . ALA B 1 158 ? -17.438 46.156 7.523 1 92.94 158 ALA B N 1
ATOM 4663 C CA . ALA B 1 158 ? -18.422 45.094 7.484 1 92.94 158 ALA B CA 1
ATOM 4664 C C . ALA B 1 158 ? -19.234 45.156 6.184 1 92.94 158 ALA B C 1
ATOM 4666 O O . ALA B 1 158 ? -19.578 44.094 5.637 1 92.94 158 ALA B O 1
ATOM 4667 N N . ALA B 1 159 ? -19.547 46.344 5.738 1 91.56 159 ALA B N 1
ATOM 4668 C CA . ALA B 1 159 ? -20.281 46.5 4.492 1 91.56 159 ALA B CA 1
ATOM 4669 C C . ALA B 1 159 ? -19.5 45.969 3.305 1 91.56 159 ALA B C 1
ATOM 4671 O O . ALA B 1 159 ? -20.078 45.438 2.354 1 91.56 159 ALA B O 1
ATOM 4672 N N . GLN B 1 160 ? -18.297 46 3.375 1 90.25 160 GLN B N 1
ATOM 4673 C CA . GLN B 1 160 ? -17.422 45.531 2.309 1 90.25 160 GLN B CA 1
ATOM 4674 C C . GLN B 1 160 ? -17.219 44.031 2.404 1 90.25 160 GLN B C 1
ATOM 4676 O O . GLN B 1 160 ? -17.203 43.312 1.387 1 90.25 160 GLN B O 1
ATOM 4681 N N . ILE B 1 161 ? -17.047 43.531 3.582 1 90.88 161 ILE B N 1
ATOM 4682 C CA . ILE B 1 161 ? -16.75 42.125 3.836 1 90.88 161 ILE B CA 1
ATOM 4683 C C . ILE B 1 161 ? -18.016 41.281 3.646 1 90.88 161 ILE B C 1
ATOM 4685 O O . ILE B 1 161 ? -17.984 40.219 3.049 1 90.88 161 ILE B O 1
ATOM 4689 N N . GLY B 1 162 ? -19.094 41.812 4.129 1 89.19 162 GLY B N 1
ATOM 4690 C CA . GLY B 1 162 ? -20.359 41.094 4.129 1 89.19 162 GLY B CA 1
ATOM 4691 C C . GLY B 1 162 ? -20.562 40.281 5.387 1 89.19 162 GLY B C 1
ATOM 4692 O O . GLY B 1 162 ? -19.609 39.812 6.008 1 89.19 162 GLY B O 1
ATOM 4693 N N . TYR B 1 163 ? -21.844 40.062 5.832 1 90.25 163 TYR B N 1
ATOM 4694 C CA . TYR B 1 163 ? -22.219 39.25 7 1 90.25 163 TYR B CA 1
ATOM 4695 C C . TYR B 1 163 ? -22.422 37.812 6.625 1 90.25 163 TYR B C 1
ATOM 4697 O O . TYR B 1 163 ? -22.719 37.5 5.469 1 90.25 163 TYR B O 1
ATOM 4705 N N . PRO B 1 164 ? -22.25 36.812 7.484 1 90.12 164 PRO B N 1
ATOM 4706 C CA . PRO B 1 164 ? -21.859 37 8.875 1 90.12 164 PRO B CA 1
ATOM 4707 C C . PRO B 1 164 ? -20.359 37.312 9.031 1 90.12 164 PRO B C 1
ATOM 4709 O O . PRO B 1 164 ? -19.578 37 8.133 1 90.12 164 PRO B O 1
ATOM 4712 N N . LEU B 1 165 ? -20.047 37.938 10.219 1 91.81 165 LEU B N 1
ATOM 4713 C CA . LEU B 1 165 ? -18.672 38.344 10.484 1 91.81 165 LEU B CA 1
ATOM 4714 C C . LEU B 1 165 ? -18.188 37.844 11.836 1 91.81 165 LEU B C 1
ATOM 4716 O O . LEU B 1 165 ? -19 37.594 12.734 1 91.81 165 LEU B O 1
ATOM 4720 N N . MET B 1 166 ? -16.938 37.625 11.82 1 88.38 166 MET B N 1
ATOM 4721 C CA . MET B 1 166 ? -16.266 37.281 13.078 1 88.38 166 MET B CA 1
ATOM 4722 C C . MET B 1 166 ? -15.484 38.5 13.602 1 88.38 166 MET B C 1
ATOM 4724 O O . MET B 1 166 ? -14.781 39.156 12.836 1 88.38 166 MET B O 1
ATOM 4728 N N . ILE B 1 167 ? -15.695 38.781 14.914 1 87.38 167 ILE B N 1
ATOM 4729 C CA . ILE B 1 167 ? -14.961 39.844 15.609 1 87.38 167 ILE B CA 1
ATOM 4730 C C . ILE B 1 167 ? -13.859 39.219 16.469 1 87.38 167 ILE B C 1
ATOM 4732 O O . ILE B 1 167 ? -14.133 38.406 17.344 1 87.38 167 ILE B O 1
ATOM 4736 N N . LYS B 1 168 ? -12.672 39.469 16.094 1 83 168 LYS B N 1
ATOM 4737 C CA . LYS B 1 168 ? -11.539 38.906 16.812 1 83 168 LYS B CA 1
ATOM 4738 C C . LYS B 1 168 ? -10.742 39.969 17.531 1 83 168 LYS B C 1
ATOM 4740 O O . LYS B 1 168 ? -10.508 41.062 16.969 1 83 168 LYS B O 1
ATOM 4745 N N . ALA B 1 169 ? -10.398 39.656 18.75 1 77.5 169 ALA B N 1
ATOM 4746 C CA . ALA B 1 169 ? -9.484 40.531 19.453 1 77.5 169 ALA B CA 1
ATOM 4747 C C . ALA B 1 169 ? -8.102 40.531 18.812 1 77.5 169 ALA B C 1
ATOM 4749 O O . ALA B 1 169 ? -7.59 39.469 18.438 1 77.5 169 ALA B O 1
ATOM 4750 N N . SER B 1 170 ? -7.52 41.656 18.625 1 72.81 170 SER B N 1
ATOM 4751 C CA . SER B 1 170 ? -6.215 41.781 17.984 1 72.81 170 SER B CA 1
ATOM 4752 C C . SER B 1 170 ? -5.133 41.094 18.828 1 72.81 170 SER B C 1
ATOM 4754 O O . SER B 1 170 ? -4.172 40.531 18.281 1 72.81 170 SER B O 1
ATOM 4756 N N . ALA B 1 171 ? -5.363 41.219 20.109 1 63 171 ALA B N 1
ATOM 4757 C CA . ALA B 1 171 ? -4.371 40.688 21.031 1 63 171 ALA B CA 1
ATOM 4758 C C . ALA B 1 171 ? -4.77 39.281 21.5 1 63 171 ALA B C 1
ATOM 4760 O O . ALA B 1 171 ? -4.09 38.688 22.344 1 63 171 ALA B O 1
ATOM 4761 N N . GLY B 1 172 ? -5.906 38.875 20.953 1 56 172 GLY B N 1
ATOM 4762 C CA . GLY B 1 172 ? -6.402 37.594 21.406 1 56 172 GLY B CA 1
ATOM 4763 C C . GLY B 1 172 ? -5.855 36.438 20.609 1 56 172 GLY B C 1
ATOM 4764 O O . GLY B 1 172 ? -5.355 36.594 19.5 1 56 172 GLY B O 1
ATOM 4765 N N . GLY B 1 173 ? -5.539 35.219 21.25 1 53.47 173 GLY B N 1
ATOM 4766 C CA . GLY B 1 173 ? -5.133 33.969 20.625 1 53.47 173 GLY B CA 1
ATOM 4767 C C . GLY B 1 173 ? -5.941 32.781 21.094 1 53.47 173 GLY B C 1
ATOM 4768 O O . GLY B 1 173 ? -6.688 32.875 22.078 1 53.47 173 GLY B O 1
ATOM 4769 N N . GLY B 1 174 ? -6.098 31.656 20.375 1 47.56 174 GLY B N 1
ATOM 4770 C CA . GLY B 1 174 ? -6.637 30.375 20.812 1 47.56 174 GLY B CA 1
ATOM 4771 C C . GLY B 1 174 ? -8.148 30.359 20.906 1 47.56 174 GLY B C 1
ATOM 4772 O O . GLY B 1 174 ? -8.719 29.734 21.797 1 47.56 174 GLY B O 1
ATOM 4773 N N . GLY B 1 175 ? -8.789 31.109 20.094 1 55.53 175 GLY B N 1
ATOM 4774 C CA . GLY B 1 175 ? -10.242 31.094 20.078 1 55.53 175 GLY B CA 1
ATOM 4775 C C . GLY B 1 175 ? -10.852 32.031 21.109 1 55.53 175 GLY B C 1
ATOM 4776 O O . GLY B 1 175 ? -12.07 32.219 21.141 1 55.53 175 GLY B O 1
ATOM 4777 N N . ARG B 1 176 ? -10.047 32.562 22.047 1 57.5 176 ARG B N 1
ATOM 4778 C CA . ARG B 1 176 ? -10.555 33.531 23.031 1 57.5 176 ARG B CA 1
ATOM 4779 C C . ARG B 1 176 ? -10.734 34.906 22.422 1 57.5 176 ARG B C 1
ATOM 4781 O O . ARG B 1 176 ? -9.93 35.344 21.594 1 57.5 176 ARG B O 1
ATOM 4788 N N . GLY B 1 177 ? -11.844 35.469 22.703 1 60.31 177 GLY B N 1
ATOM 4789 C CA . GLY B 1 177 ? -12.141 36.812 22.266 1 60.31 177 GLY B CA 1
ATOM 4790 C C . GLY B 1 177 ? -12.758 36.875 20.891 1 60.31 177 GLY B C 1
ATOM 4791 O O . GLY B 1 177 ? -12.43 37.781 20.094 1 60.31 177 GLY B O 1
ATOM 4792 N N . ILE B 1 178 ? -13.375 35.781 20.516 1 73.31 178 ILE B N 1
ATOM 4793 C CA . ILE B 1 178 ? -14.008 35.75 19.203 1 73.31 178 ILE B CA 1
ATOM 4794 C C . ILE B 1 178 ? -15.523 35.844 19.359 1 73.31 178 ILE B C 1
ATOM 4796 O O . ILE B 1 178 ? -16.109 35.219 20.266 1 73.31 178 ILE B O 1
ATOM 4800 N N . ARG B 1 179 ? -16.234 36.75 18.688 1 81.44 179 ARG B N 1
ATOM 4801 C CA . ARG B 1 179 ? -17.688 36.875 18.594 1 81.44 179 ARG B CA 1
ATOM 4802 C C . ARG B 1 179 ? -18.141 36.906 17.141 1 81.44 179 ARG B C 1
ATOM 4804 O O . ARG B 1 179 ? -17.406 37.344 16.25 1 81.44 179 ARG B O 1
ATOM 4811 N N . VAL B 1 180 ? -19.312 36.344 16.953 1 88.38 180 VAL B N 1
ATOM 4812 C CA . VAL B 1 180 ? -19.875 36.312 15.609 1 88.38 180 VAL B CA 1
ATOM 4813 C C . VAL B 1 180 ? -21.078 37.25 15.531 1 88.38 180 VAL B C 1
ATOM 4815 O O . VAL B 1 180 ? -21.875 37.344 16.469 1 88.38 180 VAL B O 1
ATOM 4818 N N . ALA B 1 181 ? -21.156 38.062 14.508 1 92 181 ALA B N 1
ATOM 4819 C CA . ALA B 1 181 ? -22.297 38.938 14.211 1 92 181 ALA B CA 1
ATOM 4820 C C . ALA B 1 181 ? -22.953 38.562 12.891 1 92 181 ALA B C 1
ATOM 4822 O O . ALA B 1 181 ? -22.312 38.625 11.836 1 92 181 ALA B O 1
ATOM 4823 N N . ALA B 1 182 ? -24.203 38.219 12.914 1 92 182 ALA B N 1
ATOM 4824 C CA . ALA B 1 182 ? -24.906 37.75 11.734 1 92 182 ALA B CA 1
ATOM 4825 C C . ALA B 1 182 ? -25.391 38.906 10.867 1 92 182 ALA B C 1
ATOM 4827 O O . ALA B 1 182 ? -25.688 38.719 9.688 1 92 182 ALA B O 1
ATOM 4828 N N . ASP B 1 183 ? -25.594 40.031 11.484 1 93.38 183 ASP B N 1
ATOM 4829 C CA . ASP B 1 183 ? -26.094 41.188 10.773 1 93.38 183 ASP B CA 1
ATOM 4830 C C . ASP B 1 183 ? -25.625 42.469 11.438 1 93.38 183 ASP B C 1
ATOM 4832 O O . ASP B 1 183 ? -24.859 42.438 12.398 1 93.38 183 ASP B O 1
ATOM 4836 N N . GLU B 1 184 ? -26.031 43.531 10.789 1 94.38 184 GLU B N 1
ATOM 4837 C CA . GLU B 1 184 ? -25.562 44.844 11.242 1 94.38 184 GLU B CA 1
ATOM 4838 C C . GLU B 1 184 ? -26 45.125 12.68 1 94.38 184 GLU B C 1
ATOM 4840 O O . GLU B 1 184 ? -25.25 45.688 13.469 1 94.38 184 GLU B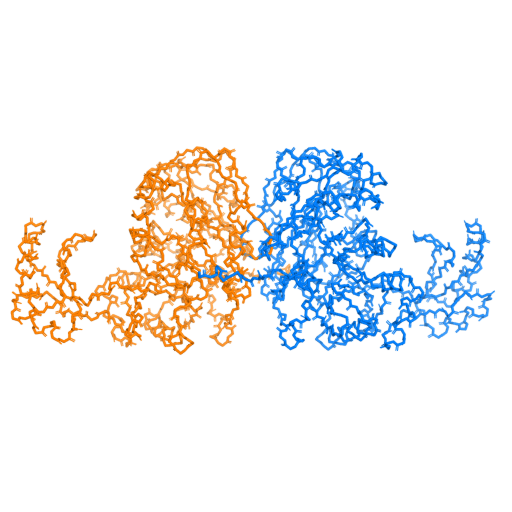 O 1
ATOM 4845 N N . ALA B 1 185 ? -27.219 44.688 12.961 1 94.81 185 ALA B N 1
ATOM 4846 C CA . ALA B 1 185 ? -27.734 44.875 14.312 1 94.81 185 ALA B CA 1
ATOM 4847 C C . ALA B 1 185 ? -26.875 44.156 15.344 1 94.81 185 ALA B C 1
ATOM 4849 O O . ALA B 1 185 ? -26.531 44.75 16.375 1 94.81 185 ALA B O 1
ATOM 4850 N N . GLN B 1 186 ? -26.5 43.031 15.016 1 94.38 186 GLN B N 1
ATOM 4851 C CA . GLN B 1 186 ? -25.672 42.25 15.922 1 94.38 186 GLN B CA 1
ATOM 4852 C C . GLN B 1 186 ? -24.25 42.844 16 1 94.38 186 GLN B C 1
ATOM 4854 O O . GLN B 1 186 ? -23.609 42.781 17.062 1 94.38 186 GLN B O 1
ATOM 4859 N N . LEU B 1 187 ? -23.797 43.344 14.938 1 94 187 LEU B N 1
ATOM 4860 C CA . LEU B 1 187 ? -22.469 43.938 14.922 1 94 187 LEU B CA 1
ATOM 4861 C C . LEU B 1 187 ? -22.406 45.156 15.844 1 94 187 LEU B C 1
ATOM 4863 O O . LEU B 1 187 ? -21.438 45.312 16.594 1 94 187 LEU B O 1
ATOM 4867 N N . ARG B 1 188 ? -23.406 45.938 15.797 1 93.81 188 ARG B N 1
ATOM 4868 C CA . ARG B 1 188 ? -23.484 47.156 16.609 1 93.81 188 ARG B CA 1
ATOM 4869 C C . ARG B 1 188 ? -23.438 46.812 18.094 1 93.81 188 ARG B C 1
ATOM 4871 O O . ARG B 1 188 ? -22.875 47.562 18.891 1 93.81 188 ARG B O 1
ATOM 4878 N N . GLU B 1 189 ? -23.984 45.656 18.328 1 93.12 189 GLU B N 1
ATOM 4879 C CA . GLU B 1 189 ? -24 45.219 19.734 1 93.12 189 GLU B CA 1
ATOM 4880 C C . GLU B 1 189 ? -22.703 44.531 20.109 1 93.12 189 GLU B C 1
ATOM 4882 O O . GLU B 1 189 ? -22.219 44.688 21.234 1 93.12 189 GLU B O 1
ATOM 4887 N N . ALA B 1 190 ? -22.172 43.875 19.234 1 91.75 190 ALA B N 1
ATOM 4888 C CA . ALA B 1 190 ? -21.062 42.969 19.531 1 91.75 190 ALA B CA 1
ATOM 4889 C C . ALA B 1 190 ? -19.75 43.719 19.609 1 91.75 190 ALA B C 1
ATOM 4891 O O . ALA B 1 190 ? -18.859 43.344 20.375 1 91.75 190 ALA B O 1
ATOM 4892 N N . ILE B 1 191 ? -19.531 44.781 18.875 1 90.88 191 ILE B N 1
ATOM 4893 C CA . ILE B 1 191 ? -18.25 45.438 18.766 1 90.88 191 ILE B CA 1
ATOM 4894 C C . ILE B 1 191 ? -17.844 46.031 20.125 1 90.88 191 ILE B C 1
ATOM 4896 O O . ILE B 1 191 ? -16.75 45.719 20.625 1 90.88 191 ILE B O 1
ATOM 4900 N N . PRO B 1 192 ? -18.797 46.812 20.75 1 88.38 192 PRO B N 1
ATOM 4901 C CA . PRO B 1 192 ? -18.406 47.312 22.062 1 88.38 192 PRO B CA 1
ATOM 4902 C C . PRO B 1 192 ? -18.125 46.219 23.078 1 88.38 192 PRO B C 1
ATOM 4904 O O . PRO B 1 192 ? -17.219 46.344 23.891 1 88.38 192 PRO B O 1
ATOM 4907 N N . MET B 1 193 ? -18.859 45.219 22.938 1 89.06 193 MET B N 1
ATOM 4908 C CA . MET B 1 193 ? -18.672 44.094 23.859 1 89.06 193 MET B CA 1
ATOM 4909 C C . MET B 1 193 ? -17.312 43.438 23.609 1 89.06 193 MET B C 1
ATOM 4911 O O . MET B 1 193 ? -16.609 43.094 24.562 1 89.06 193 MET B O 1
ATOM 4915 N N . ALA B 1 194 ? -17.016 43.188 22.438 1 87.62 194 ALA B N 1
ATOM 4916 C CA . ALA B 1 194 ? -15.758 42.562 22.062 1 87.62 194 ALA B CA 1
ATOM 4917 C C . ALA B 1 194 ? -14.57 43.406 22.453 1 87.62 194 ALA B C 1
ATOM 4919 O O . ALA B 1 194 ? -13.539 42.906 22.906 1 87.62 194 ALA B O 1
ATOM 4920 N N . GLN B 1 195 ? -14.695 44.688 22.266 1 87.19 195 GLN B N 1
ATOM 4921 C CA . GLN B 1 195 ? -13.625 45.625 22.625 1 87.19 195 GLN B CA 1
ATOM 4922 C C . GLN B 1 195 ? -13.398 45.625 24.141 1 87.19 195 GLN B C 1
ATOM 4924 O O . GLN B 1 195 ? -12.25 45.656 24.594 1 87.19 195 GLN B O 1
ATOM 4929 N N . ALA B 1 196 ? -14.5 45.625 24.844 1 86.25 196 ALA B N 1
ATOM 4930 C CA . ALA B 1 196 ? -14.414 45.625 26.312 1 86.25 196 ALA B CA 1
ATOM 4931 C C . ALA B 1 196 ? -13.773 44.312 26.797 1 86.25 196 ALA B C 1
ATOM 4933 O O . ALA B 1 196 ? -12.922 44.344 27.703 1 86.25 196 ALA B O 1
ATOM 4934 N N . GLU B 1 197 ? -14.266 43.312 26.234 1 85.62 197 GLU B N 1
ATOM 4935 C CA . GLU B 1 197 ? -13.703 42 26.594 1 85.62 197 GLU B CA 1
ATOM 4936 C C . GLU B 1 197 ? -12.219 41.938 26.25 1 85.62 197 GLU B C 1
ATOM 4938 O O . GLU B 1 197 ? -11.43 41.375 27.031 1 85.62 197 GLU B O 1
ATOM 4943 N N . ALA B 1 198 ? -11.867 42.375 25.141 1 80.81 198 ALA B N 1
ATOM 4944 C CA . ALA B 1 198 ? -10.469 42.375 24.719 1 80.81 198 ALA B CA 1
ATOM 4945 C C . ALA B 1 198 ? -9.617 43.219 25.641 1 80.81 198 ALA B C 1
ATOM 4947 O O . ALA B 1 198 ? -8.492 42.844 26 1 80.81 198 ALA B O 1
ATOM 4948 N N . ARG B 1 199 ? -10.18 44.375 26.031 1 83.88 199 ARG B N 1
ATOM 4949 C CA . ARG B 1 199 ? -9.469 45.25 26.969 1 83.88 199 ARG B CA 1
ATOM 4950 C C . ARG B 1 199 ? -9.273 44.562 28.312 1 83.88 199 ARG B C 1
ATOM 4952 O O . ARG B 1 199 ? -8.203 44.656 28.922 1 83.88 199 ARG B O 1
ATOM 4959 N N . ALA B 1 200 ? -10.297 43.969 28.688 1 82.56 200 ALA B N 1
ATOM 4960 C CA . ALA B 1 200 ? -10.258 43.312 30 1 82.56 200 ALA B CA 1
ATOM 4961 C C . ALA B 1 200 ? -9.312 42.094 29.984 1 82.56 200 ALA B C 1
ATOM 4963 O O . ALA B 1 200 ? -8.602 41.844 30.953 1 82.56 200 ALA B O 1
ATOM 4964 N N . ALA B 1 201 ? -9.406 41.469 28.875 1 75.56 201 ALA B N 1
ATOM 4965 C CA . ALA B 1 201 ? -8.68 40.188 28.797 1 75.56 201 ALA B CA 1
ATOM 4966 C C . ALA B 1 201 ? -7.223 40.406 28.391 1 75.56 201 ALA B C 1
ATOM 4968 O O . ALA B 1 201 ? -6.328 39.688 28.828 1 75.56 201 ALA B O 1
ATOM 4969 N N . PHE B 1 202 ? -6.977 41.406 27.547 1 74.75 202 PHE B N 1
ATOM 4970 C CA . PHE B 1 202 ? -5.66 41.469 26.922 1 74.75 202 PHE B CA 1
ATOM 4971 C C . PHE B 1 202 ? -5.066 42.875 27.094 1 74.75 202 PHE B C 1
ATOM 4973 O O . PHE B 1 202 ? -3.945 43.125 26.656 1 74.75 202 PHE B O 1
ATOM 4980 N N . GLY B 1 203 ? -5.828 43.844 27.719 1 77.12 203 GLY B N 1
ATOM 4981 C CA . GLY B 1 203 ? -5.355 45.188 27.922 1 77.12 203 GLY B CA 1
ATOM 4982 C C . GLY B 1 203 ? -5.383 46.031 26.656 1 77.12 203 GLY B C 1
ATOM 4983 O O . GLY B 1 203 ? -4.844 47.125 26.625 1 77.12 203 GLY B O 1
ATOM 4984 N N . ASP B 1 204 ? -5.848 45.469 25.609 1 77.69 204 ASP B N 1
ATOM 4985 C CA . ASP B 1 204 ? -5.988 46.094 24.297 1 77.69 204 ASP B CA 1
ATOM 4986 C C . ASP B 1 204 ? -7.379 45.844 23.719 1 77.69 204 ASP B C 1
ATOM 4988 O O . ASP B 1 204 ? -7.781 44.719 23.516 1 77.69 204 ASP B O 1
ATOM 4992 N N . GLY B 1 205 ? -8.086 46.906 23.531 1 79.56 205 GLY B N 1
ATOM 4993 C CA . GLY B 1 205 ? -9.453 46.781 23.062 1 79.56 205 GLY B CA 1
ATOM 4994 C C . GLY B 1 205 ? -9.562 46.656 21.547 1 79.56 205 GLY B C 1
ATOM 4995 O O . GLY B 1 205 ? -10.656 46.75 20.984 1 79.56 205 GLY B O 1
ATOM 4996 N N . GLY B 1 206 ? -8.375 46.531 20.906 1 82 206 GLY B N 1
ATOM 4997 C CA . GLY B 1 206 ? -8.367 46.438 19.469 1 82 206 GLY B CA 1
ATOM 4998 C C . GLY B 1 206 ? -9.016 45.156 18.953 1 82 206 GLY B C 1
ATOM 4999 O O . GLY B 1 206 ? -8.797 44.094 19.516 1 82 206 GLY B O 1
ATOM 5000 N N . VAL B 1 207 ? -9.953 45.344 17.984 1 87.25 207 VAL B N 1
ATOM 5001 C CA . VAL B 1 207 ? -10.586 44.188 17.359 1 87.25 207 VAL B CA 1
ATOM 5002 C C . VAL B 1 207 ? -10.516 44.312 15.836 1 87.25 207 VAL B C 1
ATOM 5004 O O . VAL B 1 207 ? -10.336 45.406 15.305 1 87.25 207 VAL B O 1
ATOM 5007 N N . TYR B 1 208 ? -10.414 43.188 15.172 1 87 208 TYR B N 1
ATOM 5008 C CA . TYR B 1 208 ? -10.547 43.219 13.719 1 87 208 TYR B CA 1
ATOM 5009 C C . TYR B 1 208 ? -11.703 42.344 13.266 1 87 208 TYR B C 1
ATOM 5011 O O . TYR B 1 208 ? -12.188 41.5 14.023 1 87 208 TYR B O 1
ATOM 5019 N N . LEU B 1 209 ? -12.242 42.656 12.078 1 89.19 209 LEU B N 1
ATOM 5020 C CA . LEU B 1 209 ? -13.359 41.938 11.484 1 89.19 209 LEU B CA 1
ATOM 5021 C C . LEU B 1 209 ? -12.875 40.969 10.406 1 89.19 209 LEU B C 1
ATOM 5023 O O . LEU B 1 209 ? -11.945 41.281 9.656 1 89.19 209 LEU B O 1
ATOM 5027 N N . GLU B 1 210 ? -13.469 39.844 10.398 1 88.62 210 GLU B N 1
ATOM 5028 C CA . GLU B 1 210 ? -13.227 38.844 9.344 1 88.62 210 GLU B CA 1
ATOM 5029 C C . GLU B 1 210 ? -14.516 38.156 8.938 1 88.62 210 GLU B C 1
ATOM 5031 O O . GLU B 1 210 ? -15.414 37.969 9.758 1 88.62 210 GLU B O 1
ATOM 5036 N N . ARG B 1 211 ? -14.586 37.844 7.703 1 90.5 211 ARG B N 1
ATOM 5037 C CA . ARG B 1 211 ? -15.727 37.062 7.25 1 90.5 211 ARG B CA 1
ATOM 5038 C C . ARG B 1 211 ? -15.867 35.781 8.07 1 90.5 211 ARG B C 1
ATOM 5040 O O . ARG B 1 211 ? -14.867 35.125 8.367 1 90.5 211 ARG B O 1
ATOM 5047 N N . TYR B 1 212 ? -17.141 35.5 8.5 1 86.38 212 TYR B N 1
ATOM 5048 C CA . TYR B 1 212 ? -17.422 34.281 9.211 1 86.38 212 TYR B CA 1
ATOM 5049 C C . TYR B 1 212 ? -17.844 33.188 8.25 1 86.38 212 TYR B C 1
ATOM 5051 O O . TYR B 1 212 ? -18.734 33.375 7.41 1 86.38 212 TYR B O 1
ATOM 5059 N N . LEU B 1 213 ? -17.266 32.062 8.328 1 87.69 213 LEU B N 1
ATOM 5060 C CA . LEU B 1 213 ? -17.578 30.906 7.484 1 87.69 213 LEU B CA 1
ATOM 5061 C C . LEU B 1 213 ? -18.047 29.719 8.328 1 87.69 213 LEU B C 1
ATOM 5063 O O . LEU B 1 213 ? -17.266 28.812 8.625 1 87.69 213 LEU B O 1
ATOM 5067 N N . PRO B 1 214 ? -19.344 29.625 8.664 1 82.94 214 PRO B N 1
ATOM 5068 C CA . PRO B 1 214 ? -19.844 28.641 9.625 1 82.94 214 PRO B CA 1
ATOM 5069 C C . PRO B 1 214 ? -19.719 27.203 9.117 1 82.94 214 PRO B C 1
ATOM 5071 O O . PRO B 1 214 ? -19.547 26.281 9.922 1 82.94 214 PRO B O 1
ATOM 5074 N N . ARG B 1 215 ? -19.828 26.984 7.84 1 90.56 215 ARG B N 1
ATOM 5075 C CA . ARG B 1 215 ? -19.734 25.656 7.27 1 90.56 215 ARG B CA 1
ATOM 5076 C C . ARG B 1 215 ? -18.547 25.531 6.328 1 90.56 215 ARG B C 1
ATOM 5078 O O . ARG B 1 215 ? -18.672 25.031 5.211 1 90.56 215 ARG B O 1
ATOM 5085 N N . ALA B 1 216 ? -17.484 26.078 6.832 1 92.06 216 ALA B N 1
ATOM 5086 C CA . ALA B 1 216 ? -16.281 26.094 6 1 92.06 216 ALA B CA 1
ATOM 5087 C C . ALA B 1 216 ? -15.68 24.703 5.883 1 92.06 216 ALA B C 1
ATOM 5089 O O . ALA B 1 216 ? -15.719 23.906 6.832 1 92.06 216 ALA B O 1
ATOM 5090 N N . ARG B 1 217 ? -15.203 24.406 4.695 1 96.62 217 ARG B N 1
ATOM 5091 C CA . ARG B 1 217 ? -14.328 23.266 4.484 1 96.62 217 ARG B CA 1
ATOM 5092 C C . ARG B 1 217 ? -12.859 23.641 4.641 1 96.62 217 ARG B C 1
ATOM 5094 O O . ARG B 1 217 ? -12.469 24.766 4.293 1 96.62 217 ARG B O 1
ATOM 5101 N N . HIS B 1 218 ? -12.094 22.797 5.234 1 96.69 218 HIS B N 1
ATOM 5102 C CA . HIS B 1 218 ? -10.648 22.969 5.344 1 96.69 218 HIS B CA 1
ATOM 5103 C C . HIS B 1 218 ? -9.922 22.188 4.266 1 96.69 218 HIS B C 1
ATOM 5105 O O . HIS B 1 218 ? -9.797 20.953 4.363 1 96.69 218 HIS B O 1
ATOM 5111 N N . ILE B 1 219 ? -9.445 22.859 3.232 1 98.44 219 ILE B N 1
ATOM 5112 C CA . ILE B 1 219 ? -8.789 22.234 2.088 1 98.44 219 ILE B CA 1
ATOM 5113 C C . ILE B 1 219 ? -7.305 22.609 2.072 1 98.44 219 ILE B C 1
ATOM 5115 O O . ILE B 1 219 ? -6.949 23.766 2.32 1 98.44 219 ILE B O 1
ATOM 5119 N N . GLU B 1 220 ? -6.52 21.641 1.807 1 98.69 220 GLU B N 1
ATOM 5120 C CA . GLU B 1 220 ? -5.078 21.875 1.765 1 98.69 220 GLU B CA 1
ATOM 5121 C C . GLU B 1 220 ? -4.496 21.469 0.41 1 98.69 220 GLU B C 1
ATOM 5123 O O . GLU B 1 220 ? -4.949 20.516 -0.209 1 98.69 220 GLU B O 1
ATOM 5128 N N . VAL B 1 221 ? -3.531 22.203 -0.045 1 98.94 221 VAL B N 1
ATOM 5129 C CA . VAL B 1 221 ? -2.836 21.875 -1.284 1 98.94 221 VAL B CA 1
ATOM 5130 C C . VAL B 1 221 ? -1.383 21.5 -0.981 1 98.94 221 VAL B C 1
ATOM 5132 O O . VAL B 1 221 ? -0.662 22.281 -0.351 1 98.94 221 VAL B O 1
ATOM 5135 N N . GLN B 1 222 ? -0.98 20.328 -1.367 1 98.94 222 GLN B N 1
ATOM 5136 C CA . GLN B 1 222 ? 0.406 19.891 -1.23 1 98.94 222 GLN B CA 1
ATOM 5137 C C . GLN B 1 222 ? 1.279 20.484 -2.334 1 98.94 222 GLN B C 1
ATOM 5139 O O . GLN B 1 222 ? 0.947 20.391 -3.516 1 98.94 222 GLN B O 1
ATOM 5144 N N . VAL B 1 223 ? 2.396 21.062 -1.975 1 98.88 223 VAL B N 1
ATOM 5145 C CA . VAL B 1 223 ? 3.299 21.625 -2.973 1 98.88 223 VAL B CA 1
ATOM 5146 C C . VAL B 1 223 ? 4.715 21.109 -2.744 1 98.88 223 VAL B C 1
ATOM 5148 O O . VAL B 1 223 ? 5.043 20.625 -1.653 1 98.88 223 VAL B O 1
ATOM 5151 N N . LEU B 1 224 ? 5.496 21.109 -3.744 1 98.75 224 LEU B N 1
ATOM 5152 C CA . LEU B 1 224 ? 6.922 20.797 -3.773 1 98.75 224 LEU B CA 1
ATOM 5153 C C . LEU B 1 224 ? 7.684 21.828 -4.598 1 98.75 224 LEU B C 1
ATOM 5155 O O . LEU B 1 224 ? 7.266 22.188 -5.703 1 98.75 224 LEU B O 1
ATOM 5159 N N . GLY B 1 225 ? 8.781 22.344 -4.035 1 98.56 225 GLY B N 1
ATOM 5160 C CA . GLY B 1 225 ? 9.602 23.312 -4.75 1 98.56 225 GLY B CA 1
ATOM 5161 C C . GLY B 1 225 ? 11.086 23.094 -4.551 1 98.56 225 GLY B C 1
ATOM 5162 O O . GLY B 1 225 ? 11.508 22.5 -3.555 1 98.56 225 GLY B O 1
ATOM 5163 N N . ASP B 1 226 ? 11.875 23.594 -5.508 1 98.31 226 ASP B N 1
ATOM 5164 C CA . ASP B 1 226 ? 13.328 23.5 -5.379 1 98.31 226 ASP B CA 1
ATOM 5165 C C . ASP B 1 226 ? 13.953 24.891 -5.273 1 98.31 226 ASP B C 1
ATOM 5167 O O . ASP B 1 226 ? 15.164 25.047 -5.441 1 98.31 226 ASP B O 1
ATOM 5171 N N . GLY B 1 227 ? 13.164 25.891 -4.988 1 97.25 227 GLY B N 1
ATOM 5172 C CA . GLY B 1 227 ? 13.625 27.266 -4.898 1 97.25 227 GLY B CA 1
ATOM 5173 C C . GLY B 1 227 ? 13.461 28.031 -6.191 1 97.25 227 GLY B C 1
ATOM 5174 O O . GLY B 1 227 ? 13.406 29.266 -6.184 1 97.25 227 GLY B O 1
ATOM 5175 N N . GLU B 1 228 ? 13.359 27.344 -7.285 1 97.06 228 GLU B N 1
ATOM 5176 C CA . GLU B 1 228 ? 13.211 27.953 -8.602 1 97.06 228 GLU B CA 1
ATOM 5177 C C . GLU B 1 228 ? 11.859 27.625 -9.219 1 97.06 228 GLU B C 1
ATOM 5179 O O . GLU B 1 228 ? 11.188 28.5 -9.773 1 97.06 228 GLU B O 1
ATOM 5184 N N . ARG B 1 229 ? 11.508 26.391 -9.117 1 97.88 229 ARG B N 1
ATOM 5185 C CA . ARG B 1 229 ? 10.234 25.891 -9.625 1 97.88 229 ARG B CA 1
ATOM 5186 C C . ARG B 1 229 ? 9.445 25.188 -8.531 1 97.88 229 ARG B C 1
ATOM 5188 O O . ARG B 1 229 ? 10.008 24.781 -7.516 1 97.88 229 ARG B O 1
ATOM 5195 N N . ALA B 1 230 ? 8.164 25.125 -8.789 1 98.5 230 ALA B N 1
ATOM 5196 C CA . ALA B 1 230 ? 7.305 24.406 -7.859 1 98.5 230 ALA B CA 1
ATOM 5197 C C . ALA B 1 230 ? 6.227 23.625 -8.609 1 98.5 230 ALA B C 1
ATOM 5199 O O . ALA B 1 230 ? 5.934 23.906 -9.766 1 98.5 230 ALA B O 1
ATOM 5200 N N . VAL B 1 231 ? 5.727 22.594 -8.031 1 98.88 231 VAL B N 1
ATOM 5201 C CA . VAL B 1 231 ? 4.582 21.828 -8.508 1 98.88 231 VAL B CA 1
ATOM 5202 C C . VAL B 1 231 ? 3.59 21.609 -7.367 1 98.88 231 VAL B C 1
ATOM 5204 O O . VAL B 1 231 ? 3.953 21.703 -6.191 1 98.88 231 VAL B O 1
ATOM 5207 N N . HIS B 1 232 ? 2.389 21.453 -7.758 1 98.88 232 HIS B N 1
ATOM 5208 C CA . HIS B 1 232 ? 1.416 20.984 -6.777 1 98.88 232 HIS B CA 1
ATOM 5209 C C . HIS B 1 232 ? 1.105 19.5 -6.977 1 98.88 232 HIS B C 1
ATOM 5211 O O . HIS B 1 232 ? 1.325 18.969 -8.062 1 98.88 232 HIS B O 1
ATOM 5217 N N . LEU B 1 233 ? 0.685 18.875 -5.914 1 98.81 233 LEU B N 1
ATOM 5218 C CA . LEU B 1 233 ? 0.281 17.469 -5.941 1 98.81 233 LEU B CA 1
ATOM 5219 C C . LEU B 1 233 ? -1.177 17.328 -5.52 1 98.81 233 LEU B C 1
ATOM 5221 O O . LEU B 1 233 ? -1.521 16.391 -4.793 1 98.81 233 LEU B O 1
ATOM 5225 N N . PHE B 1 234 ? -1.963 18.312 -5.879 1 98.81 234 PHE B N 1
ATOM 5226 C CA . PHE B 1 234 ? -3.408 18.344 -5.684 1 98.81 234 PHE B CA 1
ATOM 5227 C C . PHE B 1 234 ? -3.752 18.609 -4.223 1 98.81 234 PHE B C 1
ATOM 5229 O O . PHE B 1 234 ? -2.91 19.078 -3.459 1 98.81 234 PHE B O 1
ATOM 5236 N N . GLU B 1 235 ? -5.07 18.453 -3.92 1 98.81 235 GLU B N 1
ATOM 5237 C CA . GLU B 1 235 ? -5.559 18.906 -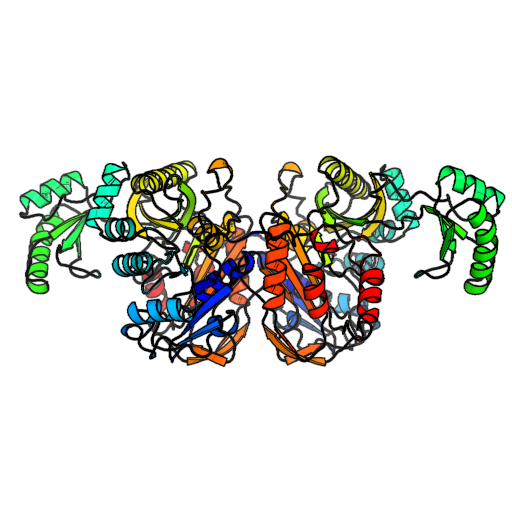2.621 1 98.81 235 GLU B CA 1
ATOM 5238 C C . GLU B 1 235 ? -5.984 17.734 -1.75 1 98.81 235 GLU B C 1
ATOM 5240 O O . GLU B 1 235 ? -6.113 16.609 -2.238 1 98.81 235 GLU B O 1
ATOM 5245 N N . ARG B 1 236 ? -6.152 18.016 -0.506 1 98.69 236 ARG B N 1
ATOM 5246 C CA . ARG B 1 236 ? -6.723 17.156 0.52 1 98.69 236 ARG B CA 1
ATOM 5247 C C . ARG B 1 236 ? -7.91 17.828 1.205 1 98.69 236 ARG B C 1
ATOM 5249 O O . ARG B 1 236 ? -7.934 19.047 1.355 1 98.69 236 ARG B O 1
ATOM 5256 N N . GLU B 1 237 ? -8.875 17.031 1.575 1 98.62 237 GLU B N 1
ATOM 5257 C CA . GLU B 1 237 ? -9.992 17.438 2.422 1 98.62 237 GLU B CA 1
ATOM 5258 C C . GLU B 1 237 ? -9.711 17.125 3.891 1 98.62 237 GLU B C 1
ATOM 5260 O O . GLU B 1 237 ? -9.625 15.961 4.281 1 98.62 237 GLU B O 1
ATOM 5265 N N . CYS B 1 238 ? -9.555 18.203 4.668 1 98 238 CYS B N 1
ATOM 5266 C CA . CYS B 1 238 ? -9.164 18.047 6.062 1 98 238 CYS B CA 1
ATOM 5267 C C . CYS B 1 238 ? -10.188 18.672 6.996 1 98 238 CYS B C 1
ATOM 5269 O O . CYS B 1 238 ? -9.836 19.172 8.07 1 98 238 CYS B O 1
ATOM 5271 N N . SER B 1 239 ? -11.422 18.641 6.68 1 97.19 239 SER B N 1
ATOM 5272 C CA . SER B 1 239 ? -12.484 19.375 7.367 1 97.19 239 SER B CA 1
ATOM 5273 C C . SER B 1 239 ? -12.906 18.641 8.641 1 97.19 239 SER B C 1
ATOM 5275 O O . SER B 1 239 ? -13.383 19.281 9.594 1 97.19 239 SER B O 1
ATOM 5277 N N . LEU B 1 240 ? -12.797 17.328 8.672 1 96.25 240 LEU B N 1
ATOM 5278 C CA . LEU B 1 240 ? -13.172 16.609 9.883 1 96.25 240 LEU B CA 1
ATOM 5279 C C . LEU B 1 240 ? -12.125 16.781 10.977 1 96.25 240 LEU B C 1
ATOM 5281 O O . LEU B 1 240 ? -11.117 16.078 10.992 1 96.25 240 LEU B O 1
ATOM 5285 N N . GLN B 1 241 ? -12.453 17.734 11.828 1 92.31 241 GLN B N 1
ATOM 5286 C CA . GLN B 1 241 ? -11.523 18.156 12.867 1 92.31 241 GLN B CA 1
ATOM 5287 C C . GLN B 1 241 ? -12.211 18.203 14.234 1 92.31 241 GLN B C 1
ATOM 5289 O O . GLN B 1 241 ? -13.43 18.375 14.312 1 92.31 241 GLN B O 1
ATOM 5294 N N . ARG B 1 242 ? -11.391 17.984 15.203 1 85.94 242 ARG B N 1
ATOM 5295 C CA . ARG B 1 242 ? -11.805 18.188 16.594 1 85.94 242 ARG B CA 1
ATOM 5296 C C . ARG B 1 242 ? -10.938 19.25 17.266 1 85.94 242 ARG B C 1
ATOM 5298 O O . ARG B 1 242 ? -9.719 19.078 17.391 1 85.94 242 ARG B O 1
ATOM 5305 N N . ARG B 1 243 ? -11.523 20.297 17.703 1 78.5 243 ARG B N 1
ATOM 5306 C CA . ARG B 1 243 ? -10.781 21.406 18.297 1 78.5 243 ARG B CA 1
ATOM 5307 C C . ARG B 1 243 ? -9.625 21.828 17.406 1 78.5 243 ARG B C 1
ATOM 5309 O O . ARG B 1 243 ? -8.484 21.938 17.859 1 78.5 243 ARG B O 1
ATOM 5316 N N . ARG B 1 244 ? -9.883 21.828 16.125 1 78.19 244 ARG B N 1
ATOM 5317 C CA . ARG B 1 244 ? -8.977 22.312 15.086 1 78.19 244 ARG B CA 1
ATOM 5318 C C . ARG B 1 244 ? -7.844 21.312 14.836 1 78.19 244 ARG B C 1
ATOM 5320 O O . ARG B 1 244 ? -6.812 21.672 14.266 1 78.19 244 ARG B O 1
ATOM 5327 N N . GLN B 1 245 ? -7.984 20.172 15.398 1 84.38 245 GLN B N 1
ATOM 5328 C CA . GLN B 1 245 ? -7.047 19.094 15.109 1 84.38 245 GLN B CA 1
ATOM 5329 C C . GLN B 1 245 ? -7.621 18.125 14.078 1 84.38 245 GLN B C 1
ATOM 5331 O O . GLN B 1 245 ? -8.742 17.641 14.242 1 84.38 245 GLN B O 1
ATOM 5336 N N . LYS B 1 246 ? -6.914 17.953 13.109 1 93 246 LYS B N 1
ATOM 5337 C CA . LYS B 1 246 ? -7.363 17.062 12.039 1 93 246 LYS B CA 1
ATOM 5338 C C . LYS B 1 246 ? -7.414 15.617 12.508 1 93 246 LYS B C 1
ATOM 5340 O O . LYS B 1 246 ? -6.488 15.141 13.164 1 93 246 LYS B O 1
ATOM 5345 N N . VAL B 1 247 ? -8.492 14.906 12.164 1 94.81 247 VAL B N 1
ATOM 5346 C CA . VAL B 1 247 ? -8.688 13.547 12.664 1 94.81 247 VAL B CA 1
ATOM 5347 C C . VAL B 1 247 ? -8.844 12.586 11.492 1 94.81 247 VAL B C 1
ATOM 5349 O O . VAL B 1 247 ? -8.445 11.422 11.578 1 94.81 247 VAL B O 1
ATOM 5352 N N . PHE B 1 248 ? -9.508 13.008 10.484 1 97.44 248 PHE B N 1
ATOM 5353 C CA . PHE B 1 248 ? -9.859 12.266 9.281 1 97.44 248 PHE B CA 1
ATOM 5354 C C . PHE B 1 248 ? -9.625 13.102 8.039 1 97.44 248 PHE B C 1
ATOM 5356 O O . PHE B 1 248 ? -10.117 14.227 7.938 1 97.44 248 PHE B O 1
ATOM 5363 N N . GLU B 1 249 ? -8.836 12.555 7.105 1 98.5 249 GLU B N 1
ATOM 5364 C CA . GLU B 1 249 ? -8.516 13.297 5.891 1 98.5 249 GLU B CA 1
ATOM 5365 C C . GLU B 1 249 ? -8.75 12.453 4.645 1 98.5 249 GLU B C 1
ATOM 5367 O O . GLU B 1 249 ? -8.625 11.227 4.688 1 98.5 249 GLU B O 1
ATOM 5372 N N . GLU B 1 250 ? -9.07 13.039 3.564 1 98.38 250 GLU B N 1
ATOM 5373 C CA . GLU B 1 250 ? -9.219 12.289 2.32 1 98.38 250 GLU B CA 1
ATOM 5374 C C . GLU B 1 250 ? -8.719 13.102 1.128 1 98.38 250 GLU B C 1
ATOM 5376 O O . GLU B 1 250 ? -8.586 14.32 1.215 1 98.38 250 GLU B O 1
ATOM 5381 N N . ALA B 1 251 ? -8.312 12.523 0.142 1 98.81 251 ALA B N 1
ATOM 5382 C CA . ALA B 1 251 ? -7.859 13.078 -1.13 1 98.81 251 ALA B CA 1
ATOM 5383 C C . ALA B 1 251 ? -8.414 12.281 -2.307 1 98.81 251 ALA B C 1
ATOM 5385 O O . ALA B 1 251 ? -8.375 11.055 -2.301 1 98.81 251 ALA B O 1
ATOM 5386 N N . PRO B 1 252 ? -9.023 12.93 -3.322 1 98.5 252 PRO B N 1
ATOM 5387 C CA . PRO B 1 252 ? -9.289 14.367 -3.379 1 98.5 252 PRO B CA 1
ATOM 5388 C C . PRO B 1 252 ? -10.492 14.773 -2.529 1 98.5 252 PRO B C 1
ATOM 5390 O O . PRO B 1 252 ? -11.148 13.922 -1.932 1 98.5 252 PRO B O 1
ATOM 5393 N N . SER B 1 253 ? -10.688 15.984 -2.404 1 98.5 253 SER B N 1
ATOM 5394 C CA . SER B 1 253 ? -11.875 16.484 -1.712 1 98.5 253 SER B CA 1
ATOM 5395 C C . SER B 1 253 ? -13.148 16.156 -2.492 1 98.5 253 SER B C 1
ATOM 5397 O O . SER B 1 253 ? -13.211 16.375 -3.703 1 98.5 253 SER B O 1
ATOM 5399 N N . PRO B 1 254 ? -14.133 15.633 -1.836 1 96.69 254 PRO B N 1
ATOM 5400 C CA . PRO B 1 254 ? -15.406 15.383 -2.516 1 96.69 254 PRO B CA 1
ATOM 5401 C C . PRO B 1 254 ? -16.188 16.656 -2.795 1 96.69 254 PRO B C 1
ATOM 5403 O O . PRO B 1 254 ? -17.188 16.641 -3.531 1 96.69 254 PRO B O 1
ATOM 5406 N N . ALA B 1 255 ? -15.727 17.766 -2.297 1 96.19 255 ALA B N 1
ATOM 5407 C CA . ALA B 1 255 ? -16.5 19 -2.367 1 96.19 255 ALA B CA 1
ATOM 5408 C C . ALA B 1 255 ? -16.094 19.828 -3.582 1 96.19 255 ALA B C 1
ATOM 5410 O O . ALA B 1 255 ? -16.812 20.75 -3.979 1 96.19 255 ALA B O 1
ATOM 5411 N N . LEU B 1 256 ? -14.992 19.5 -4.16 1 97.38 256 LEU B N 1
ATOM 5412 C CA . LEU B 1 256 ? -14.461 20.406 -5.184 1 97.38 256 LEU B CA 1
ATOM 5413 C C . LEU B 1 256 ? -14.766 19.859 -6.582 1 97.38 256 LEU B C 1
ATOM 5415 O O . LEU B 1 256 ? -14.555 18.672 -6.855 1 97.38 256 LEU B O 1
ATOM 5419 N N . SER B 1 257 ? -15.227 20.734 -7.441 1 96.75 257 SER B N 1
ATOM 5420 C CA . SER B 1 257 ? -15.273 20.438 -8.867 1 96.75 257 SER B CA 1
ATOM 5421 C C . SER B 1 257 ? -13.875 20.469 -9.484 1 96.75 257 SER B C 1
ATOM 5423 O O . SER B 1 257 ? -12.945 21.031 -8.898 1 96.75 257 SER B O 1
ATOM 5425 N N . PRO B 1 258 ? -13.703 19.875 -10.664 1 96.94 258 PRO B N 1
ATOM 5426 C CA . PRO B 1 258 ? -12.398 19.922 -11.32 1 96.94 258 PRO B CA 1
ATOM 5427 C C . PRO B 1 258 ? -11.914 21.359 -11.57 1 96.94 258 PRO B C 1
ATOM 5429 O O . PRO B 1 258 ? -10.727 21.641 -11.391 1 96.94 258 PRO B O 1
ATOM 5432 N N . ALA B 1 259 ? -12.836 22.219 -11.938 1 97.75 259 ALA B N 1
ATOM 5433 C CA . ALA B 1 259 ? -12.469 23.609 -12.219 1 97.75 259 ALA B CA 1
ATOM 5434 C C . ALA B 1 259 ? -12 24.328 -10.953 1 97.75 259 ALA B C 1
ATOM 5436 O O . ALA B 1 259 ? -11.008 25.047 -10.977 1 97.75 259 ALA B O 1
ATOM 5437 N N . LEU B 1 260 ? -12.727 24.141 -9.891 1 97.75 260 LEU B N 1
ATOM 5438 C CA . LEU B 1 260 ? -12.359 24.75 -8.617 1 97.75 260 LEU B CA 1
ATOM 5439 C C . LEU B 1 260 ? -11.039 24.203 -8.109 1 97.75 260 LEU B C 1
ATOM 5441 O O . LEU B 1 260 ? -10.211 24.938 -7.566 1 97.75 260 LEU B O 1
ATOM 5445 N N . ARG B 1 261 ? -10.852 22.922 -8.234 1 98.31 261 ARG B N 1
ATOM 5446 C CA . ARG B 1 261 ? -9.594 22.281 -7.867 1 98.31 261 ARG B CA 1
ATOM 5447 C C . ARG B 1 261 ? -8.414 22.906 -8.602 1 98.31 261 ARG B C 1
ATOM 5449 O O . ARG B 1 261 ? -7.383 23.203 -8 1 98.31 261 ARG B O 1
ATOM 5456 N N . GLN B 1 262 ? -8.586 23.047 -9.859 1 98.38 262 GLN B N 1
ATOM 5457 C CA . GLN B 1 262 ? -7.531 23.656 -10.672 1 98.38 262 GLN B CA 1
ATOM 5458 C C . GLN B 1 262 ? -7.207 25.062 -10.195 1 98.38 262 GLN B C 1
ATOM 5460 O O . GLN B 1 262 ? -6.035 25.406 -10.031 1 98.38 262 GLN B O 1
ATOM 5465 N N . ALA B 1 263 ? -8.242 25.844 -9.992 1 98.5 263 ALA B N 1
ATOM 5466 C CA . ALA B 1 263 ? -8.047 27.219 -9.539 1 98.5 263 ALA B CA 1
ATOM 5467 C C . ALA B 1 263 ? -7.34 27.266 -8.188 1 98.5 263 ALA B C 1
ATOM 5469 O O . ALA B 1 263 ? -6.453 28.094 -7.969 1 98.5 263 ALA B O 1
ATOM 5470 N N . LEU B 1 264 ? -7.793 26.406 -7.34 1 98.69 264 LEU B N 1
ATOM 5471 C CA . LEU B 1 264 ? -7.215 26.312 -6.004 1 98.69 264 LEU B CA 1
ATOM 5472 C C . LEU B 1 264 ? -5.738 25.938 -6.074 1 98.69 264 LEU B C 1
ATOM 5474 O O . LEU B 1 264 ? -4.898 26.594 -5.457 1 98.69 264 LEU B O 1
ATOM 5478 N N . CYS B 1 265 ? -5.391 24.938 -6.816 1 98.81 265 CYS B N 1
ATOM 5479 C CA . CYS B 1 265 ? -4.02 24.453 -6.93 1 98.81 265 CYS B CA 1
ATOM 5480 C C . CYS B 1 265 ? -3.127 25.484 -7.605 1 98.81 265 CYS B C 1
ATOM 5482 O O . CYS B 1 265 ? -1.974 25.672 -7.215 1 98.81 265 CYS B O 1
ATOM 5484 N N . GLU B 1 266 ? -3.662 26.172 -8.586 1 98.56 266 GLU B N 1
ATOM 5485 C CA . GLU B 1 266 ? -2.904 27.219 -9.266 1 98.56 266 GLU B CA 1
ATOM 5486 C C . GLU B 1 266 ? -2.598 28.375 -8.32 1 98.56 266 GLU B C 1
ATOM 5488 O O . GLU B 1 266 ? -1.512 28.969 -8.375 1 98.56 266 GLU B O 1
ATOM 5493 N N . SER B 1 267 ? -3.568 28.672 -7.527 1 98.56 267 SER B N 1
ATOM 5494 C CA . SER B 1 267 ? -3.352 29.703 -6.527 1 98.56 267 SER B CA 1
ATOM 5495 C C . SER B 1 267 ? -2.23 29.328 -5.566 1 98.56 267 SER B C 1
ATOM 5497 O O . SER B 1 267 ? -1.381 30.156 -5.234 1 98.56 267 SER B O 1
ATOM 5499 N N . ALA B 1 268 ? -2.223 28.078 -5.133 1 98.81 268 ALA B N 1
ATOM 5500 C CA . ALA B 1 268 ? -1.178 27.594 -4.242 1 98.81 268 ALA B CA 1
ATOM 5501 C C . ALA B 1 268 ? 0.191 27.656 -4.914 1 98.81 268 ALA B C 1
ATOM 5503 O O . ALA B 1 268 ? 1.186 28.016 -4.277 1 98.81 268 ALA B O 1
ATOM 5504 N N . LEU B 1 269 ? 0.202 27.312 -6.152 1 98.56 269 LEU B N 1
ATOM 5505 C CA . LEU B 1 269 ? 1.451 27.312 -6.906 1 98.56 269 LEU B CA 1
ATOM 5506 C C . LEU B 1 269 ? 2.02 28.719 -7.039 1 98.56 269 LEU B C 1
ATOM 5508 O O . LEU B 1 269 ? 3.227 28.922 -6.891 1 98.56 269 LEU B O 1
ATOM 5512 N N . ARG B 1 270 ? 1.17 29.672 -7.328 1 98.31 270 ARG B N 1
ATOM 5513 C CA . ARG B 1 270 ? 1.615 31.047 -7.473 1 98.31 270 ARG B CA 1
ATOM 5514 C C . ARG B 1 270 ? 2.281 31.547 -6.191 1 98.31 270 ARG B C 1
ATOM 5516 O O . ARG B 1 270 ? 3.35 32.156 -6.242 1 98.31 270 ARG B O 1
ATOM 5523 N N . LEU B 1 271 ? 1.656 31.25 -5.109 1 98.5 271 LEU B N 1
ATOM 5524 C CA . LEU B 1 271 ? 2.225 31.672 -3.838 1 98.5 271 LEU B CA 1
ATOM 5525 C C . LEU B 1 271 ? 3.533 30.953 -3.553 1 98.5 271 LEU B C 1
ATOM 5527 O O . LEU B 1 271 ? 4.516 31.562 -3.137 1 98.5 271 LEU B O 1
ATOM 5531 N N . THR B 1 272 ? 3.537 29.688 -3.779 1 98.69 272 THR B N 1
ATOM 5532 C CA . THR B 1 272 ? 4.723 28.859 -3.539 1 98.69 272 THR B CA 1
ATOM 5533 C C . THR B 1 272 ? 5.91 29.391 -4.344 1 98.69 272 THR B C 1
ATOM 5535 O O . THR B 1 272 ? 7.016 29.516 -3.812 1 98.69 272 THR B O 1
ATOM 5538 N N . GLU B 1 273 ? 5.688 29.688 -5.582 1 98.19 273 GLU B N 1
ATOM 5539 C CA . GLU B 1 273 ? 6.738 30.188 -6.465 1 98.19 273 GLU B CA 1
ATOM 5540 C C . GLU B 1 273 ? 7.176 31.594 -6.059 1 98.19 273 GLU B C 1
ATOM 5542 O O . GLU B 1 273 ? 8.367 31.922 -6.121 1 98.19 273 GLU B O 1
ATOM 5547 N N . SER B 1 274 ? 6.273 32.375 -5.648 1 97.88 274 SER B N 1
ATOM 5548 C CA . SER B 1 274 ? 6.566 33.781 -5.305 1 97.88 274 SER B CA 1
ATOM 5549 C C . SER B 1 274 ? 7.531 33.844 -4.125 1 97.88 274 SER B C 1
ATOM 5551 O O . SER B 1 274 ? 8.289 34.812 -4.012 1 97.88 274 SER B O 1
ATOM 5553 N N . VAL B 1 275 ? 7.555 32.844 -3.285 1 97.56 275 VAL B N 1
ATOM 5554 C CA . VAL B 1 275 ? 8.406 32.906 -2.104 1 97.56 275 VAL B CA 1
ATOM 5555 C C . VAL B 1 275 ? 9.633 32.031 -2.293 1 97.56 275 VAL B C 1
ATOM 5557 O O . VAL B 1 275 ? 10.414 31.828 -1.356 1 97.56 275 VAL B O 1
ATOM 5560 N N . GLY B 1 276 ? 9.766 31.438 -3.445 1 97.81 276 GLY B N 1
ATOM 5561 C CA . GLY B 1 276 ? 10.922 30.594 -3.711 1 97.81 276 GLY B CA 1
ATOM 5562 C C . GLY B 1 276 ? 11.016 29.391 -2.787 1 97.81 276 GLY B C 1
ATOM 5563 O O . GLY B 1 276 ? 12.086 29.094 -2.254 1 97.81 276 GLY B O 1
ATOM 5564 N N . TYR B 1 277 ? 9.961 28.781 -2.611 1 98.5 277 TYR B N 1
ATOM 5565 C CA . TYR B 1 277 ? 9.844 27.719 -1.622 1 98.5 277 TYR B CA 1
ATOM 5566 C C . TYR B 1 277 ? 10.719 26.531 -1.994 1 98.5 277 TYR B C 1
ATOM 5568 O O . TYR B 1 277 ? 10.781 26.141 -3.162 1 98.5 277 TYR B O 1
ATOM 5576 N N . ARG B 1 278 ? 11.391 25.953 -1.022 1 98.31 278 ARG B N 1
ATOM 5577 C CA . ARG B 1 278 ? 12.195 24.75 -1.184 1 98.31 278 ARG B CA 1
ATOM 5578 C C . ARG B 1 278 ? 11.688 23.625 -0.287 1 98.31 278 ARG B C 1
ATOM 5580 O O . ARG B 1 278 ? 11.469 23.828 0.909 1 98.31 278 ARG B O 1
ATOM 5587 N N . GLY B 1 279 ? 11.602 22.391 -0.894 1 98.31 279 GLY B N 1
ATOM 5588 C CA . GLY B 1 279 ? 11.094 21.25 -0.142 1 98.31 279 GLY B CA 1
ATOM 5589 C C . GLY B 1 279 ? 9.594 21.094 -0.249 1 98.31 279 GLY B C 1
ATOM 5590 O O . GLY B 1 279 ? 8.977 21.578 -1.199 1 98.31 279 GLY B O 1
ATOM 5591 N N . ALA B 1 280 ? 9.016 20.359 0.689 1 98.75 280 ALA B N 1
ATOM 5592 C CA . ALA B 1 280 ? 7.57 20.125 0.725 1 98.75 280 ALA B CA 1
ATOM 5593 C C . ALA B 1 280 ? 6.879 21.141 1.641 1 98.75 280 ALA B C 1
ATOM 5595 O O . ALA B 1 280 ? 7.398 21.469 2.707 1 98.75 280 ALA B O 1
ATOM 5596 N N . GLY B 1 281 ? 5.781 21.672 1.212 1 98.62 281 GLY B N 1
ATOM 5597 C CA . GLY B 1 281 ? 4.922 22.562 1.984 1 98.62 281 GLY B CA 1
ATOM 5598 C C . GLY B 1 281 ? 3.443 22.312 1.747 1 98.62 281 GLY B C 1
ATOM 5599 O O . GLY B 1 281 ? 3.072 21.547 0.849 1 98.62 281 GLY B O 1
ATOM 5600 N N . THR B 1 282 ? 2.625 22.859 2.555 1 98.62 282 THR B N 1
ATOM 5601 C CA . THR B 1 282 ? 1.179 22.734 2.418 1 98.62 282 THR B CA 1
ATOM 5602 C C . THR B 1 282 ? 0.492 24.078 2.617 1 98.62 282 THR B C 1
ATOM 5604 O O . THR B 1 282 ? 0.74 24.766 3.609 1 98.62 282 THR B O 1
ATOM 5607 N N . LEU B 1 283 ? -0.273 24.469 1.686 1 98.5 283 LEU B N 1
ATOM 5608 C CA . LEU B 1 283 ? -1.116 25.656 1.836 1 98.5 283 LEU B CA 1
ATOM 5609 C C . LEU B 1 283 ? -2.518 25.266 2.297 1 98.5 283 LEU B C 1
ATOM 5611 O O . LEU B 1 283 ? -3.111 24.328 1.766 1 98.5 283 LEU B O 1
ATOM 5615 N N . GLU B 1 284 ? -2.957 25.984 3.264 1 96.69 284 GLU B N 1
ATOM 5616 C CA . GLU B 1 284 ? -4.277 25.703 3.822 1 96.69 284 GLU B CA 1
ATOM 5617 C C . GLU B 1 284 ? -5.285 26.781 3.402 1 96.69 284 GLU B C 1
ATOM 5619 O O . GLU B 1 284 ? -4.961 27.969 3.369 1 96.69 284 GLU B O 1
ATOM 5624 N N . TYR B 1 285 ? -6.445 26.281 3.068 1 97 285 TYR B N 1
ATOM 5625 C CA . TYR B 1 285 ? -7.539 27.141 2.623 1 97 285 TYR B CA 1
ATOM 5626 C C . TYR B 1 285 ? -8.82 26.828 3.383 1 97 285 TYR B C 1
ATOM 5628 O O . TYR B 1 285 ? -9.031 25.703 3.828 1 97 285 TYR B O 1
ATOM 5636 N N . LEU B 1 286 ? -9.602 27.828 3.533 1 94.5 286 LEU B N 1
ATOM 5637 C CA . LEU B 1 286 ? -11.016 27.625 3.828 1 94.5 286 LEU B CA 1
ATOM 5638 C C . LEU B 1 286 ? -11.852 27.734 2.559 1 94.5 286 LEU B C 1
ATOM 5640 O O . LEU B 1 286 ? -11.609 28.594 1.714 1 94.5 286 LEU B O 1
ATOM 5644 N N . TYR B 1 287 ? -12.711 26.797 2.371 1 97 287 TYR B N 1
ATOM 5645 C CA . TYR 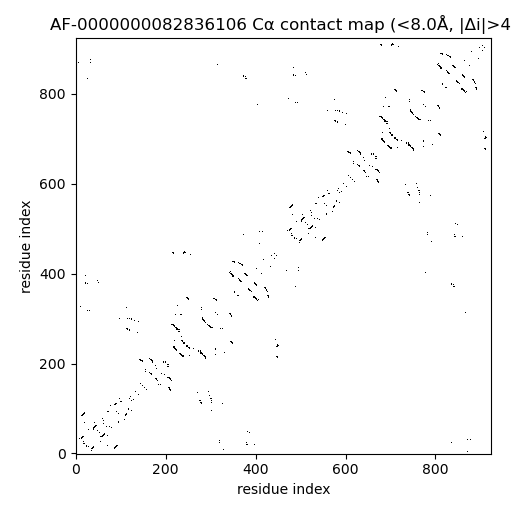B 1 287 ? -13.625 26.797 1.229 1 97 287 TYR B CA 1
ATOM 5646 C C . TYR B 1 287 ? -15.07 26.953 1.685 1 97 287 TYR B C 1
ATOM 5648 O O . TYR B 1 287 ? -15.547 26.203 2.533 1 97 287 TYR B O 1
ATOM 5656 N N . ASP B 1 288 ? -15.664 27.984 1.193 1 94.25 288 ASP B N 1
ATOM 5657 C CA . ASP B 1 288 ? -17.078 28.234 1.404 1 94.25 288 ASP B CA 1
ATOM 5658 C C . ASP B 1 288 ? -17.922 27.641 0.273 1 94.25 288 ASP B C 1
ATOM 5660 O O . ASP B 1 288 ? -18.062 28.266 -0.785 1 94.25 288 ASP B O 1
ATOM 5664 N N . GLU B 1 289 ? -18.516 26.531 0.591 1 92.62 289 GLU B N 1
ATOM 5665 C CA . GLU B 1 289 ? -19.25 25.812 -0.438 1 92.62 289 GLU B CA 1
ATOM 5666 C C . GLU B 1 289 ? -20.438 26.625 -0.949 1 92.62 289 GLU B C 1
ATOM 5668 O O . GLU B 1 289 ? -20.781 26.547 -2.131 1 92.62 289 GLU B O 1
ATOM 5673 N N . ALA B 1 290 ? -21.109 27.328 -0.081 1 89.88 290 ALA B N 1
ATOM 5674 C CA . ALA B 1 290 ? -22.281 28.094 -0.44 1 89.88 290 ALA B CA 1
ATOM 5675 C C . ALA B 1 290 ? -21.938 29.188 -1.447 1 89.88 290 ALA B C 1
ATOM 5677 O O . ALA B 1 290 ? -22.719 29.469 -2.359 1 89.88 290 ALA B O 1
ATOM 5678 N N . ARG B 1 291 ? -20.797 29.766 -1.293 1 89.56 291 ARG B N 1
ATOM 5679 C CA . ARG B 1 291 ? -20.391 30.859 -2.168 1 89.56 291 ARG B CA 1
ATOM 5680 C C . ARG B 1 291 ? -19.5 30.344 -3.299 1 89.56 291 ARG B C 1
ATOM 5682 O O . ARG B 1 291 ? -19.312 31.047 -4.301 1 89.56 291 ARG B O 1
ATOM 5689 N N . GLY B 1 292 ? -18.875 29.203 -3.098 1 93.62 292 GLY B N 1
ATOM 5690 C CA . GLY B 1 292 ? -17.953 28.656 -4.082 1 93.62 292 GLY B CA 1
ATOM 5691 C C . GLY B 1 292 ? -16.609 29.359 -4.09 1 93.62 292 GLY B C 1
ATOM 5692 O O . GLY B 1 292 ? -16 29.531 -5.148 1 93.62 292 GLY B O 1
ATOM 5693 N N . GLU B 1 293 ? -16.234 29.891 -2.914 1 94.69 293 GLU B N 1
ATOM 5694 C CA . GLU B 1 293 ? -15 30.641 -2.795 1 94.69 293 GLU B CA 1
ATOM 5695 C C . GLU B 1 293 ? -14.047 30 -1.794 1 94.69 293 GLU B C 1
ATOM 5697 O O . GLU B 1 293 ? -14.484 29.438 -0.786 1 94.69 293 GLU B O 1
ATOM 5702 N N . PHE B 1 294 ? -12.805 30.031 -2.188 1 97.38 294 PHE B N 1
ATOM 5703 C CA . PHE B 1 294 ? -11.797 29.562 -1.251 1 97.38 294 PHE B CA 1
ATOM 5704 C C . PHE B 1 294 ? -10.891 30.703 -0.813 1 97.38 294 PHE B C 1
ATOM 5706 O O . PHE B 1 294 ? -10.727 31.688 -1.543 1 97.38 294 PHE B O 1
ATOM 5713 N N . TYR B 1 295 ? -10.297 30.594 0.42 1 95.62 295 TYR B N 1
ATOM 5714 C CA . TYR B 1 295 ? -9.445 31.625 1.003 1 95.62 295 TYR B CA 1
ATOM 5715 C C . TYR B 1 295 ? -8.211 31.016 1.661 1 95.62 295 TYR B C 1
ATOM 5717 O O . TYR B 1 295 ? -8.336 30.094 2.477 1 95.62 295 TYR B O 1
ATOM 5725 N N . PHE B 1 296 ? -7.105 31.625 1.33 1 96.25 296 PHE B N 1
ATOM 5726 C CA . PHE B 1 296 ? -5.852 31.203 1.959 1 96.25 296 PHE B CA 1
ATOM 5727 C C . PHE B 1 296 ? -5.844 31.578 3.438 1 96.25 296 PHE B C 1
ATOM 5729 O O . PHE B 1 296 ? -6.281 32.656 3.814 1 96.25 296 PHE B O 1
ATOM 5736 N N . ILE B 1 297 ? -5.332 30.594 4.254 1 89.12 297 ILE B N 1
ATOM 5737 C CA . ILE B 1 297 ? -5.27 30.922 5.676 1 89.12 297 ILE B CA 1
ATOM 5738 C C . ILE B 1 297 ? -3.822 30.844 6.16 1 89.12 297 ILE B C 1
ATOM 5740 O O . ILE B 1 297 ? -3.363 31.734 6.891 1 89.12 297 ILE B O 1
ATOM 5744 N N . GLU B 1 298 ? -3.105 29.859 5.77 1 90.25 298 GLU B N 1
ATOM 5745 C CA . GLU B 1 298 ? -1.715 29.734 6.195 1 90.25 298 GLU B CA 1
ATOM 5746 C C . GLU B 1 298 ? -0.957 28.734 5.328 1 90.25 298 GLU B C 1
ATOM 5748 O O . GLU B 1 298 ? -1.562 28 4.547 1 90.25 298 GLU B O 1
ATOM 5753 N N . MET B 1 299 ? 0.327 28.812 5.422 1 96 299 MET B N 1
ATOM 5754 C CA . MET B 1 299 ? 1.215 27.828 4.82 1 96 299 MET B CA 1
ATOM 5755 C C . MET B 1 299 ? 2.008 27.078 5.891 1 96 299 MET B C 1
ATOM 5757 O O . MET B 1 299 ? 2.572 27.703 6.793 1 96 299 MET B O 1
ATOM 5761 N N . ASN B 1 300 ? 1.956 25.781 5.812 1 95.75 300 ASN B N 1
ATOM 5762 C CA . ASN B 1 300 ? 2.848 24.969 6.633 1 95.75 300 ASN B CA 1
ATOM 5763 C C . ASN B 1 300 ? 4.164 24.672 5.914 1 95.75 300 ASN B C 1
ATOM 5765 O O . ASN B 1 300 ? 4.18 24.016 4.875 1 95.75 300 ASN B O 1
ATOM 5769 N N . THR B 1 301 ? 5.215 25.188 6.5 1 98.06 301 THR B N 1
ATOM 5770 C CA . THR B 1 301 ? 6.516 25.141 5.84 1 98.06 301 THR B CA 1
ATOM 5771 C C . THR B 1 301 ? 7.266 23.875 6.211 1 98.06 301 THR B C 1
ATOM 5773 O O . THR B 1 301 ? 8.438 23.922 6.59 1 98.06 301 THR B O 1
ATOM 5776 N N . ARG B 1 302 ? 6.617 22.781 6.113 1 97.56 302 ARG B N 1
ATOM 5777 C CA . ARG B 1 302 ? 7.109 21.438 6.398 1 97.56 302 ARG B CA 1
ATOM 5778 C C . ARG B 1 302 ? 6.188 20.375 5.797 1 97.56 302 ARG B C 1
ATOM 5780 O O . ARG B 1 302 ? 5.125 20.703 5.266 1 97.56 302 ARG B O 1
ATOM 5787 N N . ILE B 1 303 ? 6.637 19.141 5.836 1 98.31 303 ILE B N 1
ATOM 5788 C CA . ILE B 1 303 ? 5.754 18.031 5.52 1 98.31 303 ILE B CA 1
ATOM 5789 C C . ILE B 1 303 ? 4.672 17.906 6.59 1 98.31 303 ILE B C 1
ATOM 5791 O O . ILE B 1 303 ? 4.891 18.266 7.746 1 98.31 303 ILE B O 1
ATOM 5795 N N . GLN B 1 304 ? 3.48 17.484 6.191 1 97.81 304 GLN B N 1
ATOM 5796 C CA . GLN B 1 304 ? 2.375 17.391 7.141 1 97.81 304 GLN B CA 1
ATOM 5797 C C . GLN B 1 304 ? 1.991 15.938 7.41 1 97.81 304 GLN B C 1
ATOM 5799 O O . GLN B 1 304 ? 2.412 15.039 6.688 1 97.81 304 GLN B O 1
ATOM 5804 N N . VAL B 1 305 ? 1.289 15.781 8.508 1 98.19 305 VAL B N 1
ATOM 5805 C CA . VAL B 1 305 ? 0.886 14.469 9.016 1 98.19 305 VAL B CA 1
ATOM 5806 C C . VAL B 1 305 ? 0.091 13.727 7.941 1 98.19 305 VAL B C 1
ATOM 5808 O O . VAL B 1 305 ? 0.231 12.508 7.789 1 98.19 305 VAL B O 1
ATOM 5811 N N . GLU B 1 306 ? -0.709 14.461 7.105 1 98.38 306 GLU B N 1
ATOM 5812 C CA . GLU B 1 306 ? -1.652 13.867 6.164 1 98.38 306 GLU B CA 1
ATOM 5813 C C . GLU B 1 306 ? -1.026 13.703 4.781 1 98.38 306 GLU B C 1
ATOM 5815 O O . GLU B 1 306 ? -1.71 13.336 3.824 1 98.38 306 GLU B O 1
ATOM 5820 N N . HIS B 1 307 ? 0.336 13.789 4.668 1 98.81 307 HIS B N 1
ATOM 5821 C CA . HIS B 1 307 ? 0.998 13.711 3.371 1 98.81 307 HIS B CA 1
ATOM 5822 C C . HIS B 1 307 ? 0.8 12.344 2.734 1 98.81 307 HIS B C 1
ATOM 5824 O O . HIS B 1 307 ? 0.852 12.203 1.511 1 98.81 307 HIS B O 1
ATOM 5830 N N . PRO B 1 308 ? 0.536 11.281 3.523 1 98.88 308 PRO B N 1
ATOM 5831 C CA . PRO B 1 308 ? 0.449 9.953 2.918 1 98.88 308 PRO B CA 1
ATOM 5832 C C . PRO B 1 308 ? -0.693 9.836 1.911 1 98.88 308 PRO B C 1
ATOM 5834 O O . PRO B 1 308 ? -0.589 9.078 0.94 1 98.88 308 PRO B O 1
ATOM 5837 N N . ILE B 1 309 ? -1.803 10.523 2.119 1 98.88 309 ILE B N 1
ATOM 5838 C CA . ILE B 1 309 ? -2.906 10.352 1.181 1 98.88 309 ILE B CA 1
ATOM 5839 C C . ILE B 1 309 ? -2.568 11.039 -0.141 1 98.88 309 ILE B C 1
ATOM 5841 O O . ILE B 1 309 ? -3.047 10.625 -1.201 1 98.88 309 ILE B O 1
ATOM 5845 N N . THR B 1 310 ? -1.735 12.109 -0.096 1 98.88 310 THR B N 1
ATOM 5846 C CA . THR B 1 310 ? -1.213 12.68 -1.333 1 98.88 310 THR B CA 1
ATOM 5847 C C . THR B 1 310 ? -0.313 11.68 -2.051 1 98.88 310 THR B C 1
ATOM 5849 O O . THR B 1 310 ? -0.412 11.508 -3.268 1 98.88 310 THR B O 1
ATOM 5852 N N . GLU B 1 311 ? 0.528 11.039 -1.274 1 98.75 311 GLU B N 1
ATOM 5853 C CA . GLU B 1 311 ? 1.389 10.016 -1.862 1 98.75 311 GLU B CA 1
ATOM 5854 C C . GLU B 1 311 ? 0.565 8.883 -2.471 1 98.75 311 GLU B C 1
ATOM 5856 O O . GLU B 1 311 ? 0.9 8.375 -3.539 1 98.75 311 GLU B O 1
ATOM 5861 N N . ALA B 1 312 ? -0.493 8.523 -1.819 1 98.69 312 ALA B N 1
ATOM 5862 C CA . ALA B 1 312 ? -1.315 7.398 -2.25 1 98.69 312 ALA B CA 1
ATOM 5863 C C . ALA B 1 312 ? -1.992 7.691 -3.586 1 98.69 312 ALA B C 1
ATOM 5865 O O . ALA B 1 312 ? -2.08 6.816 -4.449 1 98.69 312 ALA B O 1
ATOM 5866 N N . ILE B 1 313 ? -2.436 8.922 -3.855 1 98.56 313 ILE B N 1
ATOM 5867 C CA . ILE B 1 313 ? -3.217 9.188 -5.059 1 98.56 313 ILE B CA 1
ATOM 5868 C C . ILE B 1 313 ? -2.285 9.586 -6.199 1 98.56 313 ILE B C 1
ATOM 5870 O O . ILE B 1 313 ? -2.693 9.617 -7.363 1 98.56 313 ILE B O 1
ATOM 5874 N N . THR B 1 314 ? -0.99 9.922 -5.879 1 98.38 314 THR B N 1
ATOM 5875 C CA . THR B 1 314 ? -0.114 10.406 -6.941 1 98.38 314 THR B CA 1
ATOM 5876 C C . THR B 1 314 ? 0.973 9.383 -7.254 1 98.38 314 THR B C 1
ATOM 5878 O O . THR B 1 314 ? 1.555 9.398 -8.344 1 98.38 314 THR B O 1
ATOM 5881 N N . GLY B 1 315 ? 1.313 8.57 -6.227 1 97.31 315 GLY B N 1
ATOM 5882 C CA . GLY B 1 315 ? 2.428 7.648 -6.371 1 97.31 315 GLY B CA 1
ATOM 5883 C C . GLY B 1 315 ? 3.777 8.305 -6.148 1 97.31 315 GLY B C 1
ATOM 5884 O O . GLY B 1 315 ? 4.82 7.68 -6.371 1 97.31 315 GLY B O 1
ATOM 5885 N N . ILE B 1 316 ? 3.777 9.508 -5.684 1 98.25 316 ILE B N 1
ATOM 5886 C CA . ILE B 1 316 ? 5.016 10.258 -5.496 1 98.25 316 ILE B CA 1
ATOM 5887 C C . ILE B 1 316 ? 5.43 10.211 -4.027 1 98.25 316 ILE B C 1
ATOM 5889 O O . ILE B 1 316 ? 4.625 10.516 -3.141 1 98.25 316 ILE B O 1
ATOM 5893 N N . ASP B 1 317 ? 6.629 9.773 -3.77 1 98.44 317 ASP B N 1
ATOM 5894 C CA . ASP B 1 317 ? 7.184 9.742 -2.418 1 98.44 317 ASP B CA 1
ATOM 5895 C C . ASP B 1 317 ? 7.695 11.125 -2.004 1 98.44 317 ASP B C 1
ATOM 5897 O O . ASP B 1 317 ? 8.805 11.516 -2.371 1 98.44 317 ASP B O 1
ATOM 5901 N N . LEU B 1 318 ? 6.961 11.82 -1.216 1 98.75 318 LEU B N 1
ATOM 5902 C CA . LEU B 1 318 ? 7.223 13.219 -0.908 1 98.75 318 LEU B CA 1
ATOM 5903 C C . LEU B 1 318 ? 8.5 13.367 -0.081 1 98.75 318 LEU B C 1
ATOM 5905 O O . LEU B 1 318 ? 9.266 14.305 -0.282 1 98.75 318 LEU B O 1
ATOM 5909 N N . VAL B 1 319 ? 8.703 12.445 0.853 1 98.88 319 VAL B N 1
ATOM 5910 C CA . VAL B 1 319 ? 9.867 12.555 1.726 1 98.88 319 VAL B CA 1
ATOM 5911 C C . VAL B 1 319 ? 11.141 12.289 0.925 1 98.88 319 VAL B C 1
ATOM 5913 O O . VAL B 1 319 ? 12.148 12.969 1.113 1 98.88 319 VAL B O 1
ATOM 5916 N N . ARG B 1 320 ? 11.117 11.359 0.016 1 98.56 320 ARG B N 1
ATOM 5917 C CA . ARG B 1 320 ? 12.258 11.141 -0.859 1 98.56 320 ARG B CA 1
ATOM 5918 C C . ARG B 1 320 ? 12.539 12.367 -1.719 1 98.56 320 ARG B C 1
ATOM 5920 O O . ARG B 1 320 ? 13.703 12.742 -1.911 1 98.56 320 ARG B O 1
ATOM 5927 N N . GLU B 1 321 ? 11.453 12.961 -2.252 1 98.5 321 GLU B N 1
ATOM 5928 C CA . GLU B 1 321 ? 11.633 14.156 -3.072 1 98.5 321 GLU B CA 1
ATOM 5929 C C . GLU B 1 321 ? 12.273 15.289 -2.27 1 98.5 321 GLU B C 1
ATOM 5931 O O . GLU B 1 321 ? 13.125 16.016 -2.781 1 98.5 321 GLU B O 1
ATOM 5936 N N . MET B 1 322 ? 11.852 15.438 -1.03 1 98.81 322 MET B N 1
ATOM 5937 C CA . MET B 1 322 ? 12.453 16.438 -0.158 1 98.81 322 MET B CA 1
ATOM 5938 C C . MET B 1 322 ? 13.961 16.219 -0.032 1 98.81 322 MET B C 1
ATOM 5940 O O . MET B 1 322 ? 14.742 17.156 -0.12 1 98.81 322 MET B O 1
ATOM 5944 N N . LEU B 1 323 ? 14.305 14.969 0.216 1 98.88 323 LEU B N 1
ATOM 5945 C CA . LEU B 1 323 ? 15.703 14.625 0.427 1 98.88 323 LEU B CA 1
ATOM 5946 C C . LEU B 1 323 ? 16.516 14.852 -0.841 1 98.88 323 LEU B C 1
ATOM 5948 O O . LEU B 1 323 ? 17.641 15.352 -0.779 1 98.88 323 LEU B O 1
ATOM 5952 N N . ARG B 1 324 ? 15.977 14.531 -1.962 1 98.5 324 ARG B N 1
ATOM 5953 C CA . ARG B 1 324 ? 16.656 14.742 -3.234 1 98.5 324 ARG B CA 1
ATOM 5954 C C . ARG B 1 324 ? 16.875 16.234 -3.5 1 98.5 324 ARG B C 1
ATOM 5956 O O . ARG B 1 324 ? 17.969 16.641 -3.904 1 98.5 324 ARG B O 1
ATOM 5963 N N . ILE B 1 325 ? 15.867 16.984 -3.27 1 98.62 325 ILE B N 1
ATOM 5964 C CA . ILE B 1 325 ? 15.961 18.438 -3.443 1 98.62 325 ILE B CA 1
ATOM 5965 C C . ILE B 1 325 ? 17.016 19 -2.49 1 98.62 325 ILE B C 1
ATOM 5967 O O . ILE B 1 325 ? 17.875 19.797 -2.895 1 98.62 325 ILE B O 1
ATOM 5971 N N . ALA B 1 326 ? 16.953 18.578 -1.235 1 98.75 326 ALA B N 1
ATOM 5972 C CA . ALA B 1 326 ? 17.906 19.031 -0.236 1 98.75 326 ALA B CA 1
ATOM 5973 C C . ALA B 1 326 ? 19.328 18.609 -0.609 1 98.75 326 ALA B C 1
ATOM 5975 O O . ALA B 1 326 ? 20.297 19.297 -0.271 1 98.75 326 ALA B O 1
ATOM 5976 N N . ASP B 1 327 ? 19.438 17.5 -1.287 1 98.62 327 ASP B N 1
ATOM 5977 C CA . ASP B 1 327 ? 20.719 16.953 -1.713 1 98.62 327 ASP B CA 1
ATOM 5978 C C . ASP B 1 327 ? 21.25 17.703 -2.939 1 98.62 327 ASP B C 1
ATOM 5980 O O . ASP B 1 327 ? 22.328 17.391 -3.439 1 98.62 327 ASP B O 1
ATOM 5984 N N . GLY B 1 328 ? 20.422 18.594 -3.469 1 97.44 328 GLY B N 1
ATOM 5985 C CA . GLY B 1 328 ? 20.891 19.484 -4.52 1 97.44 328 GLY B CA 1
ATOM 5986 C C . GLY B 1 328 ? 20.266 19.188 -5.871 1 97.44 328 GLY B C 1
ATOM 5987 O O . GLY B 1 328 ? 20.547 19.891 -6.852 1 97.44 328 GLY B O 1
ATOM 5988 N N . GLU B 1 329 ? 19.406 18.266 -5.941 1 97.12 329 GLU B N 1
ATOM 5989 C CA . GLU B 1 329 ? 18.75 17.938 -7.211 1 97.12 329 GLU B CA 1
ATOM 5990 C C . GLU B 1 329 ? 17.641 18.938 -7.523 1 97.12 329 GLU B C 1
ATOM 5992 O O . GLU B 1 329 ? 16.859 19.312 -6.641 1 97.12 329 GLU B O 1
ATOM 5997 N N . PRO B 1 330 ? 17.625 19.422 -8.766 1 97.12 330 PRO B N 1
ATOM 5998 C CA . PRO B 1 330 ? 16.438 20.188 -9.148 1 97.12 330 PRO B CA 1
ATOM 5999 C C . PRO B 1 330 ? 15.156 19.359 -9.117 1 97.12 330 PRO B C 1
ATOM 6001 O O . PRO B 1 330 ? 15.219 18.125 -9.109 1 97.12 330 PRO B O 1
ATOM 6004 N N . LEU B 1 331 ? 14.094 20.047 -9.039 1 97.19 331 LEU B N 1
ATOM 6005 C CA . LEU B 1 331 ? 12.805 19.359 -9.102 1 97.19 331 LEU B CA 1
ATOM 6006 C C . LEU B 1 331 ? 12.711 18.5 -10.352 1 97.19 331 LEU B C 1
ATOM 6008 O O . LEU B 1 331 ? 12.766 19 -11.477 1 97.19 331 LEU B O 1
ATOM 6012 N N . ARG B 1 332 ? 12.531 17.234 -10.227 1 95.81 332 ARG B N 1
ATOM 6013 C CA . ARG B 1 332 ? 12.539 16.328 -11.367 1 95.81 332 ARG B CA 1
ATOM 6014 C C . ARG B 1 332 ? 11.148 16.188 -11.961 1 95.81 332 ARG B C 1
ATOM 6016 O O . ARG B 1 332 ? 10.992 15.742 -13.102 1 95.81 332 ARG B O 1
ATOM 6023 N N . LEU B 1 333 ? 10.094 16.609 -11.25 1 96.62 333 LEU B N 1
ATOM 6024 C CA . LEU B 1 333 ? 8.711 16.453 -11.664 1 96.62 333 LEU B CA 1
ATOM 6025 C C . LEU B 1 333 ? 8.211 17.688 -12.414 1 96.62 333 LEU B C 1
ATOM 6027 O O . LEU B 1 333 ? 8.508 18.812 -12.008 1 96.62 333 LEU B O 1
ATOM 6031 N N . LYS B 1 334 ? 7.57 17.469 -13.461 1 97.62 334 LYS B N 1
ATOM 6032 C CA . LYS B 1 334 ? 6.762 18.5 -14.109 1 97.62 334 LYS B CA 1
ATOM 6033 C C . LYS B 1 334 ? 5.281 18.328 -13.773 1 97.62 334 LYS B C 1
ATOM 6035 O O . LYS B 1 334 ? 4.824 17.219 -13.516 1 97.62 334 LYS B O 1
ATOM 6040 N N . GLN B 1 335 ? 4.602 19.453 -13.742 1 98.19 335 GLN B N 1
ATOM 6041 C CA . GLN B 1 335 ? 3.195 19.406 -13.359 1 98.19 335 GLN B CA 1
ATOM 6042 C C . GLN B 1 335 ? 2.428 18.391 -14.203 1 98.19 335 GLN B C 1
ATOM 6044 O O . GLN B 1 335 ? 1.587 17.656 -13.688 1 98.19 335 GLN B O 1
ATOM 6049 N N . ALA B 1 336 ? 2.754 18.328 -15.492 1 96.56 336 ALA B N 1
ATOM 6050 C CA . ALA B 1 336 ? 2.039 17.484 -16.438 1 96.56 336 ALA B CA 1
ATOM 6051 C C . ALA B 1 336 ? 2.25 16.016 -16.125 1 96.56 336 ALA B C 1
ATOM 6053 O O . ALA B 1 336 ? 1.453 15.164 -16.547 1 96.56 336 ALA B O 1
ATOM 6054 N N . ASP B 1 337 ? 3.268 15.68 -15.375 1 92.19 337 ASP B N 1
ATOM 6055 C CA . ASP B 1 337 ? 3.615 14.297 -15.062 1 92.19 337 ASP B CA 1
ATOM 6056 C C . ASP B 1 337 ? 2.875 13.805 -13.82 1 92.19 337 ASP B C 1
ATOM 6058 O O . ASP B 1 337 ? 2.863 12.609 -13.523 1 92.19 337 ASP B O 1
ATOM 6062 N N . ILE B 1 338 ? 2.338 14.695 -13.086 1 97.75 338 ILE B N 1
ATOM 6063 C CA . ILE B 1 338 ? 1.655 14.367 -11.844 1 97.75 338 ILE B CA 1
ATOM 6064 C C . ILE B 1 338 ? 0.181 14.086 -12.125 1 97.75 338 ILE B C 1
ATOM 6066 O O . ILE B 1 338 ? -0.563 14.977 -12.523 1 97.75 338 ILE B O 1
ATOM 6070 N N . VAL B 1 339 ? -0.214 12.844 -11.961 1 96.38 339 VAL B N 1
ATOM 6071 C CA . VAL B 1 339 ? -1.57 12.414 -12.281 1 96.38 339 VAL B CA 1
ATOM 6072 C C . VAL B 1 339 ? -2.262 11.906 -11.016 1 96.38 339 VAL B C 1
ATOM 6074 O O . VAL B 1 339 ? -1.667 11.172 -10.234 1 96.38 339 VAL B O 1
ATOM 6077 N N . MET B 1 340 ? -3.432 12.359 -10.82 1 97.19 340 MET B N 1
ATOM 6078 C CA . MET B 1 340 ? -4.238 11.898 -9.695 1 97.19 340 MET B CA 1
ATOM 6079 C C . MET B 1 340 ? -4.945 10.594 -10.031 1 97.19 340 MET B C 1
ATOM 6081 O O . MET B 1 340 ? -5.602 10.484 -11.07 1 97.19 340 MET B O 1
ATOM 6085 N N . ARG B 1 341 ? -4.84 9.625 -9.156 1 96.12 341 ARG B N 1
ATOM 6086 C CA . ARG B 1 341 ? -5.484 8.336 -9.352 1 96.12 341 ARG B CA 1
ATOM 6087 C C . ARG B 1 341 ? -6.219 7.891 -8.094 1 96.12 341 ARG B C 1
ATOM 6089 O O . ARG B 1 341 ? -5.637 7.852 -7.008 1 96.12 341 ARG B O 1
ATOM 6096 N N . GLY B 1 342 ? -7.457 7.531 -8.312 1 97.44 342 GLY B N 1
ATOM 6097 C CA . GLY B 1 342 ? -8.242 6.98 -7.219 1 97.44 342 GLY B CA 1
ATOM 6098 C C . GLY B 1 342 ? -8.492 7.98 -6.105 1 97.44 342 GLY B C 1
ATOM 6099 O O . GLY B 1 342 ? -8.578 9.188 -6.348 1 97.44 342 GLY B O 1
ATOM 6100 N N . ALA B 1 343 ? -8.75 7.406 -4.914 1 98.62 343 ALA B N 1
ATOM 6101 C CA . ALA B 1 343 ? -9.031 8.164 -3.699 1 98.62 343 ALA B CA 1
ATOM 6102 C C . ALA B 1 343 ? -8.344 7.535 -2.49 1 98.62 343 ALA B C 1
ATOM 6104 O O . ALA B 1 343 ? -8.109 6.32 -2.461 1 98.62 343 ALA B O 1
ATOM 6105 N N . ALA B 1 344 ? -8.008 8.383 -1.592 1 98.88 344 ALA B N 1
ATOM 6106 C CA . ALA B 1 344 ? -7.336 7.914 -0.383 1 98.88 344 ALA B CA 1
ATOM 6107 C C . ALA B 1 344 ? -7.945 8.555 0.864 1 98.88 344 ALA B C 1
ATOM 6109 O O . ALA B 1 344 ? -8.484 9.656 0.804 1 98.88 344 ALA B O 1
ATOM 6110 N N . ILE B 1 345 ? -7.895 7.844 1.955 1 98.88 345 ILE B N 1
ATOM 6111 C CA . ILE B 1 345 ? -8.391 8.281 3.256 1 98.88 345 ILE B CA 1
ATOM 6112 C C . ILE B 1 345 ? -7.359 7.961 4.336 1 98.88 345 ILE B C 1
ATOM 6114 O O . ILE B 1 345 ? -6.73 6.898 4.309 1 98.88 345 ILE B O 1
ATOM 6118 N N . GLU B 1 346 ? -7.18 8.883 5.23 1 98.88 346 GLU B N 1
ATOM 6119 C CA . GLU B 1 346 ? -6.301 8.68 6.379 1 98.88 346 GLU B CA 1
ATOM 6120 C C . GLU B 1 346 ? -7.047 8.914 7.691 1 98.88 346 GLU B C 1
ATOM 6122 O O . GLU B 1 346 ? -7.746 9.914 7.844 1 98.88 346 GLU B O 1
ATOM 6127 N N . CYS B 1 347 ? -6.957 7.992 8.602 1 98.75 347 CYS B N 1
ATOM 6128 C CA . CYS B 1 347 ? -7.43 8.109 9.977 1 98.75 347 CYS B CA 1
ATOM 6129 C C . CYS B 1 347 ? -6.262 8.227 10.945 1 98.75 347 CYS B C 1
ATOM 6131 O O . CYS B 1 347 ? -5.371 7.371 10.961 1 98.75 347 CYS B O 1
ATOM 6133 N N . ARG B 1 348 ? -6.273 9.258 11.695 1 98.25 348 ARG B N 1
ATOM 6134 C CA . ARG B 1 348 ? -5.273 9.406 12.75 1 98.25 348 ARG B CA 1
ATOM 6135 C C . ARG B 1 348 ? -5.688 8.656 14.008 1 98.25 348 ARG B C 1
ATOM 6137 O O . ARG B 1 348 ? -6.656 9.031 14.672 1 98.25 348 ARG B O 1
ATOM 6144 N N . LEU B 1 349 ? -4.984 7.672 14.359 1 98.06 349 LEU B N 1
ATOM 6145 C CA . LEU B 1 349 ? -5.223 6.953 15.609 1 98.06 349 LEU B CA 1
ATOM 6146 C C . LEU B 1 349 ? -4.398 7.547 16.75 1 98.06 349 LEU B C 1
ATOM 6148 O O . LEU B 1 349 ? -3.172 7.414 16.766 1 98.06 349 LEU B O 1
ATOM 6152 N N . ASN B 1 350 ? -5.047 8.141 17.672 1 96.94 350 ASN B N 1
ATOM 6153 C CA . ASN B 1 350 ? -4.402 8.797 18.812 1 96.94 350 ASN B CA 1
ATOM 6154 C C . ASN B 1 350 ? -4.676 8.062 20.109 1 96.94 350 ASN B C 1
ATOM 6156 O O . ASN B 1 350 ? -5.723 7.426 20.266 1 96.94 350 ASN B O 1
ATOM 6160 N N . ALA B 1 351 ? -3.766 8.156 21.016 1 96.94 351 ALA B N 1
ATOM 6161 C CA . ALA B 1 351 ? -3.918 7.562 22.344 1 96.94 351 ALA B CA 1
ATOM 6162 C C . ALA B 1 351 ? -4.859 8.391 23.219 1 96.94 351 ALA B C 1
ATOM 6164 O O . ALA B 1 351 ? -4.457 8.898 24.266 1 96.94 351 ALA B O 1
ATOM 6165 N N . GLU B 1 352 ? -6.09 8.477 22.781 1 95.25 352 GLU B N 1
ATOM 6166 C CA . GLU B 1 352 ? -7.137 9.25 23.438 1 95.25 352 GLU B CA 1
ATOM 6167 C C . GLU B 1 352 ? -8.438 8.453 23.516 1 95.25 352 GLU B C 1
ATOM 6169 O O . GLU B 1 352 ? -8.711 7.613 22.656 1 95.25 352 GLU B O 1
ATOM 6174 N N . ASP B 1 353 ? -9.203 8.727 24.578 1 93.31 353 ASP B N 1
ATOM 6175 C CA . ASP B 1 353 ? -10.484 8.055 24.766 1 93.31 353 ASP B CA 1
ATOM 6176 C C . ASP B 1 353 ? -11.641 8.938 24.312 1 93.31 353 ASP B C 1
ATOM 6178 O O . ASP B 1 353 ? -12.062 9.836 25.031 1 93.31 353 ASP B O 1
ATOM 6182 N N . PRO B 1 354 ? -12.203 8.602 23.188 1 90.12 354 PRO B N 1
ATOM 6183 C CA . PRO B 1 354 ? -13.305 9.438 22.703 1 90.12 354 PRO B CA 1
ATOM 6184 C C . PRO B 1 354 ? -14.5 9.453 23.641 1 90.12 354 PRO B C 1
ATOM 6186 O O . PRO B 1 354 ? -15.258 10.43 23.656 1 90.12 354 PRO B O 1
ATOM 6189 N N . ALA B 1 355 ? -14.656 8.461 24.391 1 88 355 ALA B N 1
ATOM 6190 C CA . ALA B 1 355 ? -15.789 8.359 25.312 1 88 355 ALA B CA 1
ATOM 6191 C C . ALA B 1 355 ? -15.57 9.211 26.562 1 88 355 ALA B C 1
ATOM 6193 O O . ALA B 1 355 ? -16.516 9.484 27.312 1 88 355 ALA B O 1
ATOM 6194 N N . ARG B 1 356 ? -14.367 9.648 26.828 1 90 356 ARG B N 1
ATOM 6195 C CA . ARG B 1 356 ? -14.031 10.477 27.984 1 90 356 ARG B CA 1
ATOM 6196 C C . ARG B 1 356 ? -13.406 11.789 27.547 1 90 356 ARG B C 1
ATOM 6198 O O . ARG B 1 356 ? -12.305 12.141 28 1 90 356 ARG B O 1
ATOM 6205 N N . ASN B 1 357 ? -14.07 12.414 26.641 1 84.94 357 ASN B N 1
ATOM 6206 C CA . ASN B 1 357 ? -13.688 13.734 26.156 1 84.94 357 ASN B CA 1
ATOM 6207 C C . ASN B 1 357 ? -12.25 13.75 25.656 1 84.94 357 ASN B C 1
ATOM 6209 O O . ASN B 1 357 ? -11.492 14.688 25.938 1 84.94 357 ASN B O 1
ATOM 6213 N N . PHE B 1 358 ? -11.844 12.594 25.094 1 89.31 358 PHE B N 1
ATOM 6214 C CA . PHE B 1 358 ? -10.547 12.453 24.453 1 89.31 358 PHE B CA 1
ATOM 6215 C C . PHE B 1 358 ? -9.414 12.633 25.453 1 89.31 358 PHE B C 1
ATOM 6217 O O . PHE B 1 358 ? -8.383 13.234 25.125 1 89.31 358 PHE B O 1
ATOM 6224 N N . THR B 1 359 ? -9.602 12.188 26.547 1 91.25 359 THR B N 1
ATOM 6225 C CA . THR B 1 359 ? -8.531 12.188 27.547 1 91.25 359 THR B CA 1
ATOM 6226 C C . THR B 1 359 ? -7.363 11.328 27.062 1 91.25 359 THR B C 1
ATOM 6228 O O . THR B 1 359 ? -7.555 10.18 26.656 1 91.25 359 THR B O 1
ATOM 6231 N N . PRO B 1 360 ? -6.184 11.977 27.094 1 91 360 PRO B N 1
ATOM 6232 C CA . PRO B 1 360 ? -5.027 11.164 26.703 1 91 360 PRO B CA 1
ATOM 6233 C C . PRO B 1 360 ? -4.797 9.977 27.641 1 91 360 PRO B C 1
ATOM 6235 O O . PRO B 1 360 ? -5.082 10.062 28.828 1 91 360 PRO B O 1
ATOM 6238 N N . GLY B 1 361 ? -4.289 8.875 27.094 1 92.69 361 GLY B N 1
ATOM 6239 C CA . GLY B 1 361 ? -4.027 7.688 27.891 1 92.69 361 GLY B CA 1
ATOM 6240 C C . GLY B 1 361 ? -2.693 7.039 27.562 1 92.69 361 GLY B C 1
ATOM 6241 O O . GLY B 1 361 ? -2.625 6.094 26.781 1 92.69 361 GLY B O 1
ATOM 6242 N N . PRO B 1 362 ? -1.658 7.617 28.188 1 93.88 362 PRO B N 1
ATOM 6243 C CA . PRO B 1 362 ? -0.365 6.941 28.062 1 93.88 362 PRO B CA 1
ATOM 6244 C C . PRO B 1 362 ? -0.353 5.559 28.703 1 93.88 362 PRO B C 1
ATOM 6246 O O . PRO B 1 362 ? -1.266 5.219 29.469 1 93.88 362 PRO B O 1
ATOM 6249 N N . GLY B 1 363 ? 0.598 4.789 28.281 1 96.06 363 GLY B N 1
ATOM 6250 C CA . GLY B 1 363 ? 0.698 3.439 28.812 1 96.06 363 GLY B CA 1
ATOM 6251 C C . GLY B 1 363 ? 1.416 2.48 27.891 1 96.06 363 GLY B C 1
ATOM 6252 O O . GLY B 1 363 ? 2.119 2.908 26.969 1 96.06 363 GLY B O 1
ATOM 6253 N N . THR B 1 364 ? 1.254 1.202 28.281 1 97.19 364 THR B N 1
ATOM 6254 C CA . THR B 1 364 ? 1.918 0.16 27.516 1 97.19 364 THR B CA 1
ATOM 6255 C C . THR B 1 364 ? 0.934 -0.522 26.562 1 97.19 364 THR B C 1
ATOM 6257 O O . THR B 1 364 ? -0.143 -0.951 26.984 1 97.19 364 THR B O 1
ATOM 6260 N N . VAL B 1 365 ? 1.284 -0.578 25.297 1 96.88 365 VAL B N 1
ATOM 6261 C CA . VAL B 1 365 ? 0.482 -1.305 24.328 1 96.88 365 VAL B CA 1
ATOM 6262 C C . VAL B 1 365 ? 0.619 -2.807 24.547 1 96.88 365 VAL B C 1
ATOM 6264 O O . VAL B 1 365 ? 1.711 -3.365 24.422 1 96.88 365 VAL B O 1
ATOM 6267 N N . SER B 1 366 ? -0.495 -3.434 24.844 1 96.81 366 SER B N 1
ATOM 6268 C CA . SER B 1 366 ? -0.42 -4.859 25.156 1 96.81 366 SER B CA 1
ATOM 6269 C C . SER B 1 366 ? -0.573 -5.707 23.891 1 96.81 366 SER B C 1
ATOM 6271 O O . SER B 1 366 ? -0.022 -6.805 23.812 1 96.81 366 SER B O 1
ATOM 6273 N N . HIS B 1 367 ? -1.363 -5.207 23.016 1 95.12 367 HIS B N 1
ATOM 6274 C CA . HIS B 1 367 ? -1.642 -5.961 21.797 1 95.12 367 HIS B CA 1
ATOM 6275 C C . HIS B 1 367 ? -1.939 -5.031 20.625 1 95.12 367 HIS B C 1
ATOM 6277 O O . HIS B 1 367 ? -2.594 -4 20.797 1 95.12 367 HIS B O 1
ATOM 6283 N N . VAL B 1 368 ? -1.388 -5.406 19.516 1 95.62 368 VAL B N 1
ATOM 6284 C CA . VAL B 1 368 ? -1.722 -4.66 18.312 1 95.62 368 VAL B CA 1
ATOM 6285 C C . VAL B 1 368 ? -1.664 -5.594 17.109 1 95.62 368 VAL B C 1
ATOM 6287 O O . VAL B 1 368 ? -0.742 -6.402 16.984 1 95.62 368 VAL B O 1
ATOM 6290 N N . ARG B 1 369 ? -2.645 -5.578 16.266 1 94.56 369 ARG B N 1
ATOM 6291 C CA . ARG B 1 369 ? -2.695 -6.191 14.945 1 94.56 369 ARG B CA 1
ATOM 6292 C C . ARG B 1 369 ? -3.221 -5.207 13.906 1 94.56 369 ARG B C 1
ATOM 6294 O O . ARG B 1 369 ? -4.379 -4.789 13.969 1 94.56 369 ARG B O 1
ATOM 6301 N N . TRP B 1 370 ? -2.396 -4.883 13.016 1 96.75 370 TRP B N 1
ATOM 6302 C CA . TRP B 1 370 ? -2.762 -3.926 11.977 1 96.75 370 TRP B CA 1
ATOM 6303 C C . TRP B 1 370 ? -3.439 -4.629 10.805 1 96.75 370 TRP B C 1
ATOM 6305 O O . TRP B 1 370 ? -3.158 -5.793 10.523 1 96.75 370 TRP B O 1
ATOM 6315 N N . PRO B 1 371 ? -4.336 -3.916 10.141 1 97 371 PRO B N 1
ATOM 6316 C CA . PRO B 1 371 ? -4.945 -4.465 8.922 1 97 371 PRO B CA 1
ATOM 6317 C C . PRO B 1 371 ? -3.961 -4.551 7.762 1 97 371 PRO B C 1
ATOM 6319 O O . PRO B 1 371 ? -2.879 -3.959 7.816 1 97 371 PRO B O 1
ATOM 6322 N N . ALA B 1 372 ? -4.27 -5.395 6.793 1 96.38 372 ALA B N 1
ATOM 6323 C CA . ALA B 1 372 ? -3.443 -5.57 5.602 1 96.38 372 ALA B CA 1
ATOM 6324 C C . ALA B 1 372 ? -4.305 -5.664 4.344 1 96.38 372 ALA B C 1
ATOM 6326 O O . ALA B 1 372 ? -5.5 -5.367 4.383 1 96.38 372 ALA B O 1
ATOM 6327 N N . GLY B 1 373 ? -3.684 -5.977 3.232 1 95.5 373 GLY B N 1
ATOM 6328 C CA . GLY B 1 373 ? -4.383 -6.094 1.963 1 95.5 373 GLY B CA 1
ATOM 6329 C C . GLY B 1 373 ? -4.055 -4.977 0.994 1 95.5 373 GLY B C 1
ATOM 6330 O O . GLY B 1 373 ? -3.322 -4.043 1.337 1 95.5 373 GLY B O 1
ATOM 6331 N N . PRO B 1 374 ? -4.602 -5.055 -0.183 1 97.06 374 PRO B N 1
ATOM 6332 C CA . PRO B 1 374 ? -4.316 -4.035 -1.195 1 97.06 374 PRO B CA 1
ATOM 6333 C C . PRO B 1 374 ? -4.773 -2.643 -0.774 1 97.06 374 PRO B C 1
ATOM 6335 O O . PRO B 1 374 ? -5.863 -2.49 -0.214 1 97.06 374 PRO B O 1
ATOM 6338 N N . GLY B 1 375 ? -3.914 -1.701 -1.004 1 98 375 GLY B N 1
ATOM 6339 C CA . GLY B 1 375 ? -4.297 -0.314 -0.795 1 98 375 GLY B CA 1
ATOM 6340 C C . GLY B 1 375 ? -4.266 0.101 0.664 1 98 375 GLY B C 1
ATOM 6341 O O . GLY B 1 375 ? -4.645 1.223 1.004 1 98 375 GLY B O 1
ATOM 6342 N N . VAL B 1 376 ? -3.826 -0.805 1.574 1 98.56 376 VAL B N 1
ATOM 6343 C CA . VAL B 1 376 ? -3.795 -0.492 2.998 1 98.56 376 VAL B CA 1
ATOM 6344 C C . VAL B 1 376 ? -2.361 -0.201 3.434 1 98.56 376 VAL B C 1
ATOM 6346 O O . VAL B 1 376 ? -1.449 -0.982 3.15 1 98.56 376 VAL B O 1
ATOM 6349 N N . ARG B 1 377 ? -2.172 0.958 4.039 1 98.62 377 ARG B N 1
ATOM 6350 C CA . ARG B 1 377 ? -0.885 1.389 4.578 1 98.62 377 ARG B CA 1
ATOM 6351 C C . ARG B 1 377 ? -1.016 1.819 6.035 1 98.62 377 ARG B C 1
ATOM 6353 O O . ARG B 1 377 ? -1.997 2.463 6.41 1 98.62 377 ARG B O 1
ATOM 6360 N N . ILE B 1 378 ? -0.02 1.394 6.871 1 98.25 378 ILE B N 1
ATOM 6361 C CA . ILE B 1 378 ? 0.036 1.812 8.266 1 98.25 378 ILE B CA 1
ATOM 6362 C C . ILE B 1 378 ? 1.359 2.525 8.539 1 98.25 378 ILE B C 1
ATOM 6364 O O . ILE B 1 378 ? 2.434 1.969 8.297 1 98.25 378 ILE B O 1
ATOM 6368 N N . ASP B 1 379 ? 1.3 3.699 8.914 1 98.38 379 ASP B N 1
ATOM 6369 C CA . ASP B 1 379 ? 2.445 4.398 9.492 1 98.38 379 ASP B CA 1
ATOM 6370 C C . ASP B 1 379 ? 2.342 4.465 11.016 1 98.38 379 ASP B C 1
ATOM 6372 O O . ASP B 1 379 ? 1.587 5.277 11.555 1 98.38 379 ASP B O 1
ATOM 6376 N N . SER B 1 380 ? 3.086 3.621 11.672 1 97.62 380 SER B N 1
ATOM 6377 C CA . SER B 1 380 ? 2.932 3.502 13.117 1 97.62 380 SER B CA 1
ATOM 6378 C C . SER B 1 380 ? 4.285 3.43 13.812 1 97.62 380 SER B C 1
ATOM 6380 O O . SER B 1 380 ? 5.25 2.908 13.25 1 97.62 380 SER B O 1
ATOM 6382 N N . MET B 1 381 ? 4.262 3.877 15.016 1 95.31 381 MET B N 1
ATOM 6383 C CA . MET B 1 381 ? 5.449 3.758 15.852 1 95.31 381 MET B CA 1
ATOM 6384 C C . MET B 1 381 ? 5.262 2.682 16.922 1 95.31 381 MET B C 1
ATOM 6386 O O . MET B 1 381 ? 6.188 2.385 17.672 1 95.31 381 MET B O 1
ATOM 6390 N N . VAL B 1 382 ? 4.074 2.1 17 1 95.12 382 VAL B N 1
ATOM 6391 C CA . VAL B 1 382 ? 3.805 1.271 18.172 1 95.12 382 VAL B CA 1
ATOM 6392 C C . VAL B 1 382 ? 3.916 -0.205 17.797 1 95.12 382 VAL B C 1
ATOM 6394 O O . VAL B 1 382 ? 3.736 -0.572 16.641 1 95.12 382 VAL B O 1
ATOM 6397 N N . TYR B 1 383 ? 4.242 -0.996 18.688 1 93.5 383 TYR B N 1
ATOM 6398 C CA . TYR B 1 383 ? 4.277 -2.455 18.672 1 93.5 383 TYR B CA 1
ATOM 6399 C C . TYR B 1 383 ? 3.91 -3.023 20.047 1 93.5 383 TYR B C 1
ATOM 6401 O O . TYR B 1 383 ? 3.842 -2.289 21.031 1 93.5 383 TYR B O 1
ATOM 6409 N N . ALA B 1 384 ? 3.564 -4.266 20.078 1 92.81 384 ALA B N 1
ATOM 6410 C CA . ALA B 1 384 ? 3.246 -4.879 21.359 1 92.81 384 ALA B CA 1
ATOM 6411 C C . ALA B 1 384 ? 4.406 -4.734 22.344 1 92.81 384 ALA B C 1
ATOM 6413 O O . ALA B 1 384 ? 5.547 -5.066 22.016 1 92.81 384 ALA B O 1
ATOM 6414 N N . GLY B 1 385 ? 4.137 -4.152 23.484 1 93.56 385 GLY B N 1
ATOM 6415 C CA . GLY B 1 385 ? 5.156 -3.939 24.5 1 93.56 385 GLY B CA 1
ATOM 6416 C C . GLY B 1 385 ? 5.711 -2.527 24.5 1 93.56 385 GLY B C 1
ATOM 6417 O O . GLY B 1 385 ? 6.371 -2.115 25.453 1 93.56 385 GLY B O 1
ATOM 6418 N N . SER B 1 386 ? 5.391 -1.801 23.484 1 94.5 386 SER B N 1
ATOM 6419 C CA . SER B 1 386 ? 5.902 -0.435 23.438 1 94.5 386 SER B CA 1
ATOM 6420 C C . SER B 1 386 ? 5.148 0.469 24.406 1 94.5 386 SER B C 1
ATOM 6422 O O . SER B 1 386 ? 3.982 0.215 24.734 1 94.5 386 SER B O 1
ATOM 6424 N N . VAL B 1 387 ? 5.84 1.545 24.844 1 95.56 387 VAL B N 1
ATOM 6425 C CA . VAL B 1 387 ? 5.27 2.475 25.812 1 95.56 387 VAL B CA 1
ATOM 6426 C C . VAL B 1 387 ? 4.945 3.801 25.125 1 95.56 387 VAL B C 1
ATOM 6428 O O . VAL B 1 387 ? 5.797 4.379 24.438 1 95.56 387 VAL B O 1
ATOM 6431 N N . VAL B 1 388 ? 3.758 4.195 25.312 1 96.19 388 VAL B N 1
ATOM 6432 C CA . VAL B 1 388 ? 3.34 5.531 24.891 1 96.19 388 VAL B CA 1
ATOM 6433 C C . VAL B 1 388 ? 3.566 6.523 26.031 1 96.19 388 VAL B C 1
ATOM 6435 O O . VAL B 1 388 ? 2.826 6.527 27.016 1 96.19 388 VAL B O 1
ATOM 6438 N N . PRO B 1 389 ? 4.52 7.387 25.844 1 95 389 PRO B N 1
ATOM 6439 C CA . PRO B 1 389 ? 4.84 8.305 26.953 1 95 389 PRO B CA 1
ATOM 6440 C C . PRO B 1 389 ? 3.859 9.469 27.047 1 95 389 PRO B C 1
ATOM 6442 O O . PRO B 1 389 ? 3.223 9.836 26.062 1 95 389 PRO B O 1
ATOM 6445 N N . PRO B 1 390 ? 3.764 10.102 28.188 1 94.75 390 PRO B N 1
ATOM 6446 C CA . PRO B 1 390 ? 2.834 11.219 28.391 1 94.75 390 PRO 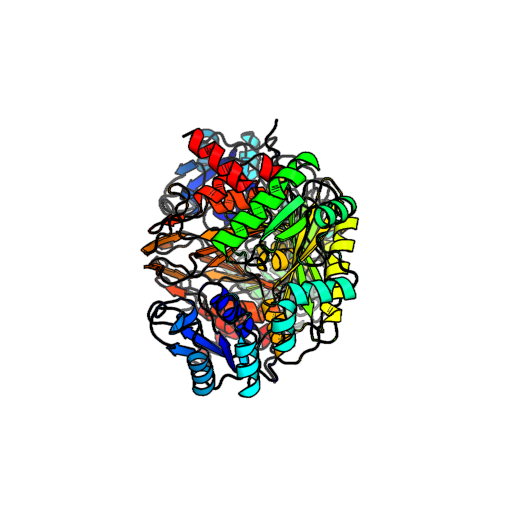B CA 1
ATOM 6447 C C . PRO B 1 390 ? 3.441 12.562 28.016 1 94.75 390 PRO B C 1
ATOM 6449 O O . PRO B 1 390 ? 2.854 13.609 28.297 1 94.75 390 PRO B O 1
ATOM 6452 N N . TYR B 1 391 ? 4.512 12.586 27.328 1 94.06 391 TYR B N 1
ATOM 6453 C CA . TYR B 1 391 ? 5.273 13.82 27.156 1 94.06 391 TYR B CA 1
ATOM 6454 C C . TYR B 1 391 ? 5.035 14.43 25.781 1 94.06 391 TYR B C 1
ATOM 6456 O O . TYR B 1 391 ? 5.348 15.602 25.547 1 94.06 391 TYR B O 1
ATOM 6464 N N . TYR B 1 392 ? 4.496 13.609 24.938 1 94.62 392 TYR B N 1
ATOM 6465 C CA . TYR B 1 392 ? 4.477 14.039 23.547 1 94.62 392 TYR B CA 1
ATOM 6466 C C . TYR B 1 392 ? 3.08 13.891 22.938 1 94.62 392 TYR B C 1
ATOM 6468 O O . TYR B 1 392 ? 2.137 13.508 23.641 1 94.62 392 TYR B O 1
ATOM 6476 N N . ASP B 1 393 ? 3.018 14.281 21.609 1 89.81 393 ASP B N 1
ATOM 6477 C CA . ASP B 1 393 ? 1.754 14.117 20.906 1 89.81 393 ASP B CA 1
ATOM 6478 C C . ASP B 1 393 ? 1.256 12.68 21 1 89.81 393 ASP B C 1
ATOM 6480 O O . ASP B 1 393 ? 2.055 11.742 21.016 1 89.81 393 ASP B O 1
ATOM 6484 N N . SER B 1 394 ? -0.004 12.492 20.953 1 93.06 394 SER B N 1
ATOM 6485 C CA . SER B 1 394 ? -0.627 11.211 21.25 1 93.06 394 SER B CA 1
ATOM 6486 C C . SER B 1 394 ? -0.787 10.367 19.984 1 93.06 394 SER B C 1
ATOM 6488 O O . SER B 1 394 ? -1.406 9.305 20.016 1 93.06 394 SER B O 1
ATOM 6490 N N . LEU B 1 395 ? -0.266 10.766 18.891 1 95.94 395 LEU B N 1
ATOM 6491 C CA . LEU B 1 395 ? -0.438 10.023 17.641 1 95.94 395 LEU B CA 1
ATOM 6492 C C . LEU B 1 395 ? 0.239 8.656 17.719 1 95.94 395 LEU B C 1
ATOM 6494 O O . LEU B 1 395 ? 1.447 8.57 17.953 1 95.94 395 LEU B O 1
ATOM 6498 N N . LEU B 1 396 ? -0.543 7.629 17.547 1 96.81 396 LEU B N 1
ATOM 6499 C CA . LEU B 1 396 ? -0.062 6.254 17.594 1 96.81 396 LEU B CA 1
ATOM 6500 C C . LEU B 1 396 ? 0.27 5.75 16.188 1 96.81 396 LEU B C 1
ATOM 6502 O O . LEU B 1 396 ? 1.308 5.117 15.977 1 96.81 396 LEU B O 1
ATOM 6506 N N . ALA B 1 397 ? -0.637 6.023 15.312 1 98.12 397 ALA B N 1
ATOM 6507 C CA . ALA B 1 397 ? -0.56 5.473 13.969 1 98.12 397 ALA B CA 1
ATOM 6508 C C . ALA B 1 397 ? -1.452 6.254 13 1 98.12 397 ALA B C 1
ATOM 6510 O O . ALA B 1 397 ? -2.396 6.922 13.43 1 98.12 397 ALA B O 1
ATOM 6511 N N . LYS B 1 398 ? -1.12 6.223 11.812 1 98.75 398 LYS B N 1
ATOM 6512 C CA . LYS B 1 398 ? -1.977 6.633 10.711 1 98.75 398 LYS B CA 1
ATOM 6513 C C . LYS B 1 398 ? -2.416 5.43 9.875 1 98.75 398 LYS B C 1
ATOM 6515 O O . LYS B 1 398 ? -1.58 4.664 9.391 1 98.75 398 LYS B O 1
ATOM 6520 N N . LEU B 1 399 ? -3.713 5.242 9.797 1 98.81 399 LEU B N 1
ATOM 6521 C CA . LEU B 1 399 ? -4.262 4.234 8.898 1 98.81 399 LEU B CA 1
ATOM 6522 C C . LEU B 1 399 ? -4.672 4.863 7.566 1 98.81 399 LEU B C 1
ATOM 6524 O O . LEU B 1 399 ? -5.566 5.707 7.527 1 98.81 399 LEU B O 1
ATOM 6528 N N . ILE B 1 400 ? -3.998 4.449 6.48 1 98.94 400 ILE B N 1
ATOM 6529 C CA . ILE B 1 400 ? -4.203 5.02 5.152 1 98.94 400 ILE B CA 1
ATOM 6530 C C . ILE B 1 400 ? -4.75 3.949 4.207 1 98.94 400 ILE B C 1
ATOM 6532 O O . ILE B 1 400 ? -4.262 2.816 4.199 1 98.94 400 ILE B O 1
ATOM 6536 N N . VAL B 1 401 ? -5.762 4.305 3.451 1 98.75 401 VAL B N 1
ATOM 6537 C CA . VAL B 1 401 ? -6.238 3.4 2.41 1 98.75 401 VAL B CA 1
ATOM 6538 C C . VAL B 1 401 ? -6.301 4.133 1.074 1 98.75 401 VAL B C 1
ATOM 6540 O O . VAL B 1 401 ? -6.516 5.348 1.035 1 98.75 401 VAL B O 1
ATOM 6543 N N . TRP B 1 402 ? -6.078 3.475 -0.002 1 98.75 402 TRP B N 1
ATOM 6544 C CA . TRP B 1 402 ? -6.277 3.914 -1.379 1 98.75 402 TRP B CA 1
ATOM 6545 C C . TRP B 1 402 ? -7.199 2.953 -2.127 1 98.75 402 TRP B C 1
ATOM 6547 O O . TRP B 1 402 ? -7.117 1.736 -1.945 1 98.75 402 TRP B O 1
ATOM 6557 N N . ASP B 1 403 ? -8.039 3.453 -2.898 1 98.44 403 ASP B N 1
ATOM 6558 C CA . ASP B 1 403 ? -8.859 2.646 -3.799 1 98.44 403 ASP B CA 1
ATOM 6559 C C . ASP B 1 403 ? -9.219 3.43 -5.059 1 98.44 403 ASP B C 1
ATOM 6561 O O . ASP B 1 403 ? -8.805 4.578 -5.227 1 98.44 403 ASP B O 1
ATOM 6565 N N . GLU B 1 404 ? -9.969 2.865 -5.988 1 96.62 404 GLU B N 1
ATOM 6566 C CA . GLU B 1 404 ? -10.211 3.404 -7.324 1 96.62 404 GLU B CA 1
ATOM 6567 C C . GLU B 1 404 ? -11.117 4.633 -7.27 1 96.62 404 GLU B C 1
ATOM 6569 O O . GLU B 1 404 ? -11.078 5.477 -8.164 1 96.62 404 GLU B O 1
ATOM 6574 N N . ASP B 1 405 ? -11.93 4.734 -6.219 1 96.88 405 ASP B N 1
ATOM 6575 C CA . ASP B 1 405 ? -12.766 5.91 -5.996 1 96.88 405 ASP B CA 1
ATOM 6576 C C . ASP B 1 405 ? -13.117 6.059 -4.52 1 96.88 405 ASP B C 1
ATOM 6578 O O . ASP B 1 405 ? -12.711 5.242 -3.691 1 96.88 405 ASP B O 1
ATOM 6582 N N . ARG B 1 406 ? -13.773 7.086 -4.211 1 97.88 406 ARG B N 1
ATOM 6583 C CA . ARG B 1 406 ? -14.031 7.445 -2.818 1 97.88 406 ARG B CA 1
ATOM 6584 C C . ARG B 1 406 ? -14.883 6.387 -2.129 1 97.88 406 ARG B C 1
ATOM 6586 O O . ARG B 1 406 ? -14.602 6 -0.993 1 97.88 406 ARG B O 1
ATOM 6593 N N . ASP B 1 407 ? -15.953 5.902 -2.797 1 97.31 407 ASP B N 1
ATOM 6594 C CA . ASP B 1 407 ? -16.844 4.918 -2.197 1 97.31 407 ASP B CA 1
ATOM 6595 C C . ASP B 1 407 ? -16.109 3.627 -1.867 1 97.31 407 ASP B C 1
ATOM 6597 O O . ASP B 1 407 ? -16.281 3.061 -0.787 1 97.31 407 ASP B O 1
ATOM 6601 N N . ALA B 1 408 ? -15.297 3.201 -2.779 1 97.56 408 ALA B N 1
ATOM 6602 C CA . ALA B 1 408 ? -14.484 2.008 -2.553 1 97.56 408 ALA B CA 1
ATOM 6603 C C . ALA B 1 408 ? -13.492 2.23 -1.421 1 97.56 408 ALA B C 1
ATOM 6605 O O . ALA B 1 408 ? -13.234 1.326 -0.621 1 97.56 408 ALA B O 1
ATOM 6606 N N . ALA B 1 409 ? -12.914 3.385 -1.369 1 98.44 409 ALA B N 1
ATOM 6607 C CA . ALA B 1 409 ? -11.961 3.705 -0.306 1 98.44 409 ALA B CA 1
ATOM 6608 C C . ALA B 1 409 ? -12.641 3.678 1.061 1 98.44 409 ALA B C 1
ATOM 6610 O O . ALA B 1 409 ? -12.07 3.186 2.035 1 98.44 409 ALA B O 1
ATOM 6611 N N . LEU B 1 410 ? -13.82 4.211 1.114 1 98.31 410 LEU B N 1
ATOM 6612 C CA . LEU B 1 410 ? -14.562 4.199 2.369 1 98.31 410 LEU B CA 1
ATOM 6613 C C . LEU B 1 410 ? -14.867 2.773 2.811 1 98.31 410 LEU B C 1
ATOM 6615 O O . LEU B 1 410 ? -14.742 2.441 3.99 1 98.31 410 LEU B O 1
ATOM 6619 N N . ALA B 1 411 ? -15.258 1.935 1.887 1 97.81 411 ALA B N 1
ATOM 6620 C CA . ALA B 1 411 ? -15.523 0.534 2.201 1 97.81 411 ALA B CA 1
ATOM 6621 C C . ALA B 1 411 ? -14.266 -0.17 2.697 1 97.81 411 ALA B C 1
ATOM 6623 O O . ALA B 1 411 ? -14.312 -0.926 3.67 1 97.81 411 ALA B O 1
ATOM 6624 N N . ARG B 1 412 ? -13.219 0.063 2.045 1 98.38 412 ARG B N 1
ATOM 6625 C CA . ARG B 1 412 ? -11.945 -0.537 2.445 1 98.38 412 ARG B CA 1
ATOM 6626 C C . ARG B 1 412 ? -11.508 -0.028 3.814 1 98.38 412 ARG B C 1
ATOM 6628 O O . ARG B 1 412 ? -10.977 -0.791 4.625 1 98.38 412 ARG B O 1
ATOM 6635 N N . MET B 1 413 ? -11.688 1.252 4.043 1 98.62 413 MET B N 1
ATOM 6636 C CA . MET B 1 413 ? -11.336 1.804 5.352 1 98.62 413 MET B CA 1
ATOM 6637 C C . MET B 1 413 ? -12.18 1.168 6.453 1 98.62 413 MET B C 1
ATOM 6639 O O . MET B 1 413 ? -11.664 0.834 7.52 1 98.62 413 MET B O 1
ATOM 6643 N N . ALA B 1 414 ? -13.453 1.052 6.156 1 98.12 414 ALA B N 1
ATOM 6644 C CA . ALA B 1 414 ? -14.32 0.406 7.133 1 98.12 414 ALA B CA 1
ATOM 6645 C C . ALA B 1 414 ? -13.828 -1.001 7.461 1 98.12 414 ALA B C 1
ATOM 6647 O O . ALA B 1 414 ? -13.727 -1.371 8.633 1 98.12 414 ALA B O 1
ATOM 6648 N N . ARG B 1 415 ? -13.508 -1.742 6.48 1 97.31 415 ARG B N 1
ATOM 6649 C CA . ARG B 1 415 ? -12.984 -3.092 6.672 1 97.31 415 ARG B CA 1
ATOM 6650 C C . ARG B 1 415 ? -11.664 -3.068 7.438 1 97.31 415 ARG B C 1
ATOM 6652 O O . ARG B 1 415 ? -11.461 -3.873 8.352 1 97.31 415 ARG B O 1
ATOM 6659 N N . ALA B 1 416 ? -10.766 -2.199 7.066 1 98.5 416 ALA B N 1
ATOM 6660 C CA . ALA B 1 416 ? -9.453 -2.098 7.699 1 98.5 416 ALA B CA 1
ATOM 6661 C C . ALA B 1 416 ? -9.578 -1.729 9.172 1 98.5 416 ALA B C 1
ATOM 6663 O O . ALA B 1 416 ? -8.891 -2.297 10.023 1 98.5 416 ALA B O 1
ATOM 6664 N N . LEU B 1 417 ? -10.461 -0.769 9.438 1 98.5 417 LEU B N 1
ATOM 6665 C CA . LEU B 1 417 ? -10.703 -0.377 10.828 1 98.5 417 LEU B CA 1
ATOM 6666 C C . LEU B 1 417 ? -11.258 -1.545 11.633 1 98.5 417 LEU B C 1
ATOM 6668 O O . LEU B 1 417 ? -10.852 -1.767 12.773 1 98.5 417 LEU B O 1
ATOM 6672 N N . ASP B 1 418 ? -12.117 -2.277 11.047 1 97 418 ASP B N 1
ATOM 6673 C CA . ASP B 1 418 ? -12.719 -3.422 11.719 1 97 418 ASP B CA 1
ATOM 6674 C C . ASP B 1 418 ? -11.68 -4.5 12.016 1 97 418 ASP B C 1
ATOM 6676 O O . ASP B 1 418 ? -11.773 -5.199 13.023 1 97 418 ASP B O 1
ATOM 6680 N N . GLU B 1 419 ? -10.766 -4.641 11.141 1 96.94 419 GLU B N 1
ATOM 6681 C CA . GLU B 1 419 ? -9.727 -5.66 11.273 1 96.94 419 GLU B CA 1
ATOM 6682 C C . GLU B 1 419 ? -8.68 -5.246 12.297 1 96.94 419 GLU B C 1
ATOM 6684 O O . GLU B 1 419 ? -7.906 -6.078 12.781 1 96.94 419 GLU B O 1
ATOM 6689 N N . THR B 1 420 ? -8.586 -3.988 12.648 1 97.5 420 THR B N 1
ATOM 6690 C CA . THR B 1 420 ? -7.555 -3.467 13.539 1 97.5 420 THR B CA 1
ATOM 6691 C C . THR B 1 420 ? -7.848 -3.854 14.984 1 97.5 420 THR B C 1
ATOM 6693 O O . THR B 1 420 ? -8.961 -3.66 15.469 1 97.5 420 THR B O 1
ATOM 6696 N N . GLU B 1 421 ? -6.844 -4.465 15.633 1 96 421 GLU B N 1
ATOM 6697 C CA . GLU B 1 421 ? -6.883 -4.734 17.062 1 96 421 GLU B CA 1
ATOM 6698 C C . GLU B 1 421 ? -5.828 -3.92 17.812 1 96 421 GLU B C 1
ATOM 6700 O O . GLU B 1 421 ? -4.656 -3.918 17.438 1 96 421 GLU B O 1
ATOM 6705 N N . PHE B 1 422 ? -6.266 -3.248 18.766 1 95.75 422 PHE B N 1
ATOM 6706 C CA . PHE B 1 422 ? -5.379 -2.402 19.547 1 95.75 422 PHE B CA 1
ATOM 6707 C C . PHE B 1 422 ? -5.805 -2.385 21.016 1 95.75 422 PHE B C 1
ATOM 6709 O O . PHE B 1 422 ? -6.91 -1.939 21.344 1 95.75 422 PHE B O 1
ATOM 6716 N N . GLU B 1 423 ? -4.891 -2.83 21.922 1 96.19 423 GLU B N 1
ATOM 6717 C CA . GLU B 1 423 ? -5.227 -2.939 23.344 1 96.19 423 GLU B CA 1
ATOM 6718 C C . GLU B 1 423 ? -4.109 -2.391 24.219 1 96.19 423 GLU B C 1
ATOM 6720 O O . GLU B 1 423 ? -2.965 -2.268 23.766 1 96.19 423 GLU B O 1
ATOM 6725 N N . GLY B 1 424 ? -4.414 -2.039 25.406 1 96.56 424 GLY B N 1
ATOM 6726 C CA . GLY B 1 424 ? -3.461 -1.575 26.391 1 96.56 424 GLY B CA 1
ATOM 6727 C C . GLY B 1 424 ? -3.559 -0.085 26.672 1 96.56 424 GLY B C 1
ATOM 6728 O O . GLY B 1 424 ? -3.35 0.361 27.797 1 96.56 424 GLY B O 1
ATOM 6729 N N . VAL B 1 425 ? -3.811 0.653 25.625 1 95.81 425 VAL B N 1
ATOM 6730 C CA . VAL B 1 425 ? -4.004 2.096 25.719 1 95.81 425 VAL B CA 1
ATOM 6731 C C . VAL B 1 425 ? -5.262 2.494 24.953 1 95.81 425 VAL B C 1
ATOM 6733 O O . VAL B 1 425 ? -5.621 1.848 23.953 1 95.81 425 VAL B O 1
ATOM 6736 N N . PRO B 1 426 ? -5.961 3.48 25.5 1 96.19 426 PRO B N 1
ATOM 6737 C CA . PRO B 1 426 ? -7.102 3.936 24.703 1 96.19 426 PRO B CA 1
ATOM 6738 C C . PRO B 1 426 ? -6.684 4.469 23.328 1 96.19 426 PRO B C 1
ATOM 6740 O O . PRO B 1 426 ? -5.539 4.895 23.156 1 96.19 426 PRO B O 1
ATOM 6743 N N . SER B 1 427 ? -7.605 4.387 22.391 1 96.81 427 SER B N 1
ATOM 6744 C CA . SER B 1 427 ? -7.34 4.934 21.062 1 96.81 427 SER B CA 1
ATOM 6745 C C . SER B 1 427 ? -8.609 5.5 20.438 1 96.81 427 SER B C 1
ATOM 6747 O O . SER B 1 427 ? -9.711 5.234 20.906 1 96.81 427 SER B O 1
ATOM 6749 N N . THR B 1 428 ? -8.461 6.207 19.391 1 96.81 428 THR B N 1
ATOM 6750 C CA . THR B 1 428 ? -9.578 6.809 18.672 1 96.81 428 THR B CA 1
ATOM 6751 C C . THR B 1 428 ? -10.156 5.832 17.656 1 96.81 428 THR B C 1
ATOM 6753 O O . THR B 1 428 ? -10.914 6.227 16.766 1 96.81 428 THR B O 1
ATOM 6756 N N . LEU B 1 429 ? -9.836 4.586 17.766 1 97.75 429 LEU B N 1
ATOM 6757 C CA . LEU B 1 429 ? -10.281 3.555 16.828 1 97.75 429 LEU B CA 1
ATOM 6758 C C . LEU B 1 429 ? -11.797 3.512 16.75 1 97.75 429 LEU B C 1
ATOM 6760 O O . LEU B 1 429 ? -12.367 3.486 15.648 1 97.75 429 LEU B O 1
ATOM 6764 N N . SER B 1 430 ? -12.484 3.541 17.891 1 96.44 430 SER B N 1
ATOM 6765 C CA . SER B 1 430 ? -13.938 3.455 17.906 1 96.44 430 SER B CA 1
ATOM 6766 C C . SER B 1 430 ? -14.57 4.668 17.234 1 96.44 430 SER B C 1
ATOM 6768 O O . SER B 1 430 ? -15.617 4.555 16.594 1 96.44 430 SER B O 1
ATOM 6770 N N . LEU B 1 431 ? -14 5.812 17.406 1 96 431 LEU B N 1
ATOM 6771 C CA . LEU B 1 431 ? -14.477 7.027 16.75 1 96 431 LEU B CA 1
ATOM 6772 C C . LEU B 1 431 ? -14.461 6.863 15.234 1 96 431 LEU B C 1
ATOM 6774 O O . LEU B 1 431 ? -15.445 7.176 14.562 1 96 431 LEU B O 1
ATOM 6778 N N . HIS B 1 432 ? -13.375 6.414 14.703 1 98.06 432 HIS B N 1
ATOM 6779 C CA . HIS B 1 432 ? -13.219 6.277 13.266 1 98.06 432 HIS B CA 1
ATOM 6780 C C . HIS B 1 432 ? -14.172 5.227 12.703 1 98.06 432 HIS B C 1
ATOM 6782 O O . HIS B 1 432 ? -14.703 5.387 11.602 1 98.06 432 HIS B O 1
ATOM 6788 N N . ARG B 1 433 ? -14.383 4.094 13.445 1 97.75 433 ARG B N 1
ATOM 6789 C CA . ARG B 1 433 ? -15.367 3.098 13.039 1 97.75 433 ARG B CA 1
ATOM 6790 C C . ARG B 1 433 ? -16.75 3.723 12.891 1 97.75 433 ARG B C 1
ATOM 6792 O O . ARG B 1 433 ? -17.484 3.42 11.938 1 97.75 433 ARG B O 1
ATOM 6799 N N . ALA B 1 434 ? -17.062 4.605 13.797 1 96.44 434 ALA B N 1
ATOM 6800 C CA . ALA B 1 434 ? -18.359 5.277 13.766 1 96.44 434 ALA B CA 1
ATOM 6801 C C . ALA B 1 434 ? -18.422 6.285 12.617 1 96.44 434 ALA B C 1
ATOM 6803 O O . ALA B 1 434 ? -19.453 6.422 11.953 1 96.44 434 ALA B O 1
ATOM 6804 N N . LEU B 1 435 ? -17.359 6.973 12.375 1 96.12 435 LEU B N 1
ATOM 6805 C CA . LEU B 1 435 ? -17.344 8.031 11.375 1 96.12 435 LEU B CA 1
ATOM 6806 C C . LEU B 1 435 ? -17.5 7.465 9.969 1 96.12 435 LEU B C 1
ATOM 6808 O O . LEU B 1 435 ? -18.234 8.023 9.148 1 96.12 435 LEU B O 1
ATOM 6812 N N . VAL B 1 436 ? -16.875 6.359 9.648 1 96.62 436 VAL B N 1
ATOM 6813 C CA . VAL B 1 436 ? -16.922 5.812 8.297 1 96.62 436 VAL B CA 1
ATOM 6814 C C . VAL B 1 436 ? -18.297 5.23 8.023 1 96.62 436 VAL B C 1
ATOM 6816 O O . VAL B 1 436 ? -18.625 4.906 6.879 1 96.62 436 VAL B O 1
ATOM 6819 N N . ALA B 1 437 ? -19.094 5.094 9.039 1 94.81 437 ALA B N 1
ATOM 6820 C CA . ALA B 1 437 ? -20.453 4.598 8.883 1 94.81 437 ALA B CA 1
ATOM 6821 C C . ALA B 1 437 ? -21.469 5.746 8.898 1 94.81 437 ALA B C 1
ATOM 6823 O O . ALA B 1 437 ? -22.656 5.535 8.68 1 94.81 437 ALA B O 1
ATOM 6824 N N . ASP B 1 438 ? -21.031 6.922 9.18 1 95.75 438 ASP B N 1
ATOM 6825 C CA . ASP B 1 438 ? -21.906 8.078 9.336 1 95.75 438 ASP B CA 1
ATOM 6826 C C . ASP B 1 438 ? -22.438 8.547 7.988 1 95.75 438 ASP B C 1
ATOM 6828 O O . ASP B 1 438 ? -21.688 8.648 7.02 1 95.75 438 ASP B O 1
ATOM 6832 N N . ALA B 1 439 ? -23.703 8.898 7.977 1 95.19 439 ALA B N 1
ATOM 6833 C CA . ALA B 1 439 ? -24.375 9.266 6.73 1 95.19 439 ALA B CA 1
ATOM 6834 C C . ALA B 1 439 ? -23.766 10.547 6.148 1 95.19 439 ALA B C 1
ATOM 6836 O O . ALA B 1 439 ? -23.641 10.68 4.93 1 95.19 439 ALA B O 1
ATOM 6837 N N . GLY B 1 440 ? -23.5 11.5 7.008 1 95.44 440 GLY B N 1
ATOM 6838 C CA . GLY B 1 440 ? -22.891 12.742 6.551 1 95.44 440 GLY B CA 1
ATOM 6839 C C . GLY B 1 440 ? -21.516 12.539 5.949 1 95.44 440 GLY B C 1
ATOM 6840 O O . GLY B 1 440 ? -21.188 13.133 4.918 1 95.44 440 GLY B O 1
ATOM 6841 N N . VAL B 1 441 ? -20.719 11.711 6.562 1 96.62 441 VAL B N 1
ATOM 6842 C CA . VAL B 1 441 ? -19.375 11.414 6.07 1 96.62 441 VAL B CA 1
ATOM 6843 C C . VAL B 1 441 ? -19.469 10.641 4.758 1 96.62 441 VAL B C 1
ATOM 6845 O O . VAL B 1 441 ? -18.766 10.953 3.791 1 96.62 441 VAL B O 1
ATOM 6848 N N . LEU B 1 442 ? -20.344 9.664 4.68 1 96.62 442 LEU B N 1
ATOM 6849 C CA . LEU B 1 442 ? -20.531 8.867 3.473 1 96.62 442 LEU B CA 1
ATOM 6850 C C . LEU B 1 442 ? -20.969 9.742 2.303 1 96.62 442 LEU B C 1
ATOM 6852 O O . LEU B 1 442 ? -20.547 9.516 1.164 1 96.62 442 LEU B O 1
ATOM 6856 N N . ALA B 1 443 ? -21.703 10.797 2.59 1 96.12 443 ALA B N 1
ATOM 6857 C CA . ALA B 1 443 ? -22.219 11.688 1.551 1 96.12 443 ALA B CA 1
ATOM 6858 C C . ALA B 1 443 ? -21.219 12.789 1.216 1 96.12 443 ALA B C 1
ATOM 6860 O O . ALA B 1 443 ? -21.406 13.523 0.245 1 96.12 443 ALA B O 1
ATOM 6861 N N . GLY B 1 444 ? -20.203 12.875 2.002 1 95.75 444 GLY B N 1
ATOM 6862 C CA . GLY B 1 444 ? -19.266 13.977 1.831 1 95.75 444 GLY B CA 1
ATOM 6863 C C . GLY B 1 444 ? -19.812 15.305 2.309 1 95.75 444 GLY B C 1
ATOM 6864 O O . GLY B 1 444 ? -19.359 16.359 1.862 1 95.75 444 GLY B O 1
ATOM 6865 N N . ASP B 1 445 ? -20.812 15.227 3.199 1 95.25 445 ASP B N 1
ATOM 6866 C CA . ASP B 1 445 ? -21.469 16.422 3.699 1 95.25 445 ASP B CA 1
ATOM 6867 C C . ASP B 1 445 ? -21.016 16.75 5.117 1 95.25 445 ASP B C 1
ATOM 6869 O O . ASP B 1 445 ? -21.75 16.531 6.082 1 95.25 445 ASP B O 1
ATOM 6873 N N . TYR B 1 446 ? -19.875 17.297 5.219 1 95.75 446 TYR B N 1
ATOM 6874 C CA . TYR B 1 446 ? -19.297 17.688 6.504 1 95.75 446 TYR B CA 1
ATOM 6875 C C . TYR B 1 446 ? -18.469 18.953 6.363 1 95.75 446 TYR B C 1
ATOM 6877 O O . TYR B 1 446 ? -18.156 19.375 5.246 1 95.75 446 TYR B O 1
ATOM 6885 N N . HIS B 1 447 ? -18.203 19.578 7.418 1 94.81 447 HIS B N 1
ATOM 6886 C CA . HIS B 1 447 ? -17.453 20.828 7.516 1 94.81 447 HIS B CA 1
ATOM 6887 C C . HIS B 1 447 ? -16.625 20.875 8.797 1 94.81 447 HIS B C 1
ATOM 6889 O O . HIS B 1 447 ? -16.594 19.906 9.555 1 94.81 447 HIS B O 1
ATOM 6895 N N . THR B 1 448 ? -15.969 21.922 9.047 1 91.88 448 THR B N 1
ATOM 6896 C CA . THR B 1 448 ? -14.977 22 10.117 1 91.88 448 THR B CA 1
ATOM 6897 C C . THR B 1 448 ? -15.641 21.875 11.484 1 91.88 448 THR B C 1
ATOM 6899 O O . THR B 1 448 ? -14.992 21.469 12.453 1 91.88 448 THR B O 1
ATOM 6902 N N . ASN B 1 449 ? -16.953 22.188 11.594 1 89.31 449 ASN B N 1
ATOM 6903 C CA . ASN B 1 449 ? -17.656 22.094 12.867 1 89.31 449 ASN B CA 1
ATOM 6904 C C . ASN B 1 449 ? -18.484 20.828 12.961 1 89.31 449 ASN B C 1
ATOM 6906 O O . ASN B 1 449 ? -19.25 20.656 13.914 1 89.31 449 ASN B O 1
ATOM 6910 N N . TYR B 1 450 ? -18.359 19.953 12.008 1 92.31 450 TYR B N 1
ATOM 6911 C CA . TYR B 1 450 ? -19.203 18.766 11.906 1 92.31 450 TYR B CA 1
ATOM 6912 C C . TYR B 1 450 ? -18.984 17.828 13.078 1 92.31 450 TYR B C 1
ATOM 6914 O O . TYR B 1 450 ? -19.938 17.375 13.719 1 92.31 450 TYR B O 1
ATOM 6922 N N . LEU B 1 451 ? -17.766 17.594 13.367 1 90.06 451 LEU B N 1
ATOM 6923 C CA . LEU B 1 451 ? -17.422 16.578 14.352 1 90.06 451 LEU B CA 1
ATOM 6924 C C . LEU B 1 451 ? -17.859 17.016 15.75 1 90.06 451 LEU B C 1
ATOM 6926 O O . LEU B 1 451 ? -18.297 16.172 16.547 1 90.06 451 LEU B O 1
ATOM 6930 N N . GLU B 1 452 ? -17.688 18.25 16.047 1 86.19 452 GLU B N 1
ATOM 6931 C CA . GLU B 1 452 ? -18.125 18.75 17.359 1 86.19 452 GLU B CA 1
ATOM 6932 C C . GLU B 1 452 ? -19.625 18.547 17.547 1 86.19 452 GLU B C 1
ATOM 6934 O O . GLU B 1 452 ? -20.062 18.094 18.609 1 86.19 452 GLU B O 1
ATOM 6939 N N . SER B 1 453 ? -20.312 18.906 16.531 1 86.94 453 SER B N 1
ATOM 6940 C CA . SER B 1 453 ? -21.766 18.703 16.578 1 86.94 453 SER B CA 1
ATOM 6941 C C . SER B 1 453 ? -22.109 17.219 16.625 1 86.94 453 SER B C 1
ATOM 6943 O O . SER B 1 453 ? -23.031 16.812 17.328 1 86.94 453 SER B O 1
ATOM 6945 N N . TRP B 1 454 ? -21.438 16.469 15.906 1 87.94 454 TRP B N 1
ATOM 6946 C CA . TRP B 1 454 ? -21.609 15.023 15.812 1 87.94 454 TRP B CA 1
ATOM 6947 C C . TRP B 1 454 ? -21.406 14.359 17.172 1 87.94 454 TRP B C 1
ATOM 6949 O O . TRP B 1 454 ? -22.203 13.508 17.578 1 87.94 454 TRP B O 1
ATOM 6959 N N . MET B 1 455 ? -20.438 14.719 17.844 1 85.62 455 MET B N 1
ATOM 6960 C CA . MET B 1 455 ? -20.094 14.148 19.141 1 85.62 455 MET B CA 1
ATOM 6961 C C . MET B 1 455 ? -21.125 14.547 20.203 1 85.62 455 MET B C 1
ATOM 6963 O O . MET B 1 455 ? -21.469 13.75 21.078 1 85.62 455 MET B O 1
ATOM 6967 N N . GLN B 1 456 ? -21.594 15.758 20.109 1 81.5 456 GLN B N 1
ATOM 6968 C CA . GLN B 1 456 ? -22.609 16.234 21.047 1 81.5 456 GLN B CA 1
ATOM 6969 C C . GLN B 1 456 ? -23.906 15.445 20.891 1 81.5 456 GLN B C 1
ATOM 6971 O O . GLN B 1 456 ? -24.578 15.141 21.875 1 81.5 456 GLN B O 1
ATOM 6976 N N . GLN B 1 457 ? -24.203 15.148 19.75 1 81 457 GLN B N 1
ATOM 6977 C CA . GLN B 1 457 ? -25.422 14.391 19.484 1 81 457 GLN B CA 1
ATOM 6978 C C . GLN B 1 457 ? -25.297 12.953 19.984 1 81 457 GLN B C 1
ATOM 6980 O O . GLN B 1 457 ? -26.297 12.352 20.406 1 81 457 GLN B O 1
ATOM 6985 N N . ARG B 1 458 ? -24.188 12.383 19.891 1 76.12 458 ARG B N 1
ATOM 6986 C CA . ARG B 1 458 ? -23.984 10.992 20.297 1 76.12 458 ARG B CA 1
ATOM 6987 C C . ARG B 1 458 ? -23.938 10.859 21.812 1 76.12 458 ARG B C 1
ATOM 6989 O O . ARG B 1 458 ? -24.328 9.836 22.375 1 76.12 458 ARG B O 1
ATOM 6996 N N . GLU B 1 459 ? -23.266 11.797 22.469 1 66.5 459 GLU B N 1
ATOM 6997 C CA . GLU B 1 459 ? -23.281 11.805 23.922 1 66.5 459 GLU B CA 1
ATOM 6998 C C . GLU B 1 459 ? -24.703 11.945 24.469 1 66.5 459 GLU B C 1
ATOM 7000 O O . GLU B 1 459 ? -25.031 11.367 25.516 1 66.5 459 GLU B O 1
ATOM 7005 N N . GLY B 1 460 ? -25.484 12.68 23.812 1 50.84 460 GLY B N 1
ATOM 7006 C CA . GLY B 1 460 ? -26.875 12.836 24.25 1 50.84 460 GLY B CA 1
ATOM 7007 C C . GLY B 1 460 ? -27.688 11.57 24.078 1 50.84 460 GLY B C 1
ATOM 7008 O O . GLY B 1 460 ? -28.734 11.414 24.719 1 50.84 460 GLY B O 1
ATOM 7009 N N . THR B 1 461 ? -27.344 10.82 23.109 1 47.31 461 THR B N 1
ATOM 7010 C CA . THR B 1 461 ? -28.109 9.602 22.906 1 47.31 461 THR B CA 1
ATOM 7011 C C . THR B 1 461 ? -27.578 8.477 23.797 1 47.31 461 THR B C 1
ATOM 7013 O O . THR B 1 461 ? -28.188 7.406 23.875 1 47.31 461 THR B O 1
ATOM 7016 N N . GLN B 1 462 ? -26.438 8.5 24.312 1 41.31 462 GLN B N 1
ATOM 7017 C CA . GLN B 1 462 ? -26.094 7.5 25.312 1 41.31 462 GLN B CA 1
ATOM 7018 C C . GLN B 1 462 ? -26.656 7.867 26.688 1 41.31 462 GLN B C 1
ATOM 7020 O O . GLN B 1 462 ? -26.672 9.047 27.062 1 41.31 462 GLN B O 1
#

Nearest PDB structures (foldseek):
  2vpq-assembly1_A  TM=8.934E-01  e=2.592E-60  Staphylococcus aureus
  7kc7-assembly1_B  TM=9.456E-01  e=9.659E-59  Hydrogenobacter thermophilus
  7kct-assembly1_B  TM=8.816E-01  e=2.785E-59  Hydrogenobacter thermophilus
  1ulz-assembly1_A-2  TM=9.313E-01  e=1.301E-57  Aquifex aeolicus VF5
  8sgx-assembly1_S  TM=9.066E-01  e=1.209E-47  Leishmania tarentolae

Solvent-accessible surface area (backbone atoms only — not comparable to full-atom values): 46772 Å² total; per-residue (Å²): 133,76,78,84,60,69,42,78,63,77,61,40,54,24,36,26,34,57,38,62,57,38,55,32,38,54,49,46,53,38,37,45,46,37,65,26,45,34,30,21,44,30,26,60,71,36,66,83,35,54,39,43,70,70,29,78,37,66,40,81,36,40,49,54,51,42,75,52,15,70,56,23,61,66,44,52,52,50,46,30,62,74,69,60,36,32,27,40,36,27,50,60,59,80,52,31,69,33,28,69,51,38,41,51,37,42,74,72,72,30,42,48,50,40,43,54,29,67,51,28,46,41,36,65,31,64,68,50,30,50,52,50,26,52,76,49,69,29,52,52,68,47,50,44,96,51,68,43,88,43,70,68,53,41,51,53,43,42,67,73,53,38,71,34,28,29,39,33,22,67,75,45,67,93,77,48,56,61,47,76,22,70,42,69,71,42,37,67,58,44,49,64,51,49,22,50,48,18,28,72,73,62,73,36,44,38,25,29,44,29,53,46,64,85,64,22,29,33,36,31,34,38,35,40,22,51,43,79,52,62,39,57,65,50,50,33,29,43,18,42,16,56,95,86,36,72,41,40,35,30,20,58,41,83,81,56,50,73,68,55,47,49,52,52,44,50,38,51,43,41,38,43,46,73,63,38,37,26,25,38,28,31,38,34,27,39,30,35,70,93,78,71,44,64,20,49,71,49,48,44,55,27,56,56,92,70,48,60,32,46,25,59,22,50,68,48,60,63,67,44,51,26,52,42,36,60,40,65,41,69,70,86,76,52,61,89,74,63,53,86,45,47,10,13,35,37,40,55,32,27,26,17,27,67,91,57,83,45,40,73,32,59,37,48,25,65,37,64,41,78,56,66,50,88,47,38,40,56,48,53,47,70,50,64,69,36,69,44,64,83,70,58,82,50,71,44,32,36,46,34,30,40,30,75,33,60,54,49,19,48,35,45,42,48,50,36,55,69,56,42,42,74,37,62,37,46,43,33,58,67,57,53,57,50,45,66,67,29,68,43,57,70,68,57,61,69,15,42,54,40,46,58,54,51,51,54,55,52,58,68,70,99,135,75,79,87,60,69,42,78,62,78,60,40,54,24,38,25,33,58,39,61,57,37,53,31,39,53,48,45,53,38,38,46,42,37,65,26,46,34,30,21,45,32,28,60,72,36,66,84,35,55,38,44,70,70,30,78,35,67,39,81,36,40,51,53,52,42,76,51,16,69,55,23,63,66,44,52,53,48,46,30,62,74,69,61,36,32,26,41,37,28,49,61,58,80,52,29,68,32,27,66,50,38,41,50,37,42,73,72,72,31,43,47,52,40,43,55,29,67,50,28,46,40,38,65,31,66,68,52,30,49,51,50,26,50,76,49,69,30,52,53,67,46,50,44,95,50,66,43,88,43,69,68,53,41,52,54,42,41,68,72,53,38,71,35,28,28,40,33,23,67,74,46,67,91,77,48,56,61,48,76,22,70,41,71,72,43,36,68,56,43,49,61,51,49,24,51,48,17,29,72,73,61,73,38,43,40,26,28,47,29,54,46,64,85,64,21,29,34,37,32,34,40,34,40,22,50,42,81,52,63,37,58,63,51,49,32,29,42,19,42,17,54,96,85,37,72,42,40,36,30,21,58,41,84,80,55,52,72,66,55,46,50,54,52,43,51,39,51,42,42,37,42,46,74,61,37,38,24,25,38,30,32,38,34,27,41,30,34,69,92,78,71,45,64,19,47,71,48,46,42,56,27,57,58,94,70,47,60,31,46,25,59,21,51,66,47,60,63,68,43,51,26,52,42,35,59,40,65,40,70,70,84,76,50,61,88,73,62,50,84,45,49,12,13,36,36,39,56,32,26,28,18,26,66,90,57,81,47,40,74,34,58,36,47,26,66,38,65,41,77,55,67,49,89,47,38,40,57,48,53,47,70,48,64,69,36,68,44,64,84,69,58,82,50,72,45,32,36,47,34,29,38,30,74,34,60,54,49,18,47,33,44,42,49,50,38,53,69,56,43,42,74,36,62,36,44,42,32,57,66,58,52,57,51,46,66,68,29,69,43,58,72,68,56,60,70,16,42,55,40,45,57,54,51,50,53,55,51,58,68,71,99

Radius of gyration: 31.15 Å; Cα contacts (8 Å, |Δi|>4): 2136; chains: 2; bounding box: 64×103×70 Å

Organism: NCBI:txid1287738

Sequence (924 aa):
MGVHSFYRPRRIHTLLVANRGEIALRVIRAARELGMRTVAVYSDADRDALAVRLADAAVHIGPAHATRSYLNAEALLAAARDSGADAIHPGYGFLAENADFSQAVTDAGLVFVGPDARTIRSMGDKAAARACAKAAGVPTVPGSEGVVGSLDEALSHAAQIGYPLMIKASAGGGGRGIRVAADEAQLREAIPMAQAEARAAFGDGGVYLERYLPRARHIEVQVLGDGERAVHLFERECSLQRRRQKVFEEAPSPALSPALRQALCESALRLTESVGYRGAGTLEYLYDEARGEFYFIEMNTRIQVEHPITEAITGIDLVREMLRIADGEPLRLKQADIVMRGAAIECRLNAEDPARNFTPGPGTVSHVRWPAGPGVRIDSMVYAGSVVPPYYDSLLAKLIVWDEDRDAALARMARALDETEFEGVPSTLSLHRALVADAGVLAGDYHTNYLESWMQQREGTQMGVHSFYRPRRIHTLLVANRGEIALRVIRAARELGMRTVAVYSDADRDALAVRLADAAVHIGPAHATRSYLNAEALLAAARDSGADAIHPGYGFLAENADFSQAVTDAGLVFVGPDARTIRSMGDKAAARACAKAAGVPTVPGSEGVVGSLDEALSHAAQIGYPLMIKASAGGGGRGIRVAADEAQLREAIPMAQAEARAAFGDGGVYLERYLPRARHIEVQVLGDGERAVHLFERECSLQRRRQKVFEEAPSPALSPALRQALCESALRLTESVGYRGAGTLEYLYDEARGEFYFIEMNTRIQVEHPITEAITGIDLVREMLRIADGEPLRLKQADIVMRGAAIECRLNAEDPARNFTPGPGTVSHVRWPAGPGVRIDSMVYAGSVVPPYYDSLLAKLIVWDEDRDAALARMARALDETEFEGVPSTLSLHRALVADAGVLAGDYHTNYLESWMQQREGTQ

pLDDT: mean 93.46, std 9.58, range [26.11, 98.94]

Foldseek 3Di:
DDPPQPADFDQWQEEEELDAWLQLVLLQVLQVSRNHQYEYEDAPQCCPWPSCVSGNYYDYQYHLFCVRGSLPLVSSLVSCVVVVGQEYEHGDDRCNLPLVSQVVCVVSNHFYLFWHSVLSVQQVDQVSVVVLLVVLVAFAWQKDPFWDPDLVSVVVSCVVNDDFKWKAQPQDDLPPLIDTAGDSVRSSVVLVVSLVRSCVPPVGSTIMMTYDQPFKWKKKWKKAFLLAAIATLWMKTQFADDSNHGFKIKPPAPLDDPVLRVVNRVSVRSSCNSSSTHAMKMWIWIARSVVRDIHTRGMGRHDDPPCVFSCLQFVDSRSSQSVCSSSPDGRPDDNVNTDGFFMKMKGFKFLFALVVVGDHWWWFWQDKDFFDDPQWDKSARHDHGRTGDPNDGGGGIMIMGGDRYDLVNLVVVLVRLVRIDTDTTDICSVVVNVQSVDPCNSVSNHGNCRVVVVSVVVVVVD/DDPPQPADFDQWQEEEELDAWLQLVLLQVLQVSRNHQYEYEDAPQCCPWVSCVSGNYYYYQYHLFCVRGSLPLVSSVVSCVVVVGQEYEHGDDRCNLPLVSQVVCVVSNHFYLFWHSVLSVQQVDQVSVVVLLVVLVAFAWQKDPFWDPDLVSVLVSCVVNDDFKWKAQPQDDLPPLIDTAGDNVRSSVVLVVSLVRSCVPPVGSTIMMTYDQPFKWKKKWKKAFLLAAIATLWMKTQFADDSNHGFKIKPPAPLDDPVLRVVNRVSVRSSCNSSSTHAMKMWIWIARSVVRDIHTRGMGRHDDPPCVFSCLQFVDSRSSQSVCSSSPDGRPDDNVNTDGFFMKMKGFKFLFALVVVGDHWWWFWQDKDFFDDPQWDKSARDDHGRTGDPNDGGGGIMIMGGDRYDLVNLVVVLVRLVRIDTDTTDICSVVVNVQSVDPCNSVSNHGNCRVVVVSVVVVVVD

Secondary structure (DSSP, 8-state):
-----S---SS-SEEEE---HHHHHHHHHHHHHTT-EEEEEEEGGGTT-HHHHHSSEEEEEE-SSGGGTTT-HHHHHHHHHHHT-SEEE--SSTTTT-HHHHHHHHHTTPEESSS-HHHHHHHHSHHHHHHHHHHTT--B--B-SS-B-SHHHHHHHHHHH-SSEEEEETT--TTTTEEEESSHHHHHHHHHHHHHHHHHHHS---EEEEE--TTEEEEEEEEEEESS-EEEEEEEEEEEEETTEEEEEEES-TT--HHHHHHHHHHHHHHHHHTT-EEEEEEEEEEETTTTEEEEEEEESS--TTHHHHHHHH---HHHHHHHHHTTPPP---GGG----SEEEEEEEESEEGGGTTEE--EE--EEE---STTEEEEE---TT-EE-TTS--EEEEEEEEESSHHHHHHHHHHHHHH-EEESS--THHHHHHHTT-HHHHHT---TTHHHHHHHHHHHH-/-----S---SS-SEEEE---HHHHHHHHHHHHHTT-EEEEEEEGGGTT-HHHHHSSEEEEEE-SSGGGTTT-HHHHHHHHHHHT-SEEE--SSTTTT-HHHHHHHHHTTPEESSS-HHHHHHHHSHHHHHHHHHHTT--B--B-SS-B-SHHHHHHHHHHH-SSEEEEETT--TTTTEEEESSHHHHHHHHHHHHHHHHHHHS---EEEEE--TTEEEEEEEEEEESS-EEEEEEEEEEEEETTEEEEEEES-TT--HHHHHHHHHHHHHHHHHTT-EEEEEEEEEEETTTTEEEEEEEESS--TTHHHHHHHH---HHHHHHHHHTTPPP---GGG----SEEEEEEEESEEGGGTTEE--EE--EEE---STTEEEEE---TT-EE-TTS--EEEEEEEEESSHHHHHHHHHHHHHH-EEESS--THHHHHHHTT-HHHHHT---TTHHHHHHHHHHHH-